Protein AF-A0A956B512-F1 (afdb_monomer_lite)

pLDDT: mean 77.81, std 18.85, range [23.31, 98.06]

Foldseek 3Di:
DDDDDDDDDDDDDDDDDDDDDDDPDDWDKDKDWDQEDEQFEAEAQDKGKDKTKIFTQTQAKWKFPFKAWDPVCDDQFKHKDTDGDIDIHGHGGIDIDMIIIHTNHFDPAWDKIWIWGAIPVGDTDIYIYTYGYDQAQKDKPPFQPELEEEEAPDKDKDKMKIWRAHSFKFQKAWPADDPRAFAWAWDDADKGKAWDFFADPVGDTSHGDIAGHGGMTMIMIMIHHDPVTQTQKTKTKTWMARDPDPSRIDIHIYMYTYDQDQKDKPPLEDEQEADAAQDKDKDKIKIFGQYQAKKWWAFKDWDPPADPQKDWPGDDGTDIAGHGRIDITMIMGHHHDADLDPVDWGKTWMWIWMDGPPGDTTDTRIRIYTYGHWDWDKDKPPLEDEQFEAAAQDKDKDKIKIFTQTQAKKWQPAKDFFQVPQVFKDKPDGIDIAGHGGIDMIIMMGHHNDFAKDKGWIKTAIPRPVPRIGIRIYIYGYDNFDAWDKDKPPLADEQEEDELPDKGKDKMKMWGQDQDKKWQQWKDKAADPDADSVQKAFPVHIDGGDIAHHGGMDITMMMGRDDDFAKHWIWTWTQMRHPVPRTRTRIYIYGHDYPPPPPVPAQPQDPVRDGWDDDDPDPDDDDDQPDKDKDKDLDPLVDDDQVCVQQPDDPPDPPPDDDFQAKHWDDWADTPSMTMTIIRDQAAAFLVVQLVDPHHDDLLLLLVQLLSVLVVLLSNLVSFQDQQQDARRQWGAHPVSHIHGHCRDSPPPPPPDDPDPPPPPDDDDPVRLLLFALCVLVVHDDGQLRVLSSSLQRSLCSPQVDGQDDDDCNNVCNNVHQGHFSCVRVVPFDPLVSVLSSQSRGNDSVSHQPGSNSSSVSSCVGVSNVVD

Radius of gyration: 47.17 Å; chains: 1; bounding box: 110×113×118 Å

Secondary structure (DSSP, 8-state):
-----S-------------------PPPP-EE--SEEEEEEEETT--EEEEEEEEE-SSSPEEEEEEEE-GGGB-SSEEEE---S--EE-TT-EEEEEEEEEESS--SSPEEEEEEEEETTS-EEEEEEEEEEESS-EEEESSSEEEEEEETT--EEEEEEEEE-SSS-EE-EES-EETTEE--EEEESS-EEEE--PBPTTS-BSTT-EE-TT-EEEEEEEEE--TT---SSEEEEEEEESSSSGGGEEEEEEEEEEESSSEEEESSEEEEEEE-TT--EEEEEEEEE-SSS-EEEEEEEEPTT--TTEE---PPTTEEE-TT-EEEEEEEE--SS---SGGG--EEEEEEEEEETTS-B-PPEEEEEEEEE----EEEE-SEEEEEEEETT--EEEEEEEEE-SSS-EEEEEEES-TT--SSEEES-S-EEE-TT-EEEEEEEE--SSSEEEEEEEEEEES-SS-SEEEEEEEEEEE------EEEESSEEEEEEEETT--EEEEEEEEE-SSSPEEEEEEEEEEPSSS-GGGEEETT----SEEEPTT-EEEEEEEE--SSSEEEEEEEEEEES-SS-S--EEEEEEEEE------PPPP---TT-------------SS----EEEEEESS--TTPPPGGGTSPPPTTSPTT-PPTTB--EEEEEEETTEEEEEEE--SS-BHHHHTTSSSPPPHHHHHHHHHHHHHHHHHHHHTT---S--SGGGEEE-TTS-EEE----STTTTSSS-TTSGGGSS---TTGGGT--HHHHHT---SHHHHHHHHHHHHHHHHHSS-SS-SS-HHHHHHHSPPPPGGGT-TTS-HHHHHHHHHHT-SSGGGS-SSHHHHHHHHHHSHHHHT-

Sequence (868 aa):
MNRFTLALGVALTFLAGCNDDNDLGRVEGVLDVPDFIDFGDVQIGVTAKKVVTLKNSGRGSVVITGFKGGADISGSAYQYILPQDRVTVSAGTSEEVQVAFQPFQASETQYVVQVNIELADGTSITLELRGRGVDSGLEITPNPLDFGSVLVGTSRTLELTLTNRLSDAVVLRSTDHRNGKPEAQSSSGNGTFDIDVAVDANGSLMAGALLAPGASITVPVTYRPDPSDLAPQDRARWTLSNCDYPLCEVQVDLRGRGTTAALECAPAGLVFGPVPPNQTQTLTVTCTNVATDDIEVLSWSLEPGTASEFLVPGGSRGQTLAPGGTLDIDIDFTPTQTTWDTAAMPTGELAVASRHIQGGPLDPVLVTLTGRAGGPAIQVTPSALHFGDIGVGTSHSKLLLVENRGLEDLVVSMVDNDVAGTGAFSTDATAFTLAPGSSTVVTAAFSPVTTGQVSSQIRFFSNDALNPQIDVAVDGGGLALPPCAYRITPTQLLFGAVPFTQTVTQGVRIENTGNDACLINDLDIIPTTFGSTTAYTLVNGTQTGVTLASGAYLDVPIQYRPVAAGGDRAHLGFYISDPNNSNPTVLLYGVGEPLVQVECPPPITTQAGVPVSLSAIGTALGANITGYAWAITNAPIGGIGTPNQWLPAPPNAPTETFLPYIVGVYDIGQSGDWSYIVMEYVRGPNLSMLLKASAPPARRDIVRYMAQVADAMDYAHGQGVVHRDLKPANLLVSLEGQVKVTDFGIAHILQDRDEKTAFAAAGMQVGTVNYMAPEQVTGGRIGPPTDIYLLGTTVFFCLSRNYPYGGHLPLLAKVQEDAAPLRSLLPDVSPELDLAVNRALARQPEARHASMGAFAAALRATPEFRGA

Structure (mmCIF, N/CA/C/O backbone):
data_AF-A0A956B512-F1
#
_entry.id   AF-A0A956B512-F1
#
loop_
_atom_site.group_PDB
_atom_site.id
_atom_site.type_symbol
_atom_site.label_atom_id
_atom_site.label_alt_id
_atom_site.label_comp_id
_atom_site.label_asym_id
_atom_site.label_entity_id
_atom_site.label_seq_id
_atom_site.pdbx_PDB_ins_code
_atom_site.Cartn_x
_atom_site.Cartn_y
_atom_site.Cartn_z
_atom_site.occupancy
_atom_site.B_iso_or_equiv
_atom_site.auth_seq_id
_atom_site.auth_comp_id
_atom_site.auth_asym_id
_atom_site.auth_atom_id
_atom_site.pdbx_PDB_model_num
ATOM 1 N N . MET A 1 1 ? -17.574 68.967 27.016 1.00 34.09 1 MET A N 1
ATOM 2 C CA . MET A 1 1 ? -18.362 68.297 25.951 1.00 34.09 1 MET A CA 1
ATOM 3 C C . MET A 1 1 ? -18.804 66.930 26.470 1.00 34.09 1 MET A C 1
ATOM 5 O O . MET A 1 1 ? -18.142 66.459 27.378 1.00 34.09 1 MET A O 1
ATOM 9 N N . ASN A 1 2 ? -19.926 66.397 25.962 1.00 29.59 2 ASN A N 1
ATOM 10 C CA . ASN A 1 2 ? -20.553 65.055 26.104 1.00 29.59 2 ASN A CA 1
ATOM 11 C C . ASN A 1 2 ? -20.051 64.104 27.228 1.00 29.59 2 ASN A C 1
ATOM 13 O O . ASN A 1 2 ? -18.866 63.821 27.309 1.00 29.59 2 ASN A O 1
ATOM 17 N N . ARG A 1 3 ? -20.897 63.620 28.161 1.00 26.80 3 ARG A N 1
ATOM 18 C CA . ARG A 1 3 ? -22.020 62.642 28.007 1.00 26.80 3 ARG A CA 1
ATOM 19 C C . ARG A 1 3 ? -21.543 61.260 27.509 1.00 26.80 3 ARG A C 1
ATOM 21 O O . ARG A 1 3 ? -20.786 61.224 26.552 1.00 26.80 3 ARG A O 1
ATOM 28 N N . PHE A 1 4 ? -21.978 60.116 28.058 1.00 29.55 4 PHE A N 1
ATOM 29 C CA . PHE A 1 4 ? -23.119 59.813 28.953 1.00 29.55 4 PHE A CA 1
ATOM 30 C C . PHE A 1 4 ? -22.805 58.626 29.892 1.00 29.55 4 PHE A C 1
ATOM 32 O O . PHE A 1 4 ? -22.262 57.634 29.416 1.00 29.55 4 PHE A O 1
ATOM 39 N N . THR A 1 5 ? -23.289 58.657 31.145 1.00 26.64 5 THR A N 1
ATOM 40 C CA . THR A 1 5 ? -23.461 57.451 31.987 1.00 26.64 5 THR A CA 1
ATOM 41 C C . THR A 1 5 ? -24.642 57.623 32.953 1.00 26.64 5 THR A C 1
ATOM 43 O O . THR A 1 5 ? -24.712 58.649 33.619 1.00 26.64 5 THR A O 1
ATOM 46 N N . LEU A 1 6 ? -25.479 56.580 33.070 1.00 27.06 6 LEU A N 1
ATOM 47 C CA . LEU A 1 6 ? -26.453 56.295 34.145 1.00 27.06 6 LEU A CA 1
ATOM 48 C C . LEU A 1 6 ? -27.624 57.271 34.424 1.00 27.06 6 LEU A C 1
ATOM 50 O O . LEU A 1 6 ? -27.569 58.467 34.174 1.00 27.06 6 LEU A O 1
ATOM 54 N N . ALA A 1 7 ? -28.684 56.674 34.989 1.00 29.45 7 ALA A N 1
ATOM 55 C CA . ALA A 1 7 ? -29.849 57.271 35.653 1.00 29.45 7 ALA A CA 1
ATOM 56 C C . ALA A 1 7 ? -30.569 58.437 34.936 1.00 29.45 7 ALA A C 1
ATOM 58 O O . ALA A 1 7 ? -30.240 59.608 35.118 1.00 29.45 7 ALA A O 1
ATOM 59 N N . LEU A 1 8 ? -31.670 58.116 34.245 1.00 23.94 8 LEU A N 1
ATOM 60 C CA . LEU A 1 8 ? -32.726 59.084 33.943 1.00 23.94 8 LEU A CA 1
ATOM 61 C C . LEU A 1 8 ? -34.019 58.679 34.658 1.00 23.94 8 LEU A C 1
ATOM 63 O O . LEU A 1 8 ? -34.433 57.525 34.586 1.00 23.94 8 LEU A O 1
ATOM 67 N N . GLY A 1 9 ? -34.670 59.637 35.311 1.00 25.00 9 GLY A N 1
ATOM 68 C CA . GLY A 1 9 ? -36.001 59.472 35.885 1.00 25.00 9 GLY A CA 1
ATOM 69 C C . GLY A 1 9 ? -36.780 60.787 35.861 1.00 25.00 9 GLY A C 1
ATOM 70 O O . GLY A 1 9 ? -36.182 61.852 35.749 1.00 25.00 9 GLY A O 1
ATOM 71 N N . VAL A 1 10 ? -38.103 60.672 36.026 1.00 29.61 10 VAL A N 1
ATOM 72 C CA . VAL A 1 10 ? -39.066 61.742 36.371 1.00 29.61 10 VAL A CA 1
ATOM 73 C C . VAL A 1 10 ? -39.262 62.889 35.358 1.00 29.61 10 VAL A C 1
ATOM 75 O O . VAL A 1 10 ? -38.458 63.813 35.288 1.00 29.61 10 VAL A O 1
ATOM 78 N N . ALA A 1 11 ? -40.423 62.888 34.684 1.00 24.39 11 ALA A N 1
ATOM 79 C CA . ALA A 1 11 ? -41.162 64.048 34.134 1.00 24.39 11 ALA A CA 1
ATOM 80 C C . ALA A 1 11 ? -42.437 63.549 33.403 1.00 24.39 11 ALA A C 1
ATOM 82 O O . ALA A 1 11 ? -42.363 62.479 32.809 1.00 24.39 11 ALA A O 1
ATOM 83 N N . LEU A 1 12 ? -43.603 64.215 33.303 1.00 24.97 12 LEU A N 1
ATOM 84 C CA . LEU A 1 12 ? -44.294 65.360 33.961 1.00 24.97 12 LEU A CA 1
ATOM 85 C C . LEU A 1 12 ? -45.733 65.390 33.317 1.00 24.97 12 LEU A C 1
ATOM 87 O O . LEU A 1 12 ? -45.850 64.941 32.182 1.00 24.97 12 LEU A O 1
ATOM 91 N N . THR A 1 13 ? -46.876 65.871 33.845 1.00 24.19 13 THR A N 1
ATOM 92 C CA . THR A 1 13 ? -47.273 66.583 35.086 1.00 24.19 13 THR A CA 1
ATOM 93 C C . THR A 1 13 ? -48.814 66.494 35.299 1.00 24.19 13 THR A C 1
ATOM 95 O O . THR A 1 13 ? -49.535 66.262 34.338 1.00 24.19 13 THR A O 1
ATOM 98 N N . PHE A 1 14 ? -49.288 66.884 36.495 1.00 23.61 14 PHE A N 1
ATOM 99 C CA . PHE A 1 14 ? -50.589 67.533 36.815 1.00 23.61 14 PHE A CA 1
ATOM 100 C C . PHE A 1 14 ? -51.938 66.773 36.886 1.00 23.61 14 PHE A C 1
ATOM 102 O O . PHE A 1 14 ? -52.445 66.263 35.897 1.00 23.61 14 PHE A O 1
ATOM 109 N N . LEU A 1 15 ? -52.593 67.012 38.041 1.00 24.22 15 LEU A N 1
ATOM 110 C CA . LEU A 1 15 ? -54.043 67.026 38.335 1.00 24.22 15 LEU A CA 1
ATOM 111 C C . LEU A 1 15 ? -54.793 65.670 38.315 1.00 24.22 15 LEU A C 1
ATOM 113 O O . LEU A 1 15 ? -54.453 64.775 37.560 1.00 24.22 15 LEU A O 1
ATOM 117 N N . ALA A 1 16 ? -55.820 65.447 39.147 1.00 25.58 16 ALA A N 1
ATOM 118 C CA . ALA A 1 16 ? -56.439 66.315 40.163 1.00 25.58 16 ALA A CA 1
ATOM 119 C C . ALA A 1 16 ? -56.682 65.566 41.488 1.00 25.58 16 ALA A C 1
ATOM 121 O O . ALA A 1 16 ? -56.900 64.360 41.497 1.00 25.58 16 ALA A O 1
ATOM 122 N N . GLY A 1 17 ? -56.703 66.308 42.599 1.00 31.81 17 GLY A N 1
ATOM 123 C CA . GLY A 1 17 ? -57.238 65.845 43.880 1.00 31.81 17 GLY A CA 1
ATOM 124 C C . GLY A 1 17 ? -58.411 66.727 44.297 1.00 31.81 17 GLY A C 1
ATOM 125 O O . GLY A 1 17 ? -58.197 67.722 44.983 1.00 31.81 17 GLY A O 1
ATOM 126 N N . CYS A 1 18 ? -59.623 66.372 43.865 1.00 23.31 18 CYS A N 1
ATOM 127 C CA . CYS A 1 18 ? -60.887 66.992 44.273 1.00 23.31 18 CYS A CA 1
ATOM 128 C C . CYS A 1 18 ? -62.001 65.935 44.310 1.00 23.31 18 CYS A C 1
ATOM 130 O O . CYS A 1 18 ? -62.118 65.159 43.371 1.00 23.31 18 CYS A O 1
ATOM 132 N N . ASN A 1 19 ? -62.794 65.990 45.382 1.00 26.83 19 ASN A N 1
ATOM 133 C CA . ASN A 1 19 ? -64.174 65.523 45.566 1.00 26.83 19 ASN A CA 1
ATOM 134 C C . ASN A 1 19 ? -64.642 64.165 44.988 1.00 26.83 19 ASN A C 1
ATOM 136 O O . ASN A 1 19 ? -64.852 64.014 43.792 1.00 26.83 19 ASN A O 1
ATOM 140 N N . ASP A 1 20 ? -64.987 63.301 45.947 1.00 31.94 20 ASP A N 1
ATOM 141 C CA . ASP A 1 20 ? -66.307 62.674 46.131 1.00 31.94 20 ASP A CA 1
ATOM 142 C C . ASP A 1 20 ? -66.832 61.560 45.198 1.00 31.94 20 ASP A C 1
ATOM 144 O O . ASP A 1 20 ? -66.756 61.595 43.977 1.00 31.94 20 ASP A O 1
ATOM 148 N N . ASP A 1 21 ? -67.499 60.624 45.883 1.00 34.53 21 ASP A N 1
ATOM 149 C CA . ASP A 1 21 ? -68.584 59.742 45.449 1.00 34.53 21 ASP A CA 1
ATOM 150 C C . ASP A 1 21 ? -68.355 58.644 44.386 1.00 34.53 21 ASP A C 1
ATOM 152 O O . ASP A 1 21 ? -68.470 58.835 43.182 1.00 34.53 21 ASP A O 1
ATOM 156 N N . ASN A 1 22 ? -68.297 57.420 44.931 1.00 45.19 22 ASN A N 1
ATOM 157 C CA . ASN A 1 22 ? -68.893 56.184 44.408 1.00 45.19 22 ASN A CA 1
ATOM 158 C C . ASN A 1 22 ? -68.375 55.613 43.074 1.00 45.19 22 ASN A C 1
ATOM 160 O O . ASN A 1 22 ? -68.938 55.875 42.016 1.00 45.19 22 ASN A O 1
ATOM 164 N N . ASP A 1 23 ? -67.506 54.600 43.179 1.00 33.44 23 ASP A N 1
ATOM 165 C CA . ASP A 1 23 ? -67.777 53.341 42.468 1.00 33.44 23 ASP A CA 1
ATOM 166 C C . ASP A 1 23 ? -67.298 52.104 43.260 1.00 33.44 23 ASP A C 1
ATOM 168 O O . ASP A 1 23 ? -66.349 52.168 44.047 1.00 33.44 23 ASP A O 1
ATOM 172 N N . LEU A 1 24 ? -67.965 50.963 43.068 1.00 46.03 24 LEU A N 1
ATOM 173 C CA . LEU A 1 24 ? -67.691 49.688 43.743 1.00 46.03 24 LEU A CA 1
ATOM 174 C C . LEU A 1 24 ? -66.646 48.864 42.967 1.00 46.03 24 LEU A C 1
ATOM 176 O O . LEU A 1 24 ? -66.921 47.792 42.423 1.00 46.03 24 LEU A O 1
ATOM 180 N N . GLY A 1 25 ? -65.415 49.381 42.934 1.00 35.22 25 GLY A N 1
ATOM 181 C CA . GLY A 1 25 ? -64.272 48.786 42.235 1.00 35.22 25 GLY A CA 1
ATOM 182 C C . GLY A 1 25 ? -63.664 47.560 42.933 1.00 35.22 25 GLY A C 1
ATOM 183 O O . GLY A 1 25 ? -62.992 47.674 43.957 1.00 35.22 25 GLY A O 1
ATOM 184 N N . ARG A 1 26 ? -63.861 46.384 42.328 1.00 43.09 26 ARG A N 1
ATOM 185 C CA . ARG A 1 26 ? -63.229 45.086 42.643 1.00 43.09 26 ARG A CA 1
ATOM 186 C C . ARG A 1 26 ? -61.704 45.222 42.821 1.00 43.09 26 ARG A C 1
ATOM 188 O O . ARG A 1 26 ? -61.017 45.561 41.865 1.00 43.09 26 ARG A O 1
ATOM 195 N N . VAL A 1 27 ? -61.164 44.913 44.006 1.00 45.84 27 VAL A N 1
ATOM 196 C CA . VAL A 1 27 ? -59.701 44.872 44.210 1.00 45.84 27 VAL A CA 1
ATOM 197 C C . VAL A 1 27 ? -59.150 43.531 43.736 1.00 45.84 27 VAL A C 1
ATOM 199 O O . VAL A 1 27 ? -59.651 42.476 44.129 1.00 45.84 27 VAL A O 1
ATOM 202 N N . GLU A 1 28 ? -58.121 43.581 42.898 1.00 62.56 28 GLU A N 1
ATOM 203 C CA . GLU A 1 28 ? -57.523 42.407 42.268 1.00 62.56 28 GLU A CA 1
ATOM 204 C C . GLU A 1 28 ? -56.782 41.513 43.284 1.00 62.56 28 GLU A C 1
ATOM 206 O O . GLU A 1 28 ? -56.253 41.962 44.313 1.00 62.56 28 GLU A O 1
ATOM 211 N N . GLY A 1 29 ? -56.799 40.208 43.010 1.00 70.25 29 GLY A N 1
ATOM 212 C CA . GLY A 1 29 ? -55.929 39.232 43.657 1.00 70.25 29 GLY A CA 1
ATOM 213 C C . GLY A 1 29 ? -54.616 39.141 42.883 1.00 70.25 29 GLY A C 1
ATOM 214 O O . GLY A 1 29 ? -54.617 39.278 41.664 1.00 70.25 29 GLY A O 1
ATOM 215 N N . VAL A 1 30 ? -53.503 38.921 43.577 1.00 82.81 30 VAL A N 1
ATOM 216 C CA . VAL A 1 30 ? -52.171 38.822 42.961 1.00 82.81 30 VAL A CA 1
ATOM 217 C C . VAL A 1 30 ? -51.544 37.539 43.469 1.00 82.81 30 VAL A C 1
ATOM 219 O O . VAL A 1 30 ? -51.418 37.373 44.679 1.00 82.81 30 VAL A O 1
ATOM 222 N N . LEU A 1 31 ? -51.219 36.616 42.566 1.00 86.56 31 LEU A N 1
ATOM 223 C CA . LEU A 1 31 ? -50.674 35.307 42.914 1.00 86.56 31 LEU A CA 1
ATOM 224 C C . LEU A 1 31 ? -49.166 35.282 42.635 1.00 86.56 31 LEU A C 1
ATOM 226 O O . LEU A 1 31 ? -48.746 35.261 41.481 1.00 86.56 31 LEU A O 1
ATOM 230 N N . ASP A 1 32 ? -48.365 35.272 43.697 1.00 87.12 32 ASP A N 1
ATOM 231 C CA . ASP A 1 32 ? -46.926 35.038 43.640 1.00 87.12 32 ASP A CA 1
ATOM 232 C C . ASP A 1 32 ? -46.687 33.532 43.384 1.00 87.12 32 ASP A C 1
ATOM 234 O O . ASP A 1 32 ? -47.184 32.676 44.129 1.00 87.12 32 ASP A O 1
ATOM 238 N N . VAL A 1 33 ? -45.916 33.211 42.341 1.00 85.62 33 VAL A N 1
ATOM 239 C CA . VAL A 1 33 ? -45.546 31.851 41.897 1.00 85.62 33 VAL A CA 1
ATOM 240 C C . VAL A 1 33 ? -44.054 31.881 41.513 1.00 85.62 33 VAL A C 1
ATOM 242 O O . VAL A 1 33 ? -43.619 32.898 40.974 1.00 85.62 33 VAL A O 1
ATOM 245 N N . PRO A 1 34 ? -43.240 30.842 41.794 1.00 86.44 34 PRO A N 1
ATOM 246 C CA . PRO A 1 34 ? -41.844 30.804 41.344 1.00 86.44 34 PRO A CA 1
ATOM 247 C C . PRO A 1 34 ? -41.734 30.731 39.812 1.00 86.44 34 PRO A C 1
ATOM 249 O O . PRO A 1 34 ? -42.535 30.054 39.174 1.00 86.44 34 PRO A O 1
ATOM 252 N N . ASP A 1 35 ? -40.702 31.357 39.235 1.00 82.75 35 ASP A N 1
ATOM 253 C CA . ASP A 1 35 ? -40.479 31.370 37.777 1.00 82.75 35 ASP A CA 1
ATOM 254 C C . ASP A 1 35 ? -40.305 29.951 37.197 1.00 82.75 35 ASP A C 1
ATOM 256 O O . ASP A 1 35 ? -40.795 29.639 36.109 1.00 82.75 35 ASP A O 1
ATOM 260 N N . PHE A 1 36 ? -39.608 29.076 37.933 1.00 90.06 36 PHE A N 1
ATOM 261 C CA . PHE A 1 36 ? -39.389 27.684 37.547 1.00 90.06 36 PHE A CA 1
ATOM 262 C C . PHE A 1 36 ? -39.298 26.729 38.745 1.00 90.06 36 PHE A C 1
ATOM 264 O O . PHE A 1 36 ? -38.977 27.124 39.868 1.00 90.06 36 PHE A O 1
ATOM 271 N N . ILE A 1 37 ? -39.521 25.441 38.478 1.00 90.75 37 ILE A N 1
ATOM 272 C CA . ILE A 1 37 ? -39.247 24.315 39.375 1.00 90.75 37 ILE A CA 1
ATOM 273 C C . ILE A 1 37 ? -38.357 23.331 38.627 1.00 90.75 37 ILE A C 1
ATOM 275 O O . ILE A 1 37 ? -38.787 22.700 37.664 1.00 90.75 37 ILE A O 1
ATOM 279 N N . ASP A 1 38 ? -37.124 23.175 39.098 1.00 91.50 38 ASP A N 1
ATOM 280 C CA . ASP A 1 38 ? -36.209 22.153 38.599 1.00 91.50 38 ASP A CA 1
ATOM 281 C C . ASP A 1 38 ? -36.274 20.909 39.493 1.00 91.50 38 ASP A C 1
ATOM 283 O O . ASP A 1 38 ? -36.081 20.997 40.709 1.00 91.50 38 ASP A O 1
ATOM 287 N N . PHE A 1 39 ? -36.576 19.753 38.909 1.00 90.88 39 PHE A N 1
ATOM 288 C CA . PHE A 1 39 ? -36.556 18.446 39.560 1.00 90.88 39 PHE A CA 1
ATOM 289 C C . PHE A 1 39 ? -35.138 17.858 39.644 1.00 90.88 39 PHE A C 1
ATOM 291 O O . PHE A 1 39 ? -34.895 17.049 40.536 1.00 90.88 39 PHE A O 1
ATOM 298 N N . GLY A 1 40 ? -34.197 18.320 38.814 1.00 89.62 40 GLY A N 1
ATOM 299 C CA . GLY A 1 40 ? -32.834 17.800 38.716 1.00 89.62 40 GLY A CA 1
ATOM 300 C C . GLY A 1 40 ? -32.739 16.525 37.874 1.00 89.62 40 GLY A C 1
ATOM 301 O O . GLY A 1 40 ? -33.565 16.285 36.987 1.00 89.62 40 GLY A O 1
ATOM 302 N N . ASP A 1 41 ? -31.722 15.715 38.166 1.00 88.75 41 ASP A N 1
ATOM 303 C CA . ASP A 1 41 ? -31.543 14.388 37.579 1.00 88.75 41 ASP A CA 1
ATOM 304 C C . ASP A 1 41 ? -32.398 13.371 38.342 1.00 88.75 41 ASP A C 1
ATOM 306 O O . ASP A 1 41 ? -32.218 13.155 39.543 1.00 88.75 41 ASP A O 1
ATOM 310 N N . VAL A 1 42 ? -33.339 12.754 37.629 1.00 87.62 42 VAL A N 1
ATOM 311 C CA . VAL A 1 42 ? -34.304 11.794 38.164 1.00 87.62 42 VAL A CA 1
ATOM 312 C C . VAL A 1 42 ? -34.158 10.473 37.417 1.00 87.62 42 VAL A C 1
ATOM 314 O O . VAL A 1 42 ? -34.064 10.428 36.189 1.00 87.62 42 VAL A O 1
ATOM 317 N N . GLN A 1 43 ? -34.136 9.385 38.179 1.00 86.62 43 GLN A N 1
ATOM 318 C CA . GLN A 1 43 ? -33.957 8.036 37.659 1.00 86.62 43 GLN A CA 1
ATOM 319 C C . GLN A 1 43 ? -35.144 7.591 36.791 1.00 86.62 43 GLN A C 1
ATOM 321 O O . GLN A 1 43 ? -36.306 7.837 37.129 1.00 86.62 43 GLN A O 1
ATOM 326 N N . ILE A 1 44 ? -34.861 6.915 35.674 1.00 85.88 44 ILE A N 1
ATOM 327 C CA . ILE A 1 44 ? -35.887 6.361 34.776 1.00 85.88 44 ILE A CA 1
ATOM 328 C C . ILE A 1 44 ? -36.874 5.481 35.556 1.00 85.88 44 ILE A C 1
ATOM 330 O O . ILE A 1 44 ? -36.497 4.619 36.346 1.00 85.88 44 ILE A O 1
ATOM 334 N N . GLY A 1 45 ? -38.165 5.707 35.321 1.00 79.38 45 GLY A N 1
ATOM 335 C CA . GLY A 1 45 ? -39.267 5.021 35.988 1.00 79.38 45 GLY A CA 1
ATOM 336 C C . GLY A 1 45 ? -39.656 5.608 37.348 1.00 79.38 45 GLY A C 1
ATOM 337 O O . GLY A 1 45 ? -40.760 5.319 37.811 1.00 79.38 45 GLY A O 1
ATOM 338 N N . VAL A 1 46 ? -38.836 6.463 37.970 1.00 84.12 46 VAL A N 1
ATOM 339 C CA . VAL A 1 46 ? -39.104 7.041 39.299 1.00 84.12 46 VAL A CA 1
ATOM 340 C C . VAL A 1 46 ? -39.911 8.337 39.193 1.00 84.12 46 VAL A C 1
ATOM 342 O O . VAL A 1 46 ? -39.577 9.240 38.433 1.00 84.12 46 VAL A O 1
ATOM 345 N N . THR A 1 47 ? -40.979 8.452 39.987 1.00 88.25 47 THR A N 1
ATOM 346 C CA . THR A 1 47 ? -41.803 9.668 40.079 1.00 88.25 47 THR A CA 1
ATOM 347 C C . THR A 1 47 ? -41.272 10.611 41.169 1.00 88.25 47 THR A C 1
ATOM 349 O O . THR A 1 47 ? -41.706 10.536 42.322 1.00 88.25 47 THR A O 1
ATOM 352 N N . ALA A 1 48 ? -40.364 11.523 40.816 1.00 88.88 48 ALA A N 1
ATOM 353 C CA . ALA A 1 48 ? -39.924 12.599 41.706 1.00 88.88 48 ALA A CA 1
ATOM 354 C C . ALA A 1 48 ? -41.058 13.612 41.945 1.00 88.88 48 ALA A C 1
ATOM 356 O O . ALA A 1 48 ? -41.860 13.886 41.051 1.00 88.88 48 ALA A O 1
ATOM 357 N N . LYS A 1 49 ? -41.140 14.192 43.149 1.00 91.56 49 LYS A N 1
ATOM 358 C CA . LYS A 1 49 ? -42.235 15.096 43.552 1.00 91.56 49 LYS A CA 1
ATOM 359 C C . LYS A 1 49 ? -41.702 16.351 44.231 1.00 91.56 49 LYS A C 1
ATOM 361 O O . LYS A 1 49 ? -40.841 16.254 45.099 1.00 91.56 49 LYS A O 1
ATOM 366 N N . LYS A 1 50 ? -42.259 17.517 43.894 1.00 90.38 50 LYS A N 1
ATOM 367 C CA . LYS A 1 50 ? -41.952 18.796 44.556 1.00 90.38 50 LYS A CA 1
ATOM 368 C C . LYS A 1 50 ? -43.230 19.544 44.927 1.00 90.38 50 LYS A C 1
ATOM 370 O O . LYS A 1 50 ? -44.261 19.409 44.272 1.00 90.38 50 LYS A O 1
ATOM 375 N N . VAL A 1 51 ? -43.159 20.296 46.022 1.00 88.31 51 VAL A N 1
ATOM 376 C CA . VAL A 1 51 ? -44.253 21.141 46.516 1.00 88.31 51 VAL A CA 1
ATOM 377 C C . VAL A 1 51 ? -44.046 22.563 46.003 1.00 88.31 51 VAL A C 1
ATOM 379 O O . VAL A 1 51 ? -42.923 23.064 45.994 1.00 88.31 51 VAL A O 1
ATOM 382 N N . VAL A 1 52 ? -45.133 23.197 45.572 1.00 86.94 52 VAL A N 1
ATOM 383 C CA . VAL A 1 52 ? -45.183 24.578 45.094 1.00 86.94 52 VAL A CA 1
ATOM 384 C C . VAL A 1 52 ? -46.038 25.379 46.060 1.00 86.94 52 VAL A C 1
ATOM 386 O O . VAL A 1 52 ? -47.225 25.093 46.221 1.00 86.94 52 VAL A O 1
ATOM 389 N N . THR A 1 53 ? -45.447 26.388 46.689 1.00 88.31 53 THR A N 1
ATOM 390 C CA . THR A 1 53 ? -46.184 27.353 47.505 1.00 88.31 53 THR A CA 1
ATOM 391 C C . THR A 1 53 ? -46.755 28.438 46.592 1.00 88.31 53 THR A C 1
ATOM 393 O O . THR A 1 53 ? -46.004 29.166 45.945 1.00 88.31 53 THR A O 1
ATOM 396 N N . LEU A 1 54 ? -48.080 28.548 46.543 1.00 87.94 54 LEU A N 1
ATOM 397 C CA . LEU A 1 54 ? -48.822 29.537 45.762 1.00 87.94 54 LEU A CA 1
ATOM 398 C C . LEU A 1 54 ? -49.354 30.594 46.724 1.00 87.94 54 LEU A C 1
ATOM 400 O O . LEU A 1 54 ? -50.179 30.283 47.582 1.00 87.94 54 LEU A O 1
ATOM 404 N N . LYS A 1 55 ? -48.882 31.834 46.618 1.00 88.25 55 LYS A N 1
ATOM 405 C CA . LYS A 1 55 ? -49.134 32.859 47.639 1.00 88.25 55 LYS A CA 1
ATOM 406 C C . LYS A 1 55 ? -49.946 34.013 47.076 1.00 88.25 55 LYS A C 1
ATOM 408 O O . LYS A 1 55 ? -49.567 34.601 46.076 1.00 88.25 55 LYS A O 1
ATOM 413 N N . ASN A 1 56 ? -51.033 34.392 47.739 1.00 89.25 56 ASN A N 1
ATOM 414 C CA . ASN A 1 56 ? -51.832 35.543 47.332 1.00 89.25 56 ASN A CA 1
ATOM 415 C C . ASN A 1 56 ? -51.374 36.810 48.071 1.00 89.25 56 ASN A C 1
ATOM 417 O O . ASN A 1 56 ? -51.709 37.016 49.239 1.00 89.25 56 ASN A O 1
ATOM 421 N N . SER A 1 57 ? -50.613 37.666 47.390 1.00 85.19 57 SER A N 1
ATOM 422 C CA . SER A 1 57 ? -50.162 38.976 47.881 1.00 85.19 57 SER A CA 1
ATOM 423 C C . SER A 1 57 ? -51.192 40.100 47.674 1.00 85.19 57 SER A C 1
ATOM 425 O O . SER A 1 57 ? -51.024 41.200 48.208 1.00 85.19 57 SER A O 1
ATOM 427 N N . GLY A 1 58 ? -52.272 39.827 46.935 1.00 81.25 58 GLY A N 1
ATOM 428 C CA . GLY A 1 58 ? -53.375 40.755 46.685 1.00 81.25 58 GLY A CA 1
ATOM 429 C C . GLY A 1 58 ? -54.357 40.902 47.854 1.00 81.25 58 GLY A C 1
ATOM 430 O O . GLY A 1 58 ? -54.219 40.294 48.916 1.00 81.25 58 GLY A O 1
ATOM 431 N N . ARG A 1 59 ? -55.386 41.740 47.652 1.00 74.75 59 ARG A N 1
ATOM 432 C CA . ARG A 1 59 ? -56.441 42.002 48.658 1.00 74.75 59 ARG A CA 1
ATOM 433 C C . ARG A 1 59 ? -57.767 41.292 48.360 1.00 74.75 59 ARG A C 1
ATOM 435 O O . ARG A 1 59 ? -58.607 41.197 49.251 1.00 74.75 59 ARG A O 1
ATOM 442 N N . GLY A 1 60 ? -57.959 40.801 47.135 1.00 77.25 60 GLY A N 1
ATOM 443 C CA . GLY A 1 60 ? -59.029 39.866 46.775 1.00 77.25 60 GLY A CA 1
ATOM 444 C C . GLY A 1 60 ? -58.566 38.409 46.888 1.00 77.25 60 GLY A C 1
ATOM 445 O O . GLY A 1 60 ? -57.370 38.136 46.832 1.00 77.25 60 GLY A O 1
ATOM 446 N N . SER A 1 61 ? -59.493 37.458 47.037 1.00 79.81 61 SER A N 1
ATOM 447 C CA . SER A 1 61 ? -59.150 36.024 46.978 1.00 79.81 61 SER A CA 1
ATOM 448 C C . SER A 1 61 ? -58.938 35.583 45.529 1.00 79.81 61 SER A C 1
ATOM 450 O O . SER A 1 61 ? -59.768 35.890 44.672 1.00 79.81 61 SER A O 1
ATOM 452 N N . VAL A 1 62 ? -57.857 34.850 45.263 1.00 84.94 62 VAL A N 1
ATOM 453 C CA . VAL A 1 62 ? -57.555 34.276 43.944 1.00 84.94 62 VAL A CA 1
ATOM 454 C C . VAL A 1 62 ? -58.181 32.888 43.857 1.00 84.94 62 VAL A C 1
ATOM 456 O O . VAL A 1 62 ? -58.047 32.088 44.780 1.00 84.94 62 VAL A O 1
ATOM 459 N N . VAL A 1 63 ? -58.844 32.579 42.741 1.00 86.56 63 VAL A N 1
ATOM 460 C CA . VAL A 1 63 ? -59.368 31.233 42.473 1.00 86.56 63 VAL A CA 1
ATOM 461 C C . VAL A 1 63 ? -58.687 30.664 41.238 1.00 86.56 63 VAL A C 1
ATOM 463 O O . VAL A 1 63 ? -58.924 31.141 40.130 1.00 86.56 63 VAL A O 1
ATOM 466 N N . ILE A 1 64 ? -57.873 29.633 41.443 1.00 88.12 64 ILE A N 1
ATOM 467 C CA . ILE A 1 64 ? -57.203 28.871 40.392 1.00 88.12 64 ILE A CA 1
ATOM 468 C C . ILE A 1 64 ? -58.209 27.860 39.839 1.00 88.12 64 ILE A C 1
ATOM 470 O O . ILE A 1 64 ? -58.806 27.088 40.592 1.00 88.12 64 ILE A O 1
ATOM 474 N N . THR A 1 65 ? -58.429 27.875 38.528 1.00 83.31 65 THR A N 1
ATOM 475 C CA . THR A 1 65 ? -59.380 26.992 37.835 1.00 83.31 65 THR A CA 1
ATOM 476 C C . THR A 1 65 ? -58.736 25.744 37.244 1.00 83.31 65 THR A C 1
ATOM 478 O O . THR A 1 65 ? -59.456 24.790 36.962 1.00 83.31 65 THR A O 1
ATOM 481 N N . GLY A 1 66 ? -57.409 25.720 37.099 1.00 83.19 66 GLY A N 1
ATOM 482 C CA . GLY A 1 66 ? -56.646 24.526 36.737 1.00 83.19 66 GLY A CA 1
ATOM 483 C C . GLY A 1 66 ? -55.191 24.824 36.368 1.00 83.19 66 GLY A C 1
ATOM 484 O O . GLY A 1 66 ? -54.814 25.977 36.155 1.00 83.19 66 GLY A O 1
ATOM 485 N N . PHE A 1 67 ? -54.393 23.761 36.265 1.00 87.06 67 PHE A N 1
ATOM 486 C CA . PHE A 1 67 ? -53.020 23.779 35.757 1.00 87.06 67 PHE A CA 1
ATOM 487 C C . PHE A 1 67 ? -53.012 23.154 34.358 1.00 87.06 67 PHE A C 1
ATOM 489 O O . PHE A 1 67 ? -53.200 21.944 34.223 1.00 87.06 67 PHE A O 1
ATOM 496 N N . LYS A 1 68 ? -52.814 23.958 33.309 1.00 81.56 68 LYS A N 1
ATOM 497 C CA . LYS A 1 68 ? -52.776 23.480 31.919 1.00 81.56 68 LYS A CA 1
ATOM 498 C C . LYS A 1 68 ? -51.363 23.515 31.362 1.00 81.56 68 LYS A C 1
ATOM 500 O O . LYS A 1 68 ? -50.772 24.580 31.216 1.00 81.56 68 LYS A O 1
ATOM 505 N N . GLY A 1 69 ? -50.840 22.348 31.011 1.00 73.69 69 GLY A N 1
ATOM 506 C CA . GLY A 1 69 ? -49.618 22.241 30.223 1.00 73.69 69 GLY A CA 1
ATOM 507 C C . GLY A 1 69 ? -49.806 22.630 28.757 1.00 73.69 69 GLY A C 1
ATOM 508 O O . GLY A 1 69 ? -50.927 22.635 28.243 1.00 73.69 69 GLY A O 1
ATOM 509 N N . GLY A 1 70 ? -48.687 22.881 28.074 1.00 68.69 70 GLY A N 1
ATOM 510 C CA . GLY A 1 70 ? -48.605 22.714 26.620 1.00 68.69 70 GLY A CA 1
ATOM 511 C C . GLY A 1 70 ? -48.767 21.246 26.194 1.00 68.69 70 GLY A C 1
ATOM 512 O O . GLY A 1 70 ? -48.990 20.367 27.027 1.00 68.69 70 GLY A O 1
ATOM 513 N N . ALA A 1 71 ? -48.628 20.962 24.896 1.00 68.56 71 ALA A N 1
ATOM 514 C CA . ALA A 1 71 ? -48.746 19.597 24.364 1.00 68.56 71 ALA A CA 1
ATOM 515 C C . ALA A 1 71 ? -47.710 18.621 24.963 1.00 68.56 71 ALA A C 1
ATOM 517 O O . ALA A 1 71 ? -47.959 17.421 25.039 1.00 68.56 71 ALA A O 1
ATOM 518 N N . ASP A 1 72 ? -46.576 19.150 25.421 1.00 75.12 72 ASP A N 1
ATOM 519 C CA . ASP A 1 72 ? -45.377 18.390 25.770 1.00 75.12 72 ASP A CA 1
ATOM 520 C C . ASP A 1 72 ? -45.312 17.927 27.240 1.00 75.12 72 ASP A C 1
ATOM 522 O O . ASP A 1 72 ? -44.341 17.287 27.627 1.00 75.12 72 ASP A O 1
ATOM 526 N N . ILE A 1 73 ? -46.331 18.175 28.082 1.00 82.19 73 ILE A N 1
ATOM 527 C CA . ILE A 1 73 ? -46.310 17.696 29.489 1.00 82.19 73 ILE A CA 1
ATOM 528 C C . ILE A 1 73 ? -46.260 16.168 29.634 1.00 82.19 73 ILE A C 1
ATOM 530 O O . ILE A 1 73 ? -45.955 15.673 30.718 1.00 82.19 73 ILE A O 1
ATOM 534 N N . SER A 1 74 ? -46.563 15.410 28.582 1.00 80.00 74 SER A N 1
ATOM 535 C CA . SER A 1 74 ? -46.458 13.952 28.579 1.00 80.00 74 SER A CA 1
ATOM 536 C C . SER A 1 74 ? -46.124 13.435 27.185 1.00 80.00 74 SER A C 1
ATOM 538 O O . SER A 1 74 ? -46.886 13.662 26.246 1.00 80.00 74 SER A O 1
ATOM 540 N N . GLY A 1 75 ? -45.030 12.687 27.067 1.00 81.56 75 GLY A N 1
ATOM 541 C CA . GLY A 1 75 ? -44.598 12.038 25.831 1.00 81.56 75 GLY A CA 1
ATOM 542 C C . GLY A 1 75 ? -44.032 10.641 26.089 1.00 81.56 75 GLY A C 1
ATOM 543 O O . GLY A 1 75 ? -44.090 10.121 27.199 1.00 81.56 75 GLY A O 1
ATOM 544 N N . SER A 1 76 ? -43.433 10.028 25.067 1.00 83.56 76 SER A N 1
ATOM 545 C CA . SER A 1 76 ? -42.806 8.699 25.184 1.00 83.56 76 SER A CA 1
ATOM 546 C C . SER A 1 76 ? -41.566 8.663 26.087 1.00 83.56 76 SER A C 1
ATOM 548 O O . SER A 1 76 ? -41.125 7.582 26.465 1.00 83.56 76 SER A O 1
ATOM 550 N N . ALA A 1 77 ? -40.992 9.828 26.404 1.00 86.81 77 ALA A N 1
ATOM 551 C CA . ALA A 1 77 ? -39.735 9.966 27.135 1.00 86.81 77 ALA A CA 1
ATOM 552 C C . ALA A 1 77 ? -39.901 10.450 28.589 1.00 86.81 77 ALA A C 1
ATOM 554 O O . ALA A 1 77 ? -39.005 10.222 29.400 1.00 86.81 77 ALA A O 1
ATOM 555 N N . TYR A 1 78 ? -41.022 11.097 28.937 1.00 91.06 78 TYR A N 1
ATOM 556 C CA . TYR A 1 78 ? -41.315 11.589 30.291 1.00 91.06 78 TYR A CA 1
ATOM 557 C C . TYR A 1 78 ? -42.788 11.994 30.473 1.00 91.06 78 TYR A C 1
ATOM 559 O O . TYR A 1 78 ? -43.524 12.186 29.502 1.00 91.06 78 TYR A O 1
ATOM 567 N N . GLN A 1 79 ? -43.194 12.194 31.729 1.00 92.44 79 GLN A N 1
ATOM 568 C CA . GLN A 1 79 ? -44.471 12.783 32.125 1.00 92.44 79 GLN A CA 1
ATOM 569 C C . GLN A 1 79 ? -44.303 13.751 33.307 1.00 92.44 79 GLN A C 1
ATOM 571 O O . GLN A 1 79 ? -43.691 13.409 34.319 1.00 92.44 79 GLN A O 1
ATOM 576 N N . TYR A 1 80 ? -44.921 14.928 33.213 1.00 91.00 80 TYR A N 1
ATOM 577 C CA . TYR A 1 80 ? -45.237 15.786 34.354 1.00 91.00 80 TYR A CA 1
ATOM 578 C C . TYR A 1 80 ? -46.666 15.513 34.841 1.00 91.00 80 TYR A C 1
ATOM 580 O O . TYR A 1 80 ? -47.595 15.353 34.046 1.00 91.00 80 TYR A O 1
ATOM 588 N N . ILE A 1 81 ? -46.855 15.476 36.160 1.00 90.50 81 ILE A N 1
ATOM 589 C CA . ILE A 1 81 ? -48.158 15.278 36.807 1.00 90.50 81 ILE A CA 1
ATOM 590 C C . ILE A 1 81 ? -48.527 16.574 37.530 1.00 90.50 81 ILE A C 1
ATOM 592 O O . ILE A 1 81 ? -47.777 17.050 38.385 1.00 90.50 81 ILE A O 1
ATOM 596 N N . LEU A 1 82 ? -49.678 17.143 37.164 1.00 89.62 82 LEU A N 1
ATOM 597 C CA . LEU A 1 82 ? -50.144 18.457 37.612 1.00 89.62 82 LEU A CA 1
ATOM 598 C C . LEU A 1 82 ? -51.383 18.340 38.523 1.00 89.62 82 LEU A C 1
ATOM 600 O O . LEU A 1 82 ? -52.197 17.432 38.311 1.00 89.62 82 LEU A O 1
ATOM 604 N N . PRO A 1 83 ? -51.585 19.267 39.481 1.00 85.00 83 PRO A N 1
ATOM 605 C CA . PRO A 1 83 ? -52.795 19.313 40.301 1.00 85.00 83 PRO A CA 1
ATOM 606 C C . PRO A 1 83 ? -54.064 19.438 39.446 1.00 85.00 83 PRO A C 1
ATOM 608 O O . PRO A 1 83 ? -54.119 20.246 38.519 1.00 85.00 83 PRO A O 1
ATOM 611 N N . GLN A 1 84 ? -55.088 18.644 39.771 1.00 75.50 84 GLN A N 1
ATOM 612 C CA . GLN A 1 84 ? -56.372 18.627 39.053 1.00 75.50 84 GLN A CA 1
ATOM 613 C C . GLN A 1 84 ? -57.470 19.444 39.757 1.00 75.50 84 GLN A C 1
ATOM 615 O O . GLN A 1 84 ? -58.469 19.799 39.135 1.00 75.50 84 GLN A O 1
ATOM 620 N N . ASP A 1 85 ? -57.298 19.737 41.048 1.00 78.25 85 ASP A N 1
ATOM 621 C CA . ASP A 1 85 ? -58.320 20.366 41.883 1.00 78.25 85 ASP A CA 1
ATOM 622 C C . ASP A 1 85 ? -58.329 21.900 41.798 1.00 78.25 85 ASP A C 1
ATOM 624 O O . ASP A 1 85 ? -57.313 22.564 41.582 1.00 78.25 85 ASP A O 1
ATOM 628 N N . ARG A 1 86 ? -59.515 22.478 42.018 1.00 82.81 86 ARG A N 1
ATOM 629 C CA . ARG A 1 86 ? -59.750 23.926 42.005 1.00 82.81 86 ARG A CA 1
ATOM 630 C C . ARG A 1 86 ? -59.333 24.563 43.336 1.00 82.81 86 ARG A C 1
ATOM 632 O O . ARG A 1 86 ? -60.081 24.503 44.312 1.00 82.81 86 ARG A O 1
ATOM 639 N N . VAL A 1 87 ? -58.179 25.225 43.364 1.00 85.38 87 VAL A N 1
ATOM 640 C CA . VAL A 1 87 ? -57.620 25.867 44.570 1.00 85.38 87 VAL A CA 1
ATOM 641 C C . VAL A 1 87 ? -58.142 27.304 44.735 1.00 85.38 87 VAL A C 1
ATOM 643 O O . VAL A 1 87 ? -58.266 28.048 43.764 1.00 85.38 87 VAL A O 1
ATOM 646 N N . THR A 1 88 ? -58.450 27.721 45.968 1.00 85.50 88 THR A N 1
ATOM 647 C CA . THR A 1 88 ? -58.861 29.101 46.301 1.00 85.50 88 THR A CA 1
ATOM 648 C C . THR A 1 88 ? -57.924 29.678 47.357 1.00 85.50 88 THR A C 1
ATOM 650 O O . THR A 1 88 ? -58.025 29.323 48.525 1.00 85.50 88 THR A O 1
ATOM 653 N N . VAL A 1 89 ? -57.032 30.582 46.949 1.00 86.88 89 VAL A N 1
ATOM 654 C CA . VAL A 1 89 ? -56.029 31.200 47.826 1.00 86.88 89 VAL A CA 1
ATOM 655 C C . VAL A 1 89 ? -56.596 32.501 48.398 1.00 86.88 89 VAL A C 1
ATOM 657 O O . VAL A 1 89 ? -56.798 33.489 47.680 1.00 86.88 89 VAL A O 1
ATOM 660 N N . SER A 1 90 ? -56.867 32.519 49.703 1.00 85.12 90 SER A N 1
ATOM 661 C CA . SER A 1 90 ? -57.411 33.699 50.392 1.00 85.12 90 SER A CA 1
ATOM 662 C C . SER A 1 90 ? -56.399 34.853 50.418 1.00 85.12 90 SER A C 1
ATOM 664 O O . SER A 1 90 ? -55.189 34.628 50.403 1.00 85.12 90 SER A O 1
ATOM 666 N N . ALA A 1 91 ? -56.876 36.099 50.458 1.00 85.00 91 ALA A N 1
ATOM 667 C CA . ALA A 1 91 ? -56.007 37.282 50.479 1.00 85.00 91 ALA A CA 1
ATOM 668 C C . ALA A 1 91 ? -54.993 37.232 51.642 1.00 85.00 91 ALA A C 1
ATOM 670 O O . ALA A 1 91 ? -55.380 37.057 52.797 1.00 85.00 91 ALA A O 1
ATOM 671 N N . GLY A 1 92 ? -53.700 37.379 51.337 1.00 81.81 92 GLY A N 1
ATOM 672 C CA . GLY A 1 92 ? -52.606 37.304 52.312 1.00 81.81 92 GLY A CA 1
ATOM 673 C C . GLY A 1 92 ? -52.208 35.892 52.767 1.00 81.81 92 GLY A C 1
ATOM 674 O O . GLY A 1 92 ? -51.391 35.778 53.679 1.00 81.81 92 GLY A O 1
ATOM 675 N N . THR A 1 93 ? -52.762 34.830 52.171 1.00 87.81 93 THR A N 1
ATOM 676 C CA . THR A 1 93 ? -52.452 33.426 52.517 1.00 87.81 93 THR A CA 1
ATOM 677 C C . THR A 1 93 ? -51.627 32.722 51.437 1.00 87.81 93 THR A C 1
ATOM 679 O O . THR A 1 93 ? -51.470 33.241 50.328 1.00 87.81 93 THR A O 1
ATOM 682 N N . SER A 1 94 ? -51.113 31.535 51.766 1.00 89.69 94 SER A N 1
ATOM 683 C CA . SER A 1 94 ? -50.469 30.620 50.823 1.00 89.69 94 SER A CA 1
ATOM 684 C C . SER A 1 94 ? -51.160 29.262 50.851 1.00 89.69 94 SER A C 1
ATOM 686 O O . SER A 1 94 ? -51.521 28.794 51.927 1.00 89.69 94 SER A O 1
ATOM 688 N N . GLU A 1 95 ? -51.261 28.621 49.692 1.00 89.81 95 GLU A N 1
ATOM 689 C CA . GLU A 1 95 ? -51.661 27.219 49.536 1.00 89.81 95 GLU A CA 1
ATOM 690 C C . GLU A 1 95 ? -50.484 26.406 48.980 1.00 89.81 95 GLU A C 1
ATOM 692 O O . GLU A 1 95 ? -49.646 26.937 48.247 1.00 89.81 95 GLU A O 1
ATOM 697 N N . GLU A 1 96 ? -50.413 25.117 49.307 1.00 88.94 96 GLU A N 1
ATOM 698 C CA . GLU A 1 96 ? -49.372 24.210 48.812 1.00 88.94 96 GLU A CA 1
ATOM 699 C C . GLU A 1 96 ? -49.959 23.178 47.846 1.00 88.94 96 GLU A C 1
ATOM 701 O O . GLU A 1 96 ? -50.902 22.460 48.177 1.00 88.94 96 GLU A O 1
ATOM 706 N N . VAL A 1 97 ? -49.380 23.076 46.647 1.00 87.62 97 VAL A N 1
ATOM 707 C CA . VAL A 1 97 ? -49.757 22.068 45.645 1.00 87.62 97 VAL A CA 1
ATOM 708 C C . VAL A 1 97 ? -48.566 21.189 45.284 1.00 87.62 97 VAL A C 1
ATOM 710 O O . VAL A 1 97 ? -47.428 21.650 45.273 1.00 87.62 97 VAL A O 1
ATOM 713 N N . GLN A 1 98 ? -48.805 19.917 44.968 1.00 89.88 98 GLN A N 1
ATOM 714 C CA . GLN A 1 98 ? -47.742 18.988 44.580 1.00 89.88 98 GLN A CA 1
ATOM 715 C C . GLN A 1 98 ? -47.706 18.799 43.060 1.00 89.88 98 GLN A C 1
ATOM 717 O O . GLN A 1 98 ? -48.705 18.417 42.452 1.00 89.88 98 GLN A O 1
ATOM 722 N N . VAL A 1 99 ? -46.533 19.019 42.467 1.00 91.81 99 VAL A N 1
ATOM 723 C CA . VAL A 1 99 ? -46.200 18.627 41.090 1.00 91.81 99 VAL A CA 1
ATOM 724 C C . VAL A 1 99 ? -45.269 17.418 41.113 1.00 91.81 99 VAL A C 1
ATOM 726 O O . VAL A 1 99 ? -44.507 17.224 42.066 1.00 91.81 99 VAL A O 1
ATOM 729 N N . ALA A 1 100 ? -45.304 16.602 40.063 1.00 91.56 100 ALA A N 1
ATOM 730 C CA . ALA A 1 100 ? -44.381 15.481 39.910 1.00 91.56 100 ALA A CA 1
ATOM 731 C C . ALA A 1 100 ? -43.793 15.395 38.500 1.00 91.56 100 ALA A C 1
ATOM 733 O O . ALA A 1 100 ? -44.388 15.891 37.544 1.00 91.56 100 ALA A O 1
ATOM 734 N N . PHE A 1 101 ? -42.648 14.729 38.392 1.00 93.50 101 PHE A N 1
ATOM 735 C CA . PHE A 1 101 ? -41.942 14.424 37.154 1.00 93.50 101 PHE A CA 1
ATOM 736 C C . PHE A 1 101 ? -41.528 12.951 37.166 1.00 93.50 101 PHE A C 1
ATOM 738 O O . PHE A 1 101 ? -41.032 12.453 38.176 1.00 93.50 101 PHE A O 1
ATOM 745 N N . GLN A 1 102 ? -41.740 12.254 36.053 1.00 92.44 102 GLN A N 1
ATOM 746 C CA . GLN A 1 102 ? -41.341 10.864 35.865 1.00 92.44 102 GLN A CA 1
ATOM 747 C C . GLN A 1 102 ? -40.735 10.692 34.466 1.00 92.44 102 GLN A C 1
ATOM 749 O O . GLN A 1 102 ? -41.469 10.778 33.478 1.00 92.44 102 GLN A O 1
ATOM 754 N N . PRO A 1 103 ? -39.419 10.463 34.343 1.00 91.06 103 PRO A N 1
ATOM 755 C CA . PRO A 1 103 ? -38.797 10.129 33.073 1.00 91.06 103 PRO A CA 1
ATOM 756 C C . PRO A 1 103 ? -39.001 8.646 32.737 1.00 91.06 103 PRO A C 1
ATOM 758 O O . PRO A 1 103 ? -39.002 7.781 33.611 1.00 91.06 103 PRO A O 1
ATOM 761 N N . PHE A 1 104 ? -39.127 8.348 31.448 1.00 87.56 104 PHE A N 1
ATOM 762 C CA . PHE A 1 104 ? -39.184 6.994 30.885 1.00 87.56 104 PHE A CA 1
ATOM 763 C C . PHE A 1 104 ? -37.961 6.672 30.009 1.00 87.56 104 PHE A C 1
ATOM 765 O O . PHE A 1 104 ? -37.761 5.516 29.644 1.00 87.56 104 PHE A O 1
ATOM 772 N N . GLN A 1 105 ? -37.151 7.681 29.666 1.00 87.81 105 GLN A N 1
ATOM 773 C CA . GLN A 1 105 ? -35.935 7.563 28.856 1.00 87.81 105 GLN A CA 1
ATOM 774 C C . GLN A 1 105 ? -34.841 8.509 29.373 1.00 87.81 105 GLN A C 1
ATOM 776 O O . GLN A 1 105 ? -35.143 9.613 29.847 1.00 87.81 105 GLN A O 1
ATOM 781 N N . ALA A 1 106 ? -33.581 8.082 29.252 1.00 85.12 106 ALA A N 1
ATOM 782 C CA . ALA A 1 106 ? -32.411 8.914 29.517 1.00 85.12 106 ALA A CA 1
ATOM 783 C C . ALA A 1 106 ? -32.346 10.100 28.539 1.00 85.12 106 ALA A C 1
ATOM 785 O O . ALA A 1 106 ? -32.775 9.994 27.390 1.00 85.12 106 ALA A O 1
ATOM 786 N N . SER A 1 107 ? -31.788 11.222 28.987 1.00 85.19 107 SER A N 1
ATOM 787 C CA . SER A 1 107 ? -31.534 12.399 28.154 1.00 85.19 107 SER A CA 1
ATOM 788 C C . SER A 1 107 ? -30.306 13.146 28.660 1.00 85.19 107 SER A C 1
ATOM 790 O O . SER A 1 107 ? -30.125 13.298 29.864 1.00 85.19 107 SER A O 1
ATOM 792 N N . GLU A 1 108 ? -29.483 13.670 27.752 1.00 83.69 108 GLU A N 1
ATOM 793 C CA . GLU A 1 108 ? -28.356 14.545 28.104 1.00 83.69 108 GLU A CA 1
ATOM 794 C C . GLU A 1 108 ? -28.841 15.932 28.567 1.00 83.69 108 GLU A C 1
ATOM 796 O O . GLU A 1 108 ? -28.236 16.556 29.442 1.00 83.69 108 GLU A O 1
ATOM 801 N N . THR A 1 109 ? -29.970 16.400 28.028 1.00 87.19 109 THR A N 1
ATOM 802 C CA . THR A 1 109 ? -30.594 17.695 28.339 1.00 87.19 109 THR A CA 1
ATOM 803 C C . THR A 1 109 ? -31.762 17.556 29.314 1.00 87.19 109 THR A C 1
ATOM 805 O O . THR A 1 109 ? -32.470 16.548 29.307 1.00 87.19 109 THR A O 1
ATOM 808 N N . GLN A 1 110 ? -32.028 18.595 30.110 1.00 89.62 110 GLN A N 1
ATOM 809 C CA . GLN A 1 110 ? -33.299 18.707 30.832 1.00 89.62 110 GLN A CA 1
ATOM 810 C C . GLN A 1 110 ? -34.463 18.827 29.839 1.00 89.62 110 GLN A C 1
ATOM 812 O O . GLN A 1 110 ? -34.404 19.616 28.896 1.00 89.62 110 GLN A O 1
ATOM 817 N N . TYR A 1 111 ? -35.541 18.089 30.087 1.00 88.31 111 TYR A N 1
ATOM 818 C CA . TYR A 1 111 ? -36.847 18.379 29.513 1.00 88.31 111 TYR A CA 1
ATOM 819 C C . TYR A 1 111 ? -37.404 19.627 30.207 1.00 88.31 111 TYR A C 1
ATOM 821 O O . TYR A 1 111 ? -37.406 19.695 31.438 1.00 88.31 111 TYR A O 1
ATOM 829 N N . VAL A 1 112 ? -37.882 20.601 29.432 1.00 89.19 112 VAL A N 1
ATOM 830 C CA . VAL A 1 112 ? -38.381 21.890 29.931 1.00 89.19 112 VAL A CA 1
ATOM 831 C C . VAL A 1 112 ? -39.775 22.132 29.364 1.00 89.19 112 VAL A C 1
ATOM 833 O O . VAL A 1 112 ? -39.945 22.122 28.147 1.00 89.19 112 VAL A O 1
ATOM 836 N N . VAL A 1 113 ? -40.773 22.332 30.228 1.00 88.19 113 VAL A N 1
ATOM 837 C CA . VAL A 1 113 ? -42.176 22.509 29.818 1.00 88.19 113 VAL A CA 1
ATOM 838 C C . VAL A 1 113 ? -42.836 23.641 30.595 1.00 88.19 113 VAL A C 1
ATOM 840 O O . VAL A 1 113 ? -42.717 23.729 31.814 1.00 88.19 113 VAL A O 1
ATOM 843 N N . GLN A 1 114 ? -43.578 24.490 29.887 1.00 88.38 114 GLN A N 1
ATOM 844 C CA . GLN A 1 114 ? -44.344 25.580 30.484 1.00 88.38 114 GLN A CA 1
ATOM 845 C C . GLN A 1 114 ? -45.780 25.144 30.807 1.00 88.38 114 GLN A C 1
ATOM 847 O O . GLN A 1 114 ? -46.465 24.505 30.002 1.00 88.38 114 GLN A O 1
ATOM 852 N N . VAL A 1 115 ? -46.229 25.504 32.009 1.00 86.62 115 VAL A N 1
ATOM 853 C CA . VAL A 1 115 ? -47.558 25.223 32.556 1.00 86.62 115 VAL A CA 1
ATOM 854 C C . VAL A 1 115 ? -48.236 26.544 32.888 1.00 86.62 115 VAL A C 1
ATOM 856 O O . VAL A 1 115 ? -47.686 27.365 33.614 1.00 86.62 115 VAL A O 1
ATOM 859 N N . ASN A 1 116 ? -49.449 26.744 32.387 1.00 86.75 116 ASN A N 1
ATOM 860 C CA . ASN A 1 116 ? -50.262 27.914 32.681 1.00 86.75 116 ASN A CA 1
ATOM 861 C C . ASN A 1 116 ? -51.248 27.611 33.815 1.00 86.75 116 ASN A C 1
ATOM 863 O O . ASN A 1 116 ? -52.059 26.686 33.735 1.00 86.75 116 ASN A O 1
ATOM 867 N N . ILE A 1 117 ? -51.172 28.416 34.869 1.00 86.25 117 ILE A N 1
ATOM 868 C CA . ILE A 1 117 ? -52.090 28.437 36.004 1.00 86.25 117 ILE A CA 1
ATOM 869 C C . ILE A 1 117 ? -53.223 29.393 35.634 1.00 86.25 117 ILE A C 1
ATOM 871 O O . ILE A 1 117 ? -53.011 30.604 35.567 1.00 86.25 117 ILE A O 1
ATOM 875 N N . GLU A 1 118 ? -54.408 28.860 35.340 1.00 85.75 118 GLU A N 1
ATOM 876 C CA . GLU A 1 118 ? -55.562 29.667 34.926 1.00 85.75 118 GLU A CA 1
ATOM 877 C C . GLU A 1 118 ? -56.316 30.212 36.140 1.00 85.75 118 GLU A C 1
ATOM 879 O O . GLU A 1 118 ? -56.661 29.453 37.050 1.00 85.75 118 GLU A O 1
ATOM 884 N N . LEU A 1 119 ? -56.600 31.516 36.148 1.00 85.88 119 LEU A N 1
ATOM 885 C CA . LEU A 1 119 ? -57.350 32.187 37.207 1.00 85.88 119 LEU A CA 1
ATOM 886 C C . LEU A 1 119 ? -58.790 32.485 36.763 1.00 85.88 119 LEU A C 1
ATOM 888 O O . LEU A 1 119 ? -59.081 32.710 35.588 1.00 85.88 119 LEU A O 1
ATOM 892 N N . ALA A 1 120 ? -59.720 32.518 37.720 1.00 83.38 120 ALA A N 1
ATOM 893 C CA . ALA A 1 120 ? -61.160 32.660 37.464 1.00 83.38 120 ALA A CA 1
ATOM 894 C C . ALA A 1 120 ? -61.611 34.034 36.912 1.00 83.38 120 ALA A C 1
ATOM 896 O O . ALA A 1 120 ? -62.806 34.242 36.695 1.00 83.38 120 ALA A O 1
ATOM 897 N N . ASP A 1 121 ? -60.691 34.977 36.712 1.00 79.81 121 ASP A N 1
ATOM 898 C CA . ASP A 1 121 ? -60.903 36.244 35.999 1.00 79.81 121 ASP A CA 1
ATOM 899 C C . ASP A 1 121 ? -60.488 36.188 34.515 1.00 79.81 121 ASP A C 1
ATOM 901 O O . ASP A 1 121 ? -60.790 37.121 33.771 1.00 79.81 121 ASP A O 1
ATOM 905 N N . GLY A 1 122 ? -59.872 35.087 34.070 1.00 77.25 122 GLY A N 1
ATOM 906 C CA . GLY A 1 122 ? -59.379 34.892 32.706 1.00 77.25 122 GLY A CA 1
ATOM 907 C C . GLY A 1 122 ? -57.894 35.213 32.517 1.00 77.25 122 GLY A C 1
ATOM 908 O O . GLY A 1 122 ? -57.400 35.089 31.398 1.00 77.25 122 GLY A O 1
ATOM 909 N N . THR A 1 123 ? -57.174 35.606 33.572 1.00 83.19 123 THR A N 1
ATOM 910 C CA . THR A 1 123 ? -55.709 35.725 33.531 1.00 83.19 123 THR A CA 1
ATOM 911 C C . THR A 1 123 ? -55.026 34.359 33.674 1.00 83.19 123 THR A C 1
ATOM 913 O O . THR A 1 123 ? -55.608 33.390 34.169 1.00 83.19 123 THR A O 1
ATOM 916 N N . SER A 1 124 ? -53.775 34.266 33.220 1.00 84.44 124 SER A N 1
ATOM 917 C CA . SER A 1 124 ? -52.962 33.050 33.301 1.00 84.44 124 SER A CA 1
ATOM 918 C C . SER A 1 124 ? -51.529 33.378 33.702 1.00 84.44 124 SER A C 1
ATOM 920 O O . SER A 1 124 ? -50.923 34.267 33.103 1.00 84.44 124 SER A O 1
ATOM 922 N N . ILE A 1 125 ? -50.977 32.636 34.661 1.00 87.44 125 ILE A N 1
ATOM 923 C CA . ILE A 1 125 ? -49.581 32.772 35.102 1.00 87.44 125 ILE A CA 1
ATOM 924 C C . ILE A 1 125 ? -48.795 31.553 34.625 1.00 87.44 125 ILE A C 1
ATOM 926 O O . ILE A 1 125 ? -49.208 30.421 34.867 1.00 87.44 125 ILE A O 1
ATOM 930 N N . THR A 1 126 ? -47.675 31.780 33.943 1.00 86.31 126 THR A N 1
ATOM 931 C CA . THR A 1 126 ? -46.813 30.709 33.429 1.00 86.31 126 THR A CA 1
ATOM 932 C C . THR A 1 126 ? -45.778 30.303 34.478 1.00 86.31 126 THR A C 1
ATOM 934 O O . THR A 1 126 ? -45.106 31.153 35.052 1.00 86.31 126 THR A O 1
ATOM 937 N N . LEU A 1 127 ? -45.647 28.997 34.693 1.00 88.75 127 LEU A N 1
ATOM 938 C CA . LEU A 1 127 ? -44.678 28.331 35.560 1.00 88.75 127 LEU A CA 1
ATOM 939 C C . LEU A 1 127 ? -43.882 27.333 34.712 1.00 88.75 127 LEU A C 1
ATOM 941 O O . LEU A 1 127 ? -44.477 26.515 34.008 1.00 88.75 127 LEU A O 1
ATOM 945 N N . GLU A 1 128 ? -42.554 27.373 34.771 1.00 90.38 128 GLU A N 1
ATOM 946 C CA . GLU A 1 128 ? -41.707 26.445 34.017 1.00 90.38 128 GLU A CA 1
ATOM 947 C C . GLU A 1 128 ? -41.290 25.229 34.862 1.00 90.38 128 GLU A C 1
ATOM 949 O O . GLU A 1 128 ? -40.816 25.367 35.987 1.00 90.38 128 GLU A O 1
ATOM 954 N N . LEU A 1 129 ? -41.447 24.019 34.328 1.00 92.31 129 LEU A N 1
ATOM 955 C CA . LEU A 1 129 ? -40.988 22.777 34.952 1.00 92.31 129 LEU A CA 1
ATOM 956 C C . LEU A 1 129 ? -39.767 22.246 34.195 1.00 92.31 129 LEU A C 1
ATOM 958 O O . LEU A 1 129 ? -39.790 22.188 32.964 1.00 92.31 129 LEU A O 1
ATOM 962 N N . ARG A 1 130 ? -38.716 21.853 34.922 1.00 92.88 130 ARG A N 1
ATOM 963 C CA . ARG A 1 130 ? -37.478 21.281 34.365 1.00 92.88 130 ARG A CA 1
ATOM 964 C C . ARG A 1 130 ? -37.127 19.961 35.041 1.00 92.88 130 ARG A C 1
ATOM 966 O O . ARG A 1 130 ? -37.342 19.821 36.239 1.00 92.88 130 ARG A O 1
ATOM 973 N N . GLY A 1 131 ? -36.545 19.018 34.312 1.00 90.50 131 GLY A N 1
ATOM 974 C CA . GLY A 1 131 ? -36.068 17.754 34.876 1.00 90.50 131 GLY A CA 1
ATOM 975 C C . GLY A 1 131 ? -35.407 16.880 33.819 1.00 90.50 131 GLY A C 1
ATOM 976 O O . GLY A 1 131 ? -35.740 16.978 32.639 1.00 90.50 131 GLY A O 1
ATOM 977 N N . ARG A 1 132 ? -34.451 16.039 34.212 1.00 92.31 132 ARG A N 1
ATOM 978 C CA . ARG A 1 132 ? -33.690 15.176 33.296 1.00 92.31 132 ARG A CA 1
ATOM 979 C C . ARG A 1 132 ? -33.847 13.712 33.686 1.00 92.31 132 ARG A C 1
ATOM 981 O O . ARG A 1 132 ? -33.806 13.381 34.866 1.00 92.31 132 ARG A O 1
ATOM 988 N N . GLY A 1 133 ? -34.043 12.847 32.693 1.00 88.19 133 GLY A N 1
ATOM 989 C CA . GLY A 1 133 ? -34.015 11.398 32.886 1.00 88.19 133 GLY A CA 1
ATOM 990 C C . GLY A 1 133 ? -32.586 10.873 32.830 1.00 88.19 133 GLY A C 1
ATOM 991 O O . GLY A 1 133 ? -31.864 11.209 31.893 1.00 88.19 133 GLY A O 1
ATOM 992 N N . VAL A 1 134 ? -32.193 10.042 33.794 1.00 86.31 134 VAL A N 1
ATOM 993 C CA . VAL A 1 134 ? -30.889 9.354 33.826 1.00 86.31 134 VAL A CA 1
ATOM 994 C C . VAL A 1 134 ? -31.058 7.890 34.250 1.00 86.31 134 VAL A C 1
ATOM 996 O O . VAL A 1 134 ? -32.023 7.562 34.939 1.00 86.31 134 VAL A O 1
ATOM 999 N N . ASP A 1 135 ? -30.136 7.011 33.851 1.00 84.00 135 ASP A N 1
ATOM 1000 C CA . ASP A 1 135 ? -30.212 5.571 34.147 1.00 84.00 135 ASP A CA 1
ATOM 1001 C C . ASP A 1 135 ? -29.954 5.280 35.640 1.00 84.00 135 ASP A C 1
ATOM 1003 O O . ASP A 1 135 ? -30.886 5.073 36.418 1.00 84.00 135 ASP A O 1
ATOM 1007 N N . SER A 1 136 ? -28.695 5.348 36.083 1.00 82.44 136 SER A N 1
ATOM 1008 C CA . SER A 1 136 ? -28.323 5.189 37.497 1.00 82.44 136 SER A CA 1
ATOM 1009 C C . SER A 1 136 ? -28.188 6.522 38.240 1.00 82.44 136 SER A C 1
ATOM 1011 O O . SER A 1 136 ? -28.534 6.612 39.414 1.00 82.44 136 SER A O 1
ATOM 1013 N N . GLY A 1 137 ? -27.651 7.558 37.587 1.00 82.31 137 GLY A N 1
ATOM 1014 C CA . GLY A 1 137 ? -27.232 8.797 38.254 1.00 82.31 137 GLY A CA 1
ATOM 1015 C C . GLY A 1 137 ? -26.056 8.628 39.231 1.00 82.31 137 GLY A C 1
ATOM 1016 O O . GLY A 1 137 ? -25.857 9.485 40.091 1.00 82.31 137 GLY A O 1
ATOM 1017 N N . LEU A 1 138 ? -25.282 7.540 39.126 1.00 86.88 138 LEU A N 1
ATOM 1018 C CA . LEU A 1 138 ? -24.064 7.318 39.912 1.00 86.88 138 LEU A CA 1
ATOM 1019 C C . LEU A 1 138 ? -22.823 7.605 39.053 1.00 86.88 138 LEU A C 1
ATOM 1021 O O . LEU A 1 138 ? -22.566 6.908 38.074 1.00 86.88 138 LEU A O 1
ATOM 1025 N N . GLU A 1 139 ? -22.045 8.618 39.428 1.00 88.25 139 GLU A N 1
ATOM 1026 C CA . GLU A 1 139 ? -20.766 8.941 38.784 1.00 88.25 139 GLU A CA 1
ATOM 1027 C C . GLU A 1 139 ? -19.622 8.146 39.430 1.00 88.25 139 GLU A C 1
ATOM 1029 O O . GLU A 1 139 ? -19.587 7.997 40.654 1.00 88.25 139 GLU A O 1
ATOM 1034 N N . ILE A 1 140 ? -18.688 7.653 38.610 1.00 90.19 140 ILE A N 1
ATOM 1035 C CA . ILE A 1 140 ? -17.546 6.827 39.027 1.00 90.19 140 ILE A CA 1
ATOM 1036 C C . ILE A 1 140 ? -16.264 7.432 38.453 1.00 90.19 140 ILE A C 1
ATOM 1038 O O . ILE A 1 140 ? -16.076 7.435 37.236 1.00 90.19 140 ILE A O 1
ATOM 1042 N N . THR A 1 141 ? -15.378 7.914 39.327 1.00 91.25 141 THR A N 1
ATOM 1043 C CA . THR A 1 141 ? -14.173 8.656 38.927 1.00 91.25 141 THR A CA 1
ATOM 1044 C C . THR A 1 141 ? -12.944 8.173 39.714 1.00 91.25 141 THR A C 1
ATOM 1046 O O . THR A 1 141 ? -12.951 8.297 40.938 1.00 91.25 141 THR A O 1
ATOM 1049 N N . PRO A 1 142 ? -11.873 7.670 39.064 1.00 93.00 142 PRO A N 1
ATOM 1050 C CA . PRO A 1 142 ? -11.773 7.330 37.643 1.00 93.00 142 PRO A CA 1
ATOM 1051 C C . PRO A 1 142 ? -12.491 6.010 37.305 1.00 93.00 142 PRO A C 1
ATOM 1053 O O . PRO A 1 142 ? -12.656 5.137 38.155 1.00 93.00 142 PRO A O 1
ATOM 1056 N N . ASN A 1 143 ? -12.868 5.850 36.036 1.00 91.19 143 ASN A N 1
ATOM 1057 C CA . ASN A 1 143 ? -13.329 4.591 35.452 1.00 91.19 143 ASN A CA 1
ATOM 1058 C C . ASN A 1 143 ? -12.840 4.538 33.985 1.00 91.19 143 ASN A C 1
ATOM 1060 O O . ASN A 1 143 ? -13.148 5.470 33.237 1.00 91.19 143 ASN A O 1
ATOM 1064 N N . PRO A 1 144 ? -12.065 3.526 33.548 1.00 91.88 144 PRO A N 1
ATOM 1065 C CA . PRO A 1 144 ? -11.550 2.397 34.325 1.00 91.88 144 PRO A CA 1
ATOM 1066 C C . PRO A 1 144 ? -10.539 2.809 35.403 1.00 91.88 144 PRO A C 1
ATOM 1068 O O . PRO A 1 144 ? -9.841 3.815 35.261 1.00 91.88 144 PRO A O 1
ATOM 1071 N N . LEU A 1 145 ? -10.422 1.993 36.452 1.00 93.56 145 LEU A N 1
ATOM 1072 C CA . LEU A 1 145 ? -9.335 2.093 37.428 1.00 93.56 145 LEU A CA 1
ATOM 1073 C C . LEU A 1 145 ? -8.145 1.264 36.921 1.00 93.56 145 LEU A C 1
ATOM 1075 O O . LEU A 1 145 ? -8.202 0.032 36.871 1.00 93.56 145 LEU A O 1
ATOM 1079 N N . ASP A 1 146 ? -7.086 1.954 36.495 1.00 91.88 146 ASP A N 1
ATOM 1080 C CA . ASP A 1 146 ? -5.900 1.349 35.885 1.00 91.88 146 ASP A CA 1
ATOM 1081 C C . ASP A 1 146 ? -4.719 1.319 36.859 1.00 91.88 146 ASP A C 1
ATOM 1083 O O . ASP A 1 146 ? -4.179 2.356 37.246 1.00 91.88 146 ASP A O 1
ATOM 1087 N N . PHE A 1 147 ? -4.306 0.112 37.232 1.00 89.50 147 PHE A N 1
ATOM 1088 C CA . PHE A 1 147 ? -3.172 -0.140 38.115 1.00 89.50 147 PHE A CA 1
ATOM 1089 C C . PHE A 1 147 ? -1.824 -0.130 37.384 1.00 89.50 147 PHE A C 1
ATOM 1091 O O . PHE A 1 147 ? -0.783 -0.093 38.047 1.00 89.50 147 PHE A O 1
ATOM 1098 N N . GLY A 1 148 ? -1.825 -0.138 36.047 1.00 83.25 148 GLY A N 1
ATOM 1099 C CA . GLY A 1 148 ? -0.626 -0.271 35.225 1.00 83.25 148 GLY A CA 1
ATOM 1100 C C . GLY A 1 148 ? 0.135 -1.575 35.489 1.00 83.25 148 GLY A C 1
ATOM 1101 O O . GLY A 1 148 ? -0.430 -2.567 35.959 1.00 83.25 148 GLY A O 1
ATOM 1102 N N . SER A 1 149 ? 1.431 -1.560 35.186 1.00 80.31 149 SER A N 1
ATOM 1103 C CA . SER A 1 149 ? 2.364 -2.633 35.537 1.00 80.31 149 SER A CA 1
ATOM 1104 C C . SER A 1 149 ? 2.614 -2.660 37.051 1.00 80.31 149 SER A C 1
ATOM 1106 O O . SER A 1 149 ? 2.831 -1.617 37.669 1.00 80.31 149 SER A O 1
ATOM 1108 N N . VAL A 1 150 ? 2.571 -3.855 37.647 1.00 80.06 150 VAL A N 1
ATOM 1109 C CA . VAL A 1 150 ? 2.846 -4.122 39.068 1.00 80.06 150 VAL A CA 1
ATOM 1110 C C . VAL A 1 150 ? 3.713 -5.375 39.178 1.00 80.06 150 VAL A C 1
ATOM 1112 O O . VAL A 1 150 ? 3.485 -6.367 38.481 1.00 80.06 150 VAL A O 1
ATOM 1115 N N . LEU A 1 151 ? 4.717 -5.323 40.052 1.00 78.50 151 LEU A N 1
ATOM 1116 C CA . LEU A 1 151 ? 5.673 -6.409 40.244 1.00 78.50 151 LEU A CA 1
ATOM 1117 C C . LEU A 1 151 ? 5.006 -7.651 40.861 1.00 78.50 151 LEU A C 1
ATOM 1119 O O . LEU A 1 151 ? 4.245 -7.564 41.827 1.00 78.50 151 LEU A O 1
ATOM 1123 N N . VAL A 1 152 ? 5.323 -8.825 40.320 1.00 80.38 152 VAL A N 1
ATOM 1124 C CA . VAL A 1 152 ? 4.878 -10.119 40.850 1.00 80.38 152 VAL A CA 1
ATOM 1125 C C . VAL A 1 152 ? 5.310 -10.281 42.310 1.00 80.38 152 VAL A C 1
ATOM 1127 O O . VAL A 1 152 ? 6.476 -10.108 42.655 1.00 80.38 152 VAL A O 1
ATOM 1130 N N . GLY A 1 153 ? 4.358 -10.633 43.177 1.00 76.38 153 GLY A N 1
ATOM 1131 C CA . GLY A 1 153 ? 4.586 -10.772 44.618 1.00 76.38 153 GLY A CA 1
ATOM 1132 C C . GLY A 1 153 ? 4.426 -9.479 45.429 1.00 76.38 153 GLY A C 1
ATOM 1133 O O . GLY A 1 153 ? 4.441 -9.554 46.659 1.00 76.38 153 GLY A O 1
ATOM 1134 N N . THR A 1 154 ? 4.212 -8.322 44.790 1.00 80.75 154 THR A N 1
ATOM 1135 C CA . THR A 1 154 ? 3.747 -7.097 45.466 1.00 80.75 154 THR A CA 1
ATOM 1136 C C . THR A 1 154 ? 2.260 -6.841 45.174 1.00 80.75 154 THR A C 1
ATOM 1138 O O . THR A 1 154 ? 1.548 -7.702 44.651 1.00 80.75 154 THR A O 1
ATOM 1141 N N . SER A 1 155 ? 1.740 -5.686 45.590 1.00 86.12 155 SER A N 1
ATOM 1142 C CA . SER A 1 155 ? 0.351 -5.291 45.351 1.00 86.12 155 SER A CA 1
ATOM 1143 C C . SER A 1 155 ? 0.227 -3.775 45.303 1.00 86.12 155 SER A C 1
ATOM 1145 O O . SER A 1 155 ? 0.837 -3.092 46.128 1.00 86.12 155 SER A O 1
ATOM 1147 N N . ARG A 1 156 ? -0.606 -3.250 44.402 1.00 86.88 156 ARG A N 1
ATOM 1148 C CA . ARG A 1 156 ? -0.861 -1.809 44.269 1.00 86.88 156 ARG A CA 1
ATOM 1149 C C . ARG A 1 156 ? -2.294 -1.496 44.679 1.00 86.88 156 ARG A C 1
ATOM 1151 O O . ARG A 1 156 ? -3.223 -2.088 44.140 1.00 86.88 156 ARG A O 1
ATOM 1158 N N . THR A 1 157 ? -2.471 -0.538 45.584 1.00 91.06 157 THR A N 1
ATOM 1159 C CA . THR A 1 157 ? -3.787 0.021 45.925 1.00 91.06 157 THR A CA 1
ATOM 1160 C C . THR A 1 157 ? -3.989 1.340 45.193 1.00 91.06 157 THR A C 1
ATOM 1162 O O . THR A 1 157 ? -3.076 2.165 45.148 1.00 91.06 157 THR A O 1
ATOM 1165 N N . LEU A 1 158 ? -5.179 1.537 44.635 1.00 91.31 158 LEU A N 1
ATOM 1166 C CA . LEU A 1 158 ? -5.658 2.804 44.089 1.00 91.31 158 LEU A CA 1
ATOM 1167 C C . LEU A 1 158 ? -7.071 3.066 44.615 1.00 91.31 158 LEU A C 1
ATOM 1169 O O . LEU A 1 158 ? -7.761 2.146 45.046 1.00 91.31 158 LEU A O 1
ATOM 1173 N N . GLU A 1 159 ? -7.499 4.321 44.576 1.00 90.88 159 GLU A N 1
ATOM 1174 C CA . GLU A 1 159 ? -8.819 4.738 45.043 1.00 90.88 159 GLU A CA 1
ATOM 1175 C C . GLU A 1 159 ? -9.693 5.195 43.872 1.00 90.88 159 GLU A C 1
ATOM 1177 O O . GLU A 1 159 ? -9.220 5.881 42.964 1.00 90.88 159 GLU A O 1
ATOM 1182 N N . LEU A 1 160 ? -10.980 4.845 43.920 1.00 90.62 160 LEU A N 1
ATOM 1183 C CA . LEU A 1 160 ? -12.023 5.444 43.086 1.00 90.62 160 LEU A CA 1
ATOM 1184 C C . LEU A 1 160 ? -13.052 6.170 43.953 1.00 90.62 160 LEU A C 1
ATOM 1186 O O . LEU A 1 160 ? -13.228 5.852 45.128 1.00 90.62 160 LEU A O 1
ATOM 1190 N N . THR A 1 161 ? -13.755 7.136 43.376 1.00 88.88 161 THR A N 1
ATOM 1191 C CA . THR A 1 161 ? -14.821 7.889 44.039 1.00 88.88 161 THR A CA 1
ATOM 1192 C C . THR A 1 161 ? -16.157 7.629 43.352 1.00 88.88 161 THR A C 1
ATOM 1194 O O . THR A 1 161 ? -16.297 7.848 42.149 1.00 88.88 161 THR A O 1
ATOM 1197 N N . LEU A 1 162 ? -17.149 7.201 44.133 1.00 88.62 162 LEU A N 1
ATOM 1198 C CA . LEU A 1 162 ? -18.547 7.065 43.722 1.00 88.62 162 LEU A CA 1
ATOM 1199 C C . LEU A 1 162 ? -19.324 8.298 44.196 1.00 88.62 162 LEU A C 1
ATOM 1201 O O . LEU A 1 162 ? -19.245 8.634 45.376 1.00 88.62 162 LEU A O 1
ATOM 1205 N N . THR A 1 163 ? -20.075 8.966 43.317 1.00 88.38 163 THR A N 1
ATOM 1206 C CA . THR A 1 163 ? -20.830 10.194 43.648 1.00 88.38 163 THR A CA 1
ATOM 1207 C C . THR A 1 163 ? -22.283 10.099 43.201 1.00 88.38 163 THR A C 1
ATOM 1209 O O . THR A 1 163 ? -22.556 9.847 42.027 1.00 88.38 163 THR A O 1
ATOM 1212 N N . ASN A 1 164 ? -23.227 10.342 44.115 1.00 89.38 164 ASN A N 1
ATOM 1213 C CA . ASN A 1 164 ? -24.651 10.391 43.782 1.00 89.38 164 ASN A CA 1
ATOM 1214 C C . ASN A 1 164 ? -24.998 11.729 43.101 1.00 89.38 164 ASN A C 1
ATOM 1216 O O . ASN A 1 164 ? -24.831 12.793 43.702 1.00 89.38 164 ASN A O 1
ATOM 1220 N N . ARG A 1 165 ? -25.499 11.682 41.862 1.00 87.81 165 ARG A N 1
ATOM 1221 C CA . ARG A 1 165 ? -25.982 12.850 41.103 1.00 87.81 165 ARG A CA 1
ATOM 1222 C C . ARG A 1 165 ? -27.510 12.991 41.086 1.00 87.81 165 ARG A C 1
ATOM 1224 O O . ARG A 1 165 ? -27.988 14.028 40.637 1.00 87.81 165 ARG A O 1
ATOM 1231 N N . LEU A 1 166 ? -28.266 12.007 41.585 1.00 87.19 166 LEU A N 1
ATOM 1232 C CA . LEU A 1 166 ? -29.731 12.075 41.644 1.00 87.19 166 LEU A CA 1
ATOM 1233 C C . LEU A 1 166 ? -30.237 13.135 42.635 1.00 87.19 166 LEU A C 1
ATOM 1235 O O . LEU A 1 166 ? -29.552 13.513 43.587 1.00 87.19 166 LEU A O 1
ATOM 1239 N N . SER A 1 167 ? -31.492 13.551 42.440 1.00 83.12 167 SER A N 1
ATOM 1240 C CA . SER A 1 167 ? -32.250 14.415 43.358 1.00 83.12 167 SER A CA 1
ATOM 1241 C C . SER A 1 167 ? -32.448 13.837 44.764 1.00 83.12 167 SER A C 1
ATOM 1243 O O . SER A 1 167 ? -32.655 14.599 45.710 1.00 83.12 167 SER A O 1
ATOM 1245 N N . ASP A 1 168 ? -32.394 12.511 44.900 1.00 83.00 168 ASP A N 1
ATOM 1246 C CA . ASP A 1 168 ? -32.771 11.759 46.098 1.00 83.00 168 ASP A CA 1
ATOM 1247 C C . ASP A 1 168 ? -31.628 10.859 46.603 1.00 83.00 168 ASP A C 1
ATOM 1249 O O . ASP A 1 168 ? -30.669 10.555 45.888 1.00 83.00 168 ASP A O 1
ATOM 1253 N N . ALA A 1 169 ? -31.696 10.460 47.876 1.00 83.94 169 ALA A N 1
ATOM 1254 C CA . ALA A 1 169 ? -30.677 9.612 48.492 1.00 83.94 169 ALA A CA 1
ATOM 1255 C C . ALA A 1 169 ? -30.787 8.161 47.996 1.00 83.94 169 ALA A C 1
ATOM 1257 O O . ALA A 1 169 ? -31.876 7.587 47.986 1.00 83.94 169 ALA A O 1
ATOM 1258 N N . VAL A 1 170 ? -29.653 7.559 47.631 1.00 83.44 170 VAL A N 1
ATOM 1259 C CA . VAL A 1 170 ? -29.593 6.218 47.027 1.00 83.44 170 VAL A CA 1
ATOM 1260 C C . VAL A 1 170 ? -28.953 5.197 47.960 1.00 83.44 170 VAL A C 1
ATOM 1262 O O . VAL A 1 170 ? -28.111 5.551 48.780 1.00 83.44 170 VAL A O 1
ATOM 1265 N N . VAL A 1 171 ? -29.316 3.920 47.822 1.00 81.94 171 VAL A N 1
ATOM 1266 C CA . VAL A 1 171 ? -28.723 2.823 48.603 1.00 81.94 171 VAL A CA 1
ATOM 1267 C C . VAL A 1 171 ? -27.802 2.013 47.702 1.00 81.94 171 VAL A C 1
ATOM 1269 O O . VAL A 1 171 ? -28.278 1.292 46.826 1.00 81.94 171 VAL A O 1
ATOM 1272 N N . LEU A 1 172 ? -26.491 2.117 47.922 1.00 81.25 172 LEU A N 1
ATOM 1273 C CA . LEU A 1 172 ? -25.510 1.361 47.145 1.00 81.25 172 LEU A CA 1
ATOM 1274 C C . LEU A 1 172 ? -25.552 -0.132 47.496 1.00 81.25 172 LEU A C 1
ATOM 1276 O O . LEU A 1 172 ? -25.726 -0.527 48.653 1.00 81.25 172 LEU A O 1
ATOM 1280 N N . ARG A 1 173 ? -25.379 -0.968 46.470 1.00 77.75 173 ARG A N 1
ATOM 1281 C CA . ARG A 1 173 ? -25.252 -2.425 46.563 1.00 77.75 173 ARG A CA 1
ATOM 1282 C C . ARG A 1 173 ? -24.229 -2.902 45.531 1.00 77.75 173 ARG A C 1
ATOM 1284 O O . ARG A 1 173 ? -24.192 -2.383 44.420 1.00 77.75 173 ARG A O 1
ATOM 1291 N N . SER A 1 174 ? -23.437 -3.912 45.874 1.00 77.06 174 SER A N 1
ATOM 1292 C CA . SER A 1 174 ? -22.721 -4.713 44.873 1.00 77.06 174 SER A CA 1
ATOM 1293 C C . SER A 1 174 ? -23.650 -5.843 44.435 1.00 77.06 174 SER A C 1
ATOM 1295 O O . SER A 1 174 ? -24.305 -6.443 45.291 1.00 77.06 174 SER A O 1
ATOM 1297 N N . THR A 1 175 ? -23.736 -6.143 43.141 1.00 68.12 175 THR A N 1
ATOM 1298 C CA . THR A 1 175 ? -24.410 -7.375 42.686 1.00 68.12 175 THR A CA 1
ATOM 1299 C C . THR A 1 175 ? -23.437 -8.555 42.689 1.00 68.12 175 THR A C 1
ATOM 1301 O O . THR A 1 175 ? -23.834 -9.683 42.985 1.00 68.12 175 THR A O 1
ATOM 1304 N N . ASP A 1 176 ? -22.145 -8.280 42.496 1.00 67.56 176 ASP A N 1
ATOM 1305 C CA . ASP A 1 176 ? -21.058 -9.248 42.621 1.00 67.56 176 ASP A CA 1
ATOM 1306 C C . ASP A 1 176 ? -20.620 -9.414 44.086 1.00 67.56 176 ASP A C 1
ATOM 1308 O O . ASP A 1 176 ? -20.187 -8.454 44.733 1.00 67.56 176 ASP A O 1
ATOM 1312 N N . HIS A 1 177 ? -20.736 -10.630 44.631 1.00 62.28 177 HIS A N 1
ATOM 1313 C CA . HIS A 1 177 ? -20.432 -10.922 46.035 1.00 62.28 177 HIS A CA 1
ATOM 1314 C C . HIS A 1 177 ? -19.928 -12.357 46.266 1.00 62.28 177 HIS A C 1
ATOM 1316 O O . HIS A 1 177 ? -20.591 -13.330 45.900 1.00 62.28 177 HIS A O 1
ATOM 1322 N N . ARG A 1 178 ? -18.816 -12.501 47.003 1.00 57.59 178 ARG A N 1
ATOM 1323 C CA . ARG A 1 178 ? -18.297 -13.787 47.506 1.00 57.59 178 ARG A CA 1
ATOM 1324 C C . ARG A 1 178 ? -17.928 -13.655 48.984 1.00 57.59 178 ARG A C 1
ATOM 1326 O O . ARG A 1 178 ? -17.324 -12.674 49.405 1.00 57.59 178 ARG A O 1
ATOM 1333 N N . ASN A 1 179 ? -18.337 -14.629 49.803 1.00 54.91 179 ASN A N 1
ATOM 1334 C CA . ASN A 1 179 ? -18.120 -14.651 51.263 1.00 54.91 179 ASN A CA 1
ATOM 1335 C C . ASN A 1 179 ? -18.548 -13.366 52.019 1.00 54.91 179 ASN A C 1
ATOM 1337 O O . ASN A 1 179 ? -18.048 -13.094 53.106 1.00 54.91 179 ASN A O 1
ATOM 1341 N N . GLY A 1 180 ? -19.474 -12.576 51.459 1.00 54.94 180 GLY A N 1
ATOM 1342 C CA . GLY A 1 180 ? -19.951 -11.316 52.045 1.00 54.94 180 GLY A CA 1
ATOM 1343 C C . GLY A 1 180 ? -19.098 -10.073 51.744 1.00 54.94 180 GLY A C 1
ATOM 1344 O O . GLY A 1 180 ? -19.472 -8.987 52.177 1.00 54.94 180 GLY A O 1
ATOM 1345 N N . LYS A 1 181 ? -17.998 -10.192 50.985 1.00 59.94 181 LYS A N 1
ATOM 1346 C CA . LYS A 1 181 ? -17.290 -9.044 50.387 1.00 59.94 181 LYS A CA 1
ATOM 1347 C C . LYS A 1 181 ? -17.759 -8.809 48.939 1.00 59.94 181 LYS A C 1
ATOM 1349 O O . LYS A 1 181 ? -18.220 -9.759 48.298 1.00 59.94 181 LYS A O 1
ATOM 1354 N N . PRO A 1 182 ? -17.687 -7.576 48.403 1.00 67.88 182 PRO A N 1
ATOM 1355 C CA . PRO A 1 182 ? -17.647 -7.343 46.961 1.00 67.88 182 PRO A CA 1
ATOM 1356 C C . PRO A 1 182 ? -16.423 -8.042 46.354 1.00 67.88 182 PRO A C 1
ATOM 1358 O O . PRO A 1 182 ? -15.373 -8.114 46.990 1.00 67.88 182 PRO A O 1
ATOM 1361 N N . GLU A 1 183 ? -16.557 -8.551 45.137 1.00 69.19 183 GLU A N 1
ATOM 1362 C CA . GLU A 1 183 ? -15.475 -9.169 44.363 1.00 69.19 183 GLU A CA 1
ATOM 1363 C C . GLU A 1 183 ? -15.686 -8.786 42.894 1.00 69.19 183 GLU A C 1
ATOM 1365 O O . GLU A 1 183 ? -16.828 -8.707 42.450 1.00 69.19 183 GLU A O 1
ATOM 1370 N N . ALA A 1 184 ? -14.620 -8.521 42.138 1.00 74.88 184 ALA A N 1
ATOM 1371 C CA . ALA A 1 184 ? -14.740 -8.245 40.709 1.00 74.88 184 ALA A CA 1
ATOM 1372 C C . ALA A 1 184 ? -14.726 -9.557 39.905 1.00 74.88 184 ALA A C 1
ATOM 1374 O O . ALA A 1 184 ? -13.884 -10.426 40.140 1.00 74.88 184 ALA A O 1
ATOM 1375 N N . GLN A 1 185 ? -15.614 -9.700 38.920 1.00 72.25 185 GLN A N 1
ATOM 1376 C CA . GLN A 1 185 ? -15.578 -10.831 37.993 1.00 72.25 185 GLN A CA 1
ATOM 1377 C C . GLN A 1 185 ? -14.370 -10.685 37.054 1.00 72.25 185 GLN A C 1
ATOM 1379 O O . GLN A 1 185 ? -14.321 -9.738 36.266 1.00 72.25 185 GLN A O 1
ATOM 1384 N N . SER A 1 186 ? -13.397 -11.605 37.115 1.00 72.31 186 SER A N 1
ATOM 1385 C CA . SER A 1 186 ? -12.300 -11.627 36.133 1.00 72.31 186 SER A CA 1
ATOM 1386 C C . SER A 1 186 ? -12.826 -11.962 34.733 1.00 72.31 186 SER A C 1
ATOM 1388 O O . SER A 1 186 ? -13.722 -12.790 34.560 1.00 72.31 186 SER A O 1
ATOM 1390 N N . SER A 1 187 ? -12.247 -11.298 33.737 1.00 67.44 187 SER A N 1
ATOM 1391 C CA . SER A 1 187 ? -12.555 -11.425 32.310 1.00 67.44 187 SER A CA 1
ATOM 1392 C C . SER A 1 187 ? -11.340 -11.846 31.473 1.00 67.44 187 SER A C 1
ATOM 1394 O O . SER A 1 187 ? -11.512 -12.450 30.415 1.00 67.44 187 SER A O 1
ATOM 1396 N N . SER A 1 188 ? -10.120 -11.583 31.955 1.00 68.50 188 SER A N 1
ATOM 1397 C CA . SER A 1 188 ? -8.873 -12.142 31.424 1.00 68.50 188 SER A CA 1
ATOM 1398 C C . SER A 1 188 ? -7.770 -12.096 32.481 1.00 68.50 188 SER A C 1
ATOM 1400 O O . SER A 1 188 ? -7.593 -11.056 33.114 1.00 68.50 188 SER A O 1
ATOM 1402 N N . GLY A 1 189 ? -7.010 -13.188 32.603 1.00 63.25 189 GLY A N 1
ATOM 1403 C CA . GLY A 1 189 ? -5.915 -13.333 33.567 1.00 63.25 189 GLY A CA 1
ATOM 1404 C C . GLY A 1 189 ? -6.370 -13.679 34.994 1.00 63.25 189 GLY A C 1
ATOM 1405 O O . GLY A 1 189 ? -7.564 -13.628 35.321 1.00 63.25 189 GLY A O 1
ATOM 1406 N N . ASN A 1 190 ? -5.407 -14.090 35.824 1.00 74.19 190 ASN A N 1
ATOM 1407 C CA . ASN A 1 190 ? -5.643 -14.620 37.174 1.00 74.19 190 ASN A CA 1
ATOM 1408 C C . ASN A 1 190 ? -5.327 -13.616 38.300 1.00 74.19 190 ASN A C 1
ATOM 1410 O O . ASN A 1 190 ? -5.577 -13.921 39.468 1.00 74.19 190 ASN A O 1
ATOM 1414 N N . GLY A 1 191 ? -4.810 -12.423 37.982 1.00 78.12 191 GLY A N 1
ATOM 1415 C CA . GLY A 1 191 ? -4.535 -11.380 38.969 1.00 78.12 191 GLY A CA 1
ATOM 1416 C C . GLY A 1 191 ? -5.795 -10.948 39.731 1.00 78.12 191 GLY A C 1
ATOM 1417 O O . GLY A 1 191 ? -6.862 -10.726 39.155 1.00 78.12 191 GLY A O 1
ATOM 1418 N N . THR A 1 192 ? -5.686 -10.827 41.055 1.00 86.31 192 THR A N 1
ATOM 1419 C CA . THR A 1 192 ? -6.829 -10.563 41.940 1.00 86.31 192 THR A CA 1
ATOM 1420 C C . THR A 1 192 ? -7.031 -9.071 42.171 1.00 86.31 192 THR A C 1
ATOM 1422 O O . THR A 1 192 ? -6.075 -8.366 42.503 1.00 86.31 192 THR A O 1
ATOM 1425 N N . PHE A 1 193 ? -8.280 -8.610 42.095 1.00 87.62 193 PHE A N 1
ATOM 1426 C CA . PHE A 1 193 ? -8.686 -7.247 42.442 1.00 87.62 193 PHE A CA 1
ATOM 1427 C C . PHE A 1 193 ? -9.516 -7.268 43.735 1.00 87.62 193 PHE A C 1
ATOM 1429 O O . PHE A 1 193 ? -10.732 -7.469 43.708 1.00 87.62 193 PHE A O 1
ATOM 1436 N N . ASP A 1 194 ? -8.848 -7.079 44.874 1.00 85.75 194 ASP A N 1
ATOM 1437 C CA . ASP A 1 194 ? -9.482 -6.962 46.187 1.00 85.75 194 ASP A CA 1
ATOM 1438 C C . ASP A 1 194 ? -10.185 -5.600 46.295 1.00 85.75 194 ASP A C 1
ATOM 1440 O O . ASP A 1 194 ? -9.531 -4.559 46.339 1.00 85.75 194 ASP A O 1
ATOM 1444 N N . ILE A 1 195 ? -11.515 -5.586 46.370 1.00 85.25 195 ILE A N 1
ATOM 1445 C CA . ILE A 1 195 ? -12.284 -4.367 46.657 1.00 85.25 195 ILE A CA 1
ATOM 1446 C C . ILE A 1 195 ? -12.415 -4.250 48.174 1.00 85.25 195 ILE A C 1
ATOM 1448 O O . ILE A 1 195 ? -13.122 -5.046 48.805 1.00 85.25 195 ILE A O 1
ATOM 1452 N N . ASP A 1 196 ? -11.742 -3.271 48.780 1.00 76.31 196 ASP A N 1
ATOM 1453 C CA . ASP A 1 196 ? -11.871 -3.056 50.214 1.00 76.31 196 ASP A CA 1
ATOM 1454 C C . ASP A 1 196 ? -13.126 -2.241 50.530 1.00 76.31 196 ASP A C 1
ATOM 1456 O O . ASP A 1 196 ? -13.441 -1.217 49.922 1.00 76.31 196 ASP A O 1
ATOM 1460 N N . VAL A 1 197 ? -13.906 -2.768 51.474 1.00 67.31 197 VAL A N 1
ATOM 1461 C CA . VAL A 1 197 ? -15.258 -2.286 51.741 1.00 67.31 197 VAL A CA 1
ATOM 1462 C C . VAL A 1 197 ? -15.182 -0.948 52.456 1.00 67.31 197 VAL A C 1
ATOM 1464 O O . VAL A 1 197 ? -14.928 -0.897 53.660 1.00 67.31 197 VAL A O 1
ATOM 1467 N N . ALA A 1 198 ? -15.454 0.125 51.716 1.00 56.22 198 ALA A N 1
ATOM 1468 C CA . ALA A 1 198 ? -15.678 1.434 52.302 1.00 56.22 198 ALA A CA 1
ATOM 1469 C C . ALA A 1 198 ? -16.781 1.347 53.371 1.00 56.22 198 ALA A C 1
ATOM 1471 O O . ALA A 1 198 ? -17.812 0.692 53.182 1.00 56.22 198 ALA A O 1
ATOM 1472 N N . VAL A 1 199 ? -16.541 2.004 54.500 1.00 52.91 199 VAL A N 1
ATOM 1473 C CA . VAL A 1 199 ? -17.519 2.162 55.575 1.00 52.91 199 VAL A CA 1
ATOM 1474 C C . VAL A 1 199 ? -18.120 3.558 55.522 1.00 52.91 199 VAL A C 1
ATOM 1476 O O . VAL A 1 199 ? -17.420 4.529 55.230 1.00 52.91 199 VAL A O 1
ATOM 1479 N N . ASP A 1 200 ? -19.417 3.664 55.810 1.00 48.38 200 ASP A N 1
ATOM 1480 C CA . ASP A 1 200 ? -20.058 4.967 55.990 1.00 48.38 200 ASP A CA 1
ATOM 1481 C C . ASP A 1 200 ? -19.518 5.689 57.243 1.00 48.38 200 ASP A C 1
ATOM 1483 O O . ASP A 1 200 ? -18.774 5.126 58.052 1.00 48.38 200 ASP A O 1
ATOM 1487 N N . ALA A 1 201 ? -19.930 6.942 57.451 1.00 44.47 201 ALA A N 1
ATOM 1488 C CA . ALA A 1 201 ? -19.518 7.737 58.613 1.00 44.47 201 ALA A CA 1
ATOM 1489 C C . ALA A 1 201 ? -19.941 7.142 59.982 1.00 44.47 201 ALA A C 1
ATOM 1491 O O . ALA A 1 201 ? -19.534 7.666 61.019 1.00 44.47 201 ALA A O 1
ATOM 1492 N N . ASN A 1 202 ? -20.733 6.062 59.996 1.00 40.50 202 ASN A N 1
ATOM 1493 C CA . ASN A 1 202 ? -21.183 5.334 61.182 1.00 40.50 202 ASN A CA 1
ATOM 1494 C C . ASN A 1 202 ? -20.573 3.918 61.297 1.00 40.50 202 ASN A C 1
ATOM 1496 O O . ASN A 1 202 ? -20.868 3.215 62.264 1.00 40.50 202 ASN A O 1
ATOM 1500 N N . GLY A 1 203 ? -19.732 3.487 60.348 1.00 38.66 203 GLY A N 1
ATOM 1501 C CA . GLY A 1 203 ? -19.086 2.169 60.347 1.00 38.66 203 GLY A CA 1
ATOM 1502 C C . GLY A 1 203 ? -19.866 1.035 59.662 1.00 38.66 203 GLY A C 1
ATOM 1503 O O . GLY A 1 203 ? -19.517 -0.129 59.853 1.00 38.66 203 GLY A O 1
ATOM 1504 N N . SER A 1 204 ? -20.912 1.331 58.885 1.00 44.59 204 SER A N 1
ATOM 1505 C CA . SER A 1 204 ? -21.691 0.325 58.144 1.00 44.59 204 SER A CA 1
ATOM 1506 C C . SER A 1 204 ? -21.051 -0.032 56.800 1.00 44.59 204 SER A C 1
ATOM 1508 O O . SER A 1 204 ? -20.513 0.829 56.109 1.00 44.59 204 SER A O 1
ATOM 1510 N N . LEU A 1 205 ? -21.135 -1.313 56.423 1.00 53.31 205 LEU A N 1
ATOM 1511 C CA . LEU A 1 205 ? -20.609 -1.864 55.166 1.00 53.31 205 LEU A CA 1
ATOM 1512 C C . LEU A 1 205 ? -21.357 -1.311 53.937 1.00 53.31 205 LEU A C 1
ATOM 1514 O O . LEU A 1 205 ? -22.564 -1.088 54.003 1.00 53.31 205 LEU A O 1
ATOM 1518 N N . MET A 1 206 ? -20.669 -1.211 52.790 1.00 56.56 206 MET A N 1
ATOM 1519 C CA . MET A 1 206 ? -21.237 -0.743 51.509 1.00 56.56 206 MET A CA 1
ATOM 1520 C C . MET A 1 206 ? -22.576 -1.376 51.095 1.00 56.56 206 MET A C 1
ATOM 1522 O O . MET A 1 206 ? -23.364 -0.714 50.428 1.00 56.56 206 MET A O 1
ATOM 1526 N N . ALA A 1 207 ? -22.841 -2.636 51.454 1.00 52.03 207 ALA A N 1
ATOM 1527 C CA . ALA A 1 207 ? -24.081 -3.338 51.118 1.00 52.03 207 ALA A CA 1
ATOM 1528 C C . ALA A 1 207 ? -25.270 -2.795 51.940 1.00 52.03 207 ALA A C 1
ATOM 1530 O O . ALA A 1 207 ? -25.675 -3.392 52.938 1.00 52.03 207 ALA A O 1
ATOM 1531 N N . GLY A 1 208 ? -25.815 -1.651 51.515 1.00 55.25 208 GLY A N 1
ATOM 1532 C CA . GLY A 1 208 ? -26.829 -0.889 52.249 1.00 55.25 208 GLY A CA 1
ATOM 1533 C C . GLY A 1 208 ? -26.444 0.561 52.574 1.00 55.25 208 GLY A C 1
ATOM 1534 O O . GLY A 1 208 ? -27.219 1.240 53.247 1.00 55.25 208 GLY A O 1
ATOM 1535 N N . ALA A 1 209 ? -25.287 1.057 52.119 1.00 66.25 209 ALA A N 1
ATOM 1536 C CA . ALA A 1 209 ? -24.844 2.421 52.409 1.00 66.25 209 ALA A CA 1
ATOM 1537 C C . ALA A 1 209 ? -25.738 3.474 51.722 1.00 66.25 209 ALA A C 1
ATOM 1539 O O . ALA A 1 209 ? -25.903 3.461 50.499 1.00 66.25 209 ALA A O 1
ATOM 1540 N N . LEU A 1 210 ? -26.301 4.396 52.512 1.00 79.69 210 LEU A N 1
ATOM 1541 C CA . LEU A 1 210 ? -27.184 5.468 52.042 1.00 79.69 210 LEU A CA 1
ATOM 1542 C C . LEU A 1 210 ? -26.369 6.707 51.634 1.00 79.69 210 LEU A C 1
ATOM 1544 O O . LEU A 1 210 ? -25.894 7.456 52.489 1.00 79.69 210 LEU A O 1
ATOM 1548 N N . LEU A 1 211 ? -26.237 6.947 50.329 1.00 84.69 211 LEU A N 1
ATOM 1549 C CA . LEU A 1 211 ? -25.498 8.075 49.764 1.00 84.69 211 LEU A CA 1
ATOM 1550 C C . LEU A 1 211 ? -26.459 9.224 49.413 1.00 84.69 211 LEU A C 1
ATOM 1552 O O . LEU A 1 211 ? -27.271 9.129 48.490 1.00 84.69 211 LEU A O 1
ATOM 1556 N N . ALA A 1 212 ? -26.380 10.322 50.167 1.00 87.00 212 ALA A N 1
ATOM 1557 C CA . ALA A 1 212 ? -27.216 11.510 49.975 1.00 87.00 212 ALA A CA 1
ATOM 1558 C C . ALA A 1 212 ? -26.961 12.215 48.617 1.00 87.00 212 ALA A C 1
ATOM 1560 O O . ALA A 1 212 ? -25.893 12.023 48.031 1.00 87.00 212 ALA A O 1
ATOM 1561 N N . PRO A 1 213 ? -27.897 13.044 48.111 1.00 87.94 213 PRO A N 1
ATOM 1562 C CA . PRO A 1 213 ? -27.702 13.830 46.888 1.00 87.94 213 PRO A CA 1
ATOM 1563 C C . PRO A 1 213 ? -26.412 14.656 46.925 1.00 87.94 213 PRO A C 1
ATOM 1565 O O . PRO A 1 213 ? -26.161 15.382 47.888 1.00 87.94 213 PRO A O 1
ATOM 1568 N N . GLY A 1 214 ? -25.584 14.542 45.885 1.00 84.94 214 GLY A N 1
ATOM 1569 C CA . GLY A 1 214 ? -24.300 15.240 45.780 1.00 84.94 214 GLY A CA 1
ATOM 1570 C C . GLY A 1 214 ? -23.198 14.743 46.724 1.00 84.94 214 GLY A C 1
ATOM 1571 O O . GLY A 1 214 ? -22.108 15.312 46.707 1.00 84.94 214 GLY A O 1
ATOM 1572 N N . ALA A 1 215 ? -23.447 13.714 47.541 1.00 87.94 215 ALA A N 1
ATOM 1573 C CA . ALA A 1 215 ? -22.429 13.110 48.392 1.00 87.94 215 ALA A CA 1
ATOM 1574 C C . ALA A 1 215 ? -21.571 12.099 47.614 1.00 87.94 215 ALA A C 1
ATOM 1576 O O . ALA A 1 215 ? -22.034 11.452 46.668 1.00 87.94 215 ALA A O 1
ATOM 1577 N N . SER A 1 216 ? -20.330 11.935 48.072 1.00 87.31 216 SER A N 1
ATOM 1578 C CA . SER A 1 216 ? -19.336 11.032 47.491 1.00 87.31 216 SER A CA 1
ATOM 1579 C C . SER A 1 216 ? -18.779 10.066 48.537 1.00 87.31 216 SER A C 1
ATOM 1581 O O . SER A 1 216 ? -18.690 10.411 49.716 1.00 87.31 216 SER A O 1
ATOM 1583 N N . ILE A 1 217 ? -18.359 8.880 48.100 1.00 84.44 217 ILE A N 1
ATOM 1584 C CA . ILE A 1 217 ? -17.641 7.894 48.915 1.00 84.44 217 ILE A CA 1
ATOM 1585 C C . ILE A 1 217 ? -16.439 7.345 48.141 1.00 84.44 217 ILE A C 1
ATOM 1587 O O . ILE A 1 217 ? -16.543 7.018 46.958 1.00 84.44 217 ILE A O 1
ATOM 1591 N N . THR A 1 218 ? -15.292 7.265 48.813 1.00 86.12 218 THR A N 1
ATOM 1592 C CA . THR A 1 218 ? -14.047 6.731 48.248 1.00 86.12 218 THR A CA 1
ATOM 1593 C C . THR A 1 218 ? -13.936 5.239 48.545 1.00 86.12 218 THR A C 1
ATOM 1595 O O . THR A 1 218 ? -14.180 4.811 49.673 1.00 86.12 218 THR A O 1
ATOM 1598 N N . VAL A 1 219 ? -13.566 4.450 47.537 1.00 85.62 219 VAL A N 1
ATOM 1599 C CA . VAL A 1 219 ? -13.373 3.000 47.626 1.00 85.62 219 VAL A CA 1
ATOM 1600 C C . VAL A 1 219 ? -11.926 2.667 47.251 1.00 85.62 219 VAL A C 1
ATOM 1602 O O . VAL A 1 219 ? -11.552 2.868 46.091 1.00 85.62 219 VAL A O 1
ATOM 1605 N N . PRO A 1 220 ? -11.106 2.164 48.189 1.00 87.75 220 PRO A N 1
ATOM 1606 C CA . PRO A 1 220 ? -9.807 1.597 47.863 1.00 87.75 220 PRO A CA 1
ATOM 1607 C C . PRO A 1 220 ? -9.976 0.211 47.227 1.00 87.75 220 PRO A C 1
ATOM 1609 O O . PRO A 1 220 ? -10.758 -0.623 47.685 1.00 87.75 220 PRO A O 1
ATOM 1612 N N . VAL A 1 221 ? -9.215 -0.041 46.167 1.00 89.50 221 VAL A N 1
ATOM 1613 C CA . VAL A 1 221 ? -9.151 -1.326 45.468 1.00 89.50 221 VAL A CA 1
ATOM 1614 C C . VAL A 1 221 ? -7.679 -1.712 45.335 1.00 89.50 221 VAL A C 1
ATOM 1616 O O . VAL A 1 221 ? -6.855 -0.884 44.943 1.00 89.50 221 VAL A O 1
ATOM 1619 N N . THR A 1 222 ? -7.333 -2.954 45.667 1.00 90.00 222 THR A N 1
ATOM 1620 C CA . THR A 1 222 ? -5.963 -3.479 45.642 1.00 90.00 222 THR A CA 1
ATOM 1621 C C . THR A 1 222 ? -5.822 -4.564 44.584 1.00 90.00 222 THR A C 1
ATOM 1623 O O . THR A 1 222 ? -6.445 -5.619 44.667 1.00 90.00 222 THR A O 1
ATOM 1626 N N . TYR A 1 223 ? -4.951 -4.331 43.610 1.00 90.00 223 TYR A N 1
ATOM 1627 C CA . TYR A 1 223 ? -4.586 -5.307 42.589 1.00 90.00 223 TYR A CA 1
ATOM 1628 C C . TYR A 1 223 ? -3.325 -6.087 42.999 1.00 90.00 223 TYR A C 1
ATOM 1630 O O . TYR A 1 223 ? -2.347 -5.500 43.480 1.00 90.00 223 TYR A O 1
ATOM 1638 N N . ARG A 1 224 ? -3.350 -7.412 42.800 1.00 88.88 224 ARG A N 1
ATOM 1639 C CA . ARG A 1 224 ? -2.224 -8.339 43.006 1.00 88.88 224 ARG A CA 1
ATOM 1640 C C . ARG A 1 224 ? -2.039 -9.202 41.746 1.00 88.88 224 ARG A C 1
ATOM 1642 O O . ARG A 1 224 ? -2.963 -9.950 41.423 1.00 88.88 224 ARG A O 1
ATOM 1649 N N . PRO A 1 225 ? -0.888 -9.149 41.055 1.00 86.06 225 PRO A N 1
ATOM 1650 C CA . PRO A 1 225 ? -0.594 -10.069 39.956 1.00 86.06 225 PRO A CA 1
ATOM 1651 C C . PRO A 1 225 ? -0.477 -11.526 40.431 1.00 86.06 225 PRO A C 1
ATOM 1653 O O . PRO A 1 225 ? 0.090 -11.780 41.497 1.00 86.06 225 PRO A O 1
ATOM 1656 N N . ASP A 1 226 ? -0.936 -12.484 39.623 1.00 81.50 226 ASP A N 1
ATOM 1657 C CA . ASP A 1 226 ? -0.690 -13.912 39.869 1.00 81.50 226 ASP A CA 1
ATOM 1658 C C . ASP A 1 226 ? 0.716 -14.303 39.352 1.00 81.50 226 ASP A C 1
ATOM 1660 O O . ASP A 1 226 ? 1.006 -14.103 38.171 1.00 81.50 226 ASP A O 1
ATOM 1664 N N . PRO A 1 227 ? 1.611 -14.879 40.182 1.00 71.62 227 PRO A N 1
ATOM 1665 C CA . PRO A 1 227 ? 2.928 -15.351 39.736 1.00 71.62 227 PRO A CA 1
ATOM 1666 C C . PRO A 1 227 ? 2.889 -16.496 38.706 1.00 71.62 227 PRO A C 1
ATOM 1668 O O . PRO A 1 227 ? 3.931 -16.824 38.140 1.00 71.62 227 PRO A O 1
ATOM 1671 N N . SER A 1 228 ? 1.740 -17.146 38.503 1.00 73.69 228 SER A N 1
ATOM 1672 C CA . SER A 1 228 ? 1.578 -18.319 37.636 1.00 73.69 228 SER A CA 1
ATOM 1673 C C . SER A 1 228 ? 0.968 -18.028 36.260 1.00 73.69 228 SER A C 1
ATOM 1675 O O . SER A 1 228 ? 1.062 -18.886 35.381 1.00 73.69 228 SER A O 1
ATOM 1677 N N . ASP A 1 229 ? 0.399 -16.837 36.042 1.00 68.06 229 ASP A N 1
ATOM 1678 C CA . ASP A 1 229 ? -0.194 -16.427 34.762 1.00 68.06 229 ASP A CA 1
ATOM 1679 C C . ASP A 1 229 ? 0.012 -14.926 34.514 1.00 68.06 229 ASP A C 1
ATOM 1681 O O . ASP A 1 229 ? -0.769 -14.078 34.947 1.00 68.06 229 ASP A O 1
ATOM 1685 N N . LEU A 1 230 ? 1.094 -14.596 33.805 1.00 66.69 230 LEU A N 1
ATOM 1686 C CA . LEU A 1 230 ? 1.440 -13.223 33.433 1.00 66.69 230 LEU A CA 1
ATOM 1687 C C . LEU A 1 230 ? 0.716 -12.824 32.146 1.00 66.69 230 LEU A C 1
ATOM 1689 O O . LEU A 1 230 ? 1.325 -12.615 31.092 1.00 66.69 230 LEU A O 1
ATOM 1693 N N . ALA A 1 231 ? -0.608 -12.734 32.248 1.00 63.19 231 ALA A N 1
ATOM 1694 C CA . ALA A 1 231 ? -1.462 -12.247 31.179 1.00 63.19 231 ALA A CA 1
ATOM 1695 C C . ALA A 1 231 ? -0.999 -10.849 30.701 1.00 63.19 231 ALA A C 1
ATOM 1697 O O . ALA A 1 231 ? -0.600 -10.015 31.521 1.00 63.19 231 ALA A O 1
ATOM 1698 N N . PRO A 1 232 ? -1.097 -10.524 29.392 1.00 68.94 232 PRO A N 1
ATOM 1699 C CA . PRO A 1 232 ? -0.694 -9.211 28.876 1.00 68.94 232 PRO A CA 1
ATOM 1700 C C . PRO A 1 232 ? -1.404 -8.034 29.560 1.00 68.94 232 PRO A C 1
ATOM 1702 O O . PRO A 1 232 ? -0.858 -6.933 29.613 1.00 68.94 232 PRO A O 1
ATOM 1705 N N . GLN A 1 233 ? -2.614 -8.272 30.077 1.00 80.88 233 GLN A N 1
ATOM 1706 C CA . GLN A 1 233 ? -3.315 -7.396 31.008 1.00 80.88 233 GLN A CA 1
ATOM 1707 C C . GLN A 1 233 ? -4.357 -8.213 31.793 1.00 80.88 233 GLN A C 1
ATOM 1709 O O . GLN A 1 233 ? -5.255 -8.806 31.188 1.00 80.88 233 GLN A O 1
ATOM 1714 N N . ASP A 1 234 ? -4.264 -8.211 33.121 1.00 86.12 234 ASP A N 1
ATOM 1715 C CA . ASP A 1 234 ? -5.324 -8.684 34.012 1.00 86.12 234 ASP A CA 1
ATOM 1716 C C . ASP A 1 234 ? -6.503 -7.703 33.956 1.00 86.12 234 ASP A C 1
ATOM 1718 O O . ASP A 1 234 ? -6.318 -6.479 33.998 1.00 86.12 234 ASP A O 1
ATOM 1722 N N . ARG A 1 235 ? -7.729 -8.223 33.835 1.00 89.62 235 ARG A N 1
ATOM 1723 C CA . ARG A 1 235 ? -8.947 -7.412 33.678 1.00 89.62 235 ARG A CA 1
ATOM 1724 C C . ARG A 1 235 ? -10.115 -8.006 34.438 1.00 89.62 235 ARG A C 1
ATOM 1726 O O . ARG A 1 235 ? -10.530 -9.129 34.147 1.00 89.62 235 ARG A O 1
ATOM 1733 N N . ALA A 1 236 ? -10.724 -7.213 35.308 1.00 88.69 236 ALA A N 1
ATOM 1734 C CA . ALA A 1 236 ? -11.931 -7.590 36.026 1.00 88.69 236 ALA A CA 1
ATOM 1735 C C . ALA A 1 236 ? -12.994 -6.489 35.960 1.00 88.69 236 ALA A C 1
ATOM 1737 O O . ALA A 1 236 ? -12.696 -5.325 35.700 1.00 88.69 236 ALA A O 1
ATOM 1738 N N . ARG A 1 237 ? -14.246 -6.864 36.204 1.00 89.81 237 ARG A N 1
ATOM 1739 C CA . ARG A 1 237 ? -15.391 -5.955 36.232 1.00 89.81 237 ARG A CA 1
ATOM 1740 C C . ARG A 1 237 ? -16.118 -6.078 37.557 1.00 89.81 237 ARG A C 1
ATOM 1742 O O . ARG A 1 237 ? -16.408 -7.186 37.997 1.00 89.81 237 ARG A O 1
ATOM 1749 N N . TRP A 1 238 ? -16.426 -4.946 38.173 1.00 87.12 238 TRP A N 1
ATOM 1750 C CA . TRP A 1 238 ? -17.213 -4.888 39.398 1.00 87.12 238 TRP A CA 1
ATOM 1751 C C . TRP A 1 238 ? -18.538 -4.176 39.134 1.00 87.12 238 TRP A C 1
ATOM 1753 O O . TRP A 1 238 ? -18.557 -3.035 38.667 1.00 87.12 238 TRP A O 1
ATOM 1763 N N . THR A 1 239 ? -19.643 -4.865 39.411 1.00 85.06 239 THR A N 1
ATOM 1764 C CA . THR A 1 239 ? -20.994 -4.376 39.135 1.00 85.06 239 THR A CA 1
ATOM 1765 C C . THR A 1 239 ? -21.638 -3.816 40.403 1.00 85.06 239 THR A C 1
ATOM 1767 O O . THR A 1 239 ? -21.845 -4.512 41.403 1.00 85.06 239 THR A O 1
ATOM 1770 N N . LEU A 1 240 ? -21.966 -2.528 40.348 1.00 84.12 240 LEU A N 1
ATOM 1771 C CA . LEU A 1 240 ? -22.688 -1.784 41.375 1.00 84.12 240 LEU A CA 1
ATOM 1772 C C . LEU A 1 240 ? -24.129 -1.557 40.924 1.00 84.12 240 LEU A C 1
ATOM 1774 O O . LEU A 1 240 ? -24.362 -1.317 39.748 1.00 84.12 240 LEU A O 1
ATOM 1778 N N . SER A 1 241 ? -25.083 -1.537 41.850 1.00 81.12 241 SER A N 1
ATOM 1779 C CA . SER A 1 241 ? -26.424 -0.996 41.608 1.00 81.12 241 SER A CA 1
ATOM 1780 C C . SER A 1 241 ? -26.839 -0.059 42.736 1.00 81.12 241 SER A C 1
ATOM 1782 O O . SER A 1 241 ? -26.420 -0.222 43.885 1.00 81.12 241 SER A O 1
ATOM 1784 N N . ASN A 1 242 ? -27.694 0.910 42.413 1.00 80.50 242 ASN A N 1
ATOM 1785 C CA . ASN A 1 242 ? -28.336 1.784 43.392 1.00 80.50 242 ASN A CA 1
ATOM 1786 C C . ASN A 1 242 ? -29.853 1.546 43.555 1.00 80.50 242 ASN A C 1
ATOM 1788 O O . ASN A 1 242 ? -30.489 2.210 44.377 1.00 80.50 242 ASN A O 1
ATOM 1792 N N . CYS A 1 243 ? -30.429 0.586 42.817 1.00 73.56 243 CYS A N 1
ATOM 1793 C CA . CYS A 1 243 ? -31.846 0.215 42.897 1.00 73.56 243 CYS A CA 1
ATOM 1794 C C . CYS A 1 243 ? -32.097 -1.271 42.522 1.00 73.56 243 CYS A C 1
ATOM 1796 O O . CYS A 1 243 ? -31.174 -2.007 42.179 1.00 73.56 243 CYS A O 1
ATOM 1798 N N . ASP A 1 244 ? -33.351 -1.734 42.588 1.00 72.12 244 ASP A N 1
ATOM 1799 C CA . ASP A 1 244 ? -33.761 -3.122 42.284 1.00 72.12 244 ASP A CA 1
ATOM 1800 C C . ASP A 1 244 ? -34.093 -3.399 40.789 1.00 72.12 244 ASP A C 1
ATOM 1802 O O . ASP A 1 244 ? -34.655 -4.446 40.466 1.00 72.12 244 ASP A O 1
ATOM 1806 N N . TYR A 1 245 ? -33.756 -2.489 39.865 1.00 68.50 245 TYR A N 1
ATOM 1807 C CA . TYR A 1 245 ? -33.950 -2.644 38.411 1.00 68.50 245 TYR A CA 1
ATOM 1808 C C . TYR A 1 245 ? -32.606 -2.724 37.660 1.00 68.50 245 TYR A C 1
ATOM 1810 O O . TYR A 1 245 ? -31.691 -1.982 38.008 1.00 68.50 245 TYR A O 1
ATOM 1818 N N . PRO A 1 246 ? -32.482 -3.512 36.568 1.00 70.19 246 PRO A N 1
ATOM 1819 C CA . PRO A 1 246 ? -31.219 -3.649 35.826 1.00 70.19 246 PRO A CA 1
ATOM 1820 C C . PRO A 1 246 ? -30.658 -2.351 35.219 1.00 70.19 246 PRO A C 1
ATOM 1822 O O . PRO A 1 246 ? -29.455 -2.240 35.028 1.00 70.19 246 PRO A O 1
ATOM 1825 N N . LEU A 1 247 ? -31.500 -1.347 34.941 1.00 70.81 247 LEU A N 1
ATOM 1826 C CA . LEU A 1 247 ? -31.052 -0.030 34.447 1.00 70.81 247 LEU A CA 1
ATOM 1827 C C . LEU A 1 247 ? -30.325 0.810 35.518 1.00 70.81 247 LEU A C 1
ATOM 1829 O O . LEU A 1 247 ? -29.762 1.854 35.208 1.00 70.81 247 LEU A O 1
ATOM 1833 N N . CYS A 1 248 ? -30.328 0.354 36.772 1.00 74.06 248 CYS A N 1
ATOM 1834 C CA . CYS A 1 248 ? -29.586 0.956 37.876 1.00 74.06 248 CYS A CA 1
ATOM 1835 C C . CYS A 1 248 ? -28.166 0.385 38.026 1.00 74.06 248 CYS A C 1
ATOM 1837 O O . CYS A 1 248 ? -27.411 0.877 38.867 1.00 74.06 248 CYS A O 1
ATOM 1839 N N . GLU A 1 249 ? -27.801 -0.639 37.242 1.00 82.31 249 GLU A N 1
ATOM 1840 C CA . GLU A 1 249 ? -26.471 -1.247 37.277 1.00 82.31 249 GLU A CA 1
ATOM 1841 C C . GLU A 1 249 ? -25.422 -0.381 36.561 1.00 82.31 249 GLU A C 1
ATOM 1843 O O . GLU A 1 249 ? -25.633 0.123 35.458 1.00 82.31 249 GLU A O 1
ATOM 1848 N N . VAL A 1 250 ? -24.257 -0.231 37.191 1.00 86.06 250 VAL A N 1
ATOM 1849 C CA . VAL A 1 250 ? -23.098 0.515 36.691 1.00 86.06 250 VAL A CA 1
ATOM 1850 C C . VAL A 1 250 ? -21.854 -0.346 36.856 1.00 86.06 250 VAL A C 1
ATOM 1852 O O . VAL A 1 250 ? -21.676 -1.020 37.871 1.00 86.06 250 VAL A O 1
ATOM 1855 N N . GLN A 1 251 ? -20.983 -0.324 35.852 1.00 88.75 251 GLN A N 1
ATOM 1856 C CA . GLN A 1 251 ? -19.804 -1.181 35.790 1.00 88.75 251 GLN A CA 1
ATOM 1857 C C . GLN A 1 251 ? -18.541 -0.363 36.061 1.00 88.75 251 GLN A C 1
ATOM 1859 O O . GLN A 1 251 ? -18.259 0.617 35.369 1.00 88.75 251 GLN A O 1
ATOM 1864 N N . VAL A 1 252 ? -17.778 -0.782 37.069 1.00 89.75 252 VAL A N 1
ATOM 1865 C CA . VAL A 1 252 ? -16.388 -0.369 37.263 1.00 89.75 252 VAL A CA 1
ATOM 1866 C C . VAL A 1 252 ? -15.513 -1.345 36.484 1.00 89.75 252 VAL A C 1
ATOM 1868 O O . VAL A 1 252 ? -15.483 -2.537 36.801 1.00 89.75 252 VAL A O 1
ATOM 1871 N N . ASP A 1 253 ? -14.797 -0.851 35.478 1.00 92.38 253 ASP A N 1
ATOM 1872 C CA . ASP A 1 253 ? -13.797 -1.643 34.763 1.00 92.38 253 ASP A CA 1
ATOM 1873 C C . ASP A 1 253 ? -12.438 -1.501 35.474 1.00 92.38 253 ASP A C 1
ATOM 1875 O O . ASP A 1 253 ? -11.921 -0.398 35.661 1.00 92.38 253 ASP A O 1
ATOM 1879 N N . LEU A 1 254 ? -11.850 -2.626 35.881 1.00 91.75 254 LEU A N 1
ATOM 1880 C CA . LEU A 1 254 ? -10.571 -2.712 36.587 1.00 91.75 254 LEU A CA 1
ATOM 1881 C C . LEU A 1 254 ? -9.528 -3.365 35.677 1.00 91.75 254 LEU A C 1
ATOM 1883 O O . LEU A 1 254 ? -9.812 -4.380 35.033 1.00 91.75 254 LEU A O 1
ATOM 1887 N N . ARG A 1 255 ? -8.310 -2.814 35.618 1.00 91.69 255 ARG A N 1
ATOM 1888 C CA . ARG A 1 255 ? -7.222 -3.409 34.823 1.00 91.69 255 ARG A CA 1
ATOM 1889 C C . ARG A 1 255 ? -5.840 -3.196 35.434 1.00 91.69 255 ARG A C 1
ATOM 1891 O O . ARG A 1 255 ? -5.578 -2.152 36.021 1.00 91.69 255 ARG A O 1
ATOM 1898 N N . GLY A 1 256 ? -4.952 -4.164 35.253 1.00 87.56 256 GLY A N 1
ATOM 1899 C CA . GLY A 1 256 ? -3.554 -4.120 35.688 1.00 87.56 256 GLY A CA 1
ATOM 1900 C C . GLY A 1 256 ? -2.702 -5.089 34.870 1.00 87.56 256 GLY A C 1
ATOM 1901 O O . GLY A 1 256 ? -3.217 -5.766 33.984 1.00 87.56 256 GLY A O 1
ATOM 1902 N N . ARG A 1 257 ? -1.394 -5.149 35.115 1.00 85.25 257 ARG A N 1
ATOM 1903 C CA . ARG A 1 257 ? -0.490 -6.087 34.431 1.00 85.25 257 ARG A CA 1
ATOM 1904 C C . ARG A 1 257 ? 0.585 -6.598 35.381 1.00 85.25 257 ARG A C 1
ATOM 1906 O O . ARG A 1 257 ? 1.179 -5.809 36.110 1.00 85.25 257 ARG A O 1
ATOM 1913 N N . GLY A 1 258 ? 0.823 -7.906 35.394 1.00 78.25 258 GLY A N 1
ATOM 1914 C CA . GLY A 1 258 ? 1.957 -8.500 36.102 1.00 78.25 258 GLY A CA 1
ATOM 1915 C C . GLY A 1 258 ? 3.272 -8.312 35.343 1.00 78.25 258 GLY A C 1
ATOM 1916 O O . GLY A 1 258 ? 3.316 -8.479 34.125 1.00 78.25 258 GLY A O 1
ATOM 1917 N N . THR A 1 259 ? 4.351 -7.991 36.057 1.00 75.69 259 THR A N 1
ATOM 1918 C CA . THR A 1 259 ? 5.727 -7.977 35.525 1.00 75.69 259 THR A CA 1
ATOM 1919 C C . THR A 1 259 ? 6.699 -8.651 36.498 1.00 75.69 259 THR A C 1
ATOM 1921 O O . THR A 1 259 ? 6.511 -8.561 37.711 1.00 75.69 259 THR A O 1
ATOM 1924 N N . THR A 1 260 ? 7.739 -9.325 35.993 1.00 72.75 260 THR A N 1
ATOM 1925 C CA . THR A 1 260 ? 8.849 -9.852 36.819 1.00 72.75 260 THR A CA 1
ATOM 1926 C C . THR A 1 260 ? 10.024 -8.878 36.924 1.00 72.75 260 THR A C 1
ATOM 1928 O O . THR A 1 260 ? 10.763 -8.913 37.907 1.00 72.75 260 THR A O 1
ATOM 1931 N N . ALA A 1 261 ? 10.165 -7.958 35.966 1.00 76.75 261 ALA A N 1
ATOM 1932 C CA . ALA A 1 261 ? 11.122 -6.861 36.026 1.00 76.75 261 ALA A CA 1
ATOM 1933 C C . ALA A 1 261 ? 10.484 -5.622 36.678 1.00 76.75 261 ALA A C 1
ATOM 1935 O O . ALA A 1 261 ? 9.357 -5.245 36.350 1.00 76.75 261 ALA A O 1
ATOM 1936 N N . ALA A 1 262 ? 11.225 -4.952 37.567 1.00 79.44 262 ALA A N 1
ATOM 1937 C CA . ALA A 1 262 ? 10.810 -3.673 38.159 1.00 79.44 262 ALA A CA 1
ATOM 1938 C C . ALA A 1 262 ? 11.036 -2.462 37.240 1.00 79.44 262 ALA A C 1
ATOM 1940 O O . ALA A 1 262 ? 10.646 -1.351 37.588 1.00 79.44 262 ALA A O 1
ATOM 1941 N N . LEU A 1 263 ? 11.686 -2.657 36.092 1.00 87.12 263 LEU A N 1
ATOM 1942 C CA . LEU A 1 263 ? 11.831 -1.644 35.054 1.00 87.12 263 LEU A CA 1
ATOM 1943 C C . LEU A 1 263 ? 10.900 -1.974 33.888 1.00 87.12 263 LEU A C 1
ATOM 1945 O O . LEU A 1 263 ? 10.809 -3.124 33.467 1.00 87.12 263 LEU A O 1
ATOM 1949 N N . GLU A 1 264 ? 10.267 -0.950 33.325 1.00 88.25 264 GLU A N 1
ATOM 1950 C CA . GLU A 1 264 ? 9.617 -1.018 32.018 1.00 88.25 264 GLU A CA 1
ATOM 1951 C C . GLU A 1 264 ? 10.286 0.009 31.096 1.00 88.25 264 GLU A C 1
ATOM 1953 O O . GLU A 1 264 ? 10.240 1.213 31.357 1.00 88.25 264 GLU A O 1
ATOM 1958 N N . CYS A 1 265 ? 10.979 -0.478 30.061 1.00 90.94 265 CYS A N 1
ATOM 1959 C CA . CYS A 1 265 ? 11.738 0.343 29.116 1.00 90.94 265 CYS A CA 1
ATOM 1960 C C . CYS A 1 265 ? 10.945 0.560 27.824 1.00 90.94 265 CYS A C 1
ATOM 1962 O O . CYS A 1 265 ? 10.533 -0.399 27.168 1.00 90.94 265 CYS A O 1
ATOM 1964 N N . ALA A 1 266 ? 10.730 1.826 27.466 1.00 90.94 266 ALA A N 1
ATOM 1965 C CA . ALA A 1 266 ? 9.929 2.240 26.322 1.00 90.94 266 ALA A CA 1
ATOM 1966 C C . ALA A 1 266 ? 10.756 3.106 25.347 1.00 90.94 266 ALA A C 1
ATOM 1968 O O . ALA A 1 266 ? 11.370 4.082 25.785 1.00 90.94 266 ALA A O 1
ATOM 1969 N N . PRO A 1 267 ? 10.761 2.795 24.035 1.00 93.50 267 PRO A N 1
ATOM 1970 C CA . PRO A 1 267 ? 10.173 1.605 23.409 1.00 93.50 267 PRO A CA 1
ATOM 1971 C C . PRO A 1 267 ? 10.973 0.324 23.726 1.00 93.50 267 PRO A C 1
ATOM 1973 O O . PRO A 1 267 ? 12.181 0.368 23.921 1.00 93.50 267 PRO A O 1
ATOM 1976 N N . ALA A 1 268 ? 10.315 -0.840 23.693 1.00 87.00 268 ALA A N 1
ATOM 1977 C CA . ALA A 1 268 ? 10.968 -2.149 23.879 1.00 87.00 268 ALA A CA 1
ATOM 1978 C C . ALA A 1 268 ? 11.868 -2.581 22.692 1.00 87.00 268 ALA A C 1
ATOM 1980 O O . ALA A 1 268 ? 12.505 -3.638 22.717 1.00 87.00 268 ALA A O 1
ATOM 1981 N N . GLY A 1 269 ? 11.922 -1.764 21.639 1.00 93.50 269 GLY A N 1
ATOM 1982 C CA . GLY A 1 269 ? 12.849 -1.917 20.529 1.00 93.50 269 GLY A CA 1
ATOM 1983 C C . GLY A 1 269 ? 13.134 -0.582 19.848 1.00 93.50 269 GLY A C 1
ATOM 1984 O O . GLY A 1 269 ? 12.215 0.208 19.624 1.00 93.50 269 GLY A O 1
ATOM 1985 N N . LEU A 1 270 ? 14.401 -0.339 19.519 1.00 95.38 270 LEU A N 1
ATOM 1986 C CA . LEU A 1 270 ? 14.866 0.829 18.778 1.00 95.38 270 LEU A CA 1
ATOM 1987 C C . LEU A 1 270 ? 15.111 0.453 17.314 1.00 95.38 270 LEU A C 1
ATOM 1989 O O . LEU A 1 270 ? 15.843 -0.490 16.998 1.00 95.38 270 LEU A O 1
ATOM 1993 N N . VAL A 1 271 ? 14.483 1.214 16.419 1.00 93.44 271 VAL A N 1
ATOM 1994 C CA . VAL A 1 271 ? 14.601 1.074 14.966 1.00 93.44 271 VAL A CA 1
ATOM 1995 C C . VAL A 1 271 ? 15.187 2.373 14.433 1.00 93.44 271 VAL A C 1
ATOM 1997 O O . VAL A 1 271 ? 14.488 3.379 14.340 1.00 93.44 271 VAL A O 1
ATOM 2000 N N . PHE A 1 272 ? 16.477 2.357 14.109 1.00 90.19 272 PHE A N 1
ATOM 2001 C CA . PHE A 1 272 ? 17.201 3.551 13.664 1.00 90.19 272 PHE A CA 1
ATOM 2002 C C . PHE A 1 272 ? 16.745 3.996 12.263 1.00 90.19 272 PHE A C 1
ATOM 2004 O O . PHE A 1 272 ? 16.497 5.177 12.022 1.00 90.19 272 PHE A O 1
ATOM 2011 N N . GLY A 1 273 ? 16.502 3.030 11.372 1.00 81.56 273 GLY A N 1
ATOM 2012 C CA . GLY A 1 273 ? 16.202 3.286 9.961 1.00 81.56 273 GLY A CA 1
ATOM 2013 C C . GLY A 1 273 ? 17.479 3.313 9.111 1.00 81.56 273 GLY A C 1
ATOM 2014 O O . GLY A 1 273 ? 18.474 2.705 9.516 1.00 81.56 273 GLY A O 1
ATOM 2015 N N . PRO A 1 274 ? 17.453 3.928 7.912 1.00 82.12 274 PRO A N 1
ATOM 2016 C CA . PRO A 1 274 ? 18.643 4.114 7.089 1.00 82.12 274 PRO A CA 1
ATOM 2017 C C . PRO A 1 274 ? 19.532 5.223 7.672 1.00 82.12 274 PRO A C 1
ATOM 2019 O O . PRO A 1 274 ? 19.100 6.364 7.794 1.00 82.12 274 PRO A O 1
ATOM 2022 N N . VAL A 1 275 ? 20.783 4.894 7.994 1.00 84.56 275 VAL A N 1
ATOM 2023 C CA . VAL A 1 275 ? 21.810 5.869 8.397 1.00 84.56 275 VAL A CA 1
ATOM 2024 C C . VAL A 1 275 ? 22.950 5.866 7.374 1.00 84.56 275 VAL A C 1
ATOM 2026 O O . VAL A 1 275 ? 23.454 4.782 7.045 1.00 84.56 275 VAL A O 1
ATOM 2029 N N . PRO A 1 276 ? 23.386 7.036 6.862 1.00 78.00 276 PRO A N 1
ATOM 2030 C CA . PRO A 1 276 ? 24.494 7.101 5.915 1.00 78.00 276 PRO A CA 1
ATOM 2031 C C . PRO A 1 276 ? 25.817 6.615 6.530 1.00 78.00 276 PRO A C 1
ATOM 2033 O O . PRO A 1 276 ? 26.077 6.874 7.708 1.00 78.00 276 PRO A O 1
ATOM 2036 N N . PRO A 1 277 ? 26.699 5.949 5.759 1.00 81.94 277 PRO A N 1
ATOM 2037 C CA . PRO A 1 277 ? 27.975 5.467 6.279 1.00 81.94 277 PRO A CA 1
ATOM 2038 C C . PRO A 1 277 ? 28.820 6.577 6.911 1.00 81.94 277 PRO A C 1
ATOM 2040 O O . PRO A 1 277 ? 29.036 7.631 6.313 1.00 81.94 277 PRO A O 1
ATOM 2043 N N . ASN A 1 278 ? 29.373 6.292 8.089 1.00 83.12 278 ASN A N 1
ATOM 2044 C CA . ASN A 1 278 ? 30.166 7.200 8.924 1.00 83.12 278 ASN A CA 1
ATOM 2045 C C . ASN A 1 278 ? 29.385 8.400 9.499 1.00 83.12 278 ASN A C 1
ATOM 2047 O O . ASN A 1 278 ? 30.003 9.325 10.028 1.00 83.12 278 ASN A O 1
ATOM 2051 N N . GLN A 1 279 ? 28.050 8.385 9.440 1.00 84.75 279 GLN A N 1
ATOM 2052 C CA . GLN A 1 279 ? 27.198 9.238 10.272 1.00 84.75 279 GLN A CA 1
ATOM 2053 C C . GLN A 1 279 ? 26.693 8.451 11.487 1.00 84.75 279 GLN A C 1
ATOM 2055 O O . GLN A 1 279 ? 26.569 7.229 11.437 1.00 84.75 279 GLN A O 1
ATOM 2060 N N . THR A 1 280 ? 26.408 9.162 12.577 1.00 89.75 280 THR A N 1
ATOM 2061 C CA . THR A 1 280 ? 25.835 8.594 13.803 1.00 89.75 280 THR A CA 1
ATOM 2062 C C . THR A 1 280 ? 24.411 9.090 13.970 1.00 89.75 280 THR A C 1
ATOM 2064 O O . THR A 1 280 ? 24.169 10.295 13.902 1.00 89.75 280 THR A O 1
ATOM 2067 N N . GLN A 1 281 ? 23.488 8.175 14.247 1.00 91.81 281 GLN A N 1
ATOM 2068 C CA . GLN A 1 281 ? 22.162 8.498 14.758 1.00 91.81 281 GLN A CA 1
ATOM 2069 C C . GLN A 1 281 ? 22.063 8.004 16.200 1.00 91.81 281 GLN A C 1
ATOM 2071 O O . GLN A 1 281 ? 22.374 6.848 16.473 1.00 91.81 281 GLN A O 1
ATOM 2076 N N . THR A 1 282 ? 21.598 8.864 17.101 1.00 94.25 282 THR A N 1
ATOM 2077 C CA . THR A 1 282 ? 21.320 8.516 18.499 1.00 94.25 282 THR A CA 1
ATOM 2078 C C . THR A 1 282 ? 19.815 8.324 18.679 1.00 94.25 282 THR A C 1
ATOM 2080 O O . THR A 1 282 ? 19.031 9.146 18.198 1.00 94.25 282 THR A O 1
ATOM 2083 N N . LEU A 1 283 ? 19.401 7.265 19.374 1.00 95.69 283 LEU A N 1
ATOM 2084 C CA . LEU A 1 283 ? 18.028 7.071 19.843 1.00 95.69 283 LEU A CA 1
ATOM 2085 C C . LEU A 1 283 ? 18.024 6.737 21.336 1.00 95.69 283 LEU A C 1
ATOM 2087 O O . LEU A 1 283 ? 18.848 5.958 21.808 1.00 95.69 283 LEU A O 1
ATOM 2091 N N . THR A 1 284 ? 17.059 7.296 22.059 1.00 94.06 284 THR A N 1
ATOM 2092 C CA . THR A 1 284 ? 16.906 7.127 23.508 1.00 94.06 284 THR A CA 1
ATOM 2093 C C . THR A 1 284 ? 15.858 6.059 23.829 1.00 94.06 284 THR A C 1
ATOM 2095 O O . THR A 1 284 ? 14.806 6.007 23.189 1.00 94.06 284 THR A O 1
ATOM 2098 N N . VAL A 1 285 ? 16.102 5.249 24.861 1.00 94.56 285 VAL A N 1
ATOM 2099 C CA . VAL A 1 285 ? 15.076 4.440 25.536 1.00 94.56 285 VAL A CA 1
ATOM 2100 C C . VAL A 1 285 ? 14.877 4.937 26.969 1.00 94.56 285 VAL A C 1
ATOM 2102 O O . VAL A 1 285 ? 15.844 5.137 27.703 1.00 94.56 285 VAL A O 1
ATOM 2105 N N . THR A 1 286 ? 13.621 5.121 27.379 1.00 94.50 286 THR A N 1
ATOM 2106 C CA . THR A 1 286 ? 13.259 5.561 28.734 1.00 94.50 286 THR A CA 1
ATOM 2107 C C . THR A 1 286 ? 12.837 4.357 29.571 1.00 94.50 286 THR A C 1
ATOM 2109 O O . THR A 1 286 ? 11.793 3.751 29.325 1.00 94.50 286 THR A O 1
ATOM 2112 N N . CYS A 1 287 ? 13.627 4.013 30.584 1.00 92.12 287 CYS A N 1
ATOM 2113 C CA . CYS A 1 287 ? 13.343 2.954 31.548 1.00 92.12 287 CYS A CA 1
ATOM 2114 C C . CYS A 1 287 ? 12.704 3.526 32.820 1.00 92.12 287 CYS A C 1
ATOM 2116 O O . CYS A 1 287 ? 13.303 4.347 33.511 1.00 92.12 287 CYS A O 1
ATOM 2118 N N . THR A 1 288 ? 11.490 3.080 33.147 1.00 91.75 288 THR A N 1
ATOM 2119 C CA . THR A 1 288 ? 10.692 3.576 34.284 1.00 91.75 288 THR A CA 1
ATOM 2120 C C . THR A 1 288 ? 10.635 2.541 35.403 1.00 91.75 288 THR A C 1
ATOM 2122 O O . THR A 1 288 ? 10.382 1.371 35.123 1.00 91.75 288 THR A O 1
ATOM 2125 N N . ASN A 1 289 ? 10.809 2.945 36.667 1.00 90.06 289 ASN A N 1
ATOM 2126 C CA . ASN A 1 289 ? 10.535 2.067 37.809 1.00 90.06 289 ASN A CA 1
ATOM 2127 C C . ASN A 1 289 ? 9.017 1.832 37.956 1.00 90.06 289 ASN A C 1
ATOM 2129 O O . ASN A 1 289 ? 8.268 2.761 38.266 1.00 90.06 289 ASN A O 1
ATOM 2133 N N . VAL A 1 290 ? 8.585 0.585 37.765 1.00 84.25 290 VAL A N 1
ATOM 2134 C CA . VAL A 1 290 ? 7.198 0.108 37.922 1.00 84.25 290 VAL A CA 1
ATOM 2135 C C . VAL A 1 290 ? 6.987 -0.741 39.187 1.00 84.25 290 VAL A C 1
ATOM 2137 O O . VAL A 1 290 ? 5.882 -1.230 39.427 1.00 84.25 290 VAL A O 1
ATOM 2140 N N . ALA A 1 291 ? 8.012 -0.908 40.028 1.00 79.62 291 ALA A N 1
ATOM 2141 C CA . ALA A 1 291 ? 7.840 -1.452 41.371 1.00 79.62 291 ALA A CA 1
ATOM 2142 C C . ALA A 1 291 ? 7.211 -0.429 42.333 1.00 79.62 291 ALA A C 1
ATOM 2144 O O . ALA A 1 291 ? 7.135 0.775 42.085 1.00 79.62 291 ALA A O 1
ATOM 2145 N N . THR A 1 292 ? 6.739 -0.946 43.465 1.00 75.31 292 THR A N 1
ATOM 2146 C CA . THR A 1 292 ? 6.101 -0.184 44.549 1.00 75.31 292 THR A CA 1
ATOM 2147 C C . THR A 1 292 ? 7.098 0.473 45.511 1.00 75.31 292 THR A C 1
ATOM 2149 O O . THR A 1 292 ? 6.683 1.199 46.411 1.00 75.31 292 THR A O 1
ATOM 2152 N N . ASP A 1 293 ? 8.391 0.208 45.340 1.00 79.88 293 ASP A N 1
ATOM 2153 C CA . ASP A 1 293 ? 9.499 0.666 46.176 1.00 79.88 293 ASP A CA 1
ATOM 2154 C C . ASP A 1 293 ? 10.707 1.130 45.337 1.00 79.88 293 ASP A C 1
ATOM 2156 O O . ASP A 1 293 ? 10.755 0.954 44.117 1.00 79.88 293 ASP A O 1
ATOM 2160 N N . ASP A 1 294 ? 11.671 1.772 45.997 1.00 86.75 294 ASP A N 1
ATOM 2161 C CA . ASP A 1 294 ? 12.877 2.308 45.363 1.00 86.75 294 ASP A CA 1
ATOM 2162 C C . ASP A 1 294 ? 13.798 1.178 44.862 1.00 86.75 294 ASP A C 1
ATOM 2164 O O . ASP A 1 294 ? 14.241 0.315 45.632 1.00 86.75 294 ASP A O 1
ATOM 2168 N N . ILE A 1 295 ? 14.166 1.236 43.579 1.00 88.94 295 ILE A N 1
ATOM 2169 C CA . ILE A 1 295 ? 15.119 0.307 42.955 1.00 88.94 295 ILE A CA 1
ATOM 2170 C C . ILE A 1 295 ? 16.448 0.995 42.642 1.00 88.94 295 ILE A C 1
ATOM 2172 O O . ILE A 1 295 ? 16.519 2.210 42.472 1.00 88.94 295 ILE A O 1
ATOM 2176 N N . GLU A 1 296 ? 17.512 0.210 42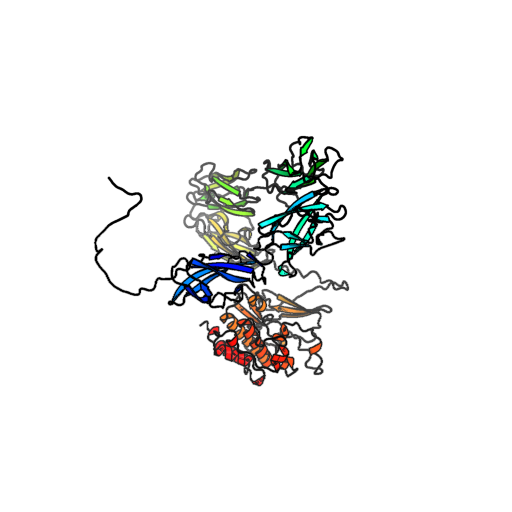.529 1.00 89.75 296 GLU A N 1
ATOM 2177 C CA . GLU A 1 296 ? 18.843 0.653 42.122 1.00 89.75 296 GLU A CA 1
ATOM 2178 C C . GLU A 1 296 ? 19.195 0.052 40.757 1.00 89.75 296 GLU A C 1
ATOM 2180 O O . GLU A 1 296 ? 19.193 -1.171 40.589 1.00 89.75 296 GLU A O 1
ATOM 2185 N N . VAL A 1 297 ? 19.526 0.907 39.786 1.00 90.44 297 VAL A N 1
ATOM 2186 C CA . VAL A 1 297 ? 20.040 0.492 38.476 1.00 90.44 297 VAL A CA 1
ATOM 2187 C C . VAL A 1 297 ? 21.535 0.195 38.601 1.00 90.44 297 VAL A C 1
ATOM 2189 O O . VAL A 1 297 ? 22.344 1.062 38.943 1.00 90.44 297 VAL A O 1
ATOM 2192 N N . LEU A 1 298 ? 21.902 -1.057 38.333 1.00 87.69 298 LEU A N 1
ATOM 2193 C CA . LEU A 1 298 ? 23.251 -1.586 38.534 1.00 87.69 298 LEU A CA 1
ATOM 2194 C C . LEU A 1 298 ? 24.160 -1.278 37.339 1.00 87.69 298 LEU A C 1
ATOM 2196 O O . LEU A 1 298 ? 25.302 -0.844 37.513 1.00 87.69 298 LEU A O 1
ATOM 2200 N N . SER A 1 299 ? 23.646 -1.516 36.133 1.00 87.94 299 SER A N 1
ATOM 2201 C CA . SER A 1 299 ? 24.361 -1.354 34.866 1.00 87.94 299 SER A CA 1
ATOM 2202 C C . SER A 1 299 ? 23.412 -1.451 33.677 1.00 87.94 299 SER A C 1
ATOM 2204 O O . SER A 1 299 ? 22.392 -2.137 33.751 1.00 87.94 299 SER A O 1
ATOM 2206 N N . TRP A 1 300 ? 23.820 -0.863 32.555 1.00 91.12 300 TRP A N 1
ATOM 2207 C CA . TRP A 1 300 ? 23.282 -1.176 31.237 1.00 91.12 300 TRP A CA 1
ATOM 2208 C C . TRP A 1 300 ? 24.420 -1.453 30.246 1.00 91.12 300 TRP A C 1
ATOM 2210 O O . TRP A 1 300 ? 25.498 -0.858 30.354 1.00 91.12 300 TRP A O 1
ATOM 2220 N N . SER A 1 301 ? 24.211 -2.398 29.331 1.00 90.56 301 SER A N 1
ATOM 2221 C CA . SER A 1 301 ? 25.232 -2.883 28.390 1.00 90.56 301 SER A CA 1
ATOM 2222 C C . SER A 1 301 ? 24.622 -3.600 27.188 1.00 90.56 301 SER A C 1
ATOM 2224 O O . SER A 1 301 ? 23.551 -4.188 27.293 1.00 90.56 301 SER A O 1
ATOM 2226 N N . LEU A 1 302 ? 25.332 -3.589 26.059 1.00 92.56 302 LEU A N 1
ATOM 2227 C CA . LEU A 1 302 ? 24.979 -4.388 24.885 1.00 92.56 302 LEU A CA 1
ATOM 2228 C C . LEU A 1 302 ? 25.296 -5.871 25.117 1.00 92.56 302 LEU A C 1
ATOM 2230 O O . LEU A 1 302 ? 26.386 -6.202 25.593 1.00 92.56 302 LEU A O 1
ATOM 2234 N N . GLU A 1 303 ? 24.366 -6.750 24.753 1.00 93.31 303 GLU A N 1
ATOM 2235 C CA . GLU A 1 303 ? 24.501 -8.196 24.936 1.00 93.31 303 GLU A CA 1
ATOM 2236 C C . GLU A 1 303 ? 25.410 -8.855 23.876 1.00 93.31 303 GLU A C 1
ATOM 2238 O O . GLU A 1 303 ? 25.521 -8.359 22.743 1.00 93.31 303 GLU A O 1
ATOM 2243 N N . PRO A 1 304 ? 26.067 -9.990 24.206 1.00 89.69 304 PRO A N 1
ATOM 2244 C CA . PRO A 1 304 ? 26.963 -10.695 23.293 1.00 89.69 304 PRO A CA 1
ATOM 2245 C C . PRO A 1 304 ? 26.258 -11.151 22.009 1.00 89.69 304 PRO A C 1
ATOM 2247 O O . PRO A 1 304 ? 25.310 -11.928 22.045 1.00 89.69 304 PRO A O 1
ATOM 2250 N N . GLY A 1 305 ? 26.774 -10.712 20.859 1.00 87.81 305 GLY A N 1
ATOM 2251 C CA . GLY A 1 305 ? 26.163 -10.945 19.544 1.00 87.81 305 GLY A CA 1
ATOM 2252 C C . GLY A 1 305 ? 25.556 -9.688 18.917 1.00 87.81 305 GLY A C 1
ATOM 2253 O O . GLY A 1 305 ? 25.272 -9.698 17.723 1.00 87.81 305 GLY A O 1
ATOM 2254 N N . THR A 1 306 ? 25.437 -8.595 19.678 1.00 90.69 306 THR A N 1
ATOM 2255 C CA . THR A 1 306 ? 25.131 -7.263 19.137 1.00 90.69 306 THR A CA 1
ATOM 2256 C C . THR A 1 306 ? 26.169 -6.829 18.096 1.00 90.69 306 THR A C 1
ATOM 2258 O O . THR A 1 306 ? 27.375 -6.980 18.308 1.00 90.69 306 THR A O 1
ATOM 2261 N N . ALA A 1 307 ? 25.697 -6.280 16.974 1.00 90.25 307 ALA A N 1
ATOM 2262 C CA . ALA A 1 307 ? 26.537 -5.741 15.909 1.00 90.25 307 ALA A CA 1
ATOM 2263 C C . ALA A 1 307 ? 27.413 -4.566 16.391 1.00 90.25 307 ALA A C 1
ATOM 2265 O O . ALA A 1 307 ? 26.986 -3.735 17.192 1.00 90.25 307 ALA A O 1
ATOM 2266 N N . SER A 1 308 ? 28.638 -4.488 15.865 1.00 90.75 308 SER A N 1
ATOM 2267 C CA . SER A 1 308 ? 29.677 -3.511 16.238 1.00 90.75 308 SER A CA 1
ATOM 2268 C C . SER A 1 308 ? 29.320 -2.042 15.988 1.00 90.75 308 SER A C 1
ATOM 2270 O O . SER A 1 308 ? 29.968 -1.146 16.522 1.00 90.75 308 SER A O 1
ATOM 2272 N N . GLU A 1 309 ? 28.320 -1.813 15.149 1.00 91.88 309 GLU A N 1
ATOM 2273 C CA . GLU A 1 309 ? 27.806 -0.520 14.726 1.00 91.88 309 GLU A CA 1
ATOM 2274 C C . GLU A 1 309 ? 26.931 0.143 15.799 1.00 91.88 309 GLU A C 1
ATOM 2276 O O . GLU A 1 309 ? 26.693 1.346 15.710 1.00 91.88 309 GLU A O 1
ATOM 2281 N N . PHE A 1 310 ? 26.471 -0.609 16.808 1.00 94.00 310 PHE A N 1
ATOM 2282 C CA . PHE A 1 310 ? 25.800 -0.055 17.984 1.00 94.00 310 PHE A CA 1
ATOM 2283 C C . PHE A 1 310 ? 26.808 0.279 19.082 1.00 94.00 310 PHE A C 1
ATOM 2285 O O . PHE A 1 310 ? 27.648 -0.543 19.453 1.00 94.00 310 PHE A O 1
ATOM 2292 N N . LEU A 1 311 ? 26.675 1.469 19.659 1.00 93.25 311 LEU A N 1
ATOM 2293 C CA . LEU A 1 311 ? 27.454 1.926 20.804 1.00 93.25 311 LEU A CA 1
ATOM 2294 C C . LEU A 1 311 ? 26.510 2.468 21.878 1.00 93.25 311 LEU A C 1
ATOM 2296 O O . LEU A 1 311 ? 25.482 3.068 21.584 1.00 93.25 311 LEU A O 1
ATOM 2300 N N . VAL A 1 312 ? 26.866 2.261 23.144 1.00 89.00 312 VAL A N 1
ATOM 2301 C CA . VAL A 1 312 ? 26.110 2.784 24.289 1.00 89.00 312 VAL A CA 1
ATOM 2302 C C . VAL A 1 312 ? 27.093 3.485 25.220 1.00 89.00 312 VAL A C 1
ATOM 2304 O O . VAL A 1 312 ? 28.034 2.833 25.691 1.00 89.00 312 VAL A O 1
ATOM 2307 N N . PRO A 1 313 ? 26.932 4.795 25.488 1.00 76.38 313 PRO A N 1
ATOM 2308 C CA . PRO A 1 313 ? 27.774 5.517 26.431 1.00 76.38 313 PRO A CA 1
ATOM 2309 C C . PRO A 1 313 ? 27.792 4.827 27.802 1.00 76.38 313 PRO A C 1
ATOM 2311 O O . PRO A 1 313 ? 26.750 4.506 28.377 1.00 76.38 313 PRO A O 1
ATOM 2314 N N . GLY A 1 314 ? 28.999 4.561 28.314 1.00 64.25 314 GLY A N 1
ATOM 2315 C CA . GLY A 1 314 ? 29.211 3.702 29.483 1.00 64.25 314 GLY A CA 1
ATOM 2316 C C . GLY A 1 314 ? 28.487 4.202 30.736 1.00 64.25 314 GLY A C 1
ATOM 2317 O O . GLY A 1 314 ? 28.857 5.231 31.299 1.00 64.25 314 GLY A O 1
ATOM 2318 N N . GLY A 1 315 ? 27.477 3.446 31.174 1.00 59.78 315 GLY A N 1
ATOM 2319 C CA . GLY A 1 315 ? 26.473 3.908 32.130 1.00 59.78 315 GLY A CA 1
ATOM 2320 C C . GLY A 1 315 ? 26.959 4.264 33.537 1.00 59.78 315 GLY A C 1
ATOM 2321 O O . GLY A 1 315 ? 27.812 3.592 34.129 1.00 59.78 315 GLY A O 1
ATOM 2322 N N . SER A 1 316 ? 26.341 5.299 34.109 1.00 58.12 316 SER A N 1
ATOM 2323 C CA . SER A 1 316 ? 26.488 5.685 35.514 1.00 58.12 316 SER A CA 1
ATOM 2324 C C . SER A 1 316 ? 25.876 4.630 36.442 1.00 58.12 316 SER A C 1
ATOM 2326 O O . SER A 1 316 ? 24.673 4.383 36.433 1.00 58.12 316 SER A O 1
ATOM 2328 N N . ARG A 1 317 ? 26.725 4.006 37.263 1.00 65.38 317 ARG A N 1
ATOM 2329 C CA . ARG A 1 317 ? 26.358 2.905 38.168 1.00 65.38 317 ARG A CA 1
ATOM 2330 C C . ARG A 1 317 ? 25.669 3.406 39.438 1.00 65.38 317 ARG A C 1
ATOM 2332 O O . ARG A 1 317 ? 26.147 4.365 40.041 1.00 65.38 317 ARG A O 1
ATOM 2339 N N . GLY A 1 318 ? 24.655 2.677 39.905 1.00 67.19 318 GLY A N 1
ATOM 2340 C CA . GLY A 1 318 ? 24.057 2.876 41.230 1.00 67.19 318 GLY A CA 1
ATOM 2341 C C . GLY A 1 318 ? 23.059 4.031 41.308 1.00 67.19 318 GLY A C 1
ATOM 2342 O O . GLY A 1 318 ? 22.948 4.671 42.352 1.00 67.19 318 GLY A O 1
ATOM 2343 N N . GLN A 1 319 ? 22.348 4.333 40.216 1.00 83.25 319 GLN A N 1
ATOM 2344 C CA . GLN A 1 319 ? 21.260 5.310 40.250 1.00 83.25 319 GLN A CA 1
ATOM 2345 C C . GLN A 1 319 ? 20.023 4.697 40.916 1.00 83.25 319 GLN A C 1
ATOM 2347 O O . GLN A 1 319 ? 19.479 3.703 40.437 1.00 83.25 319 GLN A O 1
ATOM 2352 N N . THR A 1 320 ? 19.562 5.314 42.003 1.00 90.25 320 THR A N 1
ATOM 2353 C CA . THR A 1 320 ? 18.265 5.003 42.611 1.00 90.25 320 THR A CA 1
ATOM 2354 C C . THR A 1 320 ? 17.129 5.633 41.810 1.00 90.25 320 THR A C 1
ATOM 2356 O O . THR A 1 320 ? 17.171 6.827 41.512 1.00 90.25 320 THR A O 1
ATOM 2359 N N . LEU A 1 321 ? 16.091 4.848 41.521 1.00 91.44 321 LEU A N 1
ATOM 2360 C CA . LEU A 1 321 ? 14.818 5.304 40.974 1.00 91.44 321 LEU A CA 1
ATOM 2361 C C . LEU A 1 321 ? 13.706 5.013 41.986 1.00 91.44 321 LEU A C 1
ATOM 2363 O O . LEU A 1 321 ? 13.415 3.852 42.277 1.00 91.44 321 LEU A O 1
ATOM 2367 N N . ALA A 1 322 ? 13.057 6.061 42.490 1.00 91.19 322 ALA A N 1
ATOM 2368 C CA . ALA A 1 322 ? 11.803 5.930 43.234 1.00 91.19 322 ALA A CA 1
ATOM 2369 C C . ALA A 1 322 ? 10.671 5.409 42.314 1.00 91.19 322 ALA A C 1
ATOM 2371 O O . ALA A 1 322 ? 10.817 5.495 41.090 1.00 91.19 322 ALA A O 1
ATOM 2372 N N . PRO A 1 323 ? 9.549 4.888 42.845 1.00 87.56 323 PRO A N 1
ATOM 2373 C CA . PRO A 1 323 ? 8.400 4.458 42.043 1.00 87.56 323 PRO A CA 1
ATOM 2374 C C . PRO A 1 323 ? 7.929 5.529 41.047 1.00 87.56 323 PRO A C 1
ATOM 2376 O O . PRO A 1 323 ? 7.685 6.676 41.423 1.00 87.56 323 PRO A O 1
ATOM 2379 N N . GLY A 1 324 ? 7.814 5.165 39.767 1.00 85.50 324 GLY A N 1
ATOM 2380 C CA . GLY A 1 324 ? 7.506 6.086 38.666 1.00 85.50 324 GLY A CA 1
ATOM 2381 C C . GLY A 1 324 ? 8.668 6.981 38.206 1.00 85.50 324 GLY A C 1
ATOM 2382 O O . GLY A 1 324 ? 8.489 7.771 37.283 1.00 85.50 324 GLY A O 1
ATOM 2383 N N . GLY A 1 325 ? 9.851 6.875 38.818 1.00 91.19 325 GLY A N 1
ATOM 2384 C CA . GLY A 1 325 ? 11.069 7.557 38.381 1.00 91.19 325 GLY A CA 1
ATOM 2385 C C . GLY A 1 325 ? 11.665 6.930 37.118 1.00 91.19 325 GLY A C 1
ATOM 2386 O O . GLY A 1 325 ? 11.589 5.715 36.926 1.00 91.19 325 GLY A O 1
ATOM 2387 N N . THR A 1 326 ? 12.274 7.759 36.271 1.00 93.06 326 THR A N 1
ATOM 2388 C CA . THR A 1 326 ? 12.801 7.371 34.955 1.00 93.06 326 THR A CA 1
ATOM 2389 C C . THR A 1 326 ? 14.326 7.452 34.866 1.00 93.06 326 THR A C 1
ATOM 2391 O O . THR A 1 326 ? 14.983 8.226 35.568 1.00 93.06 326 THR A O 1
ATOM 2394 N N . LEU A 1 327 ? 14.880 6.654 33.958 1.00 91.44 327 LEU A N 1
ATOM 2395 C CA . LEU A 1 327 ? 16.250 6.709 33.468 1.00 91.44 327 LEU A CA 1
ATOM 2396 C C . LEU A 1 327 ? 16.207 6.678 31.939 1.00 91.44 327 LEU A C 1
ATOM 2398 O O . LEU A 1 327 ? 15.728 5.705 31.360 1.00 91.44 327 LEU A O 1
ATOM 2402 N N . ASP A 1 328 ? 16.739 7.716 31.306 1.00 92.25 328 ASP A N 1
ATOM 2403 C CA . ASP A 1 328 ? 16.949 7.757 29.861 1.00 92.25 328 ASP A CA 1
ATOM 2404 C C . ASP A 1 328 ? 18.329 7.179 29.519 1.00 92.25 328 ASP A C 1
ATOM 2406 O O . ASP A 1 328 ? 19.330 7.514 30.158 1.00 92.25 328 ASP A O 1
ATOM 2410 N N . ILE A 1 329 ? 18.376 6.288 28.528 1.00 91.75 329 ILE A N 1
ATOM 2411 C CA . ILE A 1 329 ? 19.603 5.670 28.018 1.00 91.75 329 ILE A CA 1
ATOM 2412 C C . ILE A 1 329 ? 19.681 5.946 26.520 1.00 91.75 329 ILE A C 1
ATOM 2414 O O . ILE A 1 329 ? 18.806 5.522 25.768 1.00 91.75 329 ILE A O 1
ATOM 2418 N N . ASP A 1 330 ? 20.741 6.626 26.091 1.00 92.81 330 ASP A N 1
ATOM 2419 C CA . ASP A 1 330 ? 21.034 6.868 24.678 1.00 92.81 330 ASP A CA 1
ATOM 2420 C C . ASP A 1 330 ? 21.812 5.694 24.063 1.00 92.81 330 ASP A C 1
ATOM 2422 O O . ASP A 1 330 ? 22.752 5.165 24.664 1.00 92.81 330 ASP A O 1
ATOM 2426 N N . ILE A 1 331 ? 21.423 5.296 22.853 1.00 94.25 331 ILE A N 1
ATOM 2427 C CA . ILE A 1 331 ? 22.097 4.298 22.021 1.00 94.25 331 ILE A CA 1
ATOM 2428 C C . ILE A 1 331 ? 22.475 4.984 20.704 1.00 94.25 331 ILE A C 1
ATOM 2430 O O . ILE A 1 331 ? 21.611 5.524 20.012 1.00 94.25 331 ILE A O 1
ATOM 2434 N N . ASP A 1 332 ? 23.750 4.923 20.339 1.00 94.44 332 ASP A N 1
ATOM 2435 C CA . ASP A 1 332 ? 24.271 5.372 19.049 1.00 94.44 332 ASP A CA 1
ATOM 2436 C C . ASP A 1 332 ? 24.291 4.213 18.041 1.00 94.44 332 ASP A C 1
ATOM 2438 O O . ASP A 1 332 ? 24.664 3.087 18.377 1.00 94.44 332 ASP A O 1
ATOM 2442 N N . PHE A 1 333 ? 23.962 4.503 16.782 1.00 93.69 333 PHE A N 1
ATOM 2443 C CA . PHE A 1 333 ? 24.184 3.619 15.638 1.00 93.69 333 PHE A CA 1
ATOM 2444 C C . PHE A 1 333 ? 25.034 4.334 14.578 1.00 93.69 333 PHE A C 1
ATOM 2446 O O . PHE A 1 333 ? 24.649 5.393 14.072 1.00 93.69 333 PHE A O 1
ATOM 2453 N N . THR A 1 334 ? 26.186 3.749 14.239 1.00 91.56 334 THR A N 1
ATOM 2454 C CA . THR A 1 334 ? 27.173 4.296 13.290 1.00 91.56 334 THR A CA 1
ATOM 2455 C C . THR A 1 334 ? 27.605 3.220 12.282 1.00 91.56 334 THR A C 1
ATOM 2457 O O . THR A 1 334 ? 28.580 2.499 12.519 1.00 91.56 334 THR A O 1
ATOM 2460 N N . PRO A 1 335 ? 26.917 3.075 11.136 1.00 87.88 335 PRO A N 1
ATOM 2461 C CA . PRO A 1 335 ? 27.318 2.116 10.112 1.00 87.88 335 PRO A CA 1
ATOM 2462 C C . PRO A 1 335 ? 28.574 2.560 9.353 1.00 87.88 335 PRO A C 1
ATOM 2464 O O . PRO A 1 335 ? 28.782 3.745 9.106 1.00 87.88 335 PRO A O 1
ATOM 2467 N N . THR A 1 336 ? 29.399 1.605 8.912 1.00 77.56 336 THR A N 1
ATOM 2468 C CA . THR A 1 336 ? 30.654 1.891 8.177 1.00 77.56 336 THR A CA 1
ATOM 2469 C C . THR A 1 336 ? 30.581 1.624 6.668 1.00 77.56 336 THR A C 1
ATOM 2471 O O . THR A 1 336 ? 31.394 2.158 5.916 1.00 77.56 336 THR A O 1
ATOM 2474 N N . GLN A 1 337 ? 29.610 0.830 6.203 1.00 71.56 337 GLN A N 1
ATOM 2475 C CA . GLN A 1 337 ? 29.373 0.486 4.790 1.00 71.56 337 GLN A CA 1
ATOM 2476 C C . GLN A 1 337 ? 27.867 0.336 4.540 1.00 71.56 337 GLN A C 1
ATOM 2478 O O . GLN A 1 337 ? 27.141 -0.015 5.464 1.00 71.56 337 GLN A O 1
ATOM 2483 N N . THR A 1 338 ? 27.385 0.576 3.316 1.00 67.19 338 THR A N 1
ATOM 2484 C CA . THR A 1 338 ? 25.957 0.449 2.965 1.00 67.19 338 THR A CA 1
ATOM 2485 C C . THR A 1 338 ? 25.493 -1.008 2.876 1.00 67.19 338 THR A C 1
ATOM 2487 O O . THR A 1 338 ? 26.120 -1.836 2.216 1.00 67.19 338 THR A O 1
ATOM 2490 N N . THR A 1 339 ? 24.345 -1.321 3.486 1.00 62.97 339 THR A N 1
ATOM 2491 C CA . THR A 1 339 ? 23.720 -2.653 3.465 1.00 62.97 339 THR A CA 1
ATOM 2492 C C . THR A 1 339 ? 22.420 -2.608 2.665 1.00 62.97 339 THR A C 1
ATOM 2494 O O . THR A 1 339 ? 21.310 -2.457 3.181 1.00 62.97 339 THR A O 1
ATOM 2497 N N . TRP A 1 340 ? 22.576 -2.722 1.343 1.00 60.19 340 TRP A N 1
ATOM 2498 C CA . TRP A 1 340 ? 21.455 -2.712 0.399 1.00 60.19 340 TRP A CA 1
ATOM 2499 C C . TRP A 1 340 ? 20.521 -3.921 0.586 1.00 60.19 340 TRP A C 1
ATOM 2501 O O . TRP A 1 340 ? 19.303 -3.774 0.463 1.00 60.19 340 TRP A O 1
ATOM 2511 N N . ASP A 1 341 ? 21.077 -5.083 0.951 1.00 56.16 341 ASP A N 1
ATOM 2512 C CA . ASP A 1 341 ? 20.334 -6.310 1.260 1.00 56.16 341 ASP A CA 1
ATOM 2513 C C . ASP A 1 341 ? 19.673 -6.249 2.650 1.00 56.16 341 ASP A C 1
ATOM 2515 O O . ASP A 1 341 ? 20.313 -5.981 3.668 1.00 56.16 341 ASP A O 1
ATOM 2519 N N . THR A 1 342 ? 18.376 -6.550 2.695 1.00 54.12 342 THR A N 1
ATOM 2520 C CA . THR A 1 342 ? 17.580 -6.648 3.923 1.00 54.12 342 THR A CA 1
ATOM 2521 C C . THR A 1 342 ? 17.932 -7.849 4.804 1.00 54.12 342 THR A C 1
ATOM 2523 O O . THR A 1 342 ? 17.583 -7.841 5.980 1.00 54.12 342 THR A O 1
ATOM 2526 N N . ALA A 1 343 ? 18.608 -8.875 4.277 1.00 50.72 343 ALA A N 1
ATOM 2527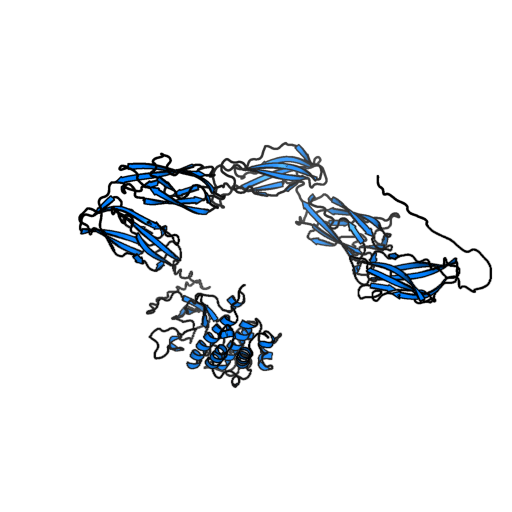 C CA . ALA A 1 343 ? 19.006 -10.063 5.036 1.00 50.72 343 ALA A CA 1
ATOM 2528 C C . ALA A 1 343 ? 20.244 -9.851 5.937 1.00 50.72 343 ALA A C 1
ATOM 2530 O O . ALA A 1 343 ? 20.560 -10.721 6.746 1.00 50.72 343 ALA A O 1
ATOM 2531 N N . ALA A 1 344 ? 20.936 -8.713 5.807 1.00 62.12 344 ALA A N 1
ATOM 2532 C CA . ALA A 1 344 ? 22.188 -8.401 6.502 1.00 62.12 344 ALA A CA 1
ATOM 2533 C C . ALA A 1 344 ? 22.114 -7.079 7.299 1.00 62.12 344 ALA A C 1
ATOM 2535 O O . ALA A 1 344 ? 23.053 -6.281 7.293 1.00 62.12 344 ALA A O 1
ATOM 2536 N N . MET A 1 345 ? 20.982 -6.813 7.958 1.00 78.25 345 MET A N 1
ATOM 2537 C CA . MET A 1 345 ? 20.837 -5.645 8.837 1.00 78.25 345 MET A CA 1
ATOM 2538 C C . MET A 1 345 ? 21.561 -5.856 10.180 1.00 78.25 345 MET A C 1
ATOM 2540 O O . MET A 1 345 ? 21.376 -6.906 10.796 1.00 78.25 345 MET A O 1
ATOM 2544 N N . PRO A 1 346 ? 22.329 -4.868 10.676 1.00 86.62 346 PRO A N 1
ATOM 2545 C CA . PRO A 1 346 ? 22.816 -4.849 12.052 1.00 86.62 346 PRO A CA 1
ATOM 2546 C C . PRO A 1 346 ? 21.689 -4.973 13.090 1.00 86.62 346 PRO A C 1
ATOM 2548 O O . PRO A 1 346 ? 20.746 -4.176 13.116 1.00 86.62 346 PRO A O 1
ATOM 2551 N N . THR A 1 347 ? 21.825 -5.950 13.989 1.00 92.56 347 THR A N 1
ATOM 2552 C CA . THR A 1 347 ? 20.913 -6.198 15.118 1.00 92.56 347 THR A CA 1
ATOM 2553 C C . THR A 1 347 ? 21.666 -6.294 16.444 1.00 92.56 347 THR A C 1
ATOM 2555 O O . THR A 1 347 ? 22.856 -6.612 16.464 1.00 92.56 347 THR A O 1
ATOM 2558 N N . GLY A 1 348 ? 20.970 -6.089 17.559 1.00 92.81 348 GLY A N 1
ATOM 2559 C CA . GLY A 1 348 ? 21.505 -6.320 18.899 1.00 92.81 348 GLY A CA 1
ATOM 2560 C C . GLY A 1 348 ? 20.450 -6.237 19.990 1.00 92.81 348 GLY A C 1
ATOM 2561 O O . GLY A 1 348 ? 19.267 -6.062 19.703 1.00 92.81 348 GLY A O 1
ATOM 2562 N N . GLU A 1 349 ? 20.891 -6.327 21.240 1.00 94.38 349 GLU A N 1
ATOM 2563 C CA . GLU A 1 349 ? 20.047 -6.132 22.422 1.00 94.38 349 GLU A CA 1
ATOM 2564 C C . GLU A 1 349 ? 20.809 -5.333 23.486 1.00 94.38 349 GLU A C 1
ATOM 2566 O O . GLU A 1 349 ? 21.997 -5.554 23.723 1.00 94.38 349 GLU A O 1
ATOM 2571 N N . LEU A 1 350 ? 20.118 -4.395 24.130 1.00 93.62 350 LEU A N 1
ATOM 2572 C CA . LEU A 1 350 ? 20.575 -3.667 25.311 1.00 93.62 350 LEU A CA 1
ATOM 2573 C C . LEU A 1 350 ? 19.944 -4.308 26.551 1.00 93.62 350 LEU A C 1
ATOM 2575 O O . LEU A 1 350 ? 18.722 -4.301 26.683 1.00 93.62 350 LEU A O 1
ATOM 2579 N N . ALA A 1 351 ? 20.765 -4.805 27.474 1.00 91.81 351 ALA A N 1
ATOM 2580 C CA . ALA A 1 351 ? 20.322 -5.262 28.786 1.00 91.81 351 ALA A CA 1
ATOM 2581 C C . ALA A 1 351 ? 20.438 -4.144 29.833 1.00 91.81 351 ALA A C 1
ATOM 2583 O O . ALA A 1 351 ? 21.463 -3.463 29.917 1.00 91.81 351 ALA A O 1
ATOM 2584 N N . VAL A 1 352 ? 19.410 -3.995 30.674 1.00 91.62 352 VAL A N 1
ATOM 2585 C CA . VAL A 1 352 ? 19.368 -3.058 31.809 1.00 91.62 352 VAL A CA 1
ATOM 2586 C C . VAL A 1 352 ? 19.087 -3.837 33.096 1.00 91.62 352 VAL A C 1
ATOM 2588 O O . VAL A 1 352 ? 18.010 -4.407 33.264 1.00 91.62 352 VAL A O 1
ATOM 2591 N N . ALA A 1 353 ? 20.060 -3.874 34.010 1.00 89.44 353 ALA A N 1
ATOM 2592 C CA . ALA A 1 353 ? 20.013 -4.675 35.235 1.00 89.44 353 ALA A CA 1
ATOM 2593 C C . ALA A 1 353 ? 19.724 -3.822 36.482 1.00 89.44 353 ALA A C 1
ATOM 2595 O O . ALA A 1 353 ? 20.312 -2.751 36.666 1.00 89.44 353 ALA A O 1
ATOM 2596 N N . SER A 1 354 ? 18.869 -4.319 37.381 1.00 89.75 354 SER A N 1
ATOM 2597 C CA . SER A 1 354 ? 18.444 -3.612 38.597 1.00 89.75 354 SER A CA 1
ATOM 2598 C C . SER A 1 354 ? 18.305 -4.529 39.824 1.00 89.75 354 SER A C 1
ATOM 2600 O O . SER A 1 354 ? 18.409 -5.755 39.737 1.00 89.75 354 SER A O 1
ATOM 2602 N N . ARG A 1 355 ? 18.106 -3.922 41.001 1.00 86.62 355 ARG A N 1
ATOM 2603 C CA . ARG A 1 355 ? 17.750 -4.596 42.264 1.00 86.62 355 ARG A CA 1
ATOM 2604 C C . ARG A 1 355 ? 16.839 -3.723 43.125 1.00 86.62 355 ARG A C 1
ATOM 2606 O O . ARG A 1 355 ? 16.865 -2.503 42.993 1.00 86.62 355 ARG A O 1
ATOM 2613 N N . HIS A 1 356 ? 16.137 -4.323 44.081 1.00 81.69 356 HIS A N 1
ATOM 2614 C CA . HIS A 1 356 ? 15.571 -3.576 45.213 1.00 81.69 356 HIS A CA 1
ATOM 2615 C C . HIS A 1 356 ? 16.693 -3.088 46.145 1.00 81.69 356 HIS A C 1
ATOM 2617 O O . HIS A 1 356 ? 17.636 -3.840 46.402 1.00 81.69 356 HIS A O 1
ATOM 2623 N N . ILE A 1 357 ? 16.579 -1.888 46.734 1.00 77.31 357 ILE A N 1
ATOM 2624 C CA . ILE A 1 357 ? 17.601 -1.361 47.671 1.00 77.31 357 ILE A CA 1
ATOM 2625 C C . ILE A 1 357 ? 17.812 -2.280 48.890 1.00 77.31 357 ILE A C 1
ATOM 2627 O O . ILE A 1 357 ? 18.930 -2.414 49.387 1.00 77.31 357 ILE A O 1
ATOM 2631 N N . GLN A 1 358 ? 16.744 -2.914 49.382 1.00 68.62 358 GLN A N 1
ATOM 2632 C CA . GLN A 1 358 ? 16.765 -3.818 50.543 1.00 68.62 358 GLN A CA 1
ATOM 2633 C C . GLN A 1 358 ? 16.655 -5.306 50.144 1.00 68.62 358 GLN A C 1
ATOM 2635 O O . GLN A 1 358 ? 16.333 -6.141 50.989 1.00 68.62 358 GLN A O 1
ATOM 2640 N N . GLY A 1 359 ? 16.879 -5.655 48.870 1.00 67.62 359 GLY A N 1
ATOM 2641 C CA . GLY A 1 359 ? 16.556 -6.982 48.336 1.00 67.62 359 GLY A CA 1
ATOM 2642 C C . GLY A 1 359 ? 17.565 -7.560 47.340 1.00 67.62 359 GLY A C 1
ATOM 2643 O O . GLY A 1 359 ? 18.720 -7.143 47.256 1.00 67.62 359 GLY A O 1
ATOM 2644 N N . GLY A 1 360 ? 17.120 -8.597 46.627 1.00 73.94 360 GLY A N 1
ATOM 2645 C CA . GLY A 1 360 ? 17.919 -9.314 45.633 1.00 73.94 360 GLY A CA 1
ATOM 2646 C C . GLY A 1 360 ? 17.985 -8.616 44.266 1.00 73.94 360 GLY A C 1
ATOM 2647 O O . GLY A 1 360 ? 17.290 -7.619 44.047 1.00 73.94 360 GLY A O 1
ATOM 2648 N N . PRO A 1 361 ? 18.812 -9.143 43.340 1.00 79.75 361 PRO A N 1
ATOM 2649 C CA . PRO A 1 361 ? 18.768 -8.750 41.935 1.00 79.75 361 PRO A CA 1
ATOM 2650 C C . PRO A 1 361 ? 17.413 -9.107 41.314 1.00 79.75 361 PRO A C 1
ATOM 2652 O O . PRO A 1 361 ? 16.760 -10.060 41.742 1.00 79.75 361 PRO A O 1
ATOM 2655 N N . LEU A 1 362 ? 17.027 -8.343 40.298 1.00 82.81 362 LEU A N 1
ATOM 2656 C CA . LEU A 1 362 ? 15.812 -8.533 39.509 1.00 82.81 362 LEU A CA 1
ATOM 2657 C C . LEU A 1 362 ? 16.151 -9.031 38.099 1.00 82.81 362 LEU A C 1
ATOM 2659 O O . LEU A 1 362 ? 17.302 -8.933 37.664 1.00 82.81 362 LEU A O 1
ATOM 2663 N N . ASP A 1 363 ? 15.141 -9.532 37.385 1.00 81.19 363 ASP A N 1
ATOM 2664 C CA . ASP A 1 363 ? 15.272 -9.865 35.966 1.00 81.19 363 ASP A CA 1
ATOM 2665 C C . ASP A 1 363 ? 15.692 -8.611 35.167 1.00 81.19 363 ASP A C 1
ATOM 2667 O O . ASP A 1 363 ? 15.088 -7.544 35.344 1.00 81.19 363 ASP A O 1
ATOM 2671 N N . PRO A 1 364 ? 16.719 -8.697 34.300 1.00 85.50 364 PRO A N 1
ATOM 2672 C CA . PRO A 1 364 ? 17.130 -7.576 33.466 1.00 85.50 364 PRO A CA 1
ATOM 2673 C C . PRO A 1 364 ? 16.110 -7.329 32.350 1.00 85.50 364 PRO A C 1
ATOM 2675 O O . PRO A 1 364 ? 15.568 -8.267 31.765 1.00 85.50 364 PRO A O 1
ATOM 2678 N N . VAL A 1 365 ? 15.892 -6.061 32.006 1.00 90.00 365 VAL A N 1
ATOM 2679 C CA . VAL A 1 365 ? 15.081 -5.700 30.835 1.00 90.00 365 VAL A CA 1
ATOM 2680 C C . VAL A 1 365 ? 15.957 -5.747 29.592 1.00 90.00 365 VAL A C 1
ATOM 2682 O O . VAL A 1 365 ? 17.035 -5.155 29.587 1.00 90.00 365 VAL A O 1
ATOM 2685 N N . LEU A 1 366 ? 15.478 -6.418 28.545 1.00 91.94 366 LEU A N 1
ATOM 2686 C CA . LEU A 1 366 ? 16.092 -6.419 27.219 1.00 91.94 366 LEU A CA 1
ATOM 2687 C C . LEU A 1 366 ? 15.345 -5.444 26.301 1.00 91.94 366 LEU A C 1
ATOM 2689 O O . LEU A 1 366 ? 14.116 -5.465 26.230 1.00 91.94 366 LEU A O 1
ATOM 2693 N N . VAL A 1 367 ? 16.095 -4.602 25.592 1.00 93.94 367 VAL A N 1
ATOM 2694 C CA . VAL A 1 367 ? 15.597 -3.677 24.567 1.00 93.94 367 VAL A CA 1
ATOM 2695 C C . VAL A 1 367 ? 16.249 -4.052 23.242 1.00 93.94 367 VAL A C 1
ATOM 2697 O O . VAL A 1 367 ? 17.473 -4.024 23.117 1.00 93.94 367 VAL A O 1
ATOM 2700 N N . THR A 1 368 ? 15.441 -4.419 22.251 1.00 96.06 368 THR A N 1
ATOM 2701 C CA . THR A 1 368 ? 15.945 -4.860 20.938 1.00 96.06 368 THR A CA 1
ATOM 2702 C C . THR A 1 368 ? 16.483 -3.685 20.116 1.00 96.06 368 THR A C 1
ATOM 2704 O O . THR A 1 368 ? 15.950 -2.581 20.172 1.00 96.06 368 THR A O 1
ATOM 2707 N N . LEU A 1 369 ? 17.545 -3.898 19.341 1.00 95.75 369 LEU A N 1
ATOM 2708 C CA . LEU A 1 369 ? 18.198 -2.872 18.522 1.00 95.75 369 LEU A CA 1
ATOM 2709 C C . LEU A 1 369 ? 18.237 -3.323 17.062 1.00 95.75 369 LEU A C 1
ATOM 2711 O O . LEU A 1 369 ? 18.680 -4.432 16.762 1.00 95.75 369 LEU A O 1
ATOM 2715 N N . THR A 1 370 ? 17.795 -2.460 16.147 1.00 92.88 370 THR A N 1
ATOM 2716 C CA . THR A 1 370 ? 17.811 -2.720 14.699 1.00 92.88 370 THR A CA 1
ATOM 2717 C C . THR A 1 370 ? 18.204 -1.466 13.922 1.00 92.88 370 THR A C 1
ATOM 2719 O O . THR A 1 370 ? 17.648 -0.385 14.125 1.00 92.88 370 THR A O 1
ATOM 2722 N N . GLY A 1 371 ? 19.173 -1.600 13.019 1.00 87.50 371 GLY A N 1
ATOM 2723 C CA . GLY A 1 371 ? 19.708 -0.496 12.226 1.00 87.50 371 GLY A CA 1
ATOM 2724 C C . GLY A 1 371 ? 19.951 -0.915 10.784 1.00 87.50 371 GLY A C 1
ATOM 2725 O O . GLY A 1 371 ? 20.099 -2.099 10.483 1.00 87.50 371 GLY A O 1
ATOM 2726 N N . ARG A 1 372 ? 19.980 0.053 9.866 1.00 83.06 372 ARG A N 1
ATOM 2727 C CA . ARG A 1 372 ? 20.253 -0.190 8.447 1.00 83.06 372 ARG A CA 1
ATOM 2728 C C . ARG A 1 372 ? 21.222 0.859 7.925 1.00 83.06 372 ARG A C 1
ATOM 2730 O O . ARG A 1 372 ? 21.046 2.045 8.174 1.00 83.06 372 ARG A O 1
ATOM 2737 N N . ALA A 1 373 ? 22.223 0.446 7.160 1.00 75.31 373 ALA A N 1
ATOM 2738 C CA . ALA A 1 373 ? 23.119 1.392 6.516 1.00 75.31 373 ALA A CA 1
ATOM 2739 C C . ALA A 1 373 ? 22.558 1.782 5.144 1.00 75.31 373 ALA A C 1
ATOM 2741 O O . ALA A 1 373 ? 22.356 0.917 4.289 1.00 75.31 373 ALA A O 1
ATOM 2742 N N . GLY A 1 374 ? 22.293 3.068 4.925 1.00 75.44 374 GLY A N 1
ATOM 2743 C CA . GLY A 1 374 ? 21.584 3.535 3.737 1.00 75.44 374 GLY A CA 1
ATOM 2744 C C . GLY A 1 374 ? 21.609 5.049 3.566 1.00 75.44 374 GLY A C 1
ATOM 2745 O O . GLY A 1 374 ? 21.916 5.782 4.493 1.00 75.44 374 GLY A O 1
ATOM 2746 N N . GLY A 1 375 ? 21.300 5.496 2.355 1.00 80.81 375 GLY A N 1
ATOM 2747 C CA . GLY A 1 375 ? 21.284 6.900 1.949 1.00 80.81 375 GLY A CA 1
ATOM 2748 C C . GLY A 1 375 ? 21.090 6.998 0.432 1.00 80.81 375 GLY A C 1
ATOM 2749 O O . GLY A 1 375 ? 20.834 5.964 -0.201 1.00 80.81 375 GLY A O 1
ATOM 2750 N N . PRO A 1 376 ? 21.219 8.185 -0.178 1.00 86.62 376 PRO A N 1
ATOM 2751 C CA . PRO A 1 376 ? 21.268 8.328 -1.633 1.00 86.62 376 PRO A CA 1
ATOM 2752 C C . PRO A 1 376 ? 22.551 7.694 -2.193 1.00 86.62 376 PRO A C 1
ATOM 2754 O O . PRO A 1 376 ? 23.606 7.778 -1.565 1.00 86.62 376 PRO A O 1
ATOM 2757 N N . ALA A 1 377 ? 22.475 7.070 -3.373 1.00 87.62 377 ALA A N 1
ATOM 2758 C CA . ALA A 1 377 ? 23.652 6.514 -4.046 1.00 87.62 377 ALA A CA 1
ATOM 2759 C C . ALA A 1 377 ? 23.571 6.717 -5.562 1.00 87.62 377 ALA A C 1
ATOM 2761 O O . ALA A 1 377 ? 22.674 6.171 -6.212 1.00 87.62 377 ALA A O 1
ATOM 2762 N N . ILE A 1 378 ? 24.501 7.494 -6.120 1.00 92.94 378 ILE A N 1
ATOM 2763 C CA . ILE A 1 378 ? 24.520 7.827 -7.549 1.00 92.94 378 ILE A CA 1
ATOM 2764 C C . ILE A 1 378 ? 25.290 6.784 -8.361 1.00 92.94 378 ILE A C 1
ATOM 2766 O O . ILE A 1 378 ? 26.417 6.413 -8.039 1.00 92.94 378 ILE A O 1
ATOM 2770 N N . GLN A 1 379 ? 24.708 6.367 -9.484 1.00 91.56 379 GLN A N 1
ATOM 2771 C CA . GLN A 1 379 ? 25.443 5.717 -10.564 1.00 91.56 379 GLN A CA 1
ATOM 2772 C C . GLN A 1 379 ? 25.189 6.456 -11.880 1.00 91.56 379 GLN A C 1
ATOM 2774 O O . GLN A 1 379 ? 24.045 6.725 -12.234 1.00 91.56 379 GLN A O 1
ATOM 2779 N N . VAL A 1 380 ? 26.261 6.760 -12.617 1.00 92.06 380 VAL A N 1
ATOM 2780 C CA . VAL A 1 380 ? 26.206 7.305 -13.984 1.00 92.06 380 VAL A CA 1
ATOM 2781 C C . VAL A 1 380 ? 26.766 6.260 -14.947 1.00 92.06 380 VAL A C 1
ATOM 2783 O O . VAL A 1 380 ? 27.733 5.567 -14.624 1.00 92.06 380 VAL A O 1
ATOM 2786 N N . THR A 1 381 ? 26.150 6.070 -16.112 1.00 81.19 381 THR A N 1
ATOM 2787 C CA . THR A 1 381 ? 26.588 5.074 -17.104 1.00 81.19 381 THR A CA 1
ATOM 2788 C C . THR A 1 381 ? 26.248 5.534 -18.530 1.00 81.19 381 THR A C 1
ATOM 2790 O O . THR A 1 381 ? 25.102 5.914 -18.767 1.00 81.19 381 THR A O 1
ATOM 2793 N N . PRO A 1 382 ? 27.183 5.463 -19.503 1.00 87.00 382 PRO A N 1
ATOM 2794 C CA . PRO A 1 382 ? 28.596 5.078 -19.375 1.00 87.00 382 PRO A CA 1
ATOM 2795 C C . PRO A 1 382 ? 29.450 6.106 -18.607 1.00 87.00 382 PRO A C 1
ATOM 2797 O O . PRO A 1 382 ? 29.038 7.239 -18.383 1.00 87.00 382 PRO A O 1
ATOM 2800 N N . SER A 1 383 ? 30.665 5.709 -18.216 1.00 86.00 383 SER A N 1
ATOM 2801 C CA . SER A 1 383 ? 31.653 6.581 -17.552 1.00 86.00 383 SER A CA 1
ATOM 2802 C C . SER A 1 383 ? 32.506 7.417 -18.522 1.00 86.00 383 SER A C 1
ATOM 2804 O O . SER A 1 383 ? 33.339 8.210 -18.085 1.00 86.00 383 SER A O 1
ATOM 2806 N N . ALA A 1 384 ? 32.329 7.232 -19.832 1.00 90.25 384 ALA A N 1
ATOM 2807 C CA . ALA A 1 384 ? 32.952 8.038 -20.877 1.00 90.25 384 ALA A CA 1
ATOM 2808 C C . ALA A 1 384 ? 32.061 8.104 -22.131 1.00 90.25 384 ALA A C 1
ATOM 2810 O O . ALA A 1 384 ? 31.340 7.145 -22.419 1.00 90.25 384 ALA A O 1
ATOM 2811 N N . LEU A 1 385 ? 32.139 9.204 -22.886 1.00 87.81 385 LEU A N 1
ATOM 2812 C CA . LEU A 1 385 ? 31.485 9.381 -24.186 1.00 87.81 385 LEU A CA 1
ATOM 2813 C C . LEU A 1 385 ? 32.493 9.828 -25.251 1.00 87.81 385 LEU A C 1
ATOM 2815 O O . LEU A 1 385 ? 32.973 10.961 -25.238 1.00 87.81 385 LEU A O 1
ATOM 2819 N N . HIS A 1 386 ? 32.734 8.947 -26.217 1.00 87.31 386 HIS A N 1
ATOM 2820 C CA . HIS A 1 386 ? 33.487 9.249 -27.430 1.00 87.31 386 HIS A CA 1
ATOM 2821 C C . HIS A 1 386 ? 32.497 9.639 -28.535 1.00 87.31 386 HIS A C 1
ATOM 2823 O O . HIS A 1 386 ? 31.660 8.823 -28.940 1.00 87.31 386 HIS A O 1
ATOM 2829 N N . PHE A 1 387 ? 32.556 10.884 -29.005 1.00 84.69 387 PHE A N 1
ATOM 2830 C CA . PHE A 1 387 ? 31.656 11.426 -30.033 1.00 84.69 387 PHE A CA 1
ATOM 2831 C C . PHE A 1 387 ? 32.178 11.232 -31.466 1.00 84.69 387 PHE A C 1
ATOM 2833 O O . PHE A 1 387 ? 31.408 11.369 -32.417 1.00 84.69 387 PHE A O 1
ATOM 2840 N N . GLY A 1 388 ? 33.462 10.889 -31.618 1.00 78.12 388 GLY A N 1
ATOM 2841 C CA . GLY A 1 388 ? 34.118 10.732 -32.916 1.00 78.12 388 GLY A CA 1
ATOM 2842 C C . GLY A 1 388 ? 34.403 12.066 -33.613 1.00 78.12 388 GLY A C 1
ATOM 2843 O O . GLY A 1 388 ? 34.334 13.135 -33.007 1.00 78.12 388 GLY A O 1
ATOM 2844 N N . ASP A 1 389 ? 34.747 11.993 -34.897 1.00 78.38 389 ASP A N 1
ATOM 2845 C CA . ASP A 1 389 ? 35.020 13.159 -35.741 1.00 78.38 389 ASP A CA 1
ATOM 2846 C C . ASP A 1 389 ? 33.723 13.698 -36.370 1.00 78.38 389 ASP A C 1
ATOM 2848 O O . ASP A 1 389 ? 33.017 12.971 -37.057 1.00 78.38 389 ASP A O 1
ATOM 2852 N N . ILE A 1 390 ? 33.403 14.977 -36.172 1.00 76.81 390 ILE A N 1
ATOM 2853 C CA . ILE A 1 390 ? 32.130 15.614 -36.551 1.00 76.81 390 ILE A CA 1
ATOM 2854 C C . ILE A 1 390 ? 32.383 16.909 -37.330 1.00 76.81 390 ILE A C 1
ATOM 2856 O O . ILE A 1 390 ? 33.403 17.577 -37.162 1.00 76.81 390 ILE A O 1
ATOM 2860 N N . GLY A 1 391 ? 31.448 17.284 -38.208 1.00 76.56 391 GLY A N 1
ATOM 2861 C CA . GLY A 1 391 ? 31.559 18.507 -39.003 1.00 76.56 391 GLY A CA 1
ATOM 2862 C C . GLY A 1 391 ? 31.572 19.758 -38.124 1.00 76.56 391 GLY A C 1
ATOM 2863 O O . GLY A 1 391 ? 30.668 19.943 -37.307 1.00 76.56 391 GLY A O 1
ATOM 2864 N N . VAL A 1 392 ? 32.560 20.637 -38.304 1.00 83.62 392 VAL A N 1
ATOM 2865 C CA . VAL A 1 392 ? 32.624 21.920 -37.582 1.00 83.62 392 VAL A CA 1
ATOM 2866 C C . VAL A 1 392 ? 31.349 22.734 -37.831 1.00 83.62 392 VAL A C 1
ATOM 2868 O O . VAL A 1 392 ? 30.954 22.942 -38.978 1.00 83.62 392 VAL A O 1
ATOM 2871 N N . GLY A 1 393 ? 30.702 23.187 -36.754 1.00 75.94 393 GLY A N 1
ATOM 2872 C CA . GLY A 1 393 ? 29.399 23.863 -36.806 1.00 75.94 393 GLY A CA 1
ATOM 2873 C C . GLY A 1 393 ? 28.177 22.934 -36.891 1.00 75.94 393 GLY A C 1
ATOM 2874 O O . GLY A 1 393 ? 27.060 23.428 -37.032 1.00 75.94 393 GLY A O 1
ATOM 2875 N N . THR A 1 394 ? 28.360 21.615 -36.784 1.00 78.50 394 THR A N 1
ATOM 2876 C CA . THR A 1 394 ? 27.277 20.636 -36.557 1.00 78.50 394 THR A CA 1
ATOM 2877 C C . THR A 1 394 ? 27.322 20.103 -35.118 1.00 78.50 394 THR A C 1
ATOM 2879 O O . THR A 1 394 ? 28.200 20.490 -34.348 1.00 78.50 394 THR A O 1
ATOM 2882 N N . SER A 1 395 ? 26.362 19.259 -34.728 1.00 83.44 395 SER A N 1
ATOM 2883 C CA . SER A 1 395 ? 26.234 18.738 -33.360 1.00 83.44 395 SER A CA 1
ATOM 2884 C C . SER A 1 395 ? 25.855 17.254 -33.353 1.00 83.44 395 SER A C 1
ATOM 2886 O O . SER A 1 395 ? 25.068 16.812 -34.193 1.00 83.44 395 SER A O 1
ATOM 2888 N N . HIS A 1 396 ? 26.404 16.497 -32.403 1.00 79.44 396 HIS A N 1
ATOM 2889 C CA . HIS A 1 396 ? 26.118 15.082 -32.150 1.00 79.44 396 HIS A CA 1
ATOM 2890 C C . HIS A 1 396 ? 25.781 14.908 -30.665 1.00 79.44 396 HIS A C 1
ATOM 2892 O O . HIS A 1 396 ? 26.571 15.297 -29.808 1.00 79.44 396 HIS A O 1
ATOM 2898 N N . SER A 1 397 ? 24.630 14.304 -30.364 1.00 85.31 397 SER A N 1
ATOM 2899 C CA . SER A 1 397 ? 24.195 13.999 -28.997 1.00 85.31 397 SER A CA 1
ATOM 2900 C C . SER A 1 397 ? 24.287 12.509 -28.671 1.00 85.31 397 SER A C 1
ATOM 2902 O O . SER A 1 397 ? 23.840 11.683 -29.462 1.00 85.31 397 SER A O 1
ATOM 2904 N N . LYS A 1 398 ? 24.788 12.195 -27.474 1.00 81.50 398 LYS A N 1
ATOM 2905 C CA . LYS A 1 398 ? 24.814 10.870 -26.838 1.00 81.50 398 LYS A CA 1
ATOM 2906 C C . LYS A 1 398 ? 24.226 10.955 -25.429 1.00 81.50 398 LYS A C 1
ATOM 2908 O O . LYS A 1 398 ? 23.903 12.040 -24.951 1.00 81.50 398 LYS A O 1
ATOM 2913 N N . LEU A 1 399 ? 24.028 9.813 -24.775 1.00 82.50 399 LEU A N 1
ATOM 2914 C CA . LEU A 1 399 ? 23.193 9.720 -23.576 1.00 82.50 399 LEU A CA 1
ATOM 2915 C C . LEU A 1 399 ? 23.935 9.142 -22.375 1.00 82.50 399 LEU A C 1
ATOM 2917 O O . LEU A 1 399 ? 24.743 8.224 -22.507 1.00 82.50 399 LEU A O 1
ATOM 2921 N N . LEU A 1 400 ? 23.586 9.658 -21.199 1.00 85.50 400 LEU A N 1
ATOM 2922 C CA . LEU A 1 400 ? 23.998 9.164 -19.893 1.00 85.50 400 LEU A CA 1
ATOM 2923 C C . LEU A 1 400 ? 22.752 8.729 -19.123 1.00 85.50 400 LEU A C 1
ATOM 2925 O O . LEU A 1 400 ? 21.822 9.516 -18.951 1.00 85.50 400 LEU A O 1
ATOM 2929 N N . LEU A 1 401 ? 22.733 7.490 -18.639 1.00 85.38 401 LEU A N 1
ATOM 2930 C CA . LEU A 1 401 ? 21.776 7.053 -17.629 1.00 85.38 401 LEU A CA 1
ATOM 2931 C C . LEU A 1 401 ? 22.315 7.463 -16.256 1.00 85.38 401 LEU A C 1
ATOM 2933 O O . LEU A 1 401 ? 23.455 7.133 -15.923 1.00 85.38 401 LEU A O 1
ATOM 2937 N N . VAL A 1 402 ? 21.499 8.159 -15.466 1.00 90.94 402 VAL A N 1
ATOM 2938 C CA . VAL A 1 402 ? 21.778 8.474 -14.061 1.00 90.94 402 VAL A CA 1
ATOM 2939 C C . VAL A 1 402 ? 20.744 7.765 -13.198 1.00 90.94 402 VAL A C 1
ATOM 2941 O O . VAL A 1 402 ? 19.543 7.972 -13.364 1.00 90.94 402 VAL A O 1
ATOM 2944 N N . GLU A 1 403 ? 21.205 6.923 -12.282 1.00 90.88 403 GLU A N 1
ATOM 2945 C CA . GLU A 1 403 ? 20.379 6.095 -11.405 1.00 90.88 403 GLU A CA 1
ATOM 2946 C C . GLU A 1 403 ? 20.595 6.481 -9.940 1.00 90.88 403 GLU A C 1
ATOM 2948 O O . GLU A 1 403 ? 21.732 6.696 -9.512 1.00 90.88 403 GLU A O 1
ATOM 2953 N N . ASN A 1 404 ? 19.517 6.487 -9.153 1.00 92.19 404 ASN A N 1
ATOM 2954 C CA . ASN A 1 404 ? 19.599 6.420 -7.701 1.00 92.19 404 ASN A CA 1
ATOM 2955 C C . ASN A 1 404 ? 19.441 4.964 -7.251 1.00 92.19 404 ASN A C 1
ATOM 2957 O O . ASN A 1 404 ? 18.331 4.433 -7.191 1.00 92.19 404 ASN A O 1
ATOM 2961 N N . ARG A 1 405 ? 20.558 4.325 -6.905 1.00 84.12 405 ARG A N 1
ATOM 2962 C CA . ARG A 1 405 ? 20.584 2.968 -6.329 1.00 84.12 405 ARG A CA 1
ATOM 2963 C C . ARG A 1 405 ? 20.477 2.978 -4.798 1.00 84.12 405 ARG A C 1
ATOM 2965 O O . ARG A 1 405 ? 20.599 1.933 -4.165 1.00 84.12 405 ARG A O 1
ATOM 2972 N N . GLY A 1 406 ? 20.268 4.161 -4.222 1.00 80.38 406 GLY A N 1
ATOM 2973 C CA . GLY A 1 406 ? 20.128 4.406 -2.798 1.00 80.38 406 GLY A CA 1
ATOM 2974 C C . GLY A 1 406 ? 18.747 4.083 -2.230 1.00 80.38 406 GLY A C 1
ATOM 2975 O O . GLY A 1 406 ? 17.850 3.581 -2.906 1.00 80.38 406 GLY A O 1
ATOM 2976 N N . LEU A 1 407 ? 18.599 4.405 -0.946 1.00 80.94 407 LEU A N 1
ATOM 2977 C CA . LEU A 1 407 ? 17.391 4.216 -0.135 1.00 80.94 407 LEU A CA 1
ATOM 2978 C C . LEU A 1 407 ? 16.719 5.542 0.257 1.00 80.94 407 LEU A C 1
ATOM 2980 O O . LEU A 1 407 ? 15.639 5.521 0.841 1.00 80.94 407 LEU A O 1
ATOM 2984 N N . GLU A 1 408 ? 17.330 6.672 -0.100 1.00 86.31 408 GLU A N 1
ATOM 2985 C CA . GLU A 1 408 ? 16.811 8.033 0.081 1.00 86.31 408 GLU A CA 1
ATOM 2986 C C . GLU A 1 408 ? 16.955 8.840 -1.221 1.00 86.31 408 GLU A C 1
ATOM 2988 O O . GLU A 1 408 ? 17.647 8.406 -2.146 1.00 86.31 408 GLU A O 1
ATOM 2993 N N . ASP A 1 409 ? 16.315 10.009 -1.301 1.00 92.62 409 ASP A N 1
ATOM 2994 C CA . ASP A 1 409 ? 16.317 10.871 -2.489 1.00 92.62 409 ASP A CA 1
ATOM 2995 C C . ASP A 1 409 ? 17.727 11.382 -2.846 1.00 92.62 409 ASP A C 1
ATOM 2997 O O . ASP A 1 409 ? 18.361 12.144 -2.107 1.00 92.62 409 ASP A O 1
ATOM 3001 N N . LEU A 1 410 ? 18.197 11.006 -4.037 1.00 94.44 410 LEU A N 1
ATOM 3002 C CA . LEU A 1 410 ? 19.436 11.502 -4.623 1.00 94.44 410 LEU A CA 1
ATOM 3003 C C . LEU A 1 410 ? 19.180 12.863 -5.270 1.00 94.44 410 LEU A C 1
ATOM 3005 O O . LEU A 1 410 ? 18.469 12.959 -6.269 1.00 94.44 410 LEU A O 1
ATOM 3009 N N . VAL A 1 411 ? 19.805 13.903 -4.733 1.00 97.25 411 VAL A N 1
ATOM 3010 C CA . VAL A 1 411 ? 19.785 15.267 -5.263 1.00 97.25 411 VAL A CA 1
ATOM 3011 C C . VAL A 1 411 ? 21.084 15.511 -6.022 1.00 97.25 411 VAL A C 1
ATOM 3013 O O . VAL A 1 411 ? 22.149 15.613 -5.414 1.00 97.25 411 VAL A O 1
ATOM 3016 N N . VAL A 1 412 ? 20.994 15.650 -7.345 1.00 97.75 412 VAL A N 1
ATOM 3017 C CA . VAL A 1 412 ? 22.068 16.193 -8.185 1.00 97.75 412 VAL A CA 1
ATOM 3018 C C . VAL A 1 412 ? 21.914 17.710 -8.196 1.00 97.75 412 VAL A C 1
ATOM 3020 O O . VAL A 1 412 ? 21.025 18.258 -8.850 1.00 97.75 412 VAL A O 1
ATOM 3023 N N . SER A 1 413 ? 22.757 18.393 -7.425 1.00 97.06 413 SER A N 1
ATOM 3024 C CA . SER A 1 413 ? 22.659 19.835 -7.171 1.00 97.06 413 SER A CA 1
ATOM 3025 C C . SER A 1 413 ? 23.215 20.692 -8.310 1.00 97.06 413 SER A C 1
ATOM 3027 O O . SER A 1 413 ? 22.812 21.846 -8.457 1.00 97.06 413 SER A O 1
ATOM 3029 N N . MET A 1 414 ? 24.130 20.135 -9.108 1.00 97.31 414 MET A N 1
ATOM 3030 C CA . MET A 1 414 ? 24.724 20.783 -10.274 1.00 97.31 414 MET A CA 1
ATOM 3031 C C . MET A 1 414 ? 25.275 19.739 -11.255 1.00 97.31 414 MET A C 1
ATOM 3033 O O . MET A 1 414 ? 25.873 18.744 -10.842 1.00 97.31 414 MET A O 1
ATOM 3037 N N . VAL A 1 415 ? 25.123 20.008 -12.551 1.00 97.44 415 VAL A N 1
ATOM 3038 C CA . VAL A 1 415 ? 25.844 19.353 -13.647 1.00 97.44 415 VAL A CA 1
ATOM 3039 C C . VAL A 1 415 ? 26.703 20.409 -14.341 1.00 97.44 415 VAL A C 1
ATOM 3041 O O . VAL A 1 415 ? 26.176 21.334 -14.957 1.00 97.44 415 VAL A O 1
ATOM 3044 N N . ASP A 1 416 ? 28.022 20.283 -14.220 1.00 96.75 416 ASP A N 1
ATOM 3045 C CA . ASP A 1 416 ? 28.997 21.029 -15.020 1.00 96.75 416 ASP A CA 1
ATOM 3046 C C . ASP A 1 416 ? 29.256 20.228 -16.303 1.00 96.75 416 ASP A C 1
ATOM 3048 O O . ASP A 1 416 ? 29.561 19.038 -16.239 1.00 96.75 416 ASP A O 1
ATOM 3052 N N . ASN A 1 417 ? 29.043 20.833 -17.471 1.00 94.69 417 ASN A N 1
ATOM 3053 C CA . ASN A 1 417 ? 28.939 20.111 -18.742 1.00 94.69 417 ASN A CA 1
ATOM 3054 C C . ASN A 1 417 ? 30.134 20.275 -19.685 1.00 94.69 417 ASN A C 1
ATOM 3056 O O . ASN A 1 417 ? 30.189 19.607 -20.718 1.00 94.69 417 ASN A O 1
ATOM 3060 N N . ASP A 1 418 ? 31.095 21.116 -19.312 1.00 94.88 418 ASP A N 1
ATOM 3061 C CA . ASP A 1 418 ? 32.367 21.272 -20.004 1.00 94.88 418 ASP A CA 1
ATOM 3062 C C . ASP A 1 418 ? 33.412 21.781 -18.999 1.00 94.88 418 ASP A C 1
ATOM 3064 O O . ASP A 1 418 ? 33.812 22.945 -19.024 1.00 94.88 418 ASP A O 1
ATOM 3068 N N . VAL A 1 419 ? 33.862 20.893 -18.104 1.00 95.75 419 VAL A N 1
ATOM 3069 C CA . VAL A 1 419 ? 34.818 21.200 -17.017 1.00 95.75 419 VAL A CA 1
ATOM 3070 C C . VAL A 1 419 ? 36.112 21.865 -17.526 1.00 95.75 419 VAL A C 1
ATOM 3072 O O . VAL A 1 419 ? 36.741 22.645 -16.808 1.00 95.75 419 VAL A O 1
ATOM 3075 N N . ALA A 1 420 ? 36.537 21.562 -18.758 1.00 94.12 420 ALA A N 1
ATOM 3076 C CA . ALA A 1 420 ? 37.711 22.165 -19.395 1.00 94.12 420 ALA A CA 1
ATOM 3077 C C . ALA A 1 420 ? 37.422 23.505 -20.110 1.00 94.12 420 ALA A C 1
ATOM 3079 O O . ALA A 1 420 ? 38.354 24.146 -20.600 1.00 94.12 420 ALA A O 1
ATOM 3080 N N . GLY A 1 421 ? 36.162 23.947 -20.167 1.00 93.06 421 GLY A N 1
ATOM 3081 C CA . GLY A 1 421 ? 35.742 25.224 -20.747 1.00 93.06 421 GLY A CA 1
ATOM 3082 C C . GLY A 1 421 ? 35.947 25.319 -22.260 1.00 93.06 421 GLY A C 1
ATOM 3083 O O . GLY A 1 421 ? 36.222 26.406 -22.771 1.00 93.06 421 GLY A O 1
ATOM 3084 N N . THR A 1 422 ? 35.864 24.197 -22.983 1.00 92.50 422 THR A N 1
ATOM 3085 C CA . THR A 1 422 ? 36.170 24.139 -24.424 1.00 92.50 422 THR A CA 1
ATOM 3086 C C . THR A 1 422 ? 35.141 24.866 -25.294 1.00 92.50 422 THR A C 1
ATOM 3088 O O . THR A 1 422 ? 35.464 25.300 -26.400 1.00 92.50 422 THR A O 1
ATOM 3091 N N . GLY A 1 423 ? 33.905 25.004 -24.801 1.00 91.69 423 GLY A N 1
ATOM 3092 C CA . GLY A 1 423 ? 32.766 25.541 -25.545 1.00 91.69 423 GLY A CA 1
ATOM 3093 C C . GLY A 1 423 ? 32.203 24.569 -26.585 1.00 91.69 423 GLY A C 1
ATOM 3094 O O . GLY A 1 423 ? 31.373 24.974 -27.397 1.00 91.69 423 GLY A O 1
ATOM 3095 N N . ALA A 1 424 ? 32.663 23.313 -26.582 1.00 93.62 424 ALA A N 1
ATOM 3096 C CA . ALA A 1 424 ? 32.250 22.283 -27.527 1.00 93.62 424 ALA A CA 1
ATOM 3097 C C . ALA A 1 424 ? 31.329 21.222 -26.903 1.00 93.62 424 ALA A C 1
ATOM 3099 O O . ALA A 1 424 ? 30.650 20.532 -27.659 1.00 93.62 424 ALA A O 1
ATOM 3100 N N . PHE A 1 425 ? 31.268 21.094 -25.572 1.00 95.75 425 PHE A N 1
ATOM 3101 C CA . PHE A 1 425 ? 30.375 20.153 -24.880 1.00 95.75 425 PHE A CA 1
ATOM 3102 C C . PHE A 1 425 ? 29.208 20.871 -24.183 1.00 95.75 425 PHE A C 1
ATOM 3104 O O . PHE A 1 425 ? 29.298 22.050 -23.844 1.00 95.75 425 PHE A O 1
ATOM 3111 N N . SER A 1 426 ? 28.081 20.175 -24.014 1.00 95.44 426 SER A N 1
ATOM 3112 C CA . SER A 1 426 ? 26.887 20.684 -23.321 1.00 95.44 426 SER A CA 1
ATOM 3113 C C . SER A 1 426 ? 25.968 19.549 -22.852 1.00 95.44 426 SER A C 1
ATOM 3115 O O . SER A 1 426 ? 26.066 18.427 -23.353 1.00 95.44 426 SER A O 1
ATOM 3117 N N . THR A 1 427 ? 25.055 19.841 -21.921 1.00 95.50 427 THR A N 1
ATOM 3118 C CA . THR A 1 427 ? 24.003 18.921 -21.441 1.00 95.50 427 THR A CA 1
ATOM 3119 C C . THR A 1 427 ? 22.614 19.557 -21.483 1.00 95.50 427 THR A C 1
ATOM 3121 O O . THR A 1 427 ? 22.485 20.780 -21.432 1.00 95.50 427 THR A O 1
ATOM 3124 N N . ASP A 1 428 ? 21.567 18.728 -21.525 1.00 92.81 428 ASP A N 1
ATOM 3125 C CA . ASP A 1 428 ? 20.172 19.151 -21.319 1.00 92.81 428 ASP A CA 1
ATOM 3126 C C . ASP A 1 428 ? 19.807 19.361 -19.833 1.00 92.81 428 ASP A C 1
ATOM 3128 O O . ASP A 1 428 ? 18.992 20.227 -19.511 1.00 92.81 428 ASP A O 1
ATOM 3132 N N . ALA A 1 429 ? 20.428 18.604 -18.925 1.00 89.81 429 ALA A N 1
ATOM 3133 C CA . ALA A 1 429 ? 20.235 18.706 -17.482 1.00 89.81 429 ALA A CA 1
ATOM 3134 C C . ALA A 1 429 ? 21.260 19.631 -16.805 1.00 89.81 429 ALA A C 1
ATOM 3136 O O . ALA A 1 429 ? 22.442 19.639 -17.159 1.00 89.81 429 ALA A O 1
ATOM 3137 N N . THR A 1 430 ? 20.805 20.354 -15.774 1.00 94.00 430 THR A N 1
ATOM 3138 C CA . THR A 1 430 ? 21.634 21.224 -14.914 1.00 94.00 430 THR A CA 1
ATOM 3139 C C . THR A 1 430 ? 21.540 20.886 -13.422 1.00 94.00 430 THR A C 1
ATOM 3141 O O . THR A 1 430 ? 22.525 21.059 -12.714 1.00 94.00 430 THR A O 1
ATOM 3144 N N . ALA A 1 431 ? 20.391 20.399 -12.943 1.00 95.56 431 ALA A N 1
ATOM 3145 C CA . ALA A 1 431 ? 20.158 19.863 -11.596 1.00 95.56 431 ALA A CA 1
ATOM 3146 C C . ALA A 1 431 ? 18.853 19.040 -11.591 1.00 95.56 431 ALA A C 1
ATOM 3148 O O . ALA A 1 431 ? 17.951 19.333 -12.380 1.00 95.56 431 ALA A O 1
ATOM 3149 N N . PHE A 1 432 ? 18.735 18.024 -10.730 1.00 97.00 432 PHE A N 1
ATOM 3150 C CA . PHE A 1 432 ? 17.529 17.186 -10.595 1.00 97.00 432 PHE A CA 1
ATOM 3151 C C . PHE A 1 432 ? 17.534 16.352 -9.301 1.00 97.00 432 PHE A C 1
ATOM 3153 O O . PHE A 1 432 ? 18.556 16.241 -8.627 1.00 97.00 432 PHE A O 1
ATOM 3160 N N . THR A 1 433 ? 16.400 15.721 -8.982 1.00 97.00 433 THR A N 1
ATOM 3161 C CA . THR A 1 433 ? 16.257 14.785 -7.853 1.00 97.00 433 THR A CA 1
ATOM 3162 C C . THR A 1 433 ? 15.678 13.456 -8.338 1.00 97.00 433 THR A C 1
ATOM 3164 O O . THR A 1 433 ? 14.756 13.451 -9.154 1.00 97.00 433 THR A O 1
ATOM 3167 N N . LEU A 1 434 ? 16.201 12.336 -7.834 1.00 92.19 434 LEU A N 1
ATOM 3168 C CA . LEU A 1 434 ? 15.741 10.976 -8.122 1.00 92.19 434 LEU A CA 1
ATOM 3169 C C . LEU A 1 434 ? 15.331 10.263 -6.830 1.00 92.19 434 LEU A C 1
ATOM 3171 O O . LEU A 1 434 ? 16.150 10.094 -5.927 1.00 92.19 434 LEU A O 1
ATOM 3175 N N . ALA A 1 435 ? 14.094 9.771 -6.781 1.00 91.81 435 ALA A N 1
ATOM 3176 C CA . ALA A 1 435 ? 13.627 8.901 -5.703 1.00 91.81 435 ALA A CA 1
ATOM 3177 C C . ALA A 1 435 ? 14.382 7.548 -5.694 1.00 91.81 435 ALA A C 1
ATOM 3179 O O . ALA A 1 435 ? 14.950 7.162 -6.723 1.00 91.81 435 ALA A O 1
ATOM 3180 N N . PRO A 1 436 ? 14.393 6.800 -4.574 1.00 87.56 436 PRO A N 1
ATOM 3181 C CA . PRO A 1 436 ? 15.019 5.479 -4.483 1.00 87.56 436 PRO A CA 1
ATOM 3182 C C . PRO A 1 436 ? 14.620 4.536 -5.625 1.00 87.56 436 PRO A C 1
ATOM 3184 O O . PRO A 1 436 ? 13.442 4.421 -5.968 1.00 87.56 436 PRO A O 1
ATOM 3187 N N . GLY A 1 437 ? 15.604 3.876 -6.239 1.00 79.06 437 GLY A N 1
ATOM 3188 C CA . GLY A 1 437 ? 15.403 2.968 -7.374 1.00 79.06 437 GLY A CA 1
ATOM 3189 C C . GLY A 1 437 ? 14.976 3.639 -8.688 1.00 79.06 437 GLY A C 1
ATOM 3190 O O . GLY A 1 437 ? 14.688 2.934 -9.653 1.00 79.06 437 GLY A O 1
ATOM 3191 N N . SER A 1 438 ? 14.914 4.974 -8.749 1.00 79.62 438 SER A N 1
ATOM 3192 C CA . SER A 1 438 ? 14.550 5.721 -9.960 1.00 79.62 438 SER A CA 1
ATOM 3193 C C . SER A 1 438 ? 15.775 6.111 -10.789 1.00 79.62 438 SER A C 1
ATOM 3195 O O . SER A 1 438 ? 16.879 6.276 -10.269 1.00 79.62 438 SER A O 1
ATOM 3197 N N . SER A 1 439 ? 15.565 6.326 -12.086 1.00 85.00 439 SER A N 1
ATOM 3198 C CA . SER A 1 439 ? 16.601 6.747 -13.033 1.00 85.00 439 SER A CA 1
ATOM 3199 C C . SER A 1 439 ? 16.103 7.841 -13.973 1.00 85.00 439 SER A C 1
ATOM 3201 O O . SER A 1 439 ? 14.926 7.848 -14.334 1.00 85.00 439 SER A O 1
ATOM 3203 N N . THR A 1 440 ? 17.004 8.699 -14.447 1.00 88.62 440 THR A N 1
ATOM 3204 C CA . THR A 1 440 ? 16.757 9.633 -15.556 1.00 88.62 440 THR A CA 1
ATOM 3205 C C . THR A 1 440 ? 17.825 9.492 -16.635 1.00 88.62 440 THR A C 1
ATOM 3207 O O . THR A 1 440 ? 18.917 8.983 -16.386 1.00 88.62 440 THR A O 1
ATOM 3210 N N . VAL A 1 441 ? 17.515 9.966 -17.837 1.00 85.69 441 VAL A N 1
ATOM 3211 C CA . VAL A 1 441 ? 18.483 10.123 -18.925 1.00 85.69 441 VAL A CA 1
ATOM 3212 C C . VAL A 1 441 ? 18.906 11.589 -18.995 1.00 85.69 441 VAL A C 1
ATOM 3214 O O . VAL A 1 441 ? 18.073 12.479 -18.830 1.00 85.69 441 VAL A O 1
ATOM 3217 N N . VAL A 1 442 ? 20.195 11.822 -19.229 1.00 89.12 442 VAL A N 1
ATOM 3218 C CA . VAL A 1 442 ? 20.799 13.129 -19.511 1.00 89.12 442 VAL A CA 1
ATOM 3219 C C . VAL A 1 442 ? 21.414 13.072 -20.906 1.00 89.12 442 VAL A C 1
ATOM 3221 O O . VAL A 1 442 ? 22.206 12.176 -21.207 1.00 89.12 442 VAL A O 1
ATOM 3224 N N . THR A 1 443 ? 21.051 14.019 -21.762 1.00 90.56 443 THR A N 1
ATOM 3225 C CA . THR A 1 443 ? 21.601 14.162 -23.112 1.00 90.56 443 THR A CA 1
ATOM 3226 C C . THR A 1 443 ? 22.854 15.021 -23.059 1.00 90.56 443 THR A C 1
ATOM 3228 O O . THR A 1 443 ? 22.789 16.192 -22.696 1.00 90.56 443 THR A O 1
ATOM 3231 N N . ALA A 1 444 ? 23.986 14.454 -23.463 1.00 92.12 444 ALA A N 1
ATOM 3232 C CA . ALA A 1 444 ? 25.250 15.151 -23.651 1.00 92.12 444 ALA A CA 1
ATOM 3233 C C . ALA A 1 444 ? 25.483 15.398 -25.147 1.00 92.12 444 ALA A C 1
ATOM 3235 O O . ALA A 1 444 ? 25.342 14.476 -25.947 1.00 92.12 444 ALA A O 1
ATOM 3236 N N . ALA A 1 445 ? 25.861 16.611 -25.544 1.00 91.25 445 ALA A N 1
ATOM 3237 C CA . ALA A 1 445 ? 26.104 16.959 -26.943 1.00 91.25 445 ALA A CA 1
ATOM 3238 C C . ALA A 1 445 ? 27.504 17.536 -27.164 1.00 91.25 445 ALA A C 1
ATOM 3240 O O . ALA A 1 445 ? 27.954 18.382 -26.391 1.00 91.25 445 ALA A O 1
ATOM 3241 N N . PHE A 1 446 ? 28.148 17.120 -28.256 1.00 92.44 446 PHE A N 1
ATOM 3242 C CA . PHE A 1 446 ? 29.405 17.671 -28.757 1.00 92.44 446 PHE A CA 1
ATOM 3243 C C . PHE A 1 446 ? 29.170 18.436 -30.066 1.00 92.44 446 PHE A C 1
ATOM 3245 O O . PHE A 1 446 ? 28.542 17.928 -30.997 1.00 92.44 446 PHE A O 1
ATOM 3252 N N . SER A 1 447 ? 29.663 19.673 -30.122 1.00 91.56 447 SER A N 1
ATOM 3253 C CA . SER A 1 447 ? 29.429 20.639 -31.200 1.00 91.56 447 SER A CA 1
ATOM 3254 C C . SER A 1 447 ? 30.736 21.375 -31.540 1.00 91.56 447 SER A C 1
ATOM 3256 O O . SER A 1 447 ? 30.980 22.467 -31.021 1.00 91.56 447 SER A O 1
ATOM 3258 N N . PRO A 1 448 ? 31.633 20.791 -32.358 1.00 90.94 448 PRO A N 1
ATOM 3259 C CA . PRO A 1 448 ? 32.969 21.341 -32.574 1.00 90.94 448 PRO A CA 1
ATOM 3260 C C . PRO A 1 448 ? 32.937 22.706 -33.278 1.00 90.94 448 PRO A C 1
ATOM 3262 O O . PRO A 1 448 ? 32.410 22.852 -34.383 1.00 90.94 448 PRO A O 1
ATOM 3265 N N . VAL A 1 449 ? 33.563 23.707 -32.650 1.00 86.25 449 VAL A N 1
ATOM 3266 C CA . VAL A 1 449 ? 33.705 25.083 -33.174 1.00 86.25 449 VAL A CA 1
ATOM 3267 C C . VAL A 1 449 ? 34.971 25.297 -34.015 1.00 86.25 449 VAL A C 1
ATOM 3269 O O . VAL A 1 449 ? 35.077 26.281 -34.746 1.00 86.25 449 VAL A O 1
ATOM 3272 N N . THR A 1 450 ? 35.930 24.375 -33.939 1.00 87.56 450 THR A N 1
ATOM 3273 C CA . THR A 1 450 ? 37.211 24.387 -34.663 1.00 87.56 450 THR A CA 1
ATOM 3274 C C . THR A 1 450 ? 37.585 22.971 -35.098 1.00 87.56 450 THR A C 1
ATOM 3276 O O . THR A 1 450 ? 37.065 21.991 -34.571 1.00 87.56 450 THR A O 1
ATOM 3279 N N . THR A 1 451 ? 38.486 22.844 -36.077 1.00 89.06 451 THR A N 1
ATOM 3280 C CA . THR A 1 451 ? 39.014 21.538 -36.498 1.00 89.06 451 THR A CA 1
ATOM 3281 C C . THR A 1 451 ? 40.101 21.029 -35.552 1.00 89.06 451 THR A C 1
ATOM 3283 O O . THR A 1 451 ? 41.006 21.794 -35.209 1.00 89.06 451 THR A O 1
ATOM 3286 N N . GLY A 1 452 ? 40.083 19.735 -35.228 1.00 87.75 452 GLY A N 1
ATOM 3287 C CA . GLY A 1 452 ? 41.018 19.083 -34.302 1.00 87.75 452 GLY A CA 1
ATOM 3288 C C . GLY A 1 452 ? 40.307 18.362 -33.153 1.00 87.75 452 GLY A C 1
ATOM 3289 O O . GLY A 1 452 ? 39.102 18.512 -32.983 1.00 87.75 452 GLY A O 1
ATOM 3290 N N . GLN A 1 453 ? 41.052 17.563 -32.386 1.00 92.44 453 GLN A N 1
ATOM 3291 C CA . GLN A 1 453 ? 40.524 16.825 -31.230 1.00 92.44 453 GLN A CA 1
ATOM 3292 C C . GLN A 1 453 ? 40.314 17.743 -30.019 1.00 92.44 453 GLN A C 1
ATOM 3294 O O . GLN A 1 453 ? 41.140 18.617 -29.744 1.00 92.44 453 GLN A O 1
ATOM 3299 N N . VAL A 1 454 ? 39.224 17.512 -29.291 1.00 93.94 454 VAL A N 1
ATOM 3300 C CA . VAL A 1 454 ? 38.789 18.259 -28.107 1.00 93.94 454 VAL A CA 1
ATOM 3301 C C . VAL A 1 454 ? 38.349 17.257 -27.036 1.00 93.94 454 VAL A C 1
ATOM 3303 O O . VAL A 1 454 ? 37.687 16.269 -27.345 1.00 93.94 454 VAL A O 1
ATOM 3306 N N . SER A 1 455 ? 38.712 17.498 -25.776 1.00 95.19 455 SER A N 1
ATOM 3307 C CA . SER A 1 455 ? 38.393 16.611 -24.648 1.00 95.19 455 SER A CA 1
ATOM 3308 C C . SER A 1 455 ? 38.068 17.406 -23.387 1.00 95.19 455 SER A C 1
ATOM 3310 O O . SER A 1 455 ? 38.750 18.392 -23.100 1.00 95.19 455 SER A O 1
ATOM 3312 N N . SER A 1 456 ? 37.080 16.957 -22.619 1.00 97.25 456 SER A N 1
ATOM 3313 C CA . SER A 1 456 ? 36.612 17.592 -21.383 1.00 97.25 456 SER A CA 1
ATOM 3314 C C . SER A 1 456 ? 36.054 16.543 -20.404 1.00 97.25 456 SER A C 1
ATOM 3316 O O . SER A 1 456 ? 36.271 15.339 -20.566 1.00 97.25 456 SER A O 1
ATOM 3318 N N . GLN A 1 457 ? 35.331 16.988 -19.378 1.00 97.56 457 GLN A N 1
ATOM 3319 C CA . GLN A 1 457 ? 34.517 16.134 -18.513 1.00 97.56 457 GLN A CA 1
ATOM 3320 C C . GLN A 1 457 ? 33.119 16.740 -18.343 1.00 97.56 457 GLN A C 1
ATOM 3322 O O . GLN A 1 457 ? 32.976 17.963 -18.320 1.00 97.56 457 GLN A O 1
ATOM 3327 N N . ILE A 1 458 ? 32.119 15.878 -18.157 1.00 97.56 458 ILE A N 1
ATOM 3328 C CA . ILE A 1 458 ? 30.815 16.229 -17.582 1.00 97.56 458 ILE A CA 1
ATOM 3329 C C . ILE A 1 458 ? 30.835 15.770 -16.123 1.00 97.56 458 ILE A C 1
ATOM 3331 O O . ILE A 1 458 ? 31.181 14.624 -15.841 1.00 97.56 458 ILE A O 1
ATOM 3335 N N . ARG A 1 459 ? 30.491 16.653 -15.189 1.00 97.88 459 ARG A N 1
ATOM 3336 C CA . ARG A 1 459 ? 30.642 16.452 -13.746 1.00 97.88 459 ARG A CA 1
ATOM 3337 C C . ARG A 1 459 ? 29.321 16.654 -13.017 1.00 97.88 459 ARG A C 1
ATOM 3339 O O . ARG A 1 459 ? 28.729 17.728 -13.066 1.00 97.88 459 ARG A O 1
ATOM 3346 N N . PHE A 1 460 ? 28.903 15.624 -12.293 1.00 98.06 460 PHE A N 1
ATOM 3347 C CA . PHE A 1 460 ? 27.699 15.598 -11.471 1.00 98.06 460 PHE A CA 1
ATOM 3348 C C . PHE A 1 460 ? 28.080 15.834 -10.009 1.00 98.06 460 PHE A C 1
ATOM 3350 O O . PHE A 1 460 ? 28.867 15.068 -9.458 1.00 98.06 460 PHE A O 1
ATOM 3357 N N . PHE A 1 461 ? 27.507 16.855 -9.374 1.00 97.75 461 PHE A N 1
ATOM 3358 C CA . PHE A 1 461 ? 27.620 17.097 -7.933 1.00 97.75 461 PHE A CA 1
ATOM 3359 C C . PHE A 1 461 ? 26.361 16.584 -7.228 1.00 97.75 461 PHE A C 1
ATOM 3361 O O . PHE A 1 461 ? 25.252 16.906 -7.661 1.00 97.75 461 PHE A O 1
ATOM 3368 N N . SER A 1 462 ? 26.504 15.795 -6.159 1.00 95.88 462 SER A N 1
ATOM 3369 C CA . SER A 1 462 ? 25.365 15.124 -5.513 1.00 95.88 462 SER A CA 1
ATOM 3370 C C . SER A 1 462 ? 25.415 15.096 -3.979 1.00 95.88 462 SER A C 1
ATOM 3372 O O . SER A 1 462 ? 26.420 15.464 -3.373 1.00 95.88 462 SER A O 1
ATOM 3374 N N . ASN A 1 463 ? 24.312 14.672 -3.349 1.00 92.19 463 ASN A N 1
ATOM 3375 C CA . ASN A 1 463 ? 24.221 14.407 -1.907 1.00 92.19 463 ASN A CA 1
ATOM 3376 C C . ASN A 1 463 ? 24.626 12.972 -1.495 1.00 92.19 463 ASN A C 1
ATOM 3378 O O . ASN A 1 463 ? 24.516 12.644 -0.314 1.00 92.19 463 ASN A O 1
ATOM 3382 N N . ASP A 1 464 ? 25.103 12.129 -2.418 1.00 89.69 464 ASP A N 1
ATOM 3383 C CA . ASP A 1 464 ? 25.751 10.855 -2.077 1.00 89.69 464 ASP A CA 1
ATOM 3384 C C . ASP A 1 464 ? 27.037 11.138 -1.279 1.00 89.69 464 ASP A C 1
ATOM 3386 O O . ASP A 1 464 ? 27.971 11.768 -1.774 1.00 89.69 464 ASP A O 1
ATOM 3390 N N . ALA A 1 465 ? 27.088 10.684 -0.026 1.00 82.56 465 ALA A N 1
ATOM 3391 C CA . ALA A 1 465 ? 28.219 10.929 0.869 1.00 82.56 465 ALA A CA 1
ATOM 3392 C C . ALA A 1 465 ? 29.492 10.139 0.494 1.00 82.56 465 ALA A C 1
ATOM 3394 O O . ALA A 1 465 ? 30.583 10.498 0.938 1.00 82.56 465 ALA A O 1
ATOM 3395 N N . LEU A 1 466 ? 29.366 9.077 -0.310 1.00 82.94 466 LEU A N 1
ATOM 3396 C CA . LEU A 1 466 ? 30.483 8.297 -0.850 1.00 82.94 466 LEU A CA 1
ATOM 3397 C C . LEU A 1 466 ? 30.931 8.838 -2.216 1.00 82.94 466 LEU A C 1
ATOM 3399 O O . LEU A 1 466 ? 32.130 8.872 -2.492 1.00 82.94 466 LEU A O 1
ATOM 3403 N N . ASN A 1 467 ? 29.984 9.300 -3.041 1.00 88.38 467 ASN A N 1
ATOM 3404 C CA . ASN A 1 467 ? 30.221 9.849 -4.381 1.00 88.38 467 ASN A CA 1
ATOM 3405 C C . ASN A 1 467 ? 29.660 11.287 -4.536 1.00 88.38 467 ASN A C 1
ATOM 3407 O O . ASN A 1 467 ? 28.808 11.539 -5.398 1.00 88.38 467 ASN A O 1
ATOM 3411 N N . PRO A 1 468 ? 30.144 12.275 -3.752 1.00 91.31 468 PRO A N 1
ATOM 3412 C CA . PRO A 1 468 ? 29.633 13.652 -3.803 1.00 91.31 468 PRO A CA 1
ATOM 3413 C C . PRO A 1 468 ? 29.936 14.354 -5.138 1.00 91.31 468 PRO A C 1
ATOM 3415 O O . PRO A 1 468 ? 29.335 15.381 -5.457 1.00 91.31 468 PRO A O 1
ATOM 3418 N N . GLN A 1 469 ? 30.855 13.792 -5.927 1.00 95.56 469 GLN A N 1
ATOM 3419 C CA . GLN A 1 469 ? 31.170 14.199 -7.289 1.00 95.56 469 GLN A CA 1
ATOM 3420 C C . GLN A 1 469 ? 31.420 12.950 -8.153 1.00 95.56 469 GLN A C 1
ATOM 3422 O O . GLN A 1 469 ? 32.200 12.084 -7.755 1.00 95.56 469 GLN A O 1
ATOM 3427 N N . ILE A 1 470 ? 30.814 12.877 -9.342 1.00 96.56 470 ILE A N 1
ATOM 3428 C CA . ILE A 1 470 ? 31.143 11.886 -10.381 1.00 96.56 470 ILE A CA 1
ATOM 3429 C C . ILE A 1 470 ? 31.505 12.606 -11.678 1.00 96.56 470 ILE A C 1
ATOM 3431 O O . ILE A 1 470 ? 30.754 13.459 -12.149 1.00 96.56 470 ILE A O 1
ATOM 3435 N N . ASP A 1 471 ? 32.628 12.208 -12.277 1.00 96.81 471 ASP A N 1
ATOM 3436 C CA . ASP A 1 471 ? 33.113 12.727 -13.554 1.00 96.81 471 ASP A CA 1
ATOM 3437 C C . ASP A 1 471 ? 32.939 11.682 -14.668 1.00 96.81 471 ASP A C 1
ATOM 3439 O O . ASP A 1 471 ? 33.380 10.539 -14.540 1.00 96.81 471 ASP A O 1
ATOM 3443 N N . VAL A 1 472 ? 32.365 12.100 -15.794 1.00 96.88 472 VAL A N 1
ATOM 3444 C CA . VAL A 1 472 ? 32.289 11.358 -17.057 1.00 96.88 472 VAL A CA 1
ATOM 3445 C C . VAL A 1 472 ? 33.257 12.003 -18.045 1.00 96.88 472 VAL A C 1
ATOM 3447 O O . VAL A 1 472 ? 33.164 13.203 -18.303 1.00 96.88 472 VAL A O 1
ATOM 3450 N N . ALA A 1 473 ? 34.187 11.234 -18.611 1.00 96.25 473 ALA A N 1
ATOM 3451 C CA . ALA A 1 473 ? 35.109 11.748 -19.629 1.00 96.25 473 ALA A CA 1
ATOM 3452 C C . ALA A 1 473 ? 34.389 11.957 -20.973 1.00 96.25 473 ALA A C 1
ATOM 3454 O O . ALA A 1 473 ? 33.583 11.116 -21.369 1.00 96.25 473 ALA A O 1
ATOM 3455 N N . VAL A 1 474 ? 34.680 13.043 -21.691 1.00 95.88 474 VAL A N 1
ATOM 3456 C CA . VAL A 1 474 ? 34.093 13.300 -23.019 1.00 95.88 474 VAL A CA 1
ATOM 3457 C C . VAL A 1 474 ? 35.155 13.741 -24.023 1.00 95.88 474 VAL A C 1
ATOM 3459 O O . VAL A 1 474 ? 36.008 14.566 -23.698 1.00 95.88 474 VAL A O 1
ATOM 3462 N N . ASP A 1 475 ? 35.107 13.210 -25.245 1.00 93.75 475 ASP A N 1
ATOM 3463 C CA . ASP A 1 475 ? 36.015 13.594 -26.333 1.00 93.75 475 ASP A CA 1
ATOM 3464 C C . ASP A 1 475 ? 35.384 13.477 -27.729 1.00 93.75 475 ASP A C 1
ATOM 3466 O O . ASP A 1 475 ? 34.411 12.752 -27.949 1.00 93.75 475 ASP A O 1
ATOM 3470 N N . GLY A 1 476 ? 35.934 14.235 -28.678 1.00 89.69 476 GLY A N 1
ATOM 3471 C CA . GLY A 1 476 ? 35.545 14.222 -30.085 1.00 89.69 476 GLY A CA 1
ATOM 3472 C C . GLY A 1 476 ? 36.392 15.177 -30.927 1.00 89.69 476 GLY A C 1
ATOM 3473 O O . GLY A 1 476 ? 37.078 16.058 -30.403 1.00 89.69 476 GLY A O 1
ATOM 3474 N N . GLY A 1 477 ? 36.340 15.023 -32.248 1.00 87.06 477 GLY A N 1
ATOM 3475 C CA . GLY A 1 477 ? 37.093 15.841 -33.195 1.00 87.06 477 GLY A CA 1
ATOM 3476 C C . GLY A 1 477 ? 36.217 16.729 -34.068 1.00 87.06 477 GLY A C 1
ATOM 3477 O O . GLY A 1 477 ? 35.117 16.354 -34.461 1.00 87.06 477 GLY A O 1
ATOM 3478 N N . GLY A 1 478 ? 36.713 17.914 -34.416 1.00 86.56 478 GLY A N 1
ATOM 3479 C CA . GLY A 1 478 ? 36.158 18.729 -35.494 1.00 86.56 478 GLY A CA 1
ATOM 3480 C C . GLY A 1 478 ? 36.839 18.444 -36.835 1.00 86.56 478 GLY A C 1
ATOM 3481 O O . GLY A 1 478 ? 38.065 18.536 -36.937 1.00 86.56 478 GLY A O 1
ATOM 3482 N N . LEU A 1 479 ? 36.057 18.189 -37.885 1.00 79.62 479 LEU A N 1
ATOM 3483 C CA . LEU A 1 479 ? 36.521 18.061 -39.271 1.00 79.62 479 LEU A CA 1
ATOM 3484 C C . LEU A 1 479 ? 35.837 19.059 -40.215 1.00 79.62 479 LEU A C 1
ATOM 3486 O O . LEU A 1 479 ? 34.695 19.475 -40.020 1.00 79.62 479 LEU A O 1
ATOM 3490 N N . ALA A 1 480 ? 36.540 19.397 -41.298 1.00 79.06 480 ALA A N 1
ATOM 3491 C CA . ALA A 1 480 ? 35.954 20.026 -42.477 1.00 79.06 480 ALA A CA 1
ATOM 3492 C C . ALA A 1 480 ? 35.516 18.918 -43.450 1.00 79.06 480 ALA A C 1
ATOM 3494 O O . ALA A 1 480 ? 36.356 18.258 -44.060 1.00 79.06 480 ALA A O 1
ATOM 3495 N N . LEU A 1 481 ? 34.206 18.681 -43.549 1.00 70.44 481 LEU A N 1
ATOM 3496 C CA . LEU A 1 481 ? 33.638 17.522 -44.240 1.00 70.44 481 LEU A CA 1
ATOM 3497 C C . LEU A 1 481 ? 33.209 17.853 -45.692 1.00 70.44 481 LEU A C 1
ATOM 3499 O O . LEU A 1 481 ? 32.520 18.855 -45.896 1.00 70.44 481 LEU A O 1
ATOM 3503 N N . PRO A 1 482 ? 33.591 17.042 -46.704 1.00 67.88 482 PRO A N 1
ATOM 3504 C CA . PRO A 1 482 ? 33.166 17.221 -48.097 1.00 67.88 482 PRO A CA 1
ATOM 3505 C C . PRO A 1 482 ? 31.733 16.697 -48.314 1.00 67.88 482 PRO A C 1
ATOM 3507 O O . PRO A 1 482 ? 31.350 15.743 -47.640 1.00 67.88 482 PRO A O 1
ATOM 3510 N N . PRO A 1 483 ? 30.948 17.260 -49.254 1.00 71.06 483 PRO A N 1
ATOM 3511 C CA . PRO A 1 483 ? 29.524 16.954 -49.400 1.00 71.06 483 PRO A CA 1
ATOM 3512 C C . PRO A 1 483 ? 29.250 15.544 -49.952 1.00 71.06 483 PRO A C 1
ATOM 3514 O O . PRO A 1 483 ? 29.327 15.290 -51.153 1.00 71.06 483 PRO A O 1
ATOM 3517 N N . CYS A 1 484 ? 28.859 14.640 -49.060 1.00 81.75 484 CYS A N 1
ATOM 3518 C CA . CYS A 1 484 ? 28.332 13.319 -49.382 1.00 81.75 484 CYS A CA 1
ATOM 3519 C C . CYS A 1 484 ? 26.934 13.392 -50.026 1.00 81.75 484 CYS A C 1
ATOM 3521 O O . CYS A 1 484 ? 26.113 14.227 -49.656 1.00 81.75 484 CYS A O 1
ATOM 3523 N N . ALA A 1 485 ? 26.629 12.450 -50.925 1.00 88.25 485 ALA A N 1
ATOM 3524 C CA . ALA A 1 485 ? 25.271 12.188 -51.401 1.00 88.25 485 ALA A CA 1
ATOM 3525 C C . ALA A 1 485 ? 24.982 10.683 -51.311 1.00 88.25 485 ALA A C 1
ATOM 3527 O O . ALA A 1 485 ? 25.588 9.883 -52.024 1.00 88.25 485 ALA A O 1
ATOM 3528 N N . TYR A 1 486 ? 24.061 10.277 -50.441 1.00 91.19 486 TYR A N 1
ATOM 3529 C CA . TYR A 1 486 ? 23.870 8.875 -50.057 1.00 91.19 486 TYR A CA 1
ATOM 3530 C C . TYR A 1 486 ? 22.435 8.372 -50.264 1.00 91.19 486 TYR A C 1
ATOM 3532 O O . TYR A 1 486 ? 21.480 9.139 -50.400 1.00 91.19 486 TYR A O 1
ATOM 3540 N N . ARG A 1 487 ? 22.278 7.047 -50.223 1.00 93.12 487 ARG A N 1
ATOM 3541 C CA . ARG A 1 487 ? 20.995 6.341 -50.165 1.00 93.12 487 ARG A CA 1
ATOM 3542 C C . ARG A 1 487 ? 21.003 5.373 -48.990 1.00 93.12 487 ARG A C 1
ATOM 3544 O O . ARG A 1 487 ? 21.942 4.603 -48.845 1.00 93.12 487 ARG A O 1
ATOM 3551 N N . ILE A 1 488 ? 19.937 5.374 -48.192 1.00 93.38 488 ILE A N 1
ATOM 3552 C CA . ILE A 1 488 ? 19.716 4.396 -47.117 1.00 93.38 488 ILE A CA 1
ATOM 3553 C C . ILE A 1 488 ? 18.511 3.524 -47.491 1.00 93.38 488 ILE A C 1
ATOM 3555 O O . ILE A 1 488 ? 17.506 4.030 -47.998 1.00 93.38 488 ILE A O 1
ATOM 3559 N N . THR A 1 489 ? 18.610 2.204 -47.334 1.00 90.75 489 THR A N 1
ATOM 3560 C CA . THR A 1 489 ? 17.547 1.253 -47.702 1.00 90.75 489 THR A CA 1
ATOM 3561 C C . THR A 1 489 ? 17.597 -0.012 -46.829 1.00 90.75 489 THR A C 1
ATOM 3563 O O . THR A 1 489 ? 18.655 -0.634 -46.749 1.00 90.75 489 THR A O 1
ATOM 3566 N N . PRO A 1 490 ? 16.473 -0.453 -46.226 1.00 91.38 490 PRO A N 1
ATOM 3567 C CA . PRO A 1 490 ? 15.182 0.240 -46.140 1.00 91.38 490 PRO A CA 1
ATOM 3568 C C . PRO A 1 490 ? 15.242 1.461 -45.202 1.00 91.38 490 PRO A C 1
ATOM 3570 O O . PRO A 1 490 ? 16.170 1.610 -44.415 1.00 91.38 490 PRO A O 1
ATOM 3573 N N . THR A 1 491 ? 14.239 2.339 -45.274 1.00 87.12 491 THR A N 1
ATOM 3574 C CA . THR A 1 491 ? 14.116 3.529 -44.404 1.00 87.12 491 THR A CA 1
ATOM 3575 C C . THR A 1 491 ? 13.455 3.244 -43.047 1.00 87.12 491 THR A C 1
ATOM 3577 O O . THR A 1 491 ? 13.354 4.134 -42.206 1.00 87.12 491 THR A O 1
ATOM 3580 N N . GLN A 1 492 ? 13.020 2.002 -42.818 1.00 89.94 492 GLN A N 1
ATOM 3581 C CA . GLN A 1 492 ? 12.547 1.483 -41.532 1.00 89.94 492 GLN A CA 1
ATOM 3582 C C . GLN A 1 492 ? 12.833 -0.024 -41.439 1.00 89.94 492 GLN A C 1
ATOM 3584 O O . GLN A 1 492 ? 12.790 -0.714 -42.461 1.00 89.94 492 GLN A O 1
ATOM 3589 N N . LEU A 1 493 ? 13.070 -0.534 -40.230 1.00 90.38 493 LEU A N 1
ATOM 3590 C CA . LEU A 1 493 ? 13.134 -1.963 -39.916 1.00 90.38 493 LEU A CA 1
ATOM 3591 C C . LEU A 1 493 ? 11.990 -2.355 -38.981 1.00 90.38 493 LEU A C 1
ATOM 3593 O O . LEU A 1 493 ? 11.733 -1.685 -37.980 1.00 90.38 493 LEU A O 1
ATOM 3597 N N . LEU A 1 494 ? 11.323 -3.460 -39.314 1.00 90.12 494 LEU A N 1
ATOM 3598 C CA . LEU A 1 494 ? 10.167 -3.984 -38.592 1.00 90.12 494 LEU A CA 1
ATOM 3599 C C . LEU A 1 494 ? 10.492 -5.408 -38.130 1.00 90.12 494 LEU A C 1
ATOM 3601 O O . LEU A 1 494 ? 10.386 -6.361 -38.903 1.00 90.12 494 LEU A O 1
ATOM 3605 N N . PHE A 1 495 ? 10.916 -5.547 -36.876 1.00 86.94 495 PHE A N 1
ATOM 3606 C CA . PHE A 1 495 ? 11.384 -6.809 -36.292 1.00 86.94 495 PHE A CA 1
ATOM 3607 C C . PHE A 1 495 ? 10.244 -7.771 -35.928 1.00 86.94 495 PHE A C 1
ATOM 3609 O O . PHE A 1 495 ? 10.472 -8.974 -35.822 1.00 86.94 495 PHE A O 1
ATOM 3616 N N . GLY A 1 496 ? 9.016 -7.260 -35.801 1.00 81.00 496 GLY A N 1
ATOM 3617 C CA . GLY A 1 496 ? 7.838 -8.046 -35.432 1.00 81.00 496 GLY A CA 1
ATOM 3618 C C . GLY A 1 496 ? 7.773 -8.361 -33.936 1.00 81.00 496 GLY A C 1
ATOM 3619 O O . GLY A 1 496 ? 8.400 -7.681 -33.124 1.00 81.00 496 GLY A O 1
ATOM 3620 N N . ALA A 1 497 ? 6.979 -9.372 -33.583 1.00 75.81 497 ALA A N 1
ATOM 3621 C CA . ALA A 1 497 ? 6.837 -9.868 -32.218 1.00 75.81 497 ALA A CA 1
ATOM 3622 C C . ALA A 1 497 ? 7.962 -10.860 -31.881 1.00 75.81 497 ALA A C 1
ATOM 3624 O O . ALA A 1 497 ? 8.163 -11.831 -32.613 1.00 75.81 497 ALA A O 1
ATOM 3625 N N . VAL A 1 498 ? 8.686 -10.624 -30.784 1.00 80.31 498 VAL A N 1
ATOM 3626 C CA . VAL A 1 498 ? 9.858 -11.413 -30.369 1.00 80.31 498 VAL A CA 1
ATOM 3627 C C . VAL A 1 498 ? 9.768 -11.743 -28.866 1.00 80.31 498 VAL A C 1
ATOM 3629 O O . VAL A 1 498 ? 9.522 -10.840 -28.067 1.00 80.31 498 VAL A O 1
ATOM 3632 N N . PRO A 1 499 ? 9.962 -13.008 -28.440 1.00 75.94 499 PRO A N 1
ATOM 3633 C CA . PRO A 1 499 ? 10.054 -13.369 -27.020 1.00 75.94 499 PRO A CA 1
ATOM 3634 C C . PRO A 1 499 ? 11.371 -12.914 -26.367 1.00 75.94 499 PRO A C 1
ATOM 3636 O O . PRO A 1 499 ? 12.415 -12.943 -27.012 1.00 75.94 499 PRO A O 1
ATOM 3639 N N . PHE A 1 500 ? 11.372 -12.622 -25.060 1.00 72.50 500 PHE A N 1
ATOM 3640 C CA . PHE A 1 500 ? 12.544 -12.105 -24.306 1.00 72.50 500 PHE A CA 1
ATOM 3641 C C . PHE A 1 500 ? 13.846 -12.951 -24.383 1.00 72.50 500 PHE A C 1
ATOM 3643 O O . PHE A 1 500 ? 14.953 -12.471 -24.100 1.00 72.50 500 PHE A O 1
ATOM 3650 N N . THR A 1 501 ? 13.738 -14.237 -24.726 1.00 65.88 501 THR A N 1
ATOM 3651 C CA . THR A 1 501 ? 14.873 -15.167 -24.895 1.00 65.88 501 THR A CA 1
ATOM 3652 C C . THR A 1 501 ? 15.391 -15.271 -26.326 1.00 65.88 501 THR A C 1
ATOM 3654 O O . THR A 1 501 ? 16.404 -15.931 -26.547 1.00 65.88 501 THR A O 1
ATOM 3657 N N . GLN A 1 502 ? 14.722 -14.648 -27.296 1.00 77.44 502 GLN A N 1
ATOM 3658 C CA . GLN A 1 502 ? 15.090 -14.694 -28.707 1.00 77.44 502 GLN A CA 1
ATOM 3659 C C . GLN A 1 502 ? 15.671 -13.358 -29.171 1.00 77.44 502 GLN A C 1
ATOM 3661 O O . GLN A 1 502 ? 15.317 -12.294 -28.669 1.00 77.44 502 GLN A O 1
ATOM 3666 N N . THR A 1 503 ? 16.543 -13.434 -30.173 1.00 87.38 503 THR A N 1
ATOM 3667 C CA . THR A 1 503 ? 17.136 -12.269 -30.831 1.00 87.38 503 THR A CA 1
ATOM 3668 C C . THR A 1 503 ? 16.887 -12.373 -32.331 1.00 87.38 503 THR A C 1
ATOM 3670 O O . THR A 1 503 ? 17.227 -13.388 -32.940 1.00 87.38 503 THR A O 1
ATOM 3673 N N . VAL A 1 504 ? 16.331 -11.326 -32.940 1.00 89.69 504 VAL A N 1
ATOM 3674 C CA . VAL A 1 504 ? 16.108 -11.234 -34.392 1.00 89.69 504 VAL A CA 1
ATOM 3675 C C . VAL A 1 504 ? 17.082 -10.225 -34.989 1.00 89.69 504 VAL A C 1
ATOM 3677 O O . VAL A 1 504 ? 17.148 -9.090 -34.530 1.00 89.69 504 VAL A O 1
ATOM 3680 N N . THR A 1 505 ? 17.818 -10.615 -36.031 1.00 93.19 505 THR A N 1
ATOM 3681 C CA . THR A 1 505 ? 18.714 -9.710 -36.770 1.00 93.19 505 THR A CA 1
ATOM 3682 C C . THR A 1 505 ? 18.053 -9.255 -38.068 1.00 93.19 505 THR A C 1
ATOM 3684 O O . THR A 1 505 ? 17.598 -10.086 -38.854 1.00 93.19 505 THR A O 1
ATOM 3687 N N . GLN A 1 506 ? 18.055 -7.950 -38.328 1.00 91.75 506 GLN A N 1
ATOM 3688 C CA . GLN A 1 506 ? 17.778 -7.358 -39.643 1.00 91.75 506 GLN A CA 1
ATOM 3689 C C . GLN A 1 506 ? 18.940 -6.426 -40.029 1.00 91.75 506 GLN A C 1
ATOM 3691 O O . GLN A 1 506 ? 19.918 -6.317 -39.291 1.00 91.75 506 GLN A O 1
ATOM 3696 N N . GLY A 1 507 ? 18.890 -5.785 -41.197 1.00 90.81 507 GLY A N 1
ATOM 3697 C CA . GLY A 1 507 ? 19.989 -4.935 -41.653 1.00 90.81 507 GLY A CA 1
ATOM 3698 C C . GLY A 1 507 ? 19.550 -3.797 -42.562 1.00 90.81 507 GLY A C 1
ATOM 3699 O O . GLY A 1 507 ? 18.590 -3.926 -43.320 1.00 90.81 507 GLY A O 1
ATOM 3700 N N . VAL A 1 508 ? 20.283 -2.690 -42.479 1.00 93.44 508 VAL A N 1
ATOM 3701 C CA . VAL A 1 508 ? 20.118 -1.501 -43.321 1.00 93.44 508 VAL A CA 1
ATOM 3702 C C . VAL A 1 508 ? 21.360 -1.340 -44.182 1.00 93.44 508 VAL A C 1
ATOM 3704 O O . VAL A 1 508 ? 22.474 -1.396 -43.667 1.00 93.44 508 VAL A O 1
ATOM 3707 N N . ARG A 1 509 ? 21.185 -1.085 -45.478 1.00 93.38 509 ARG A N 1
ATOM 3708 C CA . ARG A 1 509 ? 22.276 -0.672 -46.361 1.00 93.38 509 ARG A CA 1
ATOM 3709 C C . ARG A 1 509 ? 22.328 0.845 -46.464 1.00 93.38 509 ARG A C 1
ATOM 3711 O O . ARG A 1 509 ? 21.306 1.470 -46.746 1.00 93.38 509 ARG A O 1
ATOM 3718 N N . ILE A 1 510 ? 23.521 1.413 -46.322 1.00 92.88 510 ILE A N 1
ATOM 3719 C CA . ILE A 1 510 ? 23.846 2.770 -46.769 1.00 92.88 510 ILE A CA 1
ATOM 3720 C C . ILE A 1 510 ? 24.808 2.697 -47.959 1.00 92.88 510 ILE A C 1
ATOM 3722 O O . ILE A 1 510 ? 25.781 1.953 -47.930 1.00 92.88 510 ILE A O 1
ATOM 3726 N N . GLU A 1 511 ? 24.525 3.451 -49.016 1.00 93.62 511 GLU A N 1
ATOM 3727 C CA . GLU A 1 511 ? 25.258 3.482 -50.286 1.00 93.62 511 GLU A CA 1
ATOM 3728 C C . GLU A 1 511 ? 25.685 4.921 -50.603 1.00 93.62 511 GLU A C 1
ATOM 3730 O O . GLU A 1 511 ? 24.864 5.840 -50.538 1.00 93.62 511 GLU A O 1
ATOM 3735 N N . ASN A 1 512 ? 26.952 5.128 -50.974 1.00 93.12 512 ASN A N 1
ATOM 3736 C CA . ASN A 1 512 ? 27.423 6.403 -51.511 1.00 93.12 512 ASN A CA 1
ATOM 3737 C C . ASN A 1 512 ? 27.031 6.513 -52.993 1.00 93.12 512 ASN A C 1
ATOM 3739 O O . ASN A 1 512 ? 27.573 5.820 -53.854 1.00 93.12 512 ASN A O 1
ATOM 3743 N N . THR A 1 513 ? 26.104 7.423 -53.282 1.00 91.50 513 THR A N 1
ATOM 3744 C CA . THR A 1 513 ? 25.590 7.722 -54.628 1.00 91.50 513 THR A CA 1
ATOM 3745 C C . THR A 1 513 ? 26.233 8.962 -55.269 1.00 91.50 513 THR A C 1
ATOM 3747 O O . THR A 1 513 ? 25.888 9.316 -56.396 1.00 91.50 513 THR A O 1
ATOM 3750 N N . GLY A 1 514 ? 27.140 9.636 -54.556 1.00 87.94 514 GLY A N 1
ATOM 3751 C CA . GLY A 1 514 ? 27.887 10.808 -55.005 1.00 87.94 514 GLY A CA 1
ATOM 3752 C C . GLY A 1 514 ? 29.235 10.464 -55.643 1.00 87.94 514 GLY A C 1
ATOM 3753 O O . GLY A 1 514 ? 29.591 9.298 -55.809 1.00 87.94 514 GLY A O 1
ATOM 3754 N N . ASN A 1 515 ? 29.994 11.502 -56.006 1.00 85.44 515 ASN A N 1
ATOM 3755 C CA . ASN A 1 515 ? 31.346 11.366 -56.568 1.00 85.44 515 ASN A CA 1
ATOM 3756 C C . ASN A 1 515 ? 32.436 11.436 -55.485 1.00 85.44 515 ASN A C 1
ATOM 3758 O O . ASN A 1 515 ? 33.441 10.732 -55.574 1.00 85.44 515 ASN A O 1
ATOM 3762 N N . ASP A 1 516 ? 32.235 12.283 -54.475 1.00 87.31 516 ASP A N 1
ATOM 3763 C CA . ASP A 1 516 ? 33.141 12.450 -53.341 1.00 87.31 516 ASP A CA 1
ATOM 3764 C C . ASP A 1 516 ? 32.977 11.322 -52.310 1.00 87.31 516 ASP A C 1
ATOM 3766 O O . ASP A 1 516 ? 31.975 10.603 -52.287 1.00 87.31 516 ASP A O 1
ATOM 3770 N N . ALA A 1 517 ? 33.984 11.139 -51.455 1.00 84.00 517 ALA A N 1
ATOM 3771 C CA . ALA A 1 517 ? 33.951 10.117 -50.415 1.00 84.00 517 ALA A CA 1
ATOM 3772 C C . ALA A 1 517 ? 33.038 10.538 -49.251 1.00 84.00 517 ALA A C 1
ATOM 3774 O O . ALA A 1 517 ? 33.191 11.622 -48.690 1.00 84.00 517 ALA A O 1
ATOM 3775 N N . CYS A 1 518 ? 32.120 9.654 -48.865 1.00 86.31 518 CYS A N 1
ATOM 3776 C CA . CYS A 1 518 ? 31.247 9.832 -47.711 1.00 86.31 518 CYS A CA 1
ATOM 3777 C C . CYS A 1 518 ? 31.926 9.280 -46.458 1.00 86.31 518 CYS A C 1
ATOM 3779 O O . CYS A 1 518 ? 32.193 8.080 -46.395 1.00 86.31 518 CYS A O 1
ATOM 3781 N N . LEU A 1 519 ? 32.170 10.117 -45.452 1.00 84.50 519 LEU A N 1
ATOM 3782 C CA . LEU A 1 519 ? 32.583 9.652 -44.131 1.00 84.50 519 LEU A CA 1
ATOM 3783 C C . LEU A 1 519 ? 31.331 9.369 -43.294 1.00 84.50 519 LEU A C 1
ATOM 3785 O O . LEU A 1 519 ? 30.504 10.260 -43.098 1.00 84.50 519 LEU A O 1
ATOM 3789 N N . ILE A 1 520 ? 31.194 8.130 -42.824 1.00 85.25 520 ILE A N 1
ATOM 3790 C CA . ILE A 1 520 ? 30.287 7.760 -41.738 1.00 85.25 520 ILE A CA 1
ATOM 3791 C C . ILE A 1 520 ? 31.103 7.908 -40.455 1.00 85.25 520 ILE A C 1
ATOM 3793 O O . ILE A 1 520 ? 31.944 7.071 -40.125 1.00 85.25 520 ILE A O 1
ATOM 3797 N N . ASN A 1 521 ? 30.892 9.031 -39.785 1.00 74.88 521 ASN A N 1
ATOM 3798 C CA . ASN A 1 521 ? 31.567 9.435 -38.563 1.00 74.88 521 ASN A CA 1
ATOM 3799 C C . ASN A 1 521 ? 31.260 8.463 -37.421 1.00 74.88 521 ASN A C 1
ATOM 3801 O O . ASN A 1 521 ? 32.174 8.066 -36.700 1.00 74.88 521 ASN A O 1
ATOM 3805 N N . ASP A 1 522 ? 29.983 8.086 -37.293 1.00 77.12 522 ASP A N 1
ATOM 3806 C CA . ASP A 1 522 ? 29.450 7.209 -36.251 1.00 77.12 522 ASP A CA 1
ATOM 3807 C C . ASP A 1 522 ? 28.098 6.584 -36.672 1.00 77.12 522 ASP A C 1
ATOM 3809 O O . ASP A 1 522 ? 27.421 7.088 -37.578 1.00 77.12 522 ASP A O 1
ATOM 3813 N N . LEU A 1 523 ? 27.693 5.511 -35.988 1.00 83.19 523 LEU A N 1
ATOM 3814 C CA . LEU A 1 523 ? 26.401 4.826 -36.092 1.00 83.19 523 LEU A CA 1
ATOM 3815 C C . LEU A 1 523 ? 25.877 4.542 -34.678 1.00 83.19 523 LEU A C 1
ATOM 3817 O O . LEU A 1 523 ? 26.511 3.783 -33.943 1.00 83.19 523 LEU A O 1
ATOM 3821 N N . ASP A 1 524 ? 24.713 5.086 -34.313 1.00 78.56 524 ASP A N 1
ATOM 3822 C CA . ASP A 1 524 ? 24.161 4.936 -32.956 1.00 78.56 524 ASP A CA 1
ATOM 3823 C C . ASP A 1 524 ? 22.643 4.668 -32.947 1.00 78.56 524 ASP A C 1
ATOM 3825 O O . ASP A 1 524 ? 21.923 4.969 -33.903 1.00 78.56 524 ASP A O 1
ATOM 3829 N N . ILE A 1 525 ? 22.153 4.072 -31.860 1.00 82.88 525 ILE A N 1
ATOM 3830 C CA . ILE A 1 525 ? 20.755 3.684 -31.652 1.00 82.88 525 ILE A CA 1
ATOM 3831 C C . ILE A 1 525 ? 20.110 4.689 -30.692 1.00 82.88 525 ILE A C 1
ATOM 3833 O O . ILE A 1 525 ? 20.130 4.555 -29.469 1.00 82.88 525 ILE A O 1
ATOM 3837 N N . ILE A 1 526 ? 19.509 5.715 -31.284 1.00 75.19 526 ILE A N 1
ATOM 3838 C CA . ILE A 1 526 ? 18.878 6.839 -30.598 1.00 75.19 526 ILE A CA 1
ATOM 3839 C C . ILE A 1 526 ? 17.510 6.390 -30.038 1.00 75.19 526 ILE A C 1
ATOM 3841 O O . ILE A 1 526 ? 16.695 5.849 -30.795 1.00 75.19 526 ILE A O 1
ATOM 3845 N N . PRO A 1 527 ? 17.194 6.607 -28.746 1.00 65.19 527 PRO A N 1
ATOM 3846 C CA . PRO A 1 527 ? 15.860 6.346 -28.209 1.00 65.19 527 PRO A CA 1
ATOM 3847 C C . PRO A 1 527 ? 14.784 7.207 -28.866 1.00 65.19 527 PRO A C 1
ATOM 3849 O O . PRO A 1 527 ? 15.022 8.327 -29.313 1.00 65.19 527 PRO A O 1
ATOM 3852 N N . THR A 1 528 ? 13.549 6.719 -28.795 1.00 57.25 528 THR A N 1
ATOM 3853 C CA . THR A 1 528 ? 12.379 7.604 -28.761 1.00 57.25 528 THR A CA 1
ATOM 3854 C C . THR A 1 528 ? 11.895 7.753 -27.319 1.00 57.25 528 THR A C 1
ATOM 3856 O O . THR A 1 528 ? 12.276 6.979 -26.445 1.00 57.25 528 THR A O 1
ATOM 3859 N N . THR A 1 529 ? 10.996 8.700 -27.057 1.00 44.91 529 THR A N 1
ATOM 3860 C CA . THR A 1 529 ? 10.346 8.872 -25.744 1.00 44.91 529 THR A CA 1
ATOM 3861 C C . THR A 1 529 ? 9.383 7.733 -25.354 1.00 44.91 529 THR A C 1
ATOM 3863 O O . THR A 1 529 ? 8.689 7.847 -24.347 1.00 44.91 529 THR A O 1
ATOM 3866 N N . PHE A 1 530 ? 9.324 6.637 -26.127 1.00 41.78 530 PHE A N 1
ATOM 3867 C CA . PHE A 1 530 ? 8.460 5.475 -25.897 1.00 41.78 530 PHE A CA 1
ATOM 3868 C C . PHE A 1 530 ? 9.161 4.153 -26.280 1.00 41.78 530 PHE A C 1
ATOM 3870 O O . PHE A 1 530 ? 9.194 3.782 -27.453 1.00 41.78 530 PHE A O 1
ATOM 3877 N N . GLY A 1 531 ? 9.651 3.403 -25.289 1.00 47.78 531 GLY A N 1
ATOM 3878 C CA . GLY A 1 531 ? 10.264 2.074 -25.466 1.00 47.78 531 GLY A CA 1
ATOM 3879 C C . GLY A 1 531 ? 11.686 1.992 -24.906 1.00 47.78 531 GLY A C 1
ATOM 3880 O O . GLY A 1 531 ? 12.253 3.011 -24.515 1.00 47.78 531 GLY A O 1
ATOM 3881 N N . SER A 1 532 ? 12.262 0.788 -24.845 1.00 49.00 532 SER A N 1
ATOM 3882 C CA . SER A 1 532 ? 13.604 0.586 -24.285 1.00 49.00 532 SER A CA 1
ATOM 3883 C C . SER A 1 532 ? 14.681 0.499 -25.368 1.00 49.00 532 SER A C 1
ATOM 3885 O O . SER A 1 532 ? 14.589 -0.312 -26.289 1.00 49.00 532 SER A O 1
ATOM 3887 N N . THR A 1 533 ? 15.748 1.295 -25.254 1.00 55.16 533 THR A N 1
ATOM 3888 C CA . THR A 1 533 ? 16.908 1.216 -26.165 1.00 55.16 533 THR A CA 1
ATOM 3889 C C . THR A 1 533 ? 17.747 -0.032 -25.964 1.00 55.16 533 THR A C 1
ATOM 3891 O O . THR A 1 533 ? 18.325 -0.521 -26.930 1.00 55.16 533 THR A O 1
ATOM 3894 N N . THR A 1 534 ? 17.779 -0.596 -24.752 1.00 65.19 534 THR A N 1
ATOM 3895 C CA . THR A 1 534 ? 18.549 -1.818 -24.456 1.00 65.19 534 THR A CA 1
ATOM 3896 C C . THR A 1 534 ? 18.039 -3.044 -25.215 1.00 65.19 534 THR A C 1
ATOM 3898 O O . THR A 1 534 ? 18.726 -4.064 -25.259 1.00 65.19 534 THR A O 1
ATOM 3901 N N . ALA A 1 535 ? 16.868 -2.937 -25.851 1.00 80.00 535 ALA A N 1
ATOM 3902 C CA . ALA A 1 535 ? 16.318 -3.961 -26.717 1.00 80.00 535 ALA A CA 1
ATOM 3903 C C . ALA A 1 535 ? 16.973 -4.032 -28.112 1.00 80.00 535 ALA A C 1
ATOM 3905 O O . ALA A 1 535 ? 16.779 -5.032 -28.800 1.00 80.00 535 ALA A O 1
ATOM 3906 N N . TYR A 1 536 ? 17.743 -3.028 -28.551 1.00 87.12 536 TYR A N 1
ATOM 3907 C CA . TYR A 1 536 ? 18.391 -3.010 -29.872 1.00 87.12 536 TYR A CA 1
ATOM 3908 C C . TYR A 1 536 ? 19.919 -2.906 -29.765 1.00 87.12 536 TYR A C 1
ATOM 3910 O O . TYR A 1 536 ? 20.439 -2.131 -28.967 1.00 87.12 536 TYR A O 1
ATOM 3918 N N . THR A 1 537 ? 20.657 -3.641 -30.604 1.00 87.62 537 THR A N 1
ATOM 3919 C CA . THR A 1 537 ? 22.134 -3.619 -30.618 1.00 87.62 537 THR A CA 1
ATOM 3920 C C . THR A 1 537 ? 22.720 -3.680 -32.032 1.00 87.62 537 THR A C 1
ATOM 3922 O O . THR A 1 537 ? 22.203 -4.363 -32.917 1.00 87.62 537 THR A O 1
ATOM 3925 N N . LEU A 1 538 ? 23.840 -2.984 -32.259 1.00 86.06 538 LEU A N 1
ATOM 3926 C CA . LEU A 1 538 ? 24.634 -3.107 -33.487 1.00 86.06 538 LEU A CA 1
ATOM 3927 C C . LEU A 1 538 ? 25.503 -4.369 -33.418 1.00 86.06 538 LEU A C 1
ATOM 3929 O O . LEU A 1 538 ? 26.342 -4.495 -32.527 1.00 86.06 538 LEU A O 1
ATOM 3933 N N . VAL A 1 539 ? 25.344 -5.297 -34.368 1.00 82.88 539 VAL A N 1
ATOM 3934 C CA . VAL A 1 539 ? 26.012 -6.619 -34.304 1.00 82.88 539 VAL A CA 1
ATOM 3935 C C . VAL A 1 539 ? 27.531 -6.514 -34.448 1.00 82.88 539 VAL A C 1
ATOM 3937 O O . VAL A 1 539 ? 28.266 -7.284 -33.836 1.00 82.88 539 VAL A O 1
ATOM 3940 N N . ASN A 1 540 ? 28.000 -5.531 -35.218 1.00 77.12 540 ASN A N 1
ATOM 3941 C CA . ASN A 1 540 ? 29.423 -5.247 -35.407 1.00 77.12 540 ASN A CA 1
ATOM 3942 C C . ASN A 1 540 ? 29.943 -4.159 -34.443 1.00 77.12 540 ASN A C 1
ATOM 3944 O O . ASN A 1 540 ? 31.036 -3.636 -34.658 1.00 77.12 540 ASN A O 1
ATOM 3948 N N . GLY A 1 541 ? 29.154 -3.797 -33.423 1.00 67.56 541 GLY A N 1
ATOM 3949 C CA . GLY A 1 541 ? 29.388 -2.634 -32.570 1.00 67.56 541 GLY A CA 1
ATOM 3950 C C . GLY A 1 541 ? 29.189 -1.293 -33.288 1.00 67.56 541 GLY A C 1
ATOM 3951 O O . GLY A 1 541 ? 28.836 -1.231 -34.467 1.00 67.56 541 GLY A O 1
ATOM 3952 N N . THR A 1 542 ? 29.422 -0.216 -32.543 1.00 64.00 542 THR A N 1
ATOM 3953 C CA . THR A 1 542 ? 29.512 1.165 -33.033 1.00 64.00 542 THR A CA 1
ATOM 3954 C C . THR A 1 542 ? 30.643 1.277 -34.060 1.00 64.00 542 THR A C 1
ATOM 3956 O O . THR A 1 542 ? 31.795 0.987 -33.735 1.00 64.00 542 THR A O 1
ATOM 3959 N N . GLN A 1 543 ? 30.337 1.666 -35.303 1.00 66.56 543 GLN A N 1
ATOM 3960 C CA . GLN A 1 543 ? 31.344 1.801 -36.364 1.00 66.56 543 GLN A CA 1
ATOM 3961 C C . GLN A 1 543 ? 31.635 3.271 -36.652 1.00 66.56 543 GLN A C 1
ATOM 3963 O O . GLN A 1 543 ? 30.850 3.950 -37.312 1.00 66.56 543 GLN A O 1
ATOM 3968 N N . THR A 1 544 ? 32.787 3.738 -36.176 1.00 68.06 544 THR A N 1
ATOM 3969 C CA . THR A 1 544 ? 33.259 5.110 -36.365 1.00 68.06 544 THR A CA 1
ATOM 3970 C C . THR A 1 544 ? 34.250 5.230 -37.526 1.00 68.06 544 THR A C 1
ATOM 3972 O O . THR A 1 544 ? 35.017 4.310 -37.817 1.00 68.06 544 THR A O 1
ATOM 3975 N N . GLY A 1 545 ? 34.244 6.382 -38.203 1.00 71.75 545 GLY A N 1
ATOM 3976 C CA . GLY A 1 545 ? 35.230 6.742 -39.233 1.00 71.75 545 GLY A CA 1
ATOM 3977 C C . GLY A 1 545 ? 35.204 5.914 -40.531 1.00 71.75 545 GLY A C 1
ATOM 3978 O O . GLY A 1 545 ? 36.219 5.830 -41.230 1.00 71.75 545 GLY A O 1
ATOM 3979 N N . VAL A 1 546 ? 34.076 5.293 -40.890 1.00 83.69 546 VAL A N 1
ATOM 3980 C CA . VAL A 1 546 ? 33.975 4.444 -42.090 1.00 83.69 546 VAL A CA 1
ATOM 3981 C C . VAL A 1 546 ? 33.854 5.307 -43.350 1.00 83.69 546 VAL A C 1
ATOM 3983 O O . VAL A 1 546 ? 32.825 5.929 -43.602 1.00 83.69 546 VAL A O 1
ATOM 3986 N N . THR A 1 547 ? 34.901 5.328 -44.180 1.00 85.88 547 THR A N 1
ATOM 3987 C CA . THR A 1 547 ? 34.901 6.065 -45.459 1.00 85.88 547 THR A CA 1
ATOM 3988 C C . THR A 1 547 ? 34.348 5.210 -46.606 1.00 85.88 547 THR A C 1
ATOM 3990 O O . THR A 1 547 ? 34.978 4.233 -47.014 1.00 85.88 547 THR A O 1
ATOM 3993 N N . LEU A 1 548 ? 33.216 5.609 -47.191 1.00 89.00 548 LEU A N 1
ATOM 3994 C CA . LEU A 1 548 ? 32.656 5.027 -48.415 1.00 89.00 548 LEU A CA 1
ATOM 3995 C C . LEU A 1 548 ? 33.082 5.823 -49.658 1.00 89.00 548 LEU A C 1
ATOM 3997 O O . LEU A 1 548 ? 32.685 6.974 -49.846 1.00 89.00 548 LEU A O 1
ATOM 4001 N N . ALA A 1 549 ? 33.839 5.186 -50.553 1.00 90.25 549 ALA A N 1
ATOM 4002 C CA . ALA A 1 549 ? 34.103 5.706 -51.898 1.00 90.25 549 ALA A CA 1
ATOM 4003 C C . ALA A 1 549 ? 32.819 5.767 -52.755 1.00 90.25 549 ALA A C 1
ATOM 4005 O O . ALA A 1 549 ? 31.818 5.137 -52.420 1.00 90.25 549 ALA A O 1
ATOM 4006 N N . SER A 1 550 ? 32.849 6.501 -53.873 1.00 90.75 550 SER A N 1
ATOM 4007 C CA . SER A 1 550 ? 31.733 6.557 -54.835 1.00 90.75 550 SER A CA 1
ATOM 4008 C C . SER A 1 550 ? 31.290 5.150 -55.268 1.00 90.75 550 SER A C 1
ATOM 4010 O O . SER A 1 550 ? 32.121 4.328 -55.660 1.00 90.75 550 SER A O 1
ATOM 4012 N N . GLY A 1 551 ? 29.991 4.854 -55.158 1.00 88.81 551 GLY A N 1
ATOM 4013 C CA . GLY A 1 551 ? 29.409 3.541 -55.461 1.00 88.81 551 GLY A CA 1
ATOM 4014 C C . GLY A 1 551 ? 29.689 2.436 -54.431 1.00 88.81 551 GLY A C 1
ATOM 4015 O O . GLY A 1 551 ? 29.275 1.296 -54.643 1.00 88.81 551 GLY A O 1
ATOM 4016 N N . ALA A 1 552 ? 30.383 2.729 -53.325 1.00 94.19 552 ALA A N 1
ATOM 4017 C CA . ALA A 1 552 ? 30.560 1.789 -52.220 1.00 94.19 552 ALA A CA 1
ATOM 4018 C C . ALA A 1 552 ? 29.364 1.827 -51.255 1.00 94.19 552 ALA A C 1
ATOM 4020 O O . ALA A 1 552 ? 28.694 2.851 -51.106 1.00 94.19 552 ALA A O 1
ATOM 4021 N N . TYR A 1 553 ? 29.128 0.717 -50.555 1.00 93.62 553 TYR A N 1
ATOM 4022 C CA . TYR A 1 553 ? 28.066 0.594 -49.560 1.00 93.62 553 TYR A CA 1
ATOM 4023 C C . TYR A 1 553 ? 28.562 -0.077 -48.272 1.00 93.62 553 TYR A C 1
ATOM 4025 O O . TYR A 1 553 ? 29.525 -0.844 -48.289 1.00 93.62 553 TYR A O 1
ATOM 4033 N N . LEU A 1 554 ? 27.861 0.186 -47.170 1.00 91.44 554 LEU A N 1
ATOM 4034 C CA . LEU A 1 554 ? 27.989 -0.501 -45.888 1.00 91.44 554 LEU A CA 1
ATOM 4035 C C . LEU A 1 554 ? 26.652 -1.172 -45.554 1.00 91.44 554 LEU A C 1
ATOM 4037 O O . LEU A 1 554 ? 25.603 -0.527 -45.594 1.00 91.44 554 LEU A O 1
ATOM 4041 N N . ASP A 1 555 ? 26.696 -2.458 -45.208 1.00 92.12 555 ASP A N 1
ATOM 4042 C CA . ASP A 1 555 ? 25.572 -3.166 -44.595 1.00 92.12 555 ASP A CA 1
ATOM 4043 C C . ASP A 1 555 ? 25.709 -3.085 -43.069 1.00 92.12 555 ASP A C 1
ATOM 4045 O O . ASP A 1 555 ? 26.696 -3.555 -42.502 1.00 92.12 555 ASP A O 1
ATOM 4049 N N . VAL A 1 556 ? 24.713 -2.496 -42.409 1.00 91.31 556 VAL A N 1
ATOM 4050 C CA . VAL A 1 556 ? 24.638 -2.315 -40.955 1.00 91.31 556 VAL A CA 1
ATOM 4051 C C . VAL A 1 556 ? 23.654 -3.343 -40.381 1.00 91.31 556 VAL A C 1
ATOM 4053 O O . VAL A 1 556 ? 22.443 -3.144 -40.495 1.00 91.31 556 VAL A O 1
ATOM 4056 N N . PRO A 1 557 ? 24.125 -4.465 -39.804 1.00 91.38 557 PRO A N 1
ATOM 4057 C CA . PRO A 1 557 ? 23.274 -5.431 -39.111 1.00 91.38 557 PRO A CA 1
ATOM 4058 C C . PRO A 1 557 ? 22.891 -4.953 -37.701 1.00 91.38 557 PRO A C 1
ATOM 4060 O O . PRO A 1 557 ? 23.755 -4.616 -36.888 1.00 91.38 557 PRO A O 1
ATOM 4063 N N . ILE A 1 558 ? 21.592 -4.995 -37.397 1.00 92.06 558 ILE A N 1
ATOM 4064 C CA . ILE A 1 558 ? 21.000 -4.625 -36.105 1.00 92.06 558 ILE A CA 1
ATOM 4065 C C . ILE A 1 558 ? 20.239 -5.827 -35.542 1.00 92.06 558 ILE A C 1
ATOM 4067 O O . ILE A 1 558 ? 19.430 -6.444 -36.237 1.00 92.06 558 ILE A O 1
ATOM 4071 N N . GLN A 1 559 ? 20.493 -6.155 -34.280 1.00 92.31 559 GLN A N 1
ATOM 4072 C CA . GLN A 1 559 ? 19.743 -7.134 -33.501 1.00 92.31 559 GLN A CA 1
ATOM 4073 C C . GLN A 1 559 ? 18.646 -6.453 -32.680 1.00 92.31 559 GLN A C 1
ATOM 4075 O O . GLN A 1 559 ? 18.840 -5.354 -32.166 1.00 92.31 559 GLN A O 1
ATOM 4080 N N . TYR A 1 560 ? 17.518 -7.142 -32.526 1.00 90.69 560 TYR A N 1
ATOM 4081 C CA . TYR A 1 560 ? 16.454 -6.830 -31.578 1.00 90.69 560 TYR A CA 1
ATOM 4082 C C . TYR A 1 560 ? 16.261 -8.007 -30.618 1.00 90.69 560 TYR A C 1
ATOM 4084 O O . TYR A 1 560 ? 16.051 -9.140 -31.062 1.00 90.69 560 TYR A O 1
ATOM 4092 N N . ARG A 1 561 ? 16.335 -7.735 -29.314 1.00 90.00 561 ARG A N 1
ATOM 4093 C CA . ARG A 1 561 ? 16.074 -8.659 -28.207 1.00 90.00 561 ARG A CA 1
ATOM 4094 C C . ARG A 1 561 ? 15.302 -7.910 -27.106 1.00 90.00 561 ARG A C 1
ATOM 4096 O O . ARG A 1 561 ? 15.926 -7.198 -26.323 1.00 90.00 561 ARG A O 1
ATOM 4103 N N . PRO A 1 562 ? 13.975 -8.066 -27.009 1.00 83.00 562 PRO A N 1
ATOM 4104 C CA . PRO A 1 562 ? 13.168 -7.327 -26.043 1.00 83.00 562 PRO A CA 1
ATOM 4105 C C . PRO A 1 562 ? 13.468 -7.700 -24.589 1.00 83.00 562 PRO A C 1
ATOM 4107 O O . PRO A 1 562 ? 13.725 -8.860 -24.263 1.00 83.00 562 PRO A O 1
ATOM 4110 N N . VAL A 1 563 ? 13.377 -6.699 -23.710 1.00 76.19 563 VAL A N 1
ATOM 4111 C CA . VAL A 1 563 ? 13.611 -6.822 -22.257 1.00 76.19 563 VAL A CA 1
ATOM 4112 C C . VAL A 1 563 ? 12.328 -6.743 -21.420 1.00 76.19 563 VAL A C 1
ATOM 4114 O O . VAL A 1 563 ? 12.337 -7.114 -20.249 1.00 76.19 563 VAL A O 1
ATOM 4117 N N . ALA A 1 564 ? 11.228 -6.263 -22.005 1.00 73.38 564 ALA A N 1
ATOM 4118 C CA . ALA A 1 564 ? 9.925 -6.095 -21.366 1.00 73.38 564 ALA A CA 1
ATOM 4119 C C . ALA A 1 564 ? 8.796 -6.244 -22.401 1.00 73.38 564 ALA A C 1
ATOM 4121 O O . ALA A 1 564 ? 9.045 -6.222 -23.605 1.00 73.38 564 ALA A O 1
ATOM 4122 N N . ALA A 1 565 ? 7.554 -6.419 -21.938 1.00 68.12 565 ALA A N 1
ATOM 4123 C CA . ALA A 1 565 ? 6.404 -6.599 -22.822 1.00 68.12 565 ALA A CA 1
ATOM 4124 C C . ALA A 1 565 ? 5.875 -5.248 -23.335 1.00 68.12 565 ALA A C 1
ATOM 4126 O O . ALA A 1 565 ? 5.570 -4.363 -22.535 1.00 68.12 565 ALA A O 1
ATOM 4127 N N . GLY A 1 566 ? 5.721 -5.098 -24.652 1.00 70.94 566 GLY A N 1
ATOM 4128 C CA . GLY A 1 566 ? 5.284 -3.854 -25.292 1.00 70.94 566 GLY A CA 1
ATOM 4129 C C . GLY A 1 566 ? 6.019 -3.558 -26.600 1.00 70.94 566 GLY A C 1
ATOM 4130 O O . GLY A 1 566 ? 6.829 -4.347 -27.065 1.00 70.94 566 GLY A O 1
ATOM 4131 N N . GLY A 1 567 ? 5.718 -2.420 -27.230 1.00 77.25 567 GLY A N 1
ATOM 4132 C CA . GLY A 1 567 ? 6.391 -1.999 -28.463 1.00 77.25 567 GLY A CA 1
ATOM 4133 C C . GLY A 1 567 ? 7.629 -1.144 -28.191 1.00 77.25 567 GLY A C 1
ATOM 4134 O O . GLY A 1 567 ? 7.481 -0.031 -27.691 1.00 77.25 567 GLY A O 1
ATOM 4135 N N . ASP A 1 568 ? 8.814 -1.609 -28.588 1.00 79.69 568 ASP A N 1
ATOM 4136 C CA . ASP A 1 568 ? 10.065 -0.847 -28.479 1.00 79.69 568 ASP A CA 1
ATOM 4137 C C . ASP A 1 568 ? 10.316 -0.016 -29.741 1.00 79.69 568 ASP A C 1
ATOM 4139 O O . ASP A 1 568 ? 10.278 -0.543 -30.858 1.00 79.69 568 ASP A O 1
ATOM 4143 N N . ARG A 1 569 ? 10.632 1.277 -29.585 1.00 81.81 569 ARG A N 1
ATOM 4144 C CA . ARG A 1 569 ? 10.937 2.188 -30.701 1.00 81.81 569 ARG A CA 1
ATOM 4145 C C . ARG A 1 569 ? 12.245 2.937 -30.495 1.00 81.81 569 ARG A C 1
ATOM 4147 O O . ARG A 1 569 ? 12.407 3.673 -29.521 1.00 81.81 569 ARG A O 1
ATOM 4154 N N . ALA A 1 570 ? 13.123 2.814 -31.480 1.00 83.50 570 ALA A N 1
ATOM 4155 C CA . ALA A 1 570 ? 14.389 3.529 -31.565 1.00 83.50 570 ALA A CA 1
ATOM 4156 C C . ALA A 1 570 ? 14.618 4.031 -32.999 1.00 83.50 570 ALA A C 1
ATOM 4158 O O . ALA A 1 570 ? 13.889 3.673 -33.925 1.00 83.50 570 ALA A O 1
ATOM 4159 N N . HIS A 1 571 ? 15.638 4.855 -33.190 1.00 85.12 571 HIS A N 1
ATOM 4160 C CA . HIS A 1 571 ? 16.116 5.304 -34.490 1.00 85.12 571 HIS A CA 1
ATOM 4161 C C . HIS A 1 571 ? 17.589 4.923 -34.638 1.00 85.12 571 HIS A C 1
ATOM 4163 O O . HIS A 1 571 ? 18.408 5.313 -33.815 1.00 85.12 571 HIS A O 1
ATOM 4169 N N . LEU A 1 572 ? 17.945 4.209 -35.705 1.00 88.19 572 LEU A N 1
ATOM 4170 C CA . LEU A 1 572 ? 19.342 4.101 -36.118 1.00 88.19 572 LEU A CA 1
ATOM 4171 C C . LEU A 1 572 ? 19.740 5.428 -36.774 1.00 88.19 572 LEU A C 1
ATOM 4173 O O . LEU A 1 572 ? 19.262 5.728 -37.870 1.00 88.19 572 LEU A O 1
ATOM 4177 N N . GLY A 1 573 ? 20.566 6.219 -36.094 1.00 84.56 573 GLY A N 1
ATOM 4178 C CA . GLY A 1 573 ? 21.175 7.434 -36.629 1.00 84.56 573 GLY A CA 1
ATOM 4179 C C . GLY A 1 573 ? 22.470 7.119 -37.371 1.00 84.56 573 GLY A C 1
ATOM 4180 O O . GLY A 1 573 ? 23.277 6.312 -36.907 1.00 84.56 573 GLY A O 1
ATOM 4181 N N . PHE A 1 574 ? 22.665 7.759 -38.523 1.00 84.88 574 PHE A N 1
ATOM 4182 C CA . PHE A 1 574 ? 23.917 7.707 -39.275 1.00 84.88 574 PHE A CA 1
ATOM 4183 C C . PHE A 1 574 ? 24.544 9.096 -39.249 1.00 84.88 574 PHE A C 1
ATOM 4185 O O . PHE A 1 574 ? 23.962 10.027 -39.799 1.00 84.88 574 PHE A O 1
ATOM 4192 N N . TYR A 1 575 ? 25.737 9.249 -38.685 1.00 79.88 575 TYR A N 1
ATOM 4193 C CA . TYR A 1 575 ? 26.419 10.542 -38.666 1.00 79.88 575 TYR A CA 1
ATOM 4194 C C . TYR A 1 575 ? 27.304 10.650 -39.907 1.00 79.88 575 TYR A C 1
ATOM 4196 O O . TYR A 1 575 ? 28.340 9.999 -39.989 1.00 79.88 575 TYR A O 1
ATOM 4204 N N . ILE A 1 576 ? 26.867 11.414 -40.910 1.00 82.94 576 ILE A N 1
ATOM 4205 C CA . ILE A 1 576 ? 27.438 11.409 -42.268 1.00 82.94 576 ILE A CA 1
ATOM 4206 C C . ILE A 1 576 ? 28.014 12.782 -42.626 1.00 82.94 576 ILE A C 1
ATOM 4208 O O . ILE A 1 576 ? 27.476 13.822 -42.246 1.00 82.94 576 ILE A O 1
ATOM 4212 N N . SER A 1 577 ? 29.059 12.796 -43.454 1.00 76.19 577 SER A N 1
ATOM 4213 C CA . SER A 1 577 ? 29.597 13.985 -44.124 1.00 76.19 577 SER A CA 1
ATOM 4214 C C . SER A 1 577 ? 28.666 14.627 -45.178 1.00 76.19 577 SER A C 1
ATOM 4216 O O . SER A 1 577 ? 29.120 14.993 -46.254 1.00 76.19 577 SER A O 1
ATOM 4218 N N . ASP A 1 578 ? 27.366 14.787 -44.927 1.00 76.19 578 ASP A N 1
ATOM 4219 C CA . ASP A 1 578 ? 26.478 15.612 -45.767 1.00 76.19 578 ASP A CA 1
ATOM 4220 C C . ASP A 1 578 ? 26.132 16.919 -45.028 1.00 76.19 578 ASP A C 1
ATOM 4222 O O . ASP A 1 578 ? 25.471 16.865 -43.992 1.00 76.19 578 ASP A O 1
ATOM 4226 N N . PRO A 1 579 ? 26.531 18.105 -45.531 1.00 66.62 579 PRO A N 1
ATOM 4227 C CA . PRO A 1 579 ? 26.229 19.383 -44.883 1.00 66.62 579 PRO A CA 1
ATOM 4228 C C . PRO A 1 579 ? 24.739 19.771 -44.916 1.00 66.62 579 PRO A C 1
ATOM 4230 O O . PRO A 1 579 ? 24.360 20.740 -44.263 1.00 66.62 579 PRO A O 1
ATOM 4233 N N . ASN A 1 580 ? 23.895 19.057 -45.670 1.00 71.56 580 ASN A N 1
ATOM 4234 C CA . ASN A 1 580 ? 22.453 19.311 -45.771 1.00 71.56 580 ASN A CA 1
ATOM 4235 C C . ASN A 1 580 ? 21.634 18.375 -44.868 1.00 71.56 580 ASN A C 1
ATOM 4237 O O . ASN A 1 580 ? 20.582 18.771 -44.367 1.00 71.56 580 ASN A O 1
ATOM 4241 N N . ASN A 1 581 ? 22.098 17.137 -44.679 1.00 75.88 581 ASN A N 1
ATOM 4242 C CA . ASN A 1 581 ? 21.473 16.135 -43.822 1.00 75.88 581 ASN A CA 1
ATOM 4243 C C . ASN A 1 581 ? 22.533 15.193 -43.224 1.00 75.88 581 ASN A C 1
ATOM 4245 O O . ASN A 1 581 ? 22.699 14.054 -43.668 1.00 75.88 581 ASN A O 1
ATOM 4249 N N . SER A 1 582 ? 23.248 15.686 -42.211 1.00 73.25 582 SER A N 1
ATOM 4250 C CA . SER A 1 582 ? 24.345 14.983 -41.532 1.00 73.25 582 SER A CA 1
ATOM 4251 C C . SER A 1 582 ? 23.899 13.915 -40.528 1.00 73.25 582 SER A C 1
ATOM 4253 O O . SER A 1 582 ? 24.746 13.174 -40.037 1.00 73.25 582 SER A O 1
ATOM 4255 N N . ASN A 1 583 ? 22.600 13.829 -40.214 1.00 77.88 583 ASN A N 1
ATOM 4256 C CA . ASN A 1 583 ? 22.027 12.824 -39.312 1.00 77.88 583 ASN A CA 1
ATOM 4257 C C . ASN A 1 583 ? 20.653 12.317 -39.810 1.00 77.88 583 ASN A C 1
ATOM 4259 O O . ASN A 1 583 ? 19.619 12.599 -39.193 1.00 77.88 583 ASN A O 1
ATOM 4263 N N . PRO A 1 584 ? 20.591 11.592 -40.945 1.00 85.94 584 PRO A N 1
ATOM 4264 C CA . PRO A 1 584 ? 19.410 10.815 -41.291 1.00 85.94 584 PRO A CA 1
ATOM 4265 C C . PRO A 1 584 ? 19.205 9.688 -40.275 1.00 85.94 584 PRO A C 1
ATOM 4267 O O . PRO A 1 584 ? 20.155 9.081 -39.778 1.00 85.94 584 PRO A O 1
ATOM 4270 N N . THR A 1 585 ? 17.942 9.342 -40.041 1.00 87.00 585 THR A N 1
ATOM 4271 C CA . THR A 1 585 ? 17.582 8.223 -39.170 1.00 87.00 585 THR A CA 1
ATOM 4272 C C . THR A 1 585 ? 16.729 7.183 -39.887 1.00 87.00 585 THR A C 1
ATOM 4274 O O . THR A 1 585 ? 15.953 7.498 -40.790 1.00 87.00 585 THR A O 1
ATOM 4277 N N . VAL A 1 586 ? 16.855 5.932 -39.448 1.00 90.69 586 VAL A N 1
ATOM 4278 C CA . VAL A 1 586 ? 15.994 4.807 -39.831 1.00 90.69 586 VAL A CA 1
ATOM 4279 C C . VAL A 1 586 ? 15.193 4.371 -38.614 1.00 90.69 586 VAL A C 1
ATOM 4281 O O . VAL A 1 586 ? 15.771 4.059 -37.575 1.00 90.69 586 VAL A O 1
ATOM 4284 N N . LEU A 1 587 ? 13.866 4.320 -38.743 1.00 87.19 587 LEU A N 1
ATOM 4285 C CA . LEU A 1 587 ? 12.989 3.860 -37.665 1.00 87.19 587 LEU A CA 1
ATOM 4286 C C . LEU A 1 587 ? 13.202 2.362 -37.403 1.00 87.19 587 LEU A C 1
ATOM 4288 O O . LEU A 1 587 ? 13.092 1.550 -38.321 1.00 87.19 587 LEU A O 1
ATOM 4292 N N . LEU A 1 588 ? 13.445 2.000 -36.147 1.00 89.81 588 LEU A N 1
ATOM 4293 C CA . LEU A 1 588 ? 13.473 0.627 -35.653 1.00 89.81 588 LEU A CA 1
ATOM 4294 C C . LEU A 1 588 ? 12.196 0.378 -34.841 1.00 89.81 588 LEU A C 1
ATOM 4296 O O . LEU A 1 588 ? 11.913 1.115 -33.890 1.00 89.81 588 LEU A O 1
ATOM 4300 N N . TYR A 1 589 ? 11.421 -0.644 -35.208 1.00 86.31 589 TYR A N 1
ATOM 4301 C CA . TYR A 1 589 ? 10.238 -1.049 -34.449 1.00 86.31 589 TYR A CA 1
ATOM 4302 C C . TYR A 1 589 ? 10.123 -2.569 -34.296 1.00 86.31 589 TYR A C 1
ATOM 4304 O O . TYR A 1 589 ? 10.238 -3.326 -35.261 1.00 86.31 589 TYR A O 1
ATOM 4312 N N . GLY A 1 590 ? 9.827 -2.997 -33.075 1.00 84.56 590 GLY A N 1
ATOM 4313 C CA . GLY A 1 590 ? 9.608 -4.376 -32.668 1.00 84.56 590 GLY A CA 1
ATOM 4314 C C . GLY A 1 590 ? 8.634 -4.421 -31.495 1.00 84.56 590 GLY A C 1
ATOM 4315 O O . GLY A 1 590 ? 8.301 -3.390 -30.903 1.00 84.56 590 GLY A O 1
ATOM 4316 N N . VAL A 1 591 ? 8.136 -5.614 -31.191 1.00 79.50 591 VAL A N 1
ATOM 4317 C CA . VAL A 1 591 ? 7.261 -5.863 -30.047 1.00 79.50 591 VAL A CA 1
ATOM 4318 C C . VAL A 1 591 ? 7.882 -6.949 -29.185 1.00 79.50 591 VAL A C 1
ATOM 4320 O O . VAL A 1 591 ? 8.062 -8.082 -29.631 1.00 79.50 591 VAL A O 1
ATOM 4323 N N . GLY A 1 592 ? 8.177 -6.600 -27.939 1.00 71.00 592 GLY A N 1
ATOM 4324 C CA . GLY A 1 592 ? 8.453 -7.552 -26.889 1.00 71.00 592 GLY A CA 1
ATOM 4325 C C . GLY A 1 592 ? 7.168 -8.252 -26.508 1.00 71.00 592 GLY A C 1
ATOM 4326 O O . GLY A 1 592 ? 6.274 -7.646 -25.919 1.00 71.00 592 GLY A O 1
ATOM 4327 N N . GLU A 1 593 ? 7.083 -9.535 -26.830 1.00 68.50 593 GLU A N 1
ATOM 4328 C CA . GLU A 1 593 ? 6.099 -10.411 -26.212 1.00 68.50 593 GLU A CA 1
ATOM 4329 C C . GLU A 1 593 ? 6.726 -11.027 -24.960 1.00 68.50 593 GLU A C 1
ATOM 4331 O O . GLU A 1 593 ? 7.917 -11.374 -24.979 1.00 68.50 593 GLU A O 1
ATOM 4336 N N . PRO A 1 594 ? 5.960 -11.183 -23.862 1.00 50.50 594 PRO A N 1
ATOM 4337 C CA . PRO A 1 594 ? 6.443 -11.926 -22.717 1.00 50.50 594 PRO A CA 1
ATOM 4338 C C . PRO A 1 594 ? 6.901 -13.305 -23.166 1.00 50.50 594 PRO A C 1
ATOM 4340 O O . PRO A 1 594 ? 6.346 -13.906 -24.089 1.00 50.50 594 PRO A O 1
ATOM 4343 N N . LEU A 1 595 ? 7.931 -13.801 -22.488 1.00 41.34 595 LEU A N 1
ATOM 4344 C CA . LEU A 1 595 ? 8.407 -15.160 -22.659 1.00 41.34 595 LEU A CA 1
ATOM 4345 C C . LEU A 1 595 ? 7.198 -16.106 -22.550 1.00 41.34 595 LEU A C 1
ATOM 4347 O O . LEU A 1 595 ? 6.698 -16.350 -21.453 1.00 41.34 595 LEU A O 1
ATOM 4351 N N . VAL A 1 596 ? 6.747 -16.678 -23.673 1.00 39.81 596 VAL A N 1
ATOM 4352 C CA . VAL A 1 596 ? 5.910 -17.884 -23.648 1.00 39.81 596 VAL A CA 1
ATOM 4353 C C . VAL A 1 596 ? 6.842 -19.043 -23.315 1.00 39.81 596 VAL A C 1
ATOM 4355 O O . VAL A 1 596 ? 7.117 -19.939 -24.112 1.00 39.81 596 VAL A O 1
ATOM 4358 N N . GLN A 1 597 ? 7.357 -18.988 -22.088 1.00 32.19 597 GLN A N 1
ATOM 4359 C CA . GLN A 1 597 ? 7.706 -20.169 -21.343 1.00 32.19 597 GLN A CA 1
ATOM 4360 C C . GLN A 1 597 ? 6.400 -20.950 -21.246 1.00 32.19 597 GLN A C 1
ATOM 4362 O O . GLN A 1 597 ? 5.557 -20.703 -20.386 1.00 32.19 597 GLN A O 1
ATOM 4367 N N . VAL A 1 598 ? 6.247 -21.929 -22.136 1.00 34.50 598 VAL A N 1
ATOM 4368 C CA . VAL A 1 598 ? 5.532 -23.141 -21.763 1.00 34.50 598 VAL A CA 1
ATOM 4369 C C . VAL A 1 598 ? 6.413 -23.823 -20.720 1.00 34.50 598 VAL A C 1
ATOM 4371 O O . VAL A 1 598 ? 7.120 -24.790 -20.998 1.00 34.50 598 VAL A O 1
ATOM 4374 N N . GLU A 1 599 ? 6.394 -23.284 -19.499 1.00 27.83 599 GLU A N 1
ATOM 4375 C CA . GLU A 1 599 ? 6.509 -24.146 -18.340 1.00 27.83 599 GLU A CA 1
ATOM 4376 C C . GLU A 1 599 ? 5.332 -25.104 -18.454 1.00 27.83 599 GLU A C 1
ATOM 4378 O O . GLU A 1 599 ? 4.183 -24.761 -18.171 1.00 27.83 599 GLU A O 1
ATOM 4383 N N . CYS A 1 600 ? 5.617 -26.313 -18.941 1.00 32.03 600 CYS A N 1
ATOM 4384 C CA . CYS A 1 600 ? 4.748 -27.437 -18.661 1.00 32.03 600 CYS A CA 1
ATOM 4385 C C . CYS A 1 600 ? 4.521 -27.413 -17.143 1.00 32.03 600 CYS A C 1
ATOM 4387 O O . CYS A 1 600 ? 5.520 -27.386 -16.413 1.00 32.03 600 CYS A O 1
ATOM 4389 N N . PRO A 1 601 ? 3.267 -27.385 -16.656 1.00 33.97 601 PRO A N 1
ATOM 4390 C CA . PRO A 1 601 ? 3.026 -27.362 -15.222 1.00 33.97 601 PRO A CA 1
ATOM 4391 C C . PRO A 1 601 ? 3.780 -28.537 -14.588 1.00 33.97 601 PRO A C 1
ATOM 4393 O O . PRO A 1 601 ? 3.815 -29.618 -15.196 1.00 33.97 601 PRO A O 1
ATOM 4396 N N . PRO A 1 602 ? 4.416 -28.347 -13.415 1.00 33.12 602 PRO A N 1
ATOM 4397 C CA . PRO A 1 602 ? 5.198 -29.402 -12.781 1.00 33.12 602 PRO A CA 1
ATOM 4398 C C . PRO A 1 602 ? 4.334 -30.667 -12.696 1.00 33.12 602 PRO A C 1
ATOM 4400 O O . PRO A 1 602 ? 3.163 -30.562 -12.316 1.00 33.12 602 PRO A O 1
ATOM 4403 N N . PRO A 1 603 ? 4.857 -31.838 -13.112 1.00 36.78 603 PRO A N 1
ATOM 4404 C CA . PRO A 1 603 ? 4.038 -33.010 -13.396 1.00 36.78 603 PRO A CA 1
ATOM 4405 C C . PRO A 1 603 ? 3.186 -33.351 -12.179 1.00 36.78 603 PRO A C 1
ATOM 4407 O O . PRO A 1 603 ? 3.719 -33.668 -11.111 1.00 36.78 603 PRO A O 1
ATOM 4410 N N . ILE A 1 604 ? 1.861 -33.255 -12.343 1.00 36.28 604 ILE A N 1
ATOM 4411 C CA . ILE A 1 604 ? 0.912 -33.401 -11.239 1.00 36.28 604 ILE A CA 1
ATOM 4412 C C . ILE A 1 604 ? 1.068 -34.812 -10.685 1.00 36.28 604 ILE A C 1
ATOM 4414 O O . ILE A 1 604 ? 0.649 -35.799 -11.291 1.00 36.28 604 ILE A O 1
ATOM 4418 N N . THR A 1 605 ? 1.720 -34.896 -9.529 1.00 31.89 605 THR A N 1
ATOM 4419 C CA . THR A 1 605 ? 2.015 -36.164 -8.880 1.00 31.89 605 THR A CA 1
ATOM 4420 C C . THR A 1 605 ? 0.715 -36.680 -8.288 1.00 31.89 605 THR A C 1
ATOM 4422 O O . THR A 1 605 ? 0.247 -36.208 -7.253 1.00 31.89 605 THR A O 1
ATOM 4425 N N . THR A 1 606 ? 0.101 -37.635 -8.983 1.00 38.81 606 THR A N 1
ATOM 4426 C CA . THR A 1 606 ? -1.037 -38.392 -8.457 1.00 38.81 606 THR A CA 1
ATOM 4427 C C . THR A 1 606 ? -0.649 -39.062 -7.134 1.00 38.81 606 THR A C 1
ATOM 4429 O O . THR A 1 606 ? 0.527 -39.341 -6.897 1.00 38.81 606 THR A O 1
ATOM 4432 N N . GLN A 1 607 ? -1.619 -39.400 -6.276 1.00 34.81 607 GLN A N 1
ATOM 4433 C CA . GLN A 1 607 ? -1.336 -40.100 -5.008 1.00 34.81 607 GLN A CA 1
ATOM 4434 C C . GLN A 1 607 ? -0.662 -41.483 -5.187 1.00 34.81 607 GLN A C 1
ATOM 4436 O O . GLN A 1 607 ? -0.211 -42.069 -4.207 1.00 34.81 607 GLN A O 1
ATOM 4441 N N . ALA A 1 608 ? -0.553 -41.987 -6.423 1.00 34.91 608 ALA A N 1
ATOM 4442 C CA . ALA A 1 608 ? 0.182 -43.198 -6.789 1.00 34.91 608 ALA A CA 1
ATOM 4443 C C . ALA A 1 608 ? 1.639 -42.949 -7.254 1.00 34.91 608 ALA A C 1
ATOM 4445 O O . ALA A 1 608 ? 2.328 -43.898 -7.621 1.00 34.91 608 ALA A O 1
ATOM 4446 N N . GLY A 1 609 ? 2.122 -41.700 -7.272 1.00 31.48 609 GLY A N 1
ATOM 4447 C CA . GLY A 1 609 ? 3.517 -41.363 -7.593 1.00 31.48 609 GLY A CA 1
ATOM 4448 C C . GLY A 1 609 ? 3.910 -41.466 -9.073 1.00 31.48 609 GLY A C 1
ATOM 4449 O O . GLY A 1 609 ? 5.090 -41.348 -9.395 1.00 31.48 609 GLY A O 1
ATOM 4450 N N . VAL A 1 610 ? 2.952 -41.676 -9.983 1.00 33.69 610 VAL A N 1
ATOM 4451 C CA . VAL A 1 610 ? 3.213 -41.735 -11.431 1.00 33.69 610 VAL A CA 1
ATOM 4452 C C . VAL A 1 610 ? 3.216 -40.312 -12.011 1.00 33.69 610 VAL A C 1
ATOM 4454 O O . VAL A 1 610 ? 2.191 -39.629 -11.899 1.00 33.69 610 VAL A O 1
ATOM 4457 N N . PRO A 1 611 ? 4.318 -39.846 -12.635 1.00 32.00 611 PRO A N 1
ATOM 4458 C CA . PRO A 1 611 ? 4.368 -38.537 -13.276 1.00 32.00 611 PRO A CA 1
ATOM 4459 C C . PRO A 1 611 ? 3.617 -38.562 -14.612 1.00 32.00 611 PRO A C 1
ATOM 4461 O O . PRO A 1 611 ? 3.910 -39.371 -15.492 1.00 32.00 611 PRO A O 1
ATOM 4464 N N . VAL A 1 612 ? 2.667 -37.643 -14.779 1.00 36.31 612 VAL A N 1
ATOM 4465 C CA . VAL A 1 612 ? 1.925 -37.458 -16.031 1.00 36.31 612 VAL A CA 1
ATOM 4466 C C . VAL A 1 612 ? 2.566 -36.328 -16.836 1.00 36.31 612 VAL A C 1
ATOM 4468 O O . VAL A 1 612 ? 2.540 -35.171 -16.422 1.00 36.31 612 VAL A O 1
ATOM 4471 N N . SER A 1 613 ? 3.138 -36.654 -17.996 1.00 32.94 613 SER A N 1
ATOM 4472 C CA . SER A 1 613 ? 3.677 -35.662 -18.934 1.00 32.94 613 SER A CA 1
ATOM 4473 C C . SER A 1 613 ? 2.581 -35.146 -19.867 1.00 32.94 613 SER A C 1
ATOM 4475 O O . SER A 1 613 ? 2.061 -35.897 -20.689 1.00 32.94 613 SER A O 1
ATOM 4477 N N . LEU A 1 614 ? 2.253 -33.855 -19.777 1.00 36.00 614 LEU A N 1
ATOM 4478 C CA . LEU A 1 614 ? 1.397 -33.184 -20.758 1.00 36.00 614 LEU A CA 1
ATOM 4479 C C . LEU A 1 614 ? 2.233 -32.775 -21.978 1.00 36.00 614 LEU A C 1
ATOM 4481 O O . LEU A 1 614 ? 3.032 -31.844 -21.904 1.00 36.00 614 LEU A O 1
ATOM 4485 N N . SER A 1 615 ? 2.046 -33.470 -23.102 1.00 31.22 615 SER A N 1
ATOM 4486 C CA . SER A 1 615 ? 2.695 -33.159 -24.382 1.00 31.22 615 SER A CA 1
ATOM 4487 C C . SER A 1 615 ? 1.661 -32.860 -25.472 1.00 31.22 615 SER A C 1
ATOM 4489 O O . SER A 1 615 ? 1.187 -33.771 -26.152 1.00 31.22 615 SER A O 1
ATOM 4491 N N . ALA A 1 616 ? 1.332 -31.583 -25.670 1.00 31.25 616 ALA A N 1
ATOM 4492 C CA . ALA A 1 616 ? 0.499 -31.148 -26.789 1.00 31.25 616 ALA A CA 1
ATOM 4493 C C . ALA A 1 616 ? 1.374 -30.905 -28.033 1.00 31.25 616 ALA A C 1
ATOM 4495 O O . ALA A 1 616 ? 1.983 -29.847 -28.176 1.00 31.25 616 ALA A O 1
ATOM 4496 N N . ILE A 1 617 ? 1.443 -31.883 -28.944 1.00 29.08 617 ILE A N 1
ATOM 4497 C CA . ILE A 1 617 ? 2.029 -31.696 -30.283 1.00 29.08 617 ILE A CA 1
ATOM 4498 C C . ILE A 1 617 ? 0.883 -31.456 -31.270 1.00 29.08 617 ILE A C 1
ATOM 4500 O O . ILE A 1 617 ? 0.389 -32.384 -31.904 1.00 29.08 617 ILE A O 1
ATOM 4504 N N . GLY A 1 618 ? 0.448 -30.198 -31.378 1.00 29.55 618 GLY A N 1
ATOM 4505 C CA . GLY A 1 618 ? -0.631 -29.773 -32.273 1.00 29.55 618 GLY A CA 1
ATOM 4506 C C . GLY A 1 618 ? -0.179 -28.662 -33.218 1.00 29.55 618 GLY A C 1
ATOM 4507 O O . GLY A 1 618 ? -0.117 -27.501 -32.827 1.00 29.55 618 GLY A O 1
ATOM 4508 N N . THR A 1 619 ? 0.112 -28.995 -34.478 1.00 32.47 619 THR A N 1
ATOM 4509 C CA . THR A 1 619 ? 0.322 -28.004 -35.550 1.00 32.47 619 THR A CA 1
ATOM 4510 C C . THR A 1 619 ? -1.021 -27.651 -36.193 1.00 32.47 619 THR A C 1
ATOM 4512 O O . THR A 1 619 ? -1.388 -28.162 -37.250 1.00 32.47 619 THR A O 1
ATOM 4515 N N . ALA A 1 620 ? -1.781 -26.784 -35.522 1.00 29.12 620 ALA A N 1
ATOM 4516 C CA . ALA A 1 620 ? -3.078 -26.301 -35.990 1.00 29.12 620 ALA A CA 1
ATOM 4517 C C . ALA A 1 620 ? -2.928 -25.079 -36.919 1.00 29.12 620 ALA A C 1
ATOM 4519 O O . ALA A 1 620 ? -2.844 -23.943 -36.468 1.00 29.12 620 ALA A O 1
ATOM 4520 N N . LEU A 1 621 ? -2.859 -25.371 -38.219 1.00 35.44 621 LEU A N 1
ATOM 4521 C CA . LEU A 1 621 ? -3.448 -24.626 -39.343 1.00 35.44 621 LEU A CA 1
ATOM 4522 C C . LEU A 1 621 ? -3.708 -23.105 -39.181 1.00 35.44 621 LEU A C 1
ATOM 4524 O O . LEU A 1 621 ? -4.589 -22.669 -38.445 1.00 35.44 621 LEU A O 1
ATOM 4528 N N . GLY A 1 622 ? -3.017 -22.313 -40.011 1.00 32.16 622 GLY A N 1
ATOM 4529 C CA . GLY A 1 622 ? -3.550 -21.079 -40.613 1.00 32.16 622 GLY A CA 1
ATOM 4530 C C . GLY A 1 622 ? -3.623 -19.806 -39.759 1.00 32.16 622 GLY A C 1
ATOM 4531 O O . GLY A 1 622 ? -3.341 -18.727 -40.282 1.00 32.16 622 GLY A O 1
ATOM 4532 N N . ALA A 1 623 ? -3.983 -19.897 -38.478 1.00 30.17 623 ALA A N 1
ATOM 4533 C CA . ALA A 1 623 ? -4.324 -18.744 -37.643 1.00 30.17 623 ALA A CA 1
ATOM 4534 C C . ALA A 1 623 ? -3.360 -18.537 -36.461 1.00 30.17 623 ALA A C 1
ATOM 4536 O O . ALA A 1 623 ? -2.998 -19.478 -35.756 1.00 30.17 623 ALA A O 1
ATOM 4537 N N . ASN A 1 624 ? -3.007 -17.277 -36.180 1.00 33.97 624 ASN A N 1
ATOM 4538 C CA . ASN A 1 624 ? -2.256 -16.908 -34.976 1.00 33.97 624 ASN A CA 1
ATOM 4539 C C . ASN A 1 624 ? -3.151 -17.025 -33.729 1.00 33.97 624 ASN A C 1
ATOM 4541 O O . ASN A 1 624 ? -3.791 -16.055 -33.321 1.00 33.97 624 ASN A O 1
ATOM 4545 N N . ILE A 1 625 ? -3.181 -18.207 -33.112 1.00 38.25 625 ILE A N 1
ATOM 4546 C CA . ILE A 1 625 ? -3.825 -18.424 -31.812 1.00 38.25 625 ILE A CA 1
ATOM 4547 C C . ILE A 1 625 ? -2.963 -17.775 -30.719 1.00 38.25 625 ILE A C 1
ATOM 4549 O O . ILE A 1 625 ? -1.872 -18.246 -30.408 1.00 38.25 625 ILE A O 1
ATOM 4553 N N . THR A 1 626 ? -3.459 -16.690 -30.124 1.00 37.66 626 THR A N 1
ATOM 4554 C CA . THR A 1 626 ? -2.735 -15.873 -29.130 1.00 37.66 626 THR A CA 1
ATOM 4555 C C . THR A 1 626 ? -2.810 -16.405 -27.693 1.00 37.66 626 THR A C 1
ATOM 4557 O O . THR A 1 626 ? -2.302 -15.764 -26.774 1.00 37.66 626 THR A O 1
ATOM 4560 N N . GLY A 1 627 ? -3.419 -17.575 -27.472 1.00 40.56 627 GLY A N 1
ATOM 4561 C CA . GLY A 1 627 ? -3.422 -18.247 -26.174 1.00 40.56 627 GLY A CA 1
ATOM 4562 C C . GLY A 1 627 ? -4.410 -19.410 -26.068 1.00 40.56 627 GLY A C 1
ATOM 4563 O O . GLY A 1 627 ? -5.396 -19.492 -26.806 1.00 40.56 627 GLY A O 1
ATOM 4564 N N . TYR A 1 628 ? -4.155 -20.279 -25.088 1.00 52.06 628 TYR A N 1
ATOM 4565 C CA . TYR A 1 628 ? -4.960 -21.458 -24.771 1.00 52.06 628 TYR A CA 1
ATOM 4566 C C . TYR A 1 628 ? -5.407 -21.438 -23.306 1.00 52.06 628 TYR A C 1
ATOM 4568 O O . TYR A 1 628 ? -4.590 -21.222 -22.413 1.00 52.06 628 TYR A O 1
ATOM 4576 N N . ALA A 1 629 ? -6.681 -21.724 -23.052 1.00 48.19 629 ALA A N 1
ATOM 4577 C CA . ALA A 1 629 ? -7.200 -22.067 -21.732 1.00 48.19 629 ALA A CA 1
ATOM 4578 C C . ALA A 1 629 ? -7.411 -23.587 -21.632 1.00 48.19 629 ALA A C 1
ATOM 4580 O O . ALA A 1 629 ? -7.713 -24.246 -22.626 1.00 48.19 629 ALA A O 1
ATOM 4581 N N . TRP A 1 630 ? -7.244 -24.145 -20.432 1.00 51.03 630 TRP A N 1
ATOM 4582 C CA . TRP A 1 630 ? -7.379 -25.580 -20.166 1.00 51.03 630 TRP A CA 1
ATOM 4583 C C . TRP A 1 630 ? -8.424 -25.804 -19.073 1.00 51.03 630 TRP A C 1
ATOM 4585 O O . TRP A 1 630 ? -8.261 -25.312 -17.957 1.00 51.03 630 TRP A O 1
ATOM 4595 N N . ALA A 1 631 ? -9.470 -26.577 -19.368 1.00 52.97 631 ALA A N 1
ATOM 4596 C CA . ALA A 1 631 ? -10.364 -27.124 -18.348 1.00 52.97 631 ALA A CA 1
ATOM 4597 C C . ALA A 1 631 ? -9.998 -28.591 -18.099 1.00 52.97 631 ALA A C 1
ATOM 4599 O O . ALA A 1 631 ? -9.830 -29.348 -19.054 1.00 52.97 631 ALA A O 1
ATOM 4600 N N . ILE A 1 632 ? -9.864 -28.991 -16.832 1.00 52.50 632 ILE A N 1
ATOM 4601 C CA . ILE A 1 632 ? -9.446 -30.340 -16.420 1.00 52.50 632 ILE A CA 1
ATOM 4602 C C . ILE A 1 632 ? -10.466 -30.890 -15.416 1.00 52.50 632 ILE A C 1
ATOM 4604 O O . ILE A 1 632 ? -10.893 -30.176 -14.510 1.00 52.50 632 ILE A O 1
ATOM 4608 N N . THR A 1 633 ? -10.865 -32.153 -15.569 1.00 47.00 633 THR A N 1
ATOM 4609 C CA . THR A 1 633 ? -11.856 -32.822 -14.709 1.00 47.00 633 THR A CA 1
ATOM 4610 C C . THR A 1 633 ? -11.508 -34.292 -14.483 1.00 47.00 633 THR A C 1
ATOM 4612 O O . THR A 1 633 ? -10.906 -34.925 -15.343 1.00 47.00 633 THR A O 1
ATOM 4615 N N . ASN A 1 634 ? -11.894 -34.848 -13.333 1.00 43.25 634 ASN A N 1
ATOM 4616 C CA . ASN A 1 634 ? -11.792 -36.281 -13.022 1.00 43.25 634 ASN A CA 1
ATOM 4617 C C . ASN A 1 634 ? -13.019 -37.089 -13.491 1.00 43.25 634 ASN A C 1
ATOM 4619 O O . ASN A 1 634 ? -13.115 -38.288 -13.234 1.00 43.25 634 ASN A O 1
ATOM 4623 N N . ALA A 1 635 ? -13.982 -36.443 -14.155 1.00 47.56 635 ALA A N 1
ATOM 4624 C CA . ALA A 1 635 ? -15.049 -37.140 -14.857 1.00 47.56 635 ALA A CA 1
ATOM 4625 C C . ALA A 1 635 ? -14.532 -37.679 -16.208 1.00 47.56 635 ALA A C 1
ATOM 4627 O O . ALA A 1 635 ? -13.820 -36.959 -16.917 1.00 47.56 635 ALA A O 1
ATOM 4628 N N . PRO A 1 636 ? -14.909 -38.903 -16.622 1.00 48.16 636 PRO A N 1
ATOM 4629 C CA . PRO A 1 636 ? -14.573 -39.406 -17.948 1.00 48.16 636 PRO A CA 1
ATOM 4630 C C . PRO A 1 636 ? -15.340 -38.625 -19.025 1.00 48.16 636 PRO A C 1
ATOM 4632 O O . PRO A 1 636 ? -16.570 -38.662 -19.078 1.00 48.16 636 PRO A O 1
ATOM 4635 N N . ILE A 1 637 ? -14.616 -37.969 -19.935 1.00 51.00 637 ILE A N 1
ATOM 4636 C CA . ILE A 1 637 ? -15.150 -37.220 -21.094 1.00 51.00 637 ILE A CA 1
ATOM 4637 C C . ILE A 1 637 ? -15.587 -38.177 -22.235 1.00 51.00 637 ILE A C 1
ATOM 4639 O O . ILE A 1 637 ? -15.393 -37.952 -23.426 1.00 51.00 637 ILE A O 1
ATOM 4643 N N . GLY A 1 638 ? -16.233 -39.287 -21.862 1.00 41.06 638 GLY A N 1
ATOM 4644 C CA . GLY A 1 638 ? -16.658 -40.376 -22.746 1.00 41.06 638 GLY A CA 1
ATOM 4645 C C . GLY A 1 638 ? -17.845 -40.023 -23.646 1.00 41.06 638 GLY A C 1
ATOM 4646 O O . GLY A 1 638 ? -18.910 -40.619 -23.514 1.00 41.06 638 GLY A O 1
ATOM 4647 N N . GLY A 1 639 ? -17.669 -39.054 -24.545 1.00 44.66 639 GLY A N 1
ATOM 4648 C CA . GLY A 1 639 ? -18.687 -38.637 -25.510 1.00 44.66 639 GLY A CA 1
ATOM 4649 C C . GLY A 1 639 ? -18.705 -37.151 -25.879 1.00 44.66 639 GLY A C 1
ATOM 4650 O O . GLY A 1 639 ? -19.645 -36.745 -26.557 1.00 44.66 639 GLY A O 1
ATOM 4651 N N . ILE A 1 640 ? -17.723 -36.333 -25.471 1.00 43.09 640 ILE A N 1
ATOM 4652 C CA . ILE A 1 640 ? -17.597 -34.969 -26.018 1.00 43.09 640 ILE A CA 1
ATOM 4653 C C . ILE A 1 640 ? -16.850 -35.042 -27.354 1.00 43.09 640 ILE A C 1
ATOM 4655 O O . ILE A 1 640 ? -15.690 -35.446 -27.397 1.00 43.09 640 ILE A O 1
ATOM 4659 N N . GLY A 1 641 ? -17.511 -34.643 -28.440 1.00 44.66 641 GLY A N 1
ATOM 4660 C CA . GLY A 1 641 ? -16.848 -34.372 -29.715 1.00 44.66 641 GLY A CA 1
ATOM 4661 C C . GLY A 1 641 ? -16.215 -32.982 -29.704 1.00 44.66 641 GLY A C 1
ATOM 4662 O O . GLY A 1 641 ? -16.708 -32.080 -29.026 1.00 44.66 641 GLY A O 1
ATOM 4663 N N . THR A 1 642 ? -15.146 -32.762 -30.472 1.00 44.25 642 THR A N 1
ATOM 4664 C CA . THR A 1 642 ? -14.654 -31.389 -30.681 1.00 44.25 642 THR A CA 1
ATOM 4665 C C . THR A 1 642 ? -15.761 -30.548 -31.340 1.00 44.25 642 THR A C 1
ATOM 4667 O O . THR A 1 642 ? -16.522 -31.094 -32.142 1.00 44.25 642 THR A O 1
ATOM 4670 N N . PRO A 1 643 ? -15.900 -29.233 -31.070 1.00 43.03 643 PRO A N 1
ATOM 4671 C CA . PRO A 1 643 ? -17.012 -28.445 -31.611 1.00 43.03 643 PRO A CA 1
ATOM 4672 C C . PRO A 1 643 ? -17.107 -28.438 -33.135 1.00 43.03 643 PRO A C 1
ATOM 4674 O O . PRO A 1 643 ? -18.206 -28.316 -33.656 1.00 43.03 643 PRO A O 1
ATOM 4677 N N . ASN A 1 644 ? -16.016 -28.697 -33.861 1.00 43.91 644 ASN A N 1
ATOM 4678 C CA . ASN A 1 644 ? -16.045 -28.919 -35.313 1.00 43.91 644 ASN A CA 1
ATOM 4679 C C . ASN A 1 644 ? -16.932 -30.114 -35.747 1.00 43.91 644 ASN A C 1
ATOM 4681 O O . ASN A 1 644 ? -17.263 -30.228 -36.924 1.00 43.91 644 ASN A O 1
ATOM 4685 N N . GLN A 1 645 ? -17.331 -30.992 -34.817 1.00 48.75 645 GLN A N 1
ATOM 4686 C CA . GLN A 1 645 ? -18.276 -32.098 -35.015 1.00 48.75 645 GLN A CA 1
ATOM 4687 C C . GLN A 1 645 ? -19.726 -31.750 -34.622 1.00 48.75 645 GLN A C 1
ATOM 4689 O O . GLN A 1 645 ? -20.640 -32.471 -35.014 1.00 48.75 645 GLN A O 1
ATOM 4694 N N . TRP A 1 646 ? -19.948 -30.696 -33.826 1.00 49.19 646 TRP A N 1
ATOM 4695 C CA . TRP A 1 646 ? -21.252 -30.349 -33.222 1.00 49.19 646 TRP A CA 1
ATOM 4696 C C . TRP A 1 646 ? -21.806 -28.995 -33.691 1.00 49.19 646 TRP A C 1
ATOM 4698 O O . TRP A 1 646 ? -23.015 -28.801 -33.756 1.00 49.19 646 TRP A O 1
ATOM 4708 N N . LEU A 1 647 ? -20.916 -28.060 -34.014 1.00 56.66 647 LEU A N 1
ATOM 4709 C CA . LEU A 1 647 ? -21.170 -26.704 -34.485 1.00 56.66 647 LEU A CA 1
ATOM 4710 C C . LEU A 1 647 ? -20.269 -26.431 -35.708 1.00 56.66 647 LEU A C 1
ATOM 4712 O O . LEU A 1 647 ? -19.336 -25.629 -35.616 1.00 56.66 647 LEU A O 1
ATOM 4716 N N . PRO A 1 648 ? -20.492 -27.111 -36.851 1.00 55.56 648 PRO A N 1
ATOM 4717 C CA . PRO A 1 648 ? -19.716 -26.862 -38.062 1.00 55.56 648 PRO A CA 1
ATOM 4718 C C . PRO A 1 648 ? -19.848 -25.396 -38.497 1.00 55.56 648 PRO A C 1
ATOM 4720 O O . PRO A 1 648 ? -20.885 -24.764 -38.277 1.00 55.56 648 PRO A O 1
ATOM 4723 N N . ALA A 1 649 ? -18.810 -24.852 -39.134 1.00 53.97 649 ALA A N 1
ATOM 4724 C CA . ALA A 1 649 ? -18.855 -23.505 -39.699 1.00 53.97 649 ALA A CA 1
ATOM 4725 C C . ALA A 1 649 ? -19.908 -23.406 -40.832 1.00 53.97 649 ALA A C 1
ATOM 4727 O O . ALA A 1 649 ? -20.196 -24.414 -41.487 1.00 53.97 649 ALA A O 1
ATOM 4728 N N . PRO A 1 650 ? -20.479 -22.214 -41.105 1.00 54.22 650 PRO A N 1
ATOM 4729 C CA . PRO A 1 650 ? -21.463 -22.041 -42.172 1.00 54.22 650 PRO A CA 1
ATOM 4730 C C . PRO A 1 650 ? -20.927 -22.513 -43.540 1.00 54.22 650 PRO A C 1
ATOM 4732 O O . PRO A 1 650 ? -19.770 -22.224 -43.843 1.00 54.22 650 PRO A O 1
ATOM 4735 N N . PRO A 1 651 ? -21.740 -23.133 -44.424 1.00 46.88 651 PRO A N 1
ATOM 4736 C CA . PRO A 1 651 ? -21.255 -23.747 -45.675 1.00 46.88 651 PRO A CA 1
ATOM 4737 C C . PRO A 1 651 ? -20.518 -22.828 -46.666 1.00 46.88 651 PRO A C 1
ATOM 4739 O O . PRO A 1 651 ? -19.878 -23.323 -47.588 1.00 46.88 651 PRO A O 1
ATOM 4742 N N . ASN A 1 652 ? -20.626 -21.507 -46.488 1.00 49.41 652 ASN A N 1
ATOM 4743 C CA . ASN A 1 652 ? -19.991 -20.480 -47.320 1.00 49.41 652 ASN A CA 1
ATOM 4744 C C . ASN A 1 652 ? -18.941 -19.645 -46.555 1.00 49.41 652 ASN A C 1
ATOM 4746 O O . ASN A 1 652 ? -18.447 -18.652 -47.088 1.00 49.41 652 ASN A O 1
ATOM 4750 N N . ALA A 1 653 ? -18.638 -19.986 -45.299 1.00 42.97 653 ALA A N 1
ATOM 4751 C CA . ALA A 1 653 ? -17.525 -19.386 -44.571 1.00 42.97 653 ALA A CA 1
ATOM 4752 C C . ALA A 1 653 ? -16.194 -19.933 -45.124 1.00 42.97 653 ALA A C 1
ATOM 4754 O O . ALA A 1 653 ? -16.161 -21.076 -45.591 1.00 42.97 653 ALA A O 1
ATOM 4755 N N . PRO A 1 654 ? -15.084 -19.171 -45.080 1.00 40.81 654 PRO A N 1
ATOM 4756 C CA . PRO A 1 654 ? -13.781 -19.756 -45.360 1.00 40.81 654 PRO A CA 1
ATOM 4757 C C . PRO A 1 654 ? -13.498 -20.890 -44.364 1.00 40.81 654 PRO A C 1
ATOM 4759 O O . PRO A 1 654 ? -13.895 -20.827 -43.194 1.00 40.81 654 PRO A O 1
ATOM 4762 N N . THR A 1 655 ? -12.815 -21.935 -44.833 1.00 36.94 655 THR A N 1
ATOM 4763 C CA . THR A 1 655 ? -12.286 -22.999 -43.970 1.00 36.94 655 THR A CA 1
ATOM 4764 C C . THR A 1 655 ? -11.522 -22.380 -42.800 1.00 36.94 655 THR A C 1
ATOM 4766 O O . THR A 1 655 ? -10.779 -21.425 -43.009 1.00 36.94 655 THR A O 1
ATOM 4769 N N . GLU A 1 656 ? -11.728 -22.919 -41.593 1.00 46.94 656 GLU A N 1
ATOM 4770 C CA . GLU A 1 656 ? -11.143 -22.432 -40.325 1.00 46.94 656 GLU A CA 1
ATOM 4771 C C . GLU A 1 656 ? -11.734 -21.104 -39.783 1.00 46.94 656 GLU A C 1
ATOM 4773 O O . GLU A 1 656 ? -11.079 -20.360 -39.056 1.00 46.94 656 GLU A O 1
ATOM 4778 N N . THR A 1 657 ? -13.017 -20.821 -40.053 1.00 43.22 657 THR A N 1
ATOM 4779 C CA . THR A 1 657 ? -13.752 -19.723 -39.383 1.00 43.22 657 THR A CA 1
ATOM 4780 C C . THR A 1 657 ? -14.288 -20.136 -38.004 1.00 43.22 657 THR A C 1
ATOM 4782 O O . THR A 1 657 ? -15.219 -20.938 -37.918 1.00 43.22 657 THR A O 1
ATOM 4785 N N . PHE A 1 658 ? -13.776 -19.530 -36.927 1.00 56.38 658 PHE A N 1
ATOM 4786 C CA . PHE A 1 658 ? -14.380 -19.621 -35.589 1.00 56.38 658 PHE A CA 1
ATOM 4787 C C . PHE A 1 658 ? -15.719 -18.871 -35.520 1.00 56.38 658 PHE A C 1
ATOM 4789 O O . PHE A 1 658 ? -15.875 -17.796 -36.103 1.00 56.38 658 PHE A O 1
ATOM 4796 N N . LEU A 1 659 ? -16.685 -19.417 -34.778 1.00 62.94 659 LEU A N 1
ATOM 4797 C CA . LEU A 1 659 ? -18.012 -18.813 -34.645 1.00 62.94 659 LEU A CA 1
ATOM 4798 C C . LEU A 1 659 ? -17.961 -17.520 -33.804 1.00 62.94 659 LEU A C 1
ATOM 4800 O O . LEU A 1 659 ? -17.332 -17.502 -32.740 1.00 62.94 659 LEU A O 1
ATOM 4804 N N . PRO A 1 660 ? -18.632 -16.434 -34.236 1.00 69.19 660 PRO A N 1
ATOM 4805 C CA . PRO A 1 660 ? -18.715 -15.215 -33.444 1.00 69.19 660 PRO A CA 1
ATOM 4806 C C . PRO A 1 660 ? -19.439 -15.487 -32.120 1.00 69.19 660 PRO A C 1
ATOM 4808 O O . PRO A 1 660 ? -20.422 -16.223 -32.066 1.00 69.19 660 PRO A O 1
ATOM 4811 N N . TYR A 1 661 ? -18.939 -14.871 -31.049 1.00 84.56 661 TYR A N 1
ATOM 4812 C CA . TYR A 1 661 ? -19.499 -14.940 -29.692 1.00 84.56 661 TYR A CA 1
ATOM 4813 C C . TYR A 1 661 ? -19.536 -16.342 -29.041 1.00 84.56 661 TYR A C 1
ATOM 4815 O O . TYR A 1 661 ? -20.164 -16.519 -27.998 1.00 84.56 661 TYR A O 1
ATOM 4823 N N . ILE A 1 662 ? -18.796 -17.319 -29.578 1.00 84.25 662 ILE A N 1
ATOM 4824 C CA . ILE A 1 662 ? -18.543 -18.634 -28.961 1.00 84.25 662 ILE A CA 1
ATOM 4825 C C . ILE A 1 662 ? -17.034 -18.793 -28.714 1.00 84.25 662 ILE A C 1
ATOM 4827 O O . ILE A 1 662 ? -16.219 -18.333 -29.517 1.00 84.25 662 ILE A O 1
ATOM 4831 N N . VAL A 1 663 ? -16.659 -19.415 -27.592 1.00 77.44 663 VAL A N 1
ATOM 4832 C CA . VAL A 1 663 ? -15.274 -19.833 -27.308 1.00 77.44 663 VAL A CA 1
ATOM 4833 C C . VAL A 1 663 ? -14.913 -21.022 -28.200 1.00 77.44 663 VAL A C 1
ATOM 4835 O O . VAL A 1 663 ? -15.564 -22.066 -28.141 1.00 77.44 663 VAL A O 1
ATOM 4838 N N . GLY A 1 664 ? -13.876 -20.882 -29.028 1.00 68.81 664 GLY A N 1
ATOM 4839 C CA . GLY A 1 664 ? -13.351 -22.004 -29.809 1.00 68.81 664 GLY A CA 1
ATOM 4840 C C . GLY A 1 664 ? -12.757 -23.089 -28.904 1.00 68.81 664 GLY A C 1
ATOM 4841 O O . GLY A 1 664 ? -12.083 -22.774 -27.930 1.00 68.81 664 GLY A O 1
ATOM 4842 N N . VAL A 1 665 ? -12.956 -24.369 -29.225 1.00 64.81 665 VAL A N 1
ATOM 4843 C CA . VAL A 1 665 ? -12.217 -25.481 -28.597 1.00 64.81 665 VAL A CA 1
ATOM 4844 C C . VAL A 1 665 ? -11.376 -26.155 -29.669 1.00 64.81 665 VAL A C 1
ATOM 4846 O O . VAL A 1 665 ? -11.892 -26.504 -30.731 1.00 64.81 665 VAL A O 1
ATOM 4849 N N . TYR A 1 666 ? -10.088 -26.315 -29.385 1.00 59.34 666 TYR A N 1
ATOM 4850 C CA . TYR A 1 666 ? -9.089 -26.803 -30.331 1.00 59.34 666 TYR A CA 1
ATOM 4851 C C . TYR A 1 666 ? -8.831 -28.305 -30.180 1.00 59.34 666 TYR A C 1
ATOM 4853 O O . TYR A 1 666 ? -8.696 -28.998 -31.185 1.00 59.34 666 TYR A O 1
ATOM 4861 N N . ASP A 1 667 ? -8.784 -28.806 -28.941 1.00 58.66 667 ASP A N 1
ATOM 4862 C CA . ASP A 1 667 ? -8.480 -30.208 -28.630 1.00 58.66 667 ASP A CA 1
ATOM 4863 C C . ASP A 1 667 ? -9.220 -30.691 -27.369 1.00 58.66 667 ASP A C 1
ATOM 4865 O O . ASP A 1 667 ? -9.583 -29.896 -26.497 1.00 58.66 667 ASP A O 1
ATOM 4869 N N . ILE A 1 668 ? -9.454 -32.002 -27.282 1.00 57.91 668 ILE A N 1
ATOM 4870 C CA . ILE A 1 668 ? -10.081 -32.690 -26.148 1.00 57.91 668 ILE A CA 1
ATOM 4871 C C . ILE A 1 668 ? -9.381 -34.038 -25.974 1.00 57.91 668 ILE A C 1
ATOM 4873 O O . ILE A 1 668 ? -9.339 -34.838 -26.908 1.00 57.91 668 ILE A O 1
ATOM 4877 N N . GLY A 1 669 ? -8.885 -34.325 -24.770 1.00 56.97 669 GLY A N 1
ATOM 4878 C CA . GLY A 1 669 ? -8.147 -35.557 -24.502 1.00 56.97 669 GLY A CA 1
ATOM 4879 C C . GLY A 1 669 ? -8.306 -36.090 -23.082 1.00 56.97 669 GLY A C 1
ATOM 4880 O O . GLY A 1 669 ? -9.025 -35.538 -22.248 1.00 56.97 669 GLY A O 1
ATOM 4881 N N . GLN A 1 670 ? -7.620 -37.198 -22.810 1.00 55.28 670 GLN A N 1
ATOM 4882 C CA . GLN A 1 670 ? -7.607 -37.867 -21.511 1.00 55.28 670 GLN A CA 1
ATOM 4883 C C . GLN A 1 670 ? -6.176 -38.285 -21.154 1.00 55.28 670 GLN A C 1
ATOM 4885 O O . GLN A 1 670 ? -5.414 -38.717 -22.017 1.00 55.28 670 GLN A O 1
ATOM 4890 N N . SER A 1 671 ? -5.813 -38.157 -19.879 1.00 52.97 671 SER A N 1
ATOM 4891 C CA . SER A 1 671 ? -4.508 -38.521 -19.336 1.00 52.97 671 SER A CA 1
ATOM 4892 C C . SER A 1 671 ? -4.675 -39.125 -17.935 1.00 52.97 671 SER A C 1
ATOM 4894 O O . SER A 1 671 ? -4.883 -38.423 -16.944 1.00 52.97 671 SER A O 1
ATOM 4896 N N . GLY A 1 672 ? -4.654 -40.459 -17.864 1.00 65.00 672 GLY A N 1
ATOM 4897 C CA . GLY A 1 672 ? -5.082 -41.204 -16.674 1.00 65.00 672 GLY A CA 1
ATOM 4898 C C . GLY A 1 672 ? -6.584 -41.037 -16.411 1.00 65.00 672 GLY A C 1
ATOM 4899 O O . GLY A 1 672 ? -7.387 -41.046 -17.344 1.00 65.00 672 GLY A O 1
ATOM 4900 N N . ASP A 1 673 ? -6.960 -40.849 -15.147 1.00 59.56 673 ASP A N 1
ATOM 4901 C CA . ASP A 1 673 ? -8.351 -40.587 -14.738 1.00 59.56 673 ASP A CA 1
ATOM 4902 C C . ASP A 1 673 ? -8.826 -39.156 -15.070 1.00 59.56 673 ASP A C 1
ATOM 4904 O O . ASP A 1 673 ? -10.002 -38.834 -14.909 1.00 59.56 673 ASP A O 1
ATOM 4908 N N . TRP A 1 674 ? -7.919 -38.284 -15.526 1.00 52.59 674 TRP A N 1
ATOM 4909 C CA . TRP A 1 674 ? -8.213 -36.887 -15.832 1.00 52.59 674 TRP A CA 1
ATOM 4910 C C . TRP A 1 674 ? -8.519 -36.692 -17.310 1.00 52.59 674 TRP A C 1
ATOM 4912 O O . TRP A 1 674 ? -7.744 -37.089 -18.178 1.00 52.59 674 TRP A O 1
ATOM 49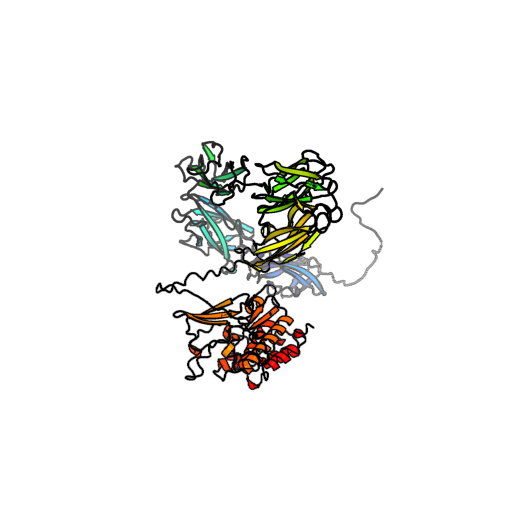22 N N . SER A 1 675 ? -9.612 -36.001 -17.596 1.00 59.19 675 SER A N 1
ATOM 4923 C CA . SER A 1 675 ? -9.954 -35.526 -18.931 1.00 59.19 675 SER A CA 1
ATOM 4924 C C . SER A 1 675 ? -9.693 -34.025 -19.047 1.00 59.19 675 SER A C 1
ATOM 4926 O O . SER A 1 675 ? -9.899 -33.291 -18.077 1.00 59.19 675 SER A O 1
ATOM 4928 N N . TYR A 1 676 ? -9.267 -33.556 -20.221 1.00 59.38 676 TYR A N 1
ATOM 4929 C CA . TYR A 1 676 ? -8.948 -32.150 -20.471 1.00 59.38 676 TYR A CA 1
ATOM 4930 C C . TYR A 1 676 ? -9.582 -31.611 -21.761 1.00 59.38 676 TYR A C 1
ATOM 4932 O O . TYR A 1 676 ? -9.810 -32.345 -22.722 1.00 59.38 676 TYR A O 1
ATOM 4940 N N . ILE A 1 677 ? -9.844 -30.303 -21.775 1.00 60.19 677 ILE A N 1
ATOM 4941 C CA . ILE A 1 677 ? -10.361 -29.537 -22.916 1.00 60.19 677 ILE A CA 1
ATOM 4942 C C . ILE A 1 677 ? -9.443 -28.329 -23.126 1.00 60.19 677 ILE A C 1
ATOM 4944 O O . ILE A 1 677 ? -9.266 -27.533 -22.201 1.00 60.19 677 ILE A O 1
ATOM 4948 N N . VAL A 1 678 ? -8.886 -28.183 -24.332 1.00 62.94 678 VAL A N 1
ATOM 4949 C CA . VAL A 1 678 ? -8.015 -27.067 -24.735 1.00 62.94 678 VAL A CA 1
ATOM 4950 C C . VAL A 1 678 ? -8.818 -26.085 -25.585 1.00 62.94 678 VAL A C 1
ATOM 4952 O O . VAL A 1 678 ? -9.271 -26.426 -26.678 1.00 62.94 678 VAL A O 1
ATOM 4955 N N . MET A 1 679 ? -8.996 -24.861 -25.096 1.00 66.12 679 MET A N 1
ATOM 4956 C CA . MET A 1 679 ? -9.909 -23.869 -25.672 1.00 66.12 679 MET A CA 1
ATOM 4957 C C . MET A 1 679 ? -9.270 -22.493 -25.871 1.00 66.12 679 MET A C 1
ATOM 4959 O O . MET A 1 679 ? -8.162 -22.225 -25.411 1.00 66.12 679 MET A O 1
ATOM 4963 N N . GLU A 1 680 ? -9.970 -21.618 -26.582 1.00 69.50 680 GLU A N 1
ATOM 4964 C CA . GLU A 1 680 ? -9.584 -20.241 -26.862 1.00 69.50 680 GLU A CA 1
ATOM 4965 C C . GLU A 1 680 ? -9.410 -19.439 -25.569 1.00 69.50 680 GLU A C 1
ATOM 4967 O O . GLU A 1 680 ? -10.340 -19.294 -24.774 1.00 69.50 680 GLU A O 1
ATOM 4972 N N . TYR A 1 681 ? -8.219 -18.866 -25.378 1.00 73.06 681 TYR A N 1
ATOM 4973 C CA . TYR A 1 681 ? -7.999 -17.909 -24.303 1.00 73.06 681 TYR A CA 1
ATOM 4974 C C . TYR A 1 681 ? -8.633 -16.555 -24.646 1.00 73.06 681 TYR A C 1
ATOM 4976 O O . TYR A 1 681 ? -8.008 -15.682 -25.251 1.00 73.06 681 TYR A O 1
ATOM 4984 N N . VAL A 1 682 ? -9.887 -16.364 -24.235 1.00 71.88 682 VAL A N 1
ATOM 4985 C CA . VAL A 1 682 ? -10.535 -15.050 -24.290 1.00 71.88 682 VAL A CA 1
ATOM 4986 C C . VAL A 1 682 ? -9.864 -14.141 -23.264 1.00 71.88 682 VAL A C 1
ATOM 4988 O O . VAL A 1 682 ? -10.041 -14.305 -22.057 1.00 71.88 682 VAL A O 1
ATOM 4991 N N . ARG A 1 683 ? -9.081 -13.171 -23.743 1.00 68.56 683 ARG A N 1
ATOM 4992 C CA . ARG A 1 683 ? -8.355 -12.219 -22.896 1.00 68.56 683 ARG A CA 1
ATOM 4993 C C . ARG A 1 683 ? -9.330 -11.234 -22.245 1.00 68.56 683 ARG A C 1
ATOM 4995 O O . ARG A 1 683 ? -9.566 -10.150 -22.770 1.00 68.56 683 ARG A O 1
ATOM 5002 N N . GLY A 1 684 ? -9.891 -11.613 -21.100 1.00 72.62 684 GLY A N 1
ATOM 5003 C CA . GLY A 1 684 ? -10.728 -10.754 -20.265 1.00 72.62 684 GLY A CA 1
ATOM 5004 C C . GLY A 1 684 ? -11.566 -11.525 -19.231 1.00 72.62 684 GLY A C 1
ATOM 5005 O O . GLY A 1 684 ? -11.643 -12.752 -19.281 1.00 72.62 684 GLY A O 1
ATOM 5006 N N . PRO A 1 685 ? -12.152 -10.827 -18.243 1.00 80.62 685 PRO A N 1
ATOM 5007 C CA . PRO A 1 685 ? -12.906 -11.443 -17.152 1.00 80.62 685 PRO A CA 1
ATOM 5008 C C . PRO A 1 685 ? -14.272 -11.985 -17.600 1.00 80.62 685 PRO A C 1
ATOM 5010 O O . PRO A 1 685 ? -14.862 -11.520 -18.577 1.00 80.62 685 PRO A O 1
ATOM 5013 N N . ASN A 1 686 ? -14.839 -12.913 -16.822 1.00 85.69 686 ASN A N 1
ATOM 5014 C CA . ASN A 1 686 ? -16.246 -13.277 -16.992 1.00 85.69 686 ASN A CA 1
ATOM 5015 C C . ASN A 1 686 ? -17.187 -12.185 -16.457 1.00 85.69 686 ASN A C 1
ATOM 5017 O O . ASN A 1 686 ? -16.827 -11.367 -15.601 1.00 85.69 686 ASN A O 1
ATOM 5021 N N . LEU A 1 687 ? -18.425 -12.171 -16.950 1.00 88.81 687 LEU A N 1
ATOM 5022 C CA . LEU A 1 687 ? -19.405 -11.157 -16.581 1.00 88.81 687 LEU A CA 1
ATOM 5023 C C . LEU A 1 687 ? -19.716 -11.199 -15.072 1.00 88.81 687 LEU A C 1
ATOM 5025 O O . LEU A 1 687 ? -19.882 -10.151 -14.456 1.00 88.81 687 LEU A O 1
ATOM 5029 N N . SER A 1 688 ? -19.699 -12.371 -14.427 1.00 87.25 688 SER A N 1
ATOM 5030 C CA . SER A 1 688 ? -19.874 -12.481 -12.969 1.00 87.25 688 SER A CA 1
ATOM 5031 C C . SER A 1 688 ? -18.768 -11.802 -12.146 1.00 87.25 688 SER A C 1
ATOM 5033 O O . SER A 1 688 ? -19.021 -11.479 -10.982 1.00 87.25 688 SER A O 1
ATOM 5035 N N . MET A 1 689 ? -17.568 -11.607 -12.697 1.00 85.25 689 MET A N 1
ATOM 5036 C CA . MET A 1 689 ? -16.507 -10.799 -12.088 1.00 85.25 689 MET A CA 1
ATOM 5037 C C . MET A 1 689 ? -16.751 -9.310 -12.354 1.00 85.25 689 MET A C 1
ATOM 5039 O O . MET A 1 689 ? -16.734 -8.513 -11.419 1.00 85.25 689 MET A O 1
ATOM 5043 N N . LEU A 1 690 ? -17.073 -8.937 -13.598 1.00 88.00 690 LEU A N 1
ATOM 5044 C CA . LEU A 1 690 ? -17.359 -7.547 -13.979 1.00 88.00 690 LEU A CA 1
ATOM 5045 C C . LEU A 1 690 ? -18.521 -6.926 -13.190 1.00 88.00 690 LEU A C 1
ATOM 5047 O O . LEU A 1 690 ? -18.450 -5.765 -12.801 1.00 88.00 690 LEU A O 1
ATOM 5051 N N . LEU A 1 691 ? -19.579 -7.687 -12.897 1.00 87.31 691 LEU A N 1
ATOM 5052 C CA . LEU A 1 691 ? -20.726 -7.196 -12.117 1.00 87.31 691 LEU A CA 1
ATOM 5053 C C . LEU A 1 691 ? -20.407 -6.976 -10.621 1.00 87.31 691 LEU A C 1
ATOM 5055 O O . LEU A 1 691 ? -21.238 -6.392 -9.923 1.00 87.31 691 LEU A O 1
ATOM 5059 N N . LYS A 1 692 ? -19.235 -7.433 -10.146 1.00 85.56 692 LYS A N 1
ATOM 5060 C CA . LYS A 1 692 ? -18.689 -7.220 -8.790 1.00 85.56 692 LYS A CA 1
ATOM 5061 C C . LYS A 1 692 ? -17.575 -6.162 -8.737 1.00 85.56 692 LYS A C 1
ATOM 5063 O O . LYS A 1 692 ? -17.116 -5.838 -7.646 1.00 85.56 692 LYS A O 1
ATOM 5068 N N . ALA A 1 693 ? -17.111 -5.658 -9.882 1.00 81.75 693 ALA A N 1
ATOM 5069 C CA . ALA A 1 693 ? -16.090 -4.617 -9.935 1.00 81.75 693 ALA A CA 1
ATOM 5070 C C . ALA A 1 693 ? -16.633 -3.270 -9.422 1.00 81.75 693 ALA A C 1
ATOM 5072 O O . ALA A 1 693 ? -17.840 -3.026 -9.450 1.00 81.75 693 ALA A O 1
ATOM 5073 N N . SER A 1 694 ? -15.736 -2.370 -9.009 1.00 69.44 694 SER A N 1
ATOM 5074 C CA . SER A 1 694 ? -16.079 -1.006 -8.570 1.00 69.44 694 SER A CA 1
ATOM 5075 C C . SER A 1 694 ? -16.770 -0.170 -9.657 1.00 69.44 694 SER A C 1
ATOM 5077 O O . SER A 1 694 ? -17.580 0.697 -9.341 1.00 69.44 694 SER A O 1
ATOM 5079 N N . ALA A 1 695 ? -16.491 -0.463 -10.930 1.00 81.75 695 ALA A N 1
ATOM 5080 C CA . ALA A 1 695 ? -17.178 0.086 -12.095 1.00 81.75 695 ALA A CA 1
ATOM 5081 C C . ALA A 1 695 ? -17.778 -1.064 -12.934 1.00 81.75 695 ALA A C 1
ATOM 5083 O O . ALA A 1 695 ? -17.106 -1.586 -13.828 1.00 81.75 695 ALA A O 1
ATOM 5084 N N . PRO A 1 696 ? -19.014 -1.514 -12.645 1.00 86.44 696 PRO A N 1
ATOM 5085 C CA . PRO A 1 696 ? -19.659 -2.570 -13.418 1.00 86.44 696 PRO A CA 1
ATOM 5086 C C . PRO A 1 696 ? -20.108 -2.066 -14.807 1.00 86.44 696 PRO A C 1
ATOM 5088 O O . PRO A 1 696 ? -20.347 -0.868 -14.974 1.00 86.44 696 PRO A O 1
ATOM 5091 N N . PRO A 1 697 ? -20.287 -2.957 -15.806 1.00 88.38 697 PRO A N 1
ATOM 5092 C CA . PRO A 1 697 ? -20.699 -2.567 -17.155 1.00 88.38 697 PRO A CA 1
ATOM 5093 C C . PRO A 1 697 ? -22.022 -1.788 -17.192 1.00 88.38 697 PRO A C 1
ATOM 5095 O O . PRO A 1 697 ? -22.978 -2.122 -16.487 1.00 88.38 697 PRO A O 1
ATOM 5098 N N . ALA A 1 698 ? -22.096 -0.774 -18.058 1.00 91.50 698 ALA A N 1
ATOM 5099 C CA . ALA A 1 698 ? -23.297 0.037 -18.243 1.00 91.50 698 ALA A CA 1
ATOM 5100 C C . ALA A 1 698 ? -24.455 -0.778 -18.853 1.00 91.50 698 ALA A C 1
ATOM 5102 O O . ALA A 1 698 ? -24.233 -1.713 -19.625 1.00 91.50 698 ALA A O 1
ATOM 5103 N N . ARG A 1 699 ? -25.707 -0.384 -18.564 1.00 90.75 699 ARG A N 1
ATOM 5104 C CA . ARG A 1 699 ? -26.919 -1.105 -19.015 1.00 90.75 699 ARG A CA 1
ATOM 5105 C C . ARG A 1 699 ? -26.941 -1.364 -20.527 1.00 90.75 699 ARG A C 1
ATOM 5107 O O . ARG A 1 699 ? -27.234 -2.484 -20.931 1.00 90.75 699 ARG A O 1
ATOM 5114 N N . ARG A 1 700 ? -26.568 -0.369 -21.346 1.00 92.62 700 ARG A N 1
ATOM 5115 C CA . ARG A 1 700 ? -26.428 -0.509 -22.810 1.00 92.62 700 ARG A CA 1
ATOM 5116 C C . ARG A 1 700 ? -25.526 -1.679 -23.176 1.00 92.62 700 ARG A C 1
ATOM 5118 O O . ARG A 1 700 ? -25.889 -2.508 -24.003 1.00 92.62 700 ARG A O 1
ATOM 5125 N N . ASP A 1 701 ? -24.347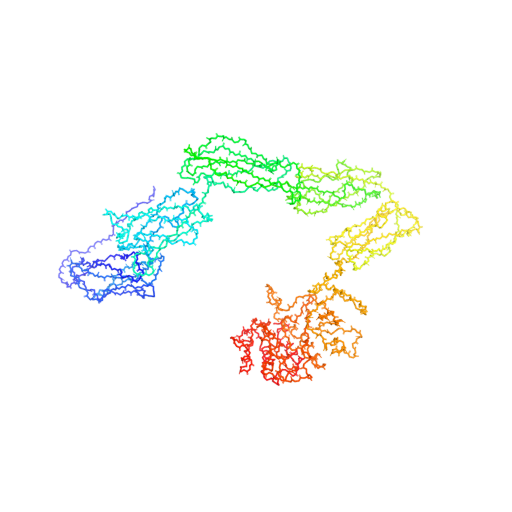 -1.737 -22.572 1.00 92.94 701 ASP A N 1
ATOM 5126 C CA . ASP A 1 701 ? -23.323 -2.704 -22.948 1.00 92.94 701 ASP A CA 1
ATOM 5127 C C . ASP A 1 701 ? -23.696 -4.110 -22.452 1.00 92.94 701 ASP A C 1
ATOM 5129 O O . ASP A 1 701 ? -23.517 -5.075 -23.186 1.00 92.94 701 ASP A O 1
ATOM 5133 N N . ILE A 1 702 ? -24.390 -4.218 -21.310 1.00 94.81 702 ILE A N 1
ATOM 5134 C CA . ILE A 1 702 ? -25.057 -5.458 -20.876 1.00 94.81 702 ILE A CA 1
ATOM 5135 C C . ILE A 1 702 ? -26.101 -5.921 -21.905 1.00 94.81 702 ILE A C 1
ATOM 5137 O O . ILE A 1 702 ? -26.056 -7.074 -22.327 1.00 94.81 702 ILE A O 1
ATOM 5141 N N . VAL A 1 703 ? -27.013 -5.052 -22.355 1.00 95.44 703 VAL A N 1
ATOM 5142 C CA . VAL A 1 703 ? -28.032 -5.414 -23.365 1.00 95.44 703 VAL A CA 1
ATOM 5143 C C . VAL A 1 703 ? -27.380 -5.791 -24.706 1.00 95.44 703 VAL A C 1
ATOM 5145 O O . VAL A 1 703 ? -27.826 -6.737 -25.359 1.00 95.44 703 VAL A O 1
ATOM 5148 N N . ARG A 1 704 ? -26.274 -5.135 -25.089 1.00 94.62 704 ARG A N 1
ATOM 5149 C CA . ARG A 1 704 ? -25.467 -5.512 -26.264 1.00 94.62 704 ARG A CA 1
ATOM 5150 C C . ARG A 1 704 ? -24.836 -6.899 -26.115 1.00 94.62 704 ARG A C 1
ATOM 5152 O O . ARG A 1 704 ? -24.951 -7.688 -27.052 1.00 94.62 704 ARG A O 1
ATOM 5159 N N . TYR A 1 705 ? -24.248 -7.232 -24.963 1.00 96.12 705 TYR A N 1
ATOM 5160 C CA . TYR A 1 705 ? -23.719 -8.577 -24.701 1.00 96.12 705 TYR A CA 1
ATOM 5161 C C . TYR A 1 705 ? -24.830 -9.634 -24.750 1.00 96.12 705 TYR A C 1
ATOM 5163 O O . TYR A 1 705 ? -24.669 -10.658 -25.404 1.00 96.12 705 TYR A O 1
ATOM 5171 N N . MET A 1 706 ? -25.994 -9.387 -24.144 1.00 96.69 706 MET A N 1
ATOM 5172 C CA . MET A 1 706 ? -27.094 -10.365 -24.162 1.00 96.69 706 MET A CA 1
ATOM 5173 C C . MET A 1 706 ? -27.639 -10.612 -25.578 1.00 96.69 706 MET A C 1
ATOM 5175 O O . MET A 1 706 ? -27.974 -11.747 -25.908 1.00 96.69 706 MET A O 1
ATOM 5179 N N . ALA A 1 707 ? -27.649 -9.596 -26.450 1.00 95.69 707 ALA A N 1
ATOM 5180 C CA . ALA A 1 707 ? -27.981 -9.774 -27.865 1.00 95.69 707 ALA A CA 1
ATOM 5181 C C . ALA A 1 707 ? -26.915 -10.582 -28.643 1.00 95.69 707 ALA A C 1
ATOM 5183 O O . ALA A 1 707 ? -27.269 -11.338 -29.542 1.00 95.69 707 ALA A O 1
ATOM 5184 N N . GLN A 1 708 ? -25.629 -10.466 -28.290 1.00 94.38 708 GLN A N 1
ATOM 5185 C CA . GLN A 1 708 ? -24.542 -11.279 -28.865 1.00 94.38 708 GLN A CA 1
ATOM 5186 C C . GLN A 1 708 ? -24.604 -12.747 -28.402 1.00 94.38 708 GLN A C 1
ATOM 5188 O O . GLN A 1 708 ? -24.449 -13.657 -29.214 1.00 94.38 708 GLN A O 1
ATOM 5193 N N . VAL A 1 709 ? -24.900 -12.992 -27.118 1.00 95.62 709 VAL A N 1
ATOM 5194 C CA . VAL A 1 709 ? -25.143 -14.347 -26.581 1.00 95.62 709 VAL A CA 1
ATOM 5195 C C . VAL A 1 709 ? -26.360 -14.990 -27.246 1.00 95.62 709 VAL A C 1
ATOM 5197 O O . VAL A 1 709 ? -26.328 -16.172 -27.577 1.00 95.62 709 VAL A O 1
ATOM 5200 N N . ALA A 1 710 ? -27.422 -14.217 -27.483 1.00 95.75 710 ALA A N 1
ATOM 5201 C CA . ALA A 1 710 ? -28.601 -14.706 -28.183 1.00 95.75 710 ALA A CA 1
ATOM 5202 C C . ALA A 1 710 ? -28.292 -15.104 -29.644 1.00 95.75 710 ALA A C 1
ATOM 5204 O O . ALA A 1 710 ? -28.755 -16.155 -30.074 1.00 95.75 710 ALA A O 1
ATOM 5205 N N . ASP A 1 711 ? -27.455 -14.365 -30.385 1.00 91.12 711 ASP A N 1
ATOM 5206 C CA . ASP A 1 711 ? -27.020 -14.790 -31.732 1.00 91.12 711 ASP A CA 1
ATOM 5207 C C . ASP A 1 711 ? -26.250 -16.122 -31.702 1.00 91.12 711 ASP A C 1
ATOM 5209 O O . ASP A 1 711 ? -26.549 -17.033 -32.477 1.00 91.12 711 ASP A O 1
ATOM 5213 N N . ALA A 1 712 ? -25.278 -16.255 -30.789 1.00 89.31 712 ALA A N 1
ATOM 5214 C CA . ALA A 1 712 ? -24.508 -17.489 -30.609 1.00 89.31 712 ALA A CA 1
ATOM 5215 C C . ALA A 1 712 ? -25.411 -18.689 -30.295 1.00 89.31 712 ALA A C 1
ATOM 5217 O O . ALA A 1 712 ? -25.209 -19.789 -30.815 1.00 89.31 712 ALA A O 1
ATOM 5218 N N . MET A 1 713 ? -26.430 -18.476 -29.462 1.00 91.31 713 MET A N 1
ATOM 5219 C CA . MET A 1 713 ? -27.346 -19.538 -29.075 1.00 91.31 713 MET A CA 1
ATOM 5220 C C . MET A 1 713 ? -28.397 -19.854 -30.140 1.00 91.31 713 MET A C 1
ATOM 5222 O O . MET A 1 713 ? -28.742 -21.022 -30.270 1.00 91.31 713 MET A O 1
ATOM 5226 N N . ASP A 1 714 ? -28.840 -18.897 -30.960 1.00 92.31 714 ASP A N 1
ATOM 5227 C CA . ASP A 1 714 ? -29.695 -19.188 -32.125 1.00 92.31 714 ASP A CA 1
ATOM 5228 C C . ASP A 1 714 ? -28.950 -20.066 -33.144 1.00 92.31 714 ASP A C 1
ATOM 5230 O O . ASP A 1 714 ? -29.513 -21.031 -33.663 1.00 92.31 714 ASP A O 1
ATOM 5234 N N . TYR A 1 715 ? -27.647 -19.813 -33.342 1.00 84.75 715 TYR A N 1
ATOM 5235 C CA . TYR A 1 715 ? -26.787 -20.681 -34.148 1.00 84.75 715 TYR A CA 1
ATOM 5236 C C . TYR A 1 715 ? -26.688 -22.097 -33.567 1.00 84.75 715 TYR A C 1
ATOM 5238 O O . TYR A 1 715 ? -26.918 -23.076 -34.281 1.00 84.75 715 TYR A O 1
ATOM 5246 N N . ALA A 1 716 ? -26.382 -22.218 -32.270 1.00 83.06 716 ALA A N 1
ATOM 5247 C CA . ALA A 1 716 ? -26.255 -23.511 -31.599 1.00 83.06 716 ALA A CA 1
ATOM 5248 C C . ALA A 1 716 ? -27.574 -24.305 -31.605 1.00 83.06 716 ALA A C 1
ATOM 5250 O O . ALA A 1 716 ? -27.578 -25.491 -31.942 1.00 83.06 716 ALA A O 1
ATOM 5251 N N . HIS A 1 717 ? -28.702 -23.637 -31.338 1.00 87.31 717 HIS A N 1
ATOM 5252 C CA . HIS A 1 717 ? -30.048 -24.212 -31.426 1.00 87.31 717 HIS A CA 1
ATOM 5253 C C . HIS A 1 717 ? -30.367 -24.687 -32.849 1.00 87.31 717 HIS A C 1
ATOM 5255 O O . HIS A 1 717 ? -30.960 -25.753 -33.010 1.00 87.31 717 HIS A O 1
ATOM 5261 N N . GLY A 1 718 ? -29.915 -23.957 -33.874 1.00 80.69 718 GLY A N 1
ATOM 5262 C CA . GLY A 1 718 ? -30.015 -24.351 -35.283 1.00 80.69 718 GLY A CA 1
ATOM 5263 C C . GLY A 1 718 ? -29.225 -25.616 -35.651 1.00 80.69 718 GLY A C 1
ATOM 5264 O O . GLY A 1 718 ? -29.616 -26.317 -36.581 1.00 80.69 718 GLY A O 1
ATOM 5265 N N . GLN A 1 719 ? -28.168 -25.950 -34.900 1.00 76.00 719 GLN A N 1
ATOM 5266 C CA . GLN A 1 719 ? -27.438 -27.227 -35.005 1.00 76.00 719 GLN A CA 1
ATOM 5267 C C . GLN A 1 719 ? -27.967 -28.308 -34.035 1.00 76.00 719 GLN A C 1
ATOM 5269 O O . GLN A 1 719 ? -27.426 -29.409 -33.975 1.00 76.00 719 GLN A O 1
ATOM 5274 N N . GLY A 1 720 ? -29.018 -28.017 -33.258 1.00 76.50 720 GLY A N 1
ATOM 5275 C CA . GLY A 1 720 ? -29.594 -28.928 -32.259 1.00 76.50 720 GLY A CA 1
ATOM 5276 C C . GLY A 1 720 ? -28.872 -28.963 -30.903 1.00 76.50 720 GLY A C 1
ATOM 5277 O O . GLY A 1 720 ? -29.284 -29.714 -30.018 1.00 76.50 720 GLY A O 1
ATOM 5278 N N . VAL A 1 721 ? -27.835 -28.146 -30.706 1.00 77.44 721 VAL A N 1
ATOM 5279 C CA . VAL A 1 721 ? -27.075 -28.041 -29.450 1.00 77.44 721 VAL A CA 1
ATOM 5280 C C . VAL A 1 721 ? -27.816 -27.125 -28.470 1.00 77.44 721 VAL A C 1
ATOM 5282 O O . VAL A 1 721 ? -28.257 -26.046 -28.846 1.00 77.44 721 VAL A O 1
ATOM 5285 N N . VAL A 1 722 ? -27.938 -27.529 -27.201 1.00 79.50 722 VAL A N 1
ATOM 5286 C CA . VAL A 1 722 ? -28.609 -26.766 -26.125 1.00 79.50 722 VAL A CA 1
ATOM 5287 C C . VAL A 1 722 ? -27.645 -26.646 -24.945 1.00 79.50 722 VAL A C 1
ATOM 5289 O O . VAL A 1 722 ? -27.094 -27.658 -24.515 1.00 79.50 722 VAL A O 1
ATOM 5292 N N . HIS A 1 723 ? -27.437 -25.433 -24.428 1.00 84.75 723 HIS A N 1
ATOM 5293 C CA . HIS A 1 723 ? -26.356 -25.106 -23.483 1.00 84.75 723 HIS A CA 1
ATOM 5294 C C . HIS A 1 723 ? -26.664 -25.534 -22.041 1.00 84.75 723 HIS A C 1
ATOM 5296 O O . HIS A 1 723 ? -25.814 -26.129 -21.380 1.00 84.75 723 HIS A O 1
ATOM 5302 N N . ARG A 1 724 ? -27.909 -25.325 -21.589 1.00 83.56 724 ARG A N 1
ATOM 5303 C CA . ARG A 1 724 ? -28.483 -25.749 -20.293 1.00 83.56 724 ARG A CA 1
ATOM 5304 C C . ARG A 1 724 ? -27.930 -25.056 -19.037 1.00 83.56 724 ARG A C 1
ATOM 5306 O O . ARG A 1 724 ? -28.515 -25.266 -17.972 1.00 83.56 724 ARG A O 1
ATOM 5313 N N . ASP A 1 725 ? -26.880 -24.234 -19.143 1.00 82.50 725 ASP A N 1
ATOM 5314 C CA . ASP A 1 725 ? -26.212 -23.547 -18.018 1.00 82.50 725 ASP A CA 1
ATOM 5315 C C . ASP A 1 725 ? -25.787 -22.092 -18.353 1.00 82.50 725 ASP A C 1
ATOM 5317 O O . ASP A 1 725 ? -24.737 -21.609 -17.931 1.00 82.50 725 ASP A O 1
ATOM 5321 N N . LEU A 1 726 ? -26.602 -21.355 -19.119 1.00 90.19 726 LEU A N 1
ATOM 5322 C CA . LEU A 1 726 ? -26.355 -19.931 -19.396 1.00 90.19 726 LEU A CA 1
ATOM 5323 C C . LEU A 1 726 ? -26.514 -19.076 -18.123 1.00 90.19 726 LEU A C 1
ATOM 5325 O O . LEU A 1 726 ? -27.609 -18.944 -17.574 1.00 90.19 726 LEU A O 1
ATOM 5329 N N . LYS A 1 727 ? -25.405 -18.478 -17.673 1.00 89.88 727 LYS A N 1
ATOM 5330 C CA . LYS A 1 727 ? -25.298 -17.603 -16.491 1.00 89.88 727 LYS A CA 1
ATOM 5331 C C . LYS A 1 727 ? -24.069 -16.682 -16.608 1.00 89.88 727 LYS A C 1
ATOM 5333 O O . LYS A 1 727 ? -23.154 -17.011 -17.361 1.00 89.88 727 LYS A O 1
ATOM 5338 N N . PRO A 1 728 ? -23.954 -15.583 -15.831 1.00 91.75 728 PRO A N 1
ATOM 5339 C CA . PRO A 1 728 ? -22.858 -14.610 -15.960 1.00 91.75 728 PRO A CA 1
ATOM 5340 C C . PRO A 1 728 ? -21.435 -15.166 -15.772 1.00 91.75 728 PRO A C 1
ATOM 5342 O O . PRO A 1 728 ? -20.475 -14.512 -16.168 1.00 91.75 728 PRO A O 1
ATOM 5345 N N . ALA A 1 729 ? -21.268 -16.334 -15.146 1.00 85.00 729 ALA A N 1
ATOM 5346 C CA . ALA A 1 729 ? -19.958 -16.972 -15.001 1.00 85.00 729 ALA A CA 1
ATOM 5347 C C . ALA A 1 729 ? -19.444 -17.581 -16.322 1.00 85.00 729 ALA A C 1
ATOM 5349 O O . ALA A 1 729 ? -18.240 -17.563 -16.562 1.00 85.00 729 ALA A O 1
ATOM 5350 N N . ASN A 1 730 ? -20.354 -18.030 -17.194 1.00 88.94 730 ASN A N 1
ATOM 5351 C CA . ASN A 1 730 ? -20.058 -18.751 -18.437 1.00 88.94 730 ASN A CA 1
ATOM 5352 C C . ASN A 1 730 ? -20.056 -17.798 -19.658 1.00 88.94 730 ASN A C 1
ATOM 5354 O O . ASN A 1 730 ? -20.143 -18.228 -20.809 1.00 88.94 730 ASN A O 1
ATOM 5358 N N . LEU A 1 731 ? -19.988 -16.486 -19.400 1.00 93.31 731 LEU A N 1
ATOM 5359 C CA . LEU A 1 731 ? -19.950 -15.405 -20.383 1.00 93.31 731 LEU A CA 1
ATOM 5360 C C . LEU A 1 731 ? -18.654 -14.612 -20.188 1.00 93.31 731 LEU A C 1
ATOM 5362 O O . LEU A 1 731 ? -18.553 -13.808 -19.260 1.00 93.31 731 LEU A O 1
ATOM 5366 N N . LEU A 1 732 ? -17.660 -14.855 -21.039 1.00 88.25 732 LEU A N 1
ATOM 5367 C CA . LEU A 1 732 ? -16.370 -14.160 -21.026 1.00 88.25 732 LEU A CA 1
ATOM 5368 C C . LEU A 1 732 ? -16.498 -12.839 -21.789 1.00 88.25 732 LEU A C 1
ATOM 5370 O O . LEU A 1 732 ? -17.147 -12.815 -22.829 1.00 88.25 732 LEU A O 1
ATOM 5374 N N . VAL A 1 733 ? -15.903 -11.747 -21.307 1.00 87.56 733 VAL A N 1
ATOM 5375 C CA . VAL A 1 733 ? -15.900 -10.449 -22.004 1.00 87.56 733 VAL A CA 1
ATOM 5376 C C . VAL A 1 733 ? -14.458 -10.051 -22.287 1.00 87.56 733 VAL A C 1
ATOM 5378 O O . VAL A 1 733 ? -13.680 -9.862 -21.354 1.00 87.56 733 VAL A O 1
ATOM 5381 N N . SER A 1 734 ? -14.094 -9.942 -23.565 1.00 81.19 734 SER A N 1
ATOM 5382 C CA . SER A 1 734 ? -12.728 -9.609 -23.981 1.00 81.19 734 SER A CA 1
ATOM 5383 C C . SER A 1 734 ? -12.398 -8.122 -23.788 1.00 81.19 734 SER A C 1
ATOM 5385 O O . SER A 1 734 ? -13.299 -7.284 -23.676 1.00 81.19 734 SER A O 1
ATOM 5387 N N . LEU A 1 735 ? -11.105 -7.770 -23.782 1.00 75.38 735 LEU A N 1
ATOM 5388 C CA . LEU A 1 735 ? -10.644 -6.373 -23.702 1.00 75.38 735 LEU A CA 1
ATOM 5389 C C . LEU A 1 735 ? -11.171 -5.494 -24.855 1.00 75.38 735 LEU A C 1
ATOM 5391 O O . LEU A 1 735 ? -11.318 -4.285 -24.692 1.00 75.38 735 LEU A O 1
ATOM 5395 N N . GLU A 1 736 ? -11.513 -6.094 -25.996 1.00 76.69 736 GLU A N 1
ATOM 5396 C CA . GLU A 1 736 ? -12.102 -5.437 -27.169 1.00 76.69 736 GLU A CA 1
ATOM 5397 C C . GLU A 1 736 ? 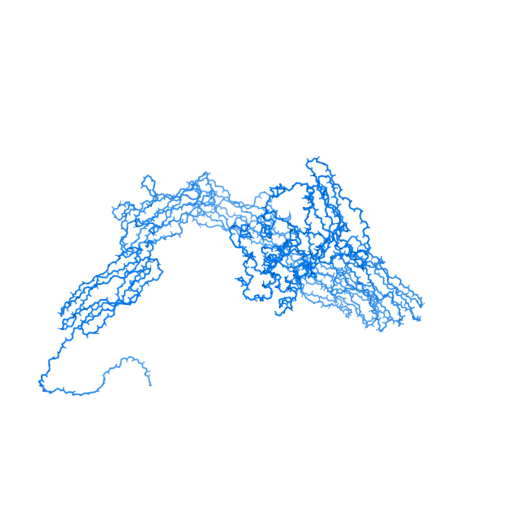-13.627 -5.223 -27.038 1.00 76.69 736 GLU A C 1
ATOM 5399 O O . GLU A 1 736 ? -14.271 -4.733 -27.968 1.00 76.69 736 GLU A O 1
ATOM 5404 N N . GLY A 1 737 ? -14.227 -5.592 -25.899 1.00 80.00 737 GLY A N 1
ATOM 5405 C CA . GLY A 1 737 ? -15.645 -5.369 -25.610 1.00 80.00 737 GLY A CA 1
ATOM 5406 C C . GLY A 1 737 ? -16.595 -6.307 -26.358 1.00 80.00 737 GLY A C 1
ATOM 5407 O O . GLY A 1 737 ? -17.698 -5.896 -26.726 1.00 80.00 737 GLY A O 1
ATOM 5408 N N . GLN A 1 738 ? -16.182 -7.555 -26.602 1.00 84.75 738 GLN A N 1
ATOM 5409 C CA . GLN A 1 738 ? -17.043 -8.611 -27.149 1.00 84.75 738 GLN A CA 1
ATOM 5410 C C . GLN A 1 738 ? -17.283 -9.705 -26.108 1.00 84.75 738 GLN A C 1
ATOM 5412 O O . GLN A 1 738 ? -16.367 -10.077 -25.376 1.00 84.75 738 GLN A O 1
ATOM 5417 N N . VAL A 1 739 ? -18.503 -10.246 -26.057 1.00 90.69 739 VAL A N 1
ATOM 5418 C CA . VAL A 1 739 ? -18.810 -11.415 -25.220 1.00 90.69 739 VAL A CA 1
ATOM 5419 C C . VAL A 1 739 ? -18.533 -12.720 -25.974 1.00 90.69 739 VAL A C 1
ATOM 5421 O O . VAL A 1 739 ? -18.753 -12.798 -27.183 1.00 90.69 739 VAL A O 1
ATOM 5424 N N . LYS A 1 740 ? -18.102 -13.763 -25.262 1.00 88.12 740 LYS A N 1
ATOM 5425 C CA . LYS A 1 740 ? -18.046 -15.145 -25.750 1.00 88.12 740 LYS A CA 1
ATOM 5426 C C . LYS A 1 740 ? -18.662 -16.118 -24.748 1.00 88.12 740 LYS A C 1
ATOM 5428 O O . LYS A 1 740 ? -18.393 -16.046 -23.550 1.00 88.12 740 LYS A O 1
ATOM 5433 N N . VAL A 1 741 ? -19.491 -17.028 -25.252 1.00 89.06 741 VAL A N 1
ATOM 5434 C CA . VAL A 1 741 ? -20.109 -18.114 -24.480 1.00 89.06 741 VAL A CA 1
ATOM 5435 C C . VAL A 1 741 ? -19.104 -19.255 -24.315 1.00 89.06 741 VAL A C 1
ATOM 5437 O O . VAL A 1 741 ? -18.583 -19.760 -25.311 1.00 89.06 741 VAL A O 1
ATOM 5440 N N . THR A 1 742 ? -18.859 -19.664 -23.069 1.00 83.94 742 THR A N 1
ATOM 5441 C CA . THR A 1 742 ? -18.047 -20.838 -22.701 1.00 83.94 742 THR A CA 1
ATOM 5442 C C . THR A 1 742 ? -18.913 -21.918 -22.043 1.00 83.94 742 THR A C 1
ATOM 5444 O O . THR A 1 742 ? -20.108 -21.720 -21.815 1.00 83.94 742 THR A O 1
ATOM 5447 N N . ASP A 1 743 ? -18.310 -23.067 -21.748 1.00 75.56 743 ASP A N 1
ATOM 5448 C CA . ASP A 1 743 ? -18.859 -24.123 -20.889 1.00 75.56 743 ASP A CA 1
ATOM 5449 C C . ASP A 1 743 ? -20.179 -24.712 -21.415 1.00 75.56 743 ASP A C 1
ATOM 5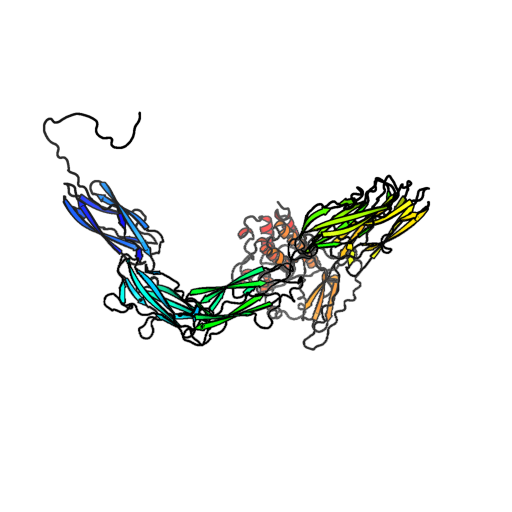451 O O . ASP A 1 743 ? -21.124 -24.957 -20.664 1.00 75.56 743 ASP A O 1
ATOM 5455 N N . PHE A 1 744 ? -20.238 -24.949 -22.732 1.00 69.56 744 PHE A N 1
ATOM 5456 C CA . PHE A 1 744 ? -21.310 -25.715 -23.374 1.00 69.56 744 PHE A CA 1
ATOM 5457 C C . PHE A 1 744 ? -21.452 -27.074 -22.675 1.00 69.56 744 PHE A C 1
ATOM 5459 O O . PHE A 1 744 ? -20.516 -27.875 -22.655 1.00 69.56 744 PHE A O 1
ATOM 5466 N N . GLY A 1 745 ? -22.611 -27.301 -22.051 1.00 56.50 745 GLY A N 1
ATOM 5467 C CA . GLY A 1 745 ? -22.759 -28.281 -20.979 1.00 56.50 745 GLY A CA 1
ATOM 5468 C C . GLY A 1 745 ? -22.335 -29.710 -21.336 1.00 56.50 745 GLY A C 1
ATOM 5469 O O . GLY A 1 745 ? -23.027 -30.410 -22.072 1.00 56.50 745 GLY A O 1
ATOM 5470 N N . ILE A 1 746 ? -21.267 -30.186 -20.683 1.00 48.44 746 ILE A N 1
ATOM 5471 C CA . ILE A 1 746 ? -20.708 -31.554 -20.783 1.00 48.44 746 ILE A CA 1
ATOM 5472 C C . ILE A 1 746 ? -21.747 -32.658 -20.459 1.00 48.44 746 ILE A C 1
ATOM 5474 O O . ILE A 1 746 ? -21.585 -33.824 -20.820 1.00 48.44 746 ILE A O 1
ATOM 5478 N N . ALA A 1 747 ? -22.868 -32.296 -19.829 1.00 40.81 747 ALA A N 1
ATOM 5479 C CA . ALA A 1 747 ? -23.988 -33.167 -19.481 1.00 40.81 747 ALA A CA 1
ATOM 5480 C C . ALA A 1 747 ? -24.860 -33.604 -20.688 1.00 40.81 747 ALA A C 1
ATOM 5482 O O . ALA A 1 747 ? -26.087 -33.458 -20.661 1.00 40.81 747 ALA A O 1
ATOM 5483 N N . HIS A 1 748 ? -24.251 -34.167 -21.740 1.00 42.94 748 HIS A N 1
ATOM 5484 C CA . HIS A 1 748 ? -24.968 -34.756 -22.884 1.00 42.94 748 HIS A CA 1
ATOM 5485 C C . HIS A 1 748 ? -24.923 -36.297 -22.955 1.00 42.94 748 HIS A C 1
ATOM 5487 O O . HIS A 1 748 ? -25.678 -36.901 -23.716 1.00 42.94 748 HIS A O 1
ATOM 5493 N N . ILE A 1 749 ? -24.127 -36.960 -22.108 1.00 40.06 749 ILE A N 1
ATOM 5494 C CA . ILE A 1 749 ? -23.919 -38.427 -22.111 1.00 40.06 749 ILE A CA 1
ATOM 5495 C C . ILE A 1 749 ? -25.042 -39.173 -21.332 1.00 40.06 749 ILE A C 1
ATOM 5497 O O . ILE A 1 749 ? -24.856 -40.269 -20.817 1.00 40.06 749 ILE A O 1
ATOM 5501 N N . LEU A 1 750 ? -26.239 -38.579 -21.217 1.00 31.83 750 LEU A N 1
ATOM 5502 C CA . LEU A 1 750 ? -27.404 -39.137 -20.501 1.00 31.83 750 LEU A CA 1
ATOM 5503 C C . LEU A 1 750 ? -28.735 -38.895 -21.244 1.00 31.83 750 LEU A C 1
ATOM 5505 O O . LEU A 1 750 ? -29.751 -38.576 -20.634 1.00 31.83 750 LEU A O 1
ATOM 5509 N N . GLN A 1 751 ? -28.737 -39.035 -22.575 1.00 36.69 751 GLN A N 1
ATOM 5510 C CA . GLN A 1 751 ? -29.978 -39.103 -23.372 1.00 36.69 751 GLN A CA 1
ATOM 5511 C C . GLN A 1 751 ? -30.298 -40.502 -23.926 1.00 36.69 751 GLN A C 1
ATOM 5513 O O . GLN A 1 751 ? -31.338 -40.662 -24.552 1.00 36.69 751 GLN A O 1
ATOM 5518 N N . ASP A 1 752 ? -29.454 -41.507 -23.664 1.00 35.28 752 ASP A N 1
ATOM 5519 C CA . ASP A 1 752 ? -29.574 -42.840 -24.283 1.00 35.28 752 ASP A CA 1
ATOM 5520 C C . ASP A 1 752 ? -29.837 -43.987 -23.280 1.00 35.28 752 ASP A C 1
ATOM 5522 O O . ASP A 1 752 ? -29.975 -45.140 -23.684 1.00 35.28 752 ASP A O 1
ATOM 5526 N N . ARG A 1 753 ? -29.930 -43.695 -21.965 1.00 33.62 753 ARG A N 1
ATOM 5527 C CA . ARG A 1 753 ? -30.409 -44.639 -20.929 1.00 33.62 753 ARG A CA 1
ATOM 5528 C C . ARG A 1 753 ? -31.196 -43.956 -19.806 1.00 33.62 753 ARG A C 1
ATOM 5530 O O . ARG A 1 753 ? -30.700 -43.030 -19.175 1.00 33.62 753 ARG A O 1
ATOM 5537 N N . ASP A 1 754 ? -32.387 -44.501 -19.567 1.00 35.19 754 ASP A N 1
ATOM 5538 C CA . ASP A 1 754 ? -33.238 -44.416 -18.372 1.00 35.19 754 ASP A CA 1
ATOM 5539 C C . ASP A 1 754 ? -33.509 -43.029 -17.750 1.00 35.19 754 ASP A C 1
ATOM 5541 O O . ASP A 1 754 ? -32.802 -42.522 -16.877 1.00 35.19 754 ASP A O 1
ATOM 5545 N N . GLU A 1 755 ? -34.668 -42.467 -18.108 1.00 43.41 755 GLU A N 1
ATOM 5546 C CA . GLU A 1 755 ? -35.290 -41.342 -17.406 1.00 43.41 755 GLU A CA 1
ATOM 5547 C C . GLU A 1 755 ? -35.529 -41.664 -15.913 1.00 43.41 755 GLU A C 1
ATOM 5549 O O . GLU A 1 755 ? -36.443 -42.430 -15.599 1.00 43.41 755 GLU A O 1
ATOM 5554 N N . LYS A 1 756 ? -34.757 -41.039 -15.000 1.00 34.38 756 LYS A N 1
ATOM 5555 C CA . LYS A 1 756 ? -35.199 -40.415 -13.713 1.00 34.38 756 LYS A CA 1
ATOM 5556 C C . LYS A 1 756 ? -34.076 -40.143 -12.701 1.00 34.38 756 LYS A C 1
ATOM 5558 O O . LYS A 1 756 ? -34.277 -39.337 -11.799 1.00 34.38 756 LYS A O 1
ATOM 5563 N N . THR A 1 757 ? -32.916 -40.789 -12.803 1.00 32.56 757 THR A N 1
ATOM 5564 C CA . THR A 1 757 ? -31.927 -40.843 -11.699 1.00 32.56 757 THR A CA 1
ATOM 5565 C C . THR A 1 757 ? -30.791 -39.814 -11.755 1.00 32.56 757 THR A C 1
ATOM 5567 O O . THR A 1 757 ? -30.117 -39.611 -10.748 1.00 32.56 757 THR A O 1
ATOM 5570 N N . ALA A 1 758 ? -30.582 -39.125 -12.880 1.00 33.06 758 ALA A N 1
ATOM 5571 C CA . ALA A 1 758 ? -29.420 -38.248 -13.085 1.00 33.06 758 ALA A CA 1
ATOM 5572 C C . ALA A 1 758 ? -29.361 -37.009 -12.162 1.00 33.06 758 ALA A C 1
ATOM 5574 O O . ALA A 1 758 ? -28.280 -36.573 -11.771 1.00 33.06 758 ALA A O 1
ATOM 5575 N N . PHE A 1 759 ? -30.513 -36.429 -11.809 1.00 35.28 759 PHE A N 1
ATOM 5576 C CA . PHE A 1 759 ? -30.587 -35.091 -11.198 1.00 35.28 759 PHE A CA 1
ATOM 5577 C C . PHE A 1 759 ? -30.192 -35.033 -9.709 1.00 35.28 759 PHE A C 1
ATOM 5579 O O . PHE A 1 759 ? -30.010 -33.946 -9.168 1.00 35.28 759 PHE A O 1
ATOM 5586 N N . ALA A 1 760 ? -30.065 -36.185 -9.041 1.00 31.14 760 ALA A N 1
ATOM 5587 C CA . ALA A 1 760 ? -29.820 -36.273 -7.597 1.00 31.14 760 ALA A CA 1
ATOM 5588 C C . ALA A 1 760 ? -28.335 -36.434 -7.207 1.00 31.14 760 ALA A C 1
ATOM 5590 O O . ALA A 1 760 ? -28.006 -36.334 -6.028 1.00 31.14 760 ALA A O 1
ATOM 5591 N N . ALA A 1 761 ? -27.444 -36.708 -8.168 1.00 31.53 761 ALA A N 1
ATOM 5592 C CA . ALA A 1 761 ? -26.044 -37.057 -7.894 1.00 31.53 761 ALA A CA 1
ATOM 5593 C C . ALA A 1 761 ? -25.070 -35.860 -7.915 1.00 31.53 761 ALA A C 1
ATOM 5595 O O . ALA A 1 761 ? -23.975 -35.949 -7.362 1.00 31.53 761 ALA A O 1
ATOM 5596 N N . ALA A 1 762 ? -25.448 -34.741 -8.540 1.00 35.56 762 ALA A N 1
ATOM 5597 C CA . ALA A 1 762 ? -24.631 -33.531 -8.588 1.00 35.56 762 ALA A CA 1
ATOM 5598 C C . ALA A 1 762 ? -24.975 -32.607 -7.407 1.00 35.56 762 ALA A C 1
ATOM 5600 O O . ALA A 1 762 ? -26.078 -32.065 -7.339 1.00 35.56 762 ALA A O 1
ATOM 5601 N N . GLY A 1 763 ? -24.028 -32.410 -6.483 1.00 33.09 763 GLY A N 1
ATOM 5602 C CA . GLY A 1 763 ? -24.210 -31.535 -5.320 1.00 33.09 763 GLY A CA 1
ATOM 5603 C C . GLY A 1 763 ? -24.522 -30.094 -5.735 1.00 33.09 763 GLY A C 1
ATOM 5604 O O . GLY A 1 763 ? -23.652 -29.386 -6.243 1.00 33.09 763 GLY A O 1
ATOM 5605 N N . MET A 1 764 ? -25.768 -29.656 -5.536 1.00 41.66 764 MET A N 1
ATOM 5606 C CA . MET A 1 764 ? -26.242 -28.363 -6.033 1.00 41.66 764 MET A CA 1
ATOM 5607 C C . MET A 1 764 ? -25.574 -27.186 -5.311 1.00 41.66 764 MET A C 1
ATOM 5609 O O . MET A 1 764 ? -25.848 -26.918 -4.142 1.00 41.66 764 MET A O 1
ATOM 5613 N N . GLN A 1 765 ? -24.767 -26.409 -6.037 1.00 43.16 765 GLN A N 1
ATOM 5614 C CA . GLN A 1 765 ? -24.372 -25.079 -5.577 1.00 43.16 765 GLN A CA 1
ATOM 5615 C C . GLN A 1 765 ? -25.591 -24.145 -5.539 1.00 43.16 765 GLN A C 1
ATOM 5617 O O . GLN A 1 765 ? -26.265 -23.934 -6.551 1.00 43.16 765 GLN A O 1
ATOM 5622 N N . VAL A 1 766 ? -25.804 -23.514 -4.381 1.00 42.72 766 VAL A N 1
ATOM 5623 C CA . VAL A 1 766 ? -26.928 -22.605 -4.070 1.00 42.72 766 VAL A CA 1
ATOM 5624 C C . VAL A 1 766 ? -27.031 -21.404 -5.033 1.00 42.72 766 VAL A C 1
ATOM 5626 O O . VAL A 1 766 ? -28.092 -20.802 -5.168 1.00 42.72 766 VAL A O 1
ATOM 5629 N N . GLY A 1 767 ? -25.958 -21.069 -5.760 1.00 50.19 767 GLY A N 1
ATOM 5630 C CA . GLY A 1 767 ? -25.972 -20.034 -6.799 1.00 50.19 767 GLY A CA 1
ATOM 5631 C C . GLY A 1 767 ? -26.663 -20.448 -8.108 1.00 50.19 767 GLY A C 1
ATOM 5632 O O . GLY A 1 767 ? -27.432 -19.663 -8.662 1.00 50.19 767 GLY A O 1
ATOM 5633 N N . THR A 1 768 ? -26.426 -21.668 -8.603 1.00 62.06 768 THR A N 1
ATOM 5634 C CA . THR A 1 768 ? -26.835 -22.092 -9.961 1.00 62.06 768 THR A CA 1
ATOM 5635 C C . THR A 1 768 ? -28.346 -22.309 -10.082 1.00 62.06 768 THR A C 1
ATOM 5637 O O . THR A 1 768 ? -28.940 -21.979 -11.108 1.00 62.06 768 THR A O 1
ATOM 5640 N N . VAL A 1 769 ? -28.999 -22.777 -9.012 1.00 73.88 769 VAL A N 1
ATOM 5641 C CA . VAL A 1 769 ? -30.457 -23.021 -8.965 1.00 73.88 769 VAL A CA 1
ATOM 5642 C C . VAL A 1 769 ? -31.307 -21.784 -9.287 1.00 73.88 769 VAL A C 1
ATOM 5644 O O . VAL A 1 769 ? -32.439 -21.912 -9.751 1.00 73.88 769 VAL A O 1
ATOM 5647 N N . ASN A 1 770 ? -30.760 -20.577 -9.113 1.00 83.56 770 ASN A N 1
ATOM 5648 C CA . ASN A 1 770 ? -31.467 -19.328 -9.400 1.00 83.56 770 ASN A CA 1
ATOM 5649 C C . ASN A 1 770 ? -31.662 -19.083 -10.906 1.00 83.56 770 ASN A C 1
ATOM 5651 O O . ASN A 1 770 ? -32.621 -18.411 -11.282 1.00 83.56 770 ASN A O 1
ATOM 5655 N N . TYR A 1 771 ? -30.829 -19.674 -11.769 1.00 86.81 771 TYR A N 1
ATOM 5656 C CA . TYR A 1 771 ? -30.925 -19.544 -13.230 1.00 86.81 771 TYR A CA 1
ATOM 5657 C C . TYR A 1 771 ? -31.853 -20.590 -13.862 1.00 86.81 771 TYR A C 1
ATOM 5659 O O . TYR A 1 771 ? -32.462 -20.311 -14.890 1.00 86.81 771 TYR A O 1
ATOM 5667 N N . MET A 1 772 ? -32.024 -21.752 -13.218 1.00 86.44 772 MET A N 1
ATOM 5668 C CA . MET A 1 772 ? -32.764 -22.897 -13.767 1.00 86.44 772 MET A CA 1
ATOM 5669 C C . MET A 1 772 ? -34.183 -22.549 -14.244 1.00 86.44 772 MET A C 1
ATOM 5671 O O . MET A 1 772 ? -34.905 -21.788 -13.587 1.00 86.44 772 MET A O 1
ATOM 5675 N N . ALA A 1 773 ? -34.592 -23.151 -15.362 1.00 89.19 773 ALA A N 1
ATOM 5676 C CA . ALA A 1 773 ? -35.936 -23.023 -15.920 1.00 89.19 773 ALA A CA 1
ATOM 5677 C C . ALA A 1 773 ? -36.952 -23.947 -15.217 1.00 89.19 773 ALA A C 1
ATOM 5679 O O . ALA A 1 773 ? -36.552 -24.986 -14.684 1.00 89.19 773 ALA A O 1
ATOM 5680 N N . PRO A 1 774 ? -38.264 -23.641 -15.237 1.00 89.38 774 PRO A N 1
ATOM 5681 C CA . PRO A 1 774 ? -39.284 -24.447 -14.557 1.00 89.38 774 PRO A CA 1
ATOM 5682 C C . PRO A 1 774 ? -39.307 -25.911 -15.023 1.00 89.38 774 PRO A C 1
ATOM 5684 O O . PRO A 1 774 ? -39.513 -26.813 -14.210 1.00 89.38 774 PRO A O 1
ATOM 5687 N N . GLU A 1 775 ? -39.019 -26.176 -16.301 1.00 85.19 775 GLU A N 1
ATOM 5688 C CA . GLU A 1 775 ? -38.870 -27.535 -16.830 1.00 85.19 775 GLU A CA 1
ATOM 5689 C C . GLU A 1 775 ? -37.642 -28.278 -16.272 1.00 85.19 775 GLU A C 1
ATOM 5691 O O . GLU A 1 775 ? -37.721 -29.483 -16.061 1.00 85.19 775 GLU A O 1
ATOM 5696 N N . GLN A 1 776 ? -36.540 -27.593 -15.935 1.00 83.12 776 GLN A N 1
ATOM 5697 C CA . GLN A 1 776 ? -35.398 -28.225 -15.254 1.00 83.12 776 GLN A CA 1
ATOM 5698 C C . GLN A 1 776 ? -35.745 -28.599 -13.807 1.00 83.12 776 GLN A C 1
ATOM 5700 O O . GLN A 1 776 ? -35.313 -29.644 -13.333 1.00 83.12 776 GLN A O 1
ATOM 5705 N N . VAL A 1 777 ? -36.557 -27.786 -13.120 1.00 83.00 777 VAL A N 1
ATOM 5706 C CA . VAL A 1 777 ? -37.008 -28.071 -11.743 1.00 83.00 777 VAL A CA 1
ATOM 5707 C C . VAL A 1 777 ? -38.014 -29.228 -11.701 1.00 83.00 777 VAL A C 1
ATOM 5709 O O . VAL A 1 777 ? -38.023 -30.012 -10.756 1.00 83.00 777 VAL A O 1
ATOM 5712 N N . THR A 1 778 ? -38.864 -29.345 -12.723 1.00 78.19 778 THR A N 1
ATOM 5713 C CA . THR A 1 778 ? -39.948 -30.345 -12.791 1.00 78.19 778 THR A CA 1
ATOM 5714 C C . THR A 1 778 ? -39.578 -31.635 -13.533 1.00 78.19 778 THR A C 1
ATOM 5716 O O . THR A 1 778 ? -40.391 -32.555 -13.578 1.00 78.19 778 THR A O 1
ATOM 5719 N N . GLY A 1 779 ? -38.371 -31.732 -14.105 1.00 73.94 779 GLY A N 1
ATOM 5720 C CA . GLY A 1 779 ? -37.957 -32.875 -14.931 1.00 73.94 779 GLY A CA 1
ATOM 5721 C C . GLY A 1 779 ? -38.647 -32.934 -16.302 1.00 73.94 779 GLY A C 1
ATOM 5722 O O . GLY A 1 779 ? -38.780 -34.009 -16.882 1.00 73.94 779 GLY A O 1
ATOM 5723 N N . GLY A 1 780 ? -39.120 -31.792 -16.803 1.00 76.50 780 GLY A N 1
ATOM 5724 C CA . GLY A 1 780 ? -39.731 -31.647 -18.121 1.00 76.50 780 GLY A CA 1
ATOM 5725 C C . GLY A 1 780 ? -38.721 -31.680 -19.275 1.00 76.50 780 GLY A C 1
ATOM 5726 O O . GLY A 1 780 ? -37.504 -31.733 -19.090 1.00 76.50 780 GLY A O 1
ATOM 5727 N N . ARG A 1 781 ? -39.236 -31.634 -20.510 1.00 79.25 781 ARG A N 1
ATOM 5728 C CA . ARG A 1 781 ? -38.414 -31.727 -21.725 1.00 79.25 781 ARG A CA 1
ATOM 5729 C C . ARG A 1 781 ? -37.542 -30.481 -21.916 1.00 79.25 781 ARG A C 1
ATOM 5731 O O . ARG A 1 781 ? -38.041 -29.420 -22.276 1.00 79.25 781 ARG A O 1
ATOM 5738 N N . ILE A 1 782 ? -36.233 -30.659 -21.766 1.00 82.31 782 ILE A N 1
ATOM 5739 C CA . ILE A 1 782 ? -35.217 -29.628 -22.013 1.00 82.31 782 ILE A CA 1
ATOM 5740 C C . ILE A 1 782 ? -35.032 -29.393 -23.520 1.00 82.31 782 ILE A C 1
ATOM 5742 O O . ILE A 1 782 ? -35.004 -30.345 -24.303 1.00 82.31 782 ILE A O 1
ATOM 5746 N N . GLY A 1 783 ? -34.876 -28.132 -23.930 1.00 84.12 783 GLY A N 1
ATOM 5747 C CA . GLY A 1 783 ? -34.667 -27.748 -25.330 1.00 84.12 783 GLY A CA 1
ATOM 5748 C C . GLY A 1 783 ? -34.322 -26.262 -25.506 1.00 84.12 783 GLY A C 1
ATOM 5749 O O . GLY A 1 783 ? -34.105 -25.574 -24.512 1.00 84.12 783 GLY A O 1
ATOM 5750 N N . PRO A 1 784 ? -34.323 -25.733 -26.744 1.00 91.38 784 PRO A N 1
ATOM 5751 C CA . PRO A 1 784 ? -34.070 -24.315 -27.029 1.00 91.38 784 PRO A CA 1
ATOM 5752 C C . PRO A 1 784 ? -34.829 -23.296 -26.145 1.00 91.38 784 PRO A C 1
ATOM 5754 O O . PRO A 1 784 ? -34.202 -22.334 -25.694 1.00 91.38 784 PRO A O 1
ATOM 5757 N N . PRO A 1 785 ? -36.121 -23.495 -25.787 1.00 93.38 785 PRO A N 1
ATOM 5758 C CA . PRO A 1 785 ? -36.823 -22.583 -24.878 1.00 93.38 785 PRO A CA 1
ATOM 5759 C C . PRO A 1 785 ? -36.228 -22.512 -23.465 1.00 93.38 785 PRO A C 1
ATOM 5761 O O . PRO A 1 785 ? -36.408 -21.499 -22.786 1.00 93.38 785 PRO A O 1
ATOM 5764 N N . THR A 1 786 ? -35.535 -23.559 -23.008 1.00 91.81 786 THR A N 1
ATOM 5765 C CA . THR A 1 786 ? -34.862 -23.601 -21.702 1.00 91.81 786 THR A CA 1
ATOM 5766 C C . THR A 1 786 ? -33.751 -22.562 -21.651 1.00 91.81 786 THR A C 1
ATOM 5768 O O . THR A 1 786 ? -33.742 -21.713 -20.764 1.00 91.81 786 THR A O 1
ATOM 5771 N N . ASP A 1 787 ? -32.877 -22.547 -22.658 1.00 93.38 787 ASP A N 1
ATOM 5772 C CA . ASP A 1 787 ? -31.794 -21.566 -22.751 1.00 93.38 787 ASP A CA 1
ATOM 5773 C C . ASP A 1 787 ? -32.331 -20.127 -22.858 1.00 93.38 787 ASP A C 1
ATOM 5775 O O . ASP A 1 787 ? -31.753 -19.220 -22.264 1.00 93.38 787 ASP A O 1
ATOM 5779 N N . ILE A 1 788 ? -33.460 -19.907 -23.554 1.00 97.31 788 ILE A N 1
ATOM 5780 C CA . ILE A 1 788 ? -34.117 -18.584 -23.635 1.00 97.31 788 ILE A CA 1
ATOM 5781 C C . ILE A 1 788 ? -34.491 -18.077 -22.232 1.00 97.31 788 ILE A C 1
ATOM 5783 O O . ILE A 1 788 ? -34.276 -16.904 -21.924 1.00 97.31 788 ILE A O 1
ATOM 5787 N N . TYR A 1 789 ? -34.988 -18.955 -21.357 1.00 96.00 789 TYR A N 1
ATOM 5788 C CA . TYR A 1 789 ? -35.329 -18.612 -19.974 1.00 96.00 789 TYR A CA 1
ATOM 5789 C C . TYR A 1 789 ? -34.089 -18.352 -19.103 1.00 96.00 789 TYR A C 1
ATOM 5791 O O . TYR A 1 789 ? -34.079 -17.409 -18.305 1.00 96.00 789 TYR A O 1
ATOM 5799 N N . LEU A 1 790 ? -33.022 -19.145 -19.262 1.00 94.38 790 LEU A N 1
ATOM 5800 C CA . LEU A 1 790 ? -31.757 -18.925 -18.547 1.00 94.38 790 LEU A CA 1
ATOM 5801 C C . LEU A 1 790 ? -31.109 -17.597 -18.964 1.00 94.38 790 LEU A C 1
ATOM 5803 O O . LEU A 1 790 ? -30.642 -16.840 -18.108 1.00 94.38 790 LEU A O 1
ATOM 5807 N N . LEU A 1 791 ? -31.142 -17.264 -20.259 1.00 96.50 791 LEU A N 1
ATOM 5808 C CA . LEU A 1 791 ? -30.670 -15.975 -20.758 1.00 96.50 791 LEU A CA 1
ATOM 5809 C C . LEU A 1 791 ? -31.569 -14.824 -20.284 1.00 96.50 791 LEU A C 1
ATOM 5811 O O . LEU A 1 791 ? -31.047 -13.802 -19.854 1.00 96.50 791 LEU A O 1
ATOM 5815 N N . GLY A 1 792 ? -32.895 -14.996 -20.258 1.00 96.81 792 GLY A N 1
ATOM 5816 C CA . GLY A 1 792 ? -33.826 -14.028 -19.661 1.00 96.81 792 GLY A CA 1
ATOM 5817 C C . GLY A 1 792 ? -33.534 -13.758 -18.179 1.00 96.81 792 GLY A C 1
ATOM 5818 O O . GLY A 1 792 ? -33.449 -12.603 -17.761 1.00 96.81 792 GLY A O 1
ATOM 5819 N N . THR A 1 793 ? -33.274 -14.814 -17.402 1.00 95.19 793 THR A N 1
ATOM 5820 C CA . THR A 1 793 ? -32.868 -14.713 -15.987 1.00 95.19 793 THR A CA 1
ATOM 5821 C C . THR A 1 793 ? -31.507 -14.029 -15.841 1.00 95.19 793 THR A C 1
ATOM 5823 O O . THR A 1 793 ? -31.312 -13.207 -14.946 1.00 95.19 793 THR A O 1
ATOM 5826 N N . THR A 1 794 ? -30.580 -14.314 -16.757 1.00 95.81 794 THR A N 1
ATOM 5827 C CA . THR A 1 794 ? -29.267 -13.667 -16.827 1.00 95.81 794 THR A CA 1
ATOM 5828 C C . THR A 1 794 ? -29.400 -12.172 -17.117 1.00 95.81 794 THR A C 1
ATOM 5830 O O . THR A 1 794 ? -28.836 -11.376 -16.373 1.00 95.81 794 THR A O 1
ATOM 5833 N N . VAL A 1 795 ? -30.202 -11.759 -18.107 1.00 96.44 795 VAL A N 1
ATOM 5834 C CA . VAL A 1 795 ? -30.473 -10.339 -18.407 1.00 96.44 795 VAL A CA 1
ATOM 5835 C C . VAL A 1 795 ? -31.054 -9.634 -17.177 1.00 96.44 795 VAL A C 1
ATOM 5837 O O . VAL A 1 795 ? -30.555 -8.579 -16.779 1.00 96.44 795 VAL A O 1
ATOM 5840 N N . PHE A 1 796 ? -32.055 -10.244 -16.533 1.00 95.62 796 PHE A N 1
ATOM 5841 C CA . PHE A 1 796 ? -32.695 -9.708 -15.331 1.00 95.62 796 PHE A CA 1
ATOM 5842 C C . PHE A 1 796 ? -31.685 -9.467 -14.199 1.00 95.62 796 PHE A C 1
ATOM 5844 O O . PHE A 1 796 ? -31.646 -8.373 -13.631 1.00 95.62 796 PHE A O 1
ATOM 5851 N N . PHE A 1 797 ? -30.828 -10.448 -13.897 1.00 94.25 797 PHE A N 1
ATOM 5852 C CA . PHE A 1 797 ? -29.808 -10.337 -12.848 1.00 94.25 797 PHE A CA 1
ATOM 5853 C C . PHE A 1 797 ? -28.686 -9.351 -13.209 1.00 94.25 797 PHE A C 1
ATOM 5855 O O . PHE A 1 797 ? -28.268 -8.534 -12.379 1.00 94.25 797 PHE A O 1
ATOM 5862 N N . CYS A 1 798 ? -28.220 -9.364 -14.460 1.00 94.81 798 CYS A N 1
ATOM 5863 C CA . CYS A 1 798 ? -27.196 -8.438 -14.936 1.00 94.81 798 CYS A CA 1
ATOM 5864 C C . CYS A 1 798 ? -27.660 -6.974 -14.897 1.00 94.81 798 CYS A C 1
ATOM 5866 O O . CYS A 1 798 ? -26.824 -6.095 -14.691 1.00 94.81 798 CYS A O 1
ATOM 5868 N N . LEU A 1 799 ? -28.961 -6.697 -15.019 1.00 94.06 799 LEU A N 1
ATOM 5869 C CA . LEU A 1 799 ? -29.503 -5.343 -14.887 1.00 94.06 799 LEU A CA 1
ATOM 5870 C C . LEU A 1 799 ? -29.867 -4.989 -13.434 1.00 94.06 799 LEU A C 1
ATOM 5872 O O . LEU A 1 799 ? -29.420 -3.958 -12.939 1.00 94.06 799 LEU A O 1
ATOM 5876 N N . SER A 1 800 ? -30.630 -5.833 -12.733 1.00 92.25 800 SER A N 1
ATOM 5877 C CA . SER A 1 800 ? -31.220 -5.507 -11.417 1.00 92.25 800 SER A CA 1
ATOM 5878 C C . SER A 1 800 ? -30.375 -5.877 -10.190 1.00 92.25 800 SER A C 1
ATOM 5880 O O . SER A 1 800 ? -30.750 -5.511 -9.078 1.00 92.25 800 SER A O 1
ATOM 5882 N N . ARG A 1 801 ? -29.287 -6.652 -10.356 1.00 91.81 801 ARG A N 1
ATOM 5883 C CA . ARG A 1 801 ? -28.531 -7.340 -9.274 1.00 91.81 801 ARG A CA 1
ATOM 5884 C C . ARG A 1 801 ? -29.356 -8.338 -8.438 1.00 91.81 801 ARG A C 1
ATOM 5886 O O . ARG A 1 801 ? -28.827 -8.910 -7.490 1.00 91.81 801 ARG A O 1
ATOM 5893 N N . ASN A 1 802 ? -30.612 -8.582 -8.805 1.00 89.81 802 ASN A N 1
ATOM 5894 C CA . ASN A 1 802 ? -31.565 -9.443 -8.107 1.00 89.81 802 ASN A CA 1
ATOM 5895 C C . ASN A 1 802 ? -32.065 -10.559 -9.041 1.00 89.81 802 ASN A C 1
ATOM 5897 O O . ASN A 1 802 ? -31.780 -10.552 -10.237 1.00 89.81 802 ASN A O 1
ATOM 5901 N N . TYR A 1 803 ? -32.809 -11.528 -8.508 1.00 88.88 803 TYR A N 1
ATOM 5902 C CA . TYR A 1 803 ? -33.443 -12.585 -9.304 1.00 88.88 803 TYR A CA 1
ATOM 5903 C C . TYR A 1 803 ? -34.944 -12.304 -9.511 1.00 88.88 803 TYR A C 1
ATOM 5905 O O . TYR A 1 803 ? -35.530 -11.602 -8.687 1.00 88.88 803 TYR A O 1
ATOM 5913 N N . PRO A 1 804 ? -35.595 -12.860 -10.557 1.00 85.19 804 PRO A N 1
ATOM 5914 C CA . PRO A 1 804 ? -37.014 -12.593 -10.845 1.00 85.19 804 PRO A CA 1
ATOM 5915 C C . PRO A 1 804 ? -38.010 -13.169 -9.823 1.00 85.19 804 PRO A C 1
ATOM 5917 O O . PRO A 1 804 ? -39.213 -12.953 -9.951 1.00 85.19 804 PRO A O 1
ATOM 5920 N N . TYR A 1 805 ? -37.516 -13.923 -8.838 1.00 84.00 805 TYR A N 1
ATOM 5921 C CA . TYR A 1 805 ? -38.279 -14.563 -7.769 1.00 84.00 805 TYR A CA 1
ATOM 5922 C C . TYR A 1 805 ? -37.548 -14.303 -6.447 1.00 84.00 805 TYR A C 1
ATOM 5924 O O . TYR A 1 805 ? -36.337 -14.522 -6.363 1.00 84.00 805 TYR A O 1
ATOM 5932 N N . GLY A 1 806 ? -38.267 -13.829 -5.429 1.00 62.44 806 GLY A N 1
ATOM 5933 C CA . GLY A 1 806 ? -37.710 -13.507 -4.112 1.00 62.44 806 GLY A CA 1
ATOM 5934 C C . GLY A 1 806 ? -38.048 -14.552 -3.046 1.00 62.44 806 GLY A C 1
ATOM 5935 O O . GLY A 1 806 ? -39.075 -15.218 -3.118 1.00 62.44 806 GLY A O 1
ATOM 5936 N N . GLY A 1 807 ? -37.207 -14.658 -2.013 1.00 56.25 807 GLY A N 1
ATOM 5937 C CA . GLY A 1 807 ? -37.465 -15.488 -0.830 1.00 56.25 807 GLY A CA 1
ATOM 5938 C C . GLY A 1 807 ? -36.635 -16.775 -0.741 1.00 56.25 807 GLY A C 1
ATOM 5939 O O . GLY A 1 807 ? -35.755 -17.040 -1.553 1.00 56.25 807 GLY A O 1
ATOM 5940 N N . HIS A 1 808 ? -36.906 -17.573 0.296 1.00 52.56 808 HIS A N 1
ATOM 5941 C CA . HIS A 1 808 ? -36.089 -18.737 0.679 1.00 52.56 808 HIS A CA 1
ATOM 5942 C C . HIS A 1 808 ? -36.320 -20.008 -0.171 1.00 52.56 808 HIS A C 1
ATOM 5944 O O . HIS A 1 808 ? -35.607 -20.990 0.014 1.00 52.56 808 HIS A O 1
ATOM 5950 N N . LEU A 1 809 ? -37.297 -20.021 -1.089 1.00 64.38 809 LEU A N 1
ATOM 5951 C CA . LEU A 1 809 ? -37.683 -21.206 -1.877 1.00 64.38 809 LEU A CA 1
ATOM 5952 C C . LEU A 1 809 ? -37.733 -20.927 -3.400 1.00 64.38 809 LEU A C 1
ATOM 5954 O O . LEU A 1 809 ? -38.754 -21.196 -4.038 1.00 64.38 809 LEU A O 1
ATOM 5958 N N . PRO A 1 810 ? -36.649 -20.419 -4.027 1.00 69.94 810 PRO A N 1
ATOM 5959 C CA . PRO A 1 810 ? -36.672 -19.952 -5.420 1.00 69.94 810 PRO A CA 1
ATOM 5960 C C . PRO A 1 810 ? -37.033 -21.043 -6.442 1.00 69.94 810 PRO A C 1
ATOM 5962 O O . PRO A 1 810 ? -37.615 -20.741 -7.481 1.00 69.94 810 PRO A O 1
ATOM 5965 N N . LEU A 1 811 ? -36.736 -22.317 -6.153 1.00 77.19 811 LEU A N 1
ATOM 5966 C CA . LEU A 1 811 ? -37.132 -23.449 -7.002 1.00 77.19 811 LEU A CA 1
ATOM 5967 C C . LEU A 1 811 ? -38.652 -23.681 -7.015 1.00 77.19 811 LEU A C 1
ATOM 5969 O O . LEU A 1 811 ? -39.196 -24.049 -8.052 1.00 77.19 811 LEU A O 1
ATOM 5973 N N . LEU A 1 812 ? -39.341 -23.448 -5.894 1.00 77.12 812 LEU A N 1
ATOM 5974 C CA . LEU A 1 812 ? -40.792 -23.627 -5.795 1.00 77.12 812 LEU A CA 1
ATOM 5975 C C . LEU A 1 812 ? -41.532 -22.479 -6.495 1.00 77.12 812 LEU A C 1
ATOM 5977 O O . LEU A 1 812 ? -42.432 -22.725 -7.300 1.00 77.12 812 LEU A O 1
ATOM 5981 N N . ALA A 1 813 ? -41.081 -21.243 -6.253 1.00 80.19 813 ALA A N 1
ATOM 5982 C CA . ALA A 1 813 ? -41.620 -20.032 -6.869 1.00 80.19 813 ALA A CA 1
ATOM 5983 C C . ALA A 1 813 ? -41.609 -20.118 -8.407 1.00 80.19 813 ALA A C 1
ATOM 5985 O O . ALA A 1 813 ? -42.645 -19.931 -9.034 1.00 80.19 813 ALA A O 1
ATOM 5986 N N . LYS A 1 814 ? -40.496 -20.555 -9.021 1.00 82.19 814 LYS A N 1
ATOM 5987 C CA . LYS A 1 814 ? -40.374 -20.776 -10.482 1.00 82.19 814 LYS A CA 1
ATOM 5988 C C . LYS A 1 814 ? -41.459 -21.676 -11.100 1.00 82.19 814 LYS A C 1
ATOM 5990 O O . LYS A 1 814 ? -41.708 -21.589 -12.299 1.00 82.19 814 LYS A O 1
ATOM 5995 N N . VAL A 1 815 ? -42.073 -22.570 -10.321 1.00 82.31 815 VAL A N 1
ATOM 5996 C CA . VAL A 1 815 ? -43.113 -23.500 -10.798 1.00 82.31 815 VAL A CA 1
ATOM 5997 C C . VAL A 1 815 ? -44.521 -22.980 -10.482 1.00 82.31 815 VAL A C 1
ATOM 5999 O O . VAL A 1 815 ? -45.448 -23.181 -11.271 1.00 82.31 815 VAL A O 1
ATOM 6002 N N . GLN A 1 816 ? -44.700 -22.301 -9.347 1.00 83.06 816 GLN A N 1
ATOM 6003 C CA . GLN A 1 816 ? -46.011 -21.866 -8.848 1.00 83.06 816 GLN A CA 1
ATOM 6004 C C . GLN A 1 816 ? -46.392 -20.441 -9.278 1.00 83.06 816 GLN A C 1
ATOM 6006 O O . GLN A 1 816 ? -47.558 -20.192 -9.594 1.00 83.06 816 GLN A O 1
ATOM 6011 N N . GLU A 1 817 ? -45.416 -19.546 -9.366 1.00 85.94 817 GLU A N 1
ATOM 6012 C CA . GLU A 1 817 ? -45.563 -18.107 -9.587 1.00 85.94 817 GLU A CA 1
ATOM 6013 C C . GLU A 1 817 ? -45.077 -17.713 -10.993 1.00 85.94 817 GLU A C 1
ATOM 6015 O O . GLU A 1 817 ? -44.327 -18.443 -11.648 1.00 85.94 817 GLU A O 1
ATOM 6020 N N . ASP A 1 818 ? -45.491 -16.537 -11.459 1.00 85.69 818 ASP A N 1
ATOM 6021 C CA . ASP A 1 818 ? -44.914 -15.899 -12.643 1.00 85.69 818 ASP A CA 1
ATOM 6022 C C . ASP A 1 818 ? -43.830 -14.897 -12.209 1.00 85.69 818 ASP A C 1
ATOM 6024 O O . ASP A 1 818 ? -43.890 -14.345 -11.110 1.00 85.69 818 ASP A O 1
ATOM 6028 N N . ALA A 1 819 ? -42.813 -14.689 -13.049 1.00 87.88 819 ALA A N 1
ATOM 6029 C CA . ALA A 1 819 ? -41.672 -13.838 -12.718 1.00 87.88 819 ALA A CA 1
ATOM 6030 C C . ALA A 1 819 ? -42.087 -12.381 -12.434 1.00 87.88 819 ALA A C 1
ATOM 6032 O O . ALA A 1 819 ? -42.917 -11.810 -13.146 1.00 87.88 819 ALA A O 1
ATOM 6033 N N . ALA A 1 820 ? -41.462 -11.757 -11.431 1.00 88.38 820 ALA A N 1
ATOM 6034 C CA . ALA A 1 820 ? -41.637 -10.332 -11.172 1.00 88.38 820 ALA A CA 1
ATOM 6035 C C . ALA A 1 820 ? -41.143 -9.502 -12.378 1.00 88.38 820 ALA A C 1
ATOM 6037 O O . ALA A 1 820 ? -40.051 -9.783 -12.878 1.00 88.38 820 ALA A O 1
ATOM 6038 N N . PRO A 1 821 ? -41.885 -8.475 -12.841 1.00 91.12 821 PRO A N 1
ATOM 6039 C CA . PRO A 1 821 ? -41.431 -7.602 -13.923 1.00 91.12 821 PRO A CA 1
ATOM 6040 C C . PRO A 1 821 ? -40.117 -6.895 -13.584 1.00 91.12 821 PRO A C 1
ATOM 6042 O O . PRO A 1 821 ? -39.960 -6.372 -12.483 1.00 91.12 821 PRO A O 1
ATOM 6045 N N . LEU A 1 822 ? -39.191 -6.781 -14.538 1.00 92.19 822 LEU A N 1
ATOM 6046 C CA . LEU A 1 822 ? -37.920 -6.074 -14.329 1.00 92.19 822 LEU A CA 1
ATOM 6047 C C . LEU A 1 822 ? -38.145 -4.620 -13.875 1.00 92.19 822 LEU A C 1
ATOM 6049 O O . LEU A 1 822 ? -37.412 -4.103 -13.026 1.00 92.19 822 LEU A O 1
ATOM 6053 N N . ARG A 1 823 ? -39.218 -3.985 -14.363 1.00 93.69 823 ARG A N 1
ATOM 6054 C CA . ARG A 1 823 ? -39.612 -2.620 -13.973 1.00 93.69 823 ARG A CA 1
ATOM 6055 C C . ARG A 1 823 ? -40.185 -2.477 -12.561 1.00 93.69 823 ARG A C 1
ATOM 6057 O O . ARG A 1 823 ? -40.351 -1.345 -12.113 1.00 93.69 823 ARG A O 1
ATOM 6064 N N . SER A 1 824 ? -40.432 -3.566 -11.824 1.00 91.25 824 SER A N 1
ATOM 6065 C CA . SER A 1 824 ? -40.730 -3.478 -10.385 1.00 91.25 824 SER A CA 1
ATOM 6066 C C . SER A 1 824 ? -39.479 -3.206 -9.541 1.00 91.25 824 SER A C 1
ATOM 6068 O O . SER A 1 824 ? -39.605 -2.749 -8.409 1.00 91.25 824 SER A O 1
ATOM 6070 N N . LEU A 1 825 ? -38.284 -3.480 -10.081 1.00 90.75 825 LEU A N 1
ATOM 6071 C CA . LEU A 1 825 ? -36.990 -3.193 -9.447 1.00 90.75 825 LEU A CA 1
ATOM 6072 C C . LEU A 1 825 ? -36.246 -2.032 -10.124 1.00 90.75 825 LEU A C 1
ATOM 6074 O O . LEU A 1 825 ? -35.507 -1.313 -9.458 1.00 90.75 825 LEU A O 1
ATOM 6078 N N . LEU A 1 826 ? -36.451 -1.835 -11.431 1.00 91.81 826 LEU A N 1
ATOM 6079 C CA . LEU A 1 826 ? -35.865 -0.753 -12.229 1.00 91.81 826 LEU A CA 1
ATOM 6080 C C . LEU A 1 826 ? -36.963 0.017 -12.995 1.00 91.81 826 LEU A C 1
ATOM 6082 O O . LEU A 1 826 ? -37.164 -0.232 -14.186 1.00 91.81 826 LEU A O 1
ATOM 6086 N N . PRO A 1 827 ? -37.711 0.938 -12.354 1.00 90.25 827 PRO A N 1
ATOM 6087 C CA . PRO A 1 827 ? -38.844 1.631 -12.989 1.00 90.25 827 PRO A CA 1
ATOM 6088 C C . PRO A 1 827 ? -38.477 2.451 -14.240 1.00 90.25 827 PRO A C 1
ATOM 6090 O O . PRO A 1 827 ? -39.340 2.745 -15.074 1.00 90.25 827 PRO A O 1
ATOM 6093 N N . ASP A 1 828 ? -37.195 2.804 -14.348 1.00 89.62 828 ASP A N 1
ATOM 6094 C CA . ASP A 1 828 ? -36.539 3.576 -15.402 1.00 89.62 828 ASP A CA 1
ATOM 6095 C C . ASP A 1 828 ? -36.049 2.732 -16.597 1.00 89.62 828 ASP A C 1
ATOM 6097 O O . ASP A 1 828 ? -35.574 3.292 -17.583 1.00 89.62 828 ASP A O 1
ATOM 6101 N N . VAL A 1 829 ? -36.182 1.402 -16.546 1.00 92.56 829 VAL A N 1
ATOM 6102 C CA . VAL A 1 829 ? -36.051 0.528 -17.727 1.00 92.56 829 VAL A CA 1
ATOM 6103 C C . VAL A 1 829 ? -37.241 0.740 -18.670 1.00 92.56 829 VAL A C 1
ATOM 6105 O O . VAL A 1 829 ? -38.360 1.011 -18.227 1.00 92.56 829 VAL A O 1
ATOM 6108 N N . SER A 1 830 ? -37.013 0.615 -19.977 1.00 94.88 830 SER A N 1
ATOM 6109 C CA . SER A 1 830 ? -38.045 0.769 -21.004 1.00 94.88 830 SER A CA 1
ATOM 6110 C C . SER A 1 830 ? -39.126 -0.326 -20.930 1.00 94.88 830 SER A C 1
ATOM 6112 O O . SER A 1 830 ? -38.825 -1.482 -20.607 1.00 94.88 830 SER A O 1
ATOM 6114 N N . PRO A 1 831 ? -40.396 -0.013 -21.260 1.00 94.56 831 PRO A N 1
ATOM 6115 C CA . PRO A 1 831 ? -41.442 -1.025 -21.430 1.00 94.56 831 PRO A CA 1
ATOM 6116 C C . PRO A 1 831 ? -41.069 -2.117 -22.445 1.00 94.56 831 PRO A C 1
ATOM 6118 O O . PRO A 1 831 ? -41.469 -3.267 -22.287 1.00 94.56 831 PRO A O 1
ATOM 6121 N N . GLU A 1 832 ? -40.285 -1.775 -23.468 1.00 94.81 832 GLU A N 1
ATOM 6122 C CA . GLU A 1 832 ? -39.814 -2.686 -24.509 1.00 94.81 832 GLU A CA 1
ATOM 6123 C C . GLU A 1 832 ? -38.832 -3.735 -23.964 1.00 94.81 832 GLU A C 1
ATOM 6125 O O . GLU A 1 832 ? -38.981 -4.923 -24.262 1.00 94.81 832 GLU A O 1
ATOM 6130 N N . LEU A 1 833 ? -37.855 -3.326 -23.143 1.00 95.88 833 LEU A N 1
ATOM 6131 C CA . LEU A 1 833 ? -36.892 -4.244 -22.525 1.00 95.88 833 LEU A CA 1
ATOM 6132 C C . LEU A 1 833 ? -37.546 -5.112 -21.443 1.00 95.88 833 LEU A C 1
ATOM 6134 O O . LEU A 1 833 ? -37.277 -6.311 -21.373 1.00 95.88 833 LEU A O 1
ATOM 6138 N N . ASP A 1 834 ? -38.450 -4.535 -20.651 1.00 96.06 834 ASP A N 1
ATOM 6139 C CA . ASP A 1 834 ? -39.265 -5.262 -19.673 1.00 96.06 834 ASP A CA 1
ATOM 6140 C C . ASP A 1 834 ? -40.114 -6.344 -20.354 1.00 96.06 834 ASP A C 1
ATOM 6142 O O . ASP A 1 834 ? -40.042 -7.514 -19.987 1.00 96.06 834 ASP A O 1
ATOM 6146 N N . LEU A 1 835 ? -40.833 -6.001 -21.429 1.00 95.81 835 LEU A N 1
ATOM 6147 C CA . LEU A 1 835 ? -41.605 -6.960 -22.222 1.00 95.81 835 LEU A CA 1
ATOM 6148 C C . LEU A 1 835 ? -40.720 -8.057 -22.840 1.00 95.81 835 LEU A C 1
ATOM 6150 O O . LEU A 1 835 ? -41.108 -9.228 -22.846 1.00 95.81 835 LEU A O 1
ATOM 6154 N N . ALA A 1 836 ? -39.530 -7.706 -23.338 1.00 96.81 836 ALA A N 1
ATOM 6155 C CA . ALA A 1 836 ? -38.588 -8.671 -23.899 1.00 96.81 836 ALA A CA 1
ATOM 6156 C C . ALA A 1 836 ? -38.082 -9.671 -22.843 1.00 96.81 836 ALA A C 1
ATOM 6158 O O . ALA A 1 836 ? -38.050 -10.875 -23.113 1.00 96.81 836 ALA A O 1
ATOM 6159 N N . VAL A 1 837 ? -37.729 -9.200 -21.642 1.00 97.31 837 VAL A N 1
ATOM 6160 C CA . VAL A 1 837 ? -37.245 -10.041 -20.534 1.00 97.31 837 VAL A CA 1
ATOM 6161 C C . VAL A 1 837 ? -38.379 -10.871 -19.928 1.00 97.31 837 VAL A C 1
ATOM 6163 O O . VAL A 1 837 ? -38.235 -12.086 -19.798 1.00 97.31 837 VAL A O 1
ATOM 6166 N N . ASN A 1 838 ? -39.535 -10.267 -19.648 1.00 95.44 838 ASN A N 1
ATOM 6167 C CA . ASN A 1 838 ? -40.685 -10.959 -19.057 1.00 95.44 838 ASN A CA 1
ATOM 6168 C C . ASN A 1 838 ? -41.222 -12.058 -19.988 1.00 95.44 838 ASN A C 1
ATOM 6170 O O . ASN A 1 838 ? -41.610 -13.127 -19.521 1.00 95.44 838 ASN A O 1
ATOM 6174 N N . ARG A 1 839 ? -41.164 -11.859 -21.316 1.00 96.94 839 ARG A N 1
ATOM 6175 C CA . ARG A 1 839 ? -41.478 -12.921 -22.283 1.00 96.94 839 ARG A CA 1
ATOM 6176 C C . ARG A 1 839 ? -40.440 -14.047 -22.285 1.00 96.94 839 ARG A C 1
ATOM 6178 O O . ARG A 1 839 ? -40.826 -15.206 -22.385 1.00 96.94 839 ARG A O 1
ATOM 6185 N N . ALA A 1 840 ? -39.146 -13.752 -22.155 1.00 97.44 840 ALA A N 1
ATOM 6186 C CA . ALA A 1 840 ? -38.128 -14.800 -22.023 1.00 97.44 840 ALA A CA 1
ATOM 6187 C C . ALA A 1 840 ? -38.325 -15.632 -20.736 1.00 97.44 840 ALA A C 1
ATOM 6189 O O . ALA A 1 840 ? -38.136 -16.847 -20.750 1.00 97.44 840 ALA A O 1
ATOM 6190 N N . LEU A 1 841 ? -38.781 -14.982 -19.661 1.00 96.50 841 LEU A N 1
ATOM 6191 C CA . LEU A 1 841 ? -39.094 -15.565 -18.353 1.00 96.50 841 LEU A CA 1
ATOM 6192 C C . LEU A 1 841 ? -40.482 -16.230 -18.253 1.00 96.50 841 LEU A C 1
ATOM 6194 O O . LEU A 1 841 ? -40.880 -16.643 -17.164 1.00 96.50 841 LEU A O 1
ATOM 6198 N N . ALA A 1 842 ? -41.235 -16.363 -19.350 1.00 95.19 842 ALA A N 1
ATOM 6199 C CA . ALA A 1 842 ? -42.552 -16.993 -19.301 1.00 95.19 842 ALA A CA 1
ATOM 6200 C C . ALA A 1 842 ? -42.448 -18.456 -18.826 1.00 95.19 842 ALA A C 1
ATOM 6202 O O . ALA A 1 842 ? -41.667 -19.248 -19.360 1.00 95.19 842 ALA A O 1
ATOM 6203 N N . ARG A 1 843 ? -43.248 -18.831 -17.820 1.00 90.25 843 ARG A N 1
ATOM 6204 C CA . ARG A 1 843 ? -43.180 -20.150 -17.166 1.00 90.25 843 ARG A CA 1
ATOM 6205 C C . ARG A 1 843 ? -43.376 -21.305 -18.155 1.00 90.25 843 ARG A C 1
ATOM 6207 O O . ARG A 1 843 ? -42.560 -22.223 -18.182 1.00 90.25 843 ARG A O 1
ATOM 6214 N N . GLN A 1 844 ? -44.396 -21.217 -19.009 1.00 91.12 844 GLN A N 1
ATOM 6215 C CA . GLN A 1 844 ? -44.625 -22.141 -20.126 1.00 91.12 844 GLN A CA 1
ATOM 6216 C C . GLN A 1 844 ? -43.575 -21.943 -21.241 1.00 91.12 844 GLN A C 1
ATOM 6218 O O . GLN A 1 844 ? -43.485 -20.833 -21.770 1.00 91.12 844 GLN A O 1
ATOM 6223 N N . PRO A 1 845 ? -42.812 -22.982 -21.642 1.00 92.69 845 PRO A N 1
ATOM 6224 C CA . PRO A 1 845 ? -41.848 -22.916 -22.747 1.00 92.69 845 PRO A CA 1
ATOM 6225 C C . PRO A 1 845 ? -42.415 -22.329 -24.047 1.00 92.69 845 PRO A C 1
ATOM 6227 O O . PRO A 1 845 ? -41.765 -21.519 -24.704 1.00 92.69 845 PRO A O 1
ATOM 6230 N N . GLU A 1 846 ? -43.647 -22.696 -24.386 1.00 92.81 846 GLU A N 1
ATOM 6231 C CA . GLU A 1 846 ? -44.387 -22.273 -25.576 1.00 92.81 846 GLU A CA 1
ATOM 6232 C C . GLU A 1 846 ? -44.812 -20.792 -25.570 1.00 92.81 846 GLU A C 1
ATOM 6234 O O . GLU A 1 846 ? -45.095 -20.231 -26.629 1.00 92.81 846 GLU A O 1
ATOM 6239 N N . ALA A 1 847 ? -44.817 -20.135 -24.405 1.00 95.12 847 ALA A N 1
ATOM 6240 C CA . ALA A 1 847 ? -45.146 -18.714 -24.264 1.00 95.12 847 ALA A CA 1
ATOM 6241 C C . ALA A 1 847 ? -43.927 -17.781 -24.441 1.00 95.12 847 ALA A C 1
ATOM 6243 O O . ALA A 1 847 ? -44.087 -16.556 -24.487 1.00 95.12 847 ALA A O 1
ATOM 6244 N N . ARG A 1 848 ? -42.712 -18.341 -24.550 1.00 97.00 848 ARG A N 1
ATOM 6245 C CA . ARG A 1 848 ? -41.446 -17.591 -24.631 1.00 97.00 848 ARG A CA 1
ATOM 6246 C C . ARG A 1 848 ? -41.244 -16.942 -26.015 1.00 97.00 848 ARG A C 1
ATOM 6248 O O . ARG A 1 848 ? -42.186 -16.744 -26.795 1.00 97.00 848 ARG A O 1
ATOM 6255 N N . HIS A 1 849 ? -40.020 -16.511 -26.322 1.00 97.44 849 HIS A N 1
ATOM 6256 C CA . HIS A 1 849 ? -39.649 -16.105 -27.686 1.00 97.44 849 HIS A CA 1
ATOM 6257 C C . HIS A 1 849 ? -39.559 -17.335 -28.597 1.00 97.44 849 HIS A C 1
ATOM 6259 O O . HIS A 1 849 ? -39.184 -18.412 -28.145 1.00 97.44 849 HIS A O 1
ATOM 6265 N N . ALA A 1 850 ? -39.901 -17.179 -29.880 1.00 94.62 850 ALA A N 1
ATOM 6266 C CA . ALA A 1 850 ? -39.968 -18.303 -30.824 1.00 94.62 850 ALA A CA 1
ATOM 6267 C C . ALA A 1 850 ? -38.592 -18.918 -31.160 1.00 94.62 850 ALA A C 1
ATOM 6269 O O . ALA A 1 850 ? -38.516 -20.086 -31.529 1.00 94.62 850 ALA A O 1
ATOM 6270 N N . SER A 1 851 ? -37.519 -18.137 -31.022 1.00 96.62 851 SER A N 1
ATOM 6271 C CA . SER A 1 851 ? -36.125 -18.586 -31.055 1.00 96.62 851 SER A CA 1
ATOM 6272 C C . SER A 1 851 ? -35.249 -17.610 -30.257 1.00 96.62 851 SER A C 1
ATOM 6274 O O . SER A 1 851 ? -35.729 -16.563 -29.802 1.00 96.62 851 SER A O 1
ATOM 6276 N N . MET A 1 852 ? -33.962 -17.920 -30.105 1.00 96.44 852 MET A N 1
ATOM 6277 C CA . MET A 1 852 ? -32.996 -16.991 -29.514 1.00 96.44 852 MET A CA 1
ATOM 6278 C C . MET A 1 852 ? -32.797 -15.740 -30.378 1.00 96.44 852 MET A C 1
ATOM 6280 O O . MET A 1 852 ? -32.754 -14.636 -29.846 1.00 96.44 852 MET A O 1
ATOM 6284 N N . GLY A 1 853 ? -32.791 -15.869 -31.703 1.00 95.00 853 GLY A N 1
ATOM 6285 C CA . GLY A 1 853 ? -32.714 -14.760 -32.654 1.00 95.00 853 GLY A CA 1
ATOM 6286 C C . GLY A 1 853 ? -33.926 -13.827 -32.570 1.00 95.00 853 GLY A C 1
ATOM 6287 O O . GLY A 1 853 ? -33.782 -12.609 -32.683 1.00 95.00 853 GLY A O 1
ATOM 6288 N N . ALA A 1 854 ? -35.114 -14.362 -32.260 1.00 96.94 854 ALA A N 1
ATOM 6289 C CA . ALA A 1 854 ? -36.286 -13.541 -31.946 1.00 96.94 854 ALA A CA 1
ATOM 6290 C C . ALA A 1 854 ? -36.100 -12.734 -30.642 1.00 96.94 854 ALA A C 1
ATOM 6292 O O . ALA A 1 854 ? -36.485 -11.564 -30.587 1.00 96.94 854 ALA A O 1
ATOM 6293 N N . PHE A 1 855 ? -35.455 -13.311 -29.621 1.00 97.94 855 PHE A N 1
ATOM 6294 C CA . PHE A 1 855 ? -35.093 -12.585 -28.398 1.00 97.94 855 PHE A CA 1
ATOM 6295 C C . PHE A 1 855 ? -33.984 -11.547 -28.660 1.00 97.94 855 PHE A C 1
ATOM 6297 O O . PHE A 1 855 ? -34.097 -10.407 -28.214 1.00 97.94 855 PHE A O 1
ATOM 6304 N N . ALA A 1 856 ? -32.971 -11.879 -29.469 1.00 96.88 856 ALA A N 1
ATOM 6305 C CA . ALA A 1 856 ? -31.916 -10.960 -29.901 1.00 96.88 856 ALA A CA 1
ATOM 6306 C C . ALA A 1 856 ? -32.489 -9.742 -30.650 1.00 96.88 856 ALA A C 1
ATOM 6308 O O . ALA A 1 856 ? -32.092 -8.603 -30.399 1.00 96.88 856 ALA A O 1
ATOM 6309 N N . ALA A 1 857 ? -33.461 -9.968 -31.539 1.00 96.19 857 ALA A N 1
ATOM 6310 C CA . ALA A 1 857 ? -34.184 -8.911 -32.241 1.00 96.19 857 ALA A CA 1
ATOM 6311 C C . ALA A 1 857 ? -35.003 -8.028 -31.282 1.00 96.19 857 ALA A C 1
ATOM 6313 O O . ALA A 1 857 ? -34.999 -6.807 -31.436 1.00 96.19 857 ALA A O 1
ATOM 6314 N N . ALA A 1 858 ? -35.645 -8.616 -30.264 1.00 96.88 858 ALA A N 1
ATOM 6315 C CA . ALA A 1 858 ? -36.351 -7.862 -29.228 1.00 96.88 858 ALA A CA 1
ATOM 6316 C C . ALA A 1 858 ? -35.392 -6.985 -28.399 1.00 96.88 858 ALA A C 1
ATOM 6318 O O . ALA A 1 858 ? -35.659 -5.799 -28.226 1.00 96.88 858 ALA A O 1
ATOM 6319 N N . LEU A 1 859 ? -34.238 -7.516 -27.975 1.00 96.88 859 LEU A N 1
ATOM 6320 C CA . LEU A 1 859 ? -33.201 -6.749 -27.265 1.00 96.88 859 LEU A CA 1
ATOM 6321 C C . LEU A 1 859 ? -32.626 -5.606 -28.125 1.00 96.88 859 LEU A C 1
ATOM 6323 O O . LEU A 1 859 ? -32.377 -4.519 -27.619 1.00 96.88 859 LEU A O 1
ATOM 6327 N N . ARG A 1 860 ? -32.472 -5.804 -29.441 1.00 95.88 860 ARG A N 1
ATOM 6328 C CA . ARG A 1 860 ? -32.036 -4.757 -30.394 1.00 95.88 860 ARG A CA 1
ATOM 6329 C C . ARG A 1 860 ? -33.086 -3.677 -30.666 1.00 95.88 860 ARG A C 1
ATOM 6331 O O . ARG A 1 860 ? -32.758 -2.605 -31.186 1.00 95.88 860 ARG A O 1
ATOM 6338 N N . ALA A 1 861 ? -34.351 -3.949 -30.357 1.00 93.75 861 ALA A N 1
ATOM 6339 C CA . ALA A 1 861 ? -35.436 -2.999 -30.556 1.00 93.75 861 ALA A CA 1
ATOM 6340 C C . ALA A 1 861 ? -35.494 -1.916 -29.462 1.00 93.75 861 ALA A C 1
ATOM 6342 O O . ALA A 1 861 ? -36.042 -0.845 -29.726 1.00 93.75 861 ALA A O 1
ATOM 6343 N N . THR A 1 862 ? -34.928 -2.168 -28.276 1.00 95.31 862 THR A N 1
ATOM 6344 C CA . THR A 1 862 ? -35.100 -1.305 -27.096 1.00 95.31 862 THR A CA 1
ATOM 6345 C C . THR A 1 862 ? -34.226 -0.036 -27.146 1.00 95.31 862 THR A C 1
ATOM 6347 O O . THR A 1 862 ? -33.202 -0.010 -27.843 1.00 95.31 862 THR A O 1
ATOM 6350 N N . PRO A 1 863 ? -34.595 1.037 -26.415 1.00 92.19 863 PRO A N 1
ATOM 6351 C CA . PRO A 1 863 ? -33.770 2.241 -26.279 1.00 92.19 863 PRO A CA 1
ATOM 6352 C C . PRO A 1 863 ? -32.378 1.961 -25.694 1.00 92.19 863 PRO A C 1
ATOM 6354 O O . PRO A 1 863 ? -31.383 2.495 -26.187 1.00 92.19 863 PRO A O 1
ATOM 6357 N N . GLU A 1 864 ? -32.281 1.064 -24.708 1.00 92.00 864 GLU A N 1
ATOM 6358 C CA . GLU A 1 864 ? -31.036 0.769 -23.993 1.00 92.00 864 GLU A CA 1
ATOM 6359 C C . GLU A 1 864 ? -29.966 0.187 -24.918 1.00 92.00 864 GLU A C 1
ATOM 6361 O O . GLU A 1 864 ? -28.804 0.553 -24.779 1.00 92.00 864 GLU A O 1
ATOM 6366 N N . PHE A 1 865 ? -30.324 -0.660 -25.893 1.00 89.50 865 PHE A N 1
ATOM 6367 C CA . PHE A 1 865 ? -29.366 -1.158 -26.893 1.00 89.50 865 PHE A CA 1
ATOM 6368 C C . PHE A 1 865 ? -28.821 -0.030 -27.784 1.00 89.50 865 PHE A C 1
ATOM 6370 O O . PHE A 1 865 ? -27.659 -0.058 -28.194 1.00 89.50 865 PHE A O 1
ATOM 6377 N N . ARG A 1 866 ? -29.659 0.972 -28.078 1.00 82.31 866 ARG A N 1
ATOM 6378 C CA . ARG A 1 866 ? -29.335 2.117 -28.944 1.00 82.31 866 ARG A CA 1
ATOM 6379 C C . ARG A 1 866 ? -28.541 3.203 -28.215 1.00 82.31 866 ARG A C 1
ATOM 6381 O O . ARG A 1 866 ? -27.902 4.014 -28.878 1.00 82.31 866 ARG A O 1
ATOM 6388 N N . GLY A 1 867 ? -28.534 3.187 -26.880 1.00 67.94 867 GLY A N 1
ATOM 6389 C CA . GLY A 1 867 ? -27.834 4.170 -26.051 1.00 67.94 867 GLY A CA 1
ATOM 6390 C C . GLY A 1 867 ? -28.518 5.538 -26.018 1.00 67.94 867 GLY A C 1
ATOM 6391 O O . GLY A 1 867 ? -27.815 6.547 -26.002 1.00 67.94 867 GLY A O 1
ATOM 6392 N N . ALA A 1 868 ? -29.854 5.543 -26.054 1.00 50.16 868 ALA A N 1
ATOM 6393 C CA . ALA A 1 868 ? -30.707 6.712 -25.828 1.00 50.16 868 ALA A CA 1
ATOM 6394 C C . ALA A 1 868 ? -31.187 6.770 -24.368 1.00 50.16 868 ALA A C 1
ATOM 6396 O O . ALA A 1 868 ? -31.363 5.674 -23.785 1.00 50.16 868 ALA A O 1
#